Protein AF-0000000087332303 (afdb_homodimer)

InterPro domains:
  IPR007658 Protein of unknown function DUF594 [PF04578] (461-513)
  IPR025315 Domain of unknown function DUF4220 [PF13968] (2-246)

Solvent-accessible surface area (backbone atoms only — not comparable to full-atom values): 58957 Å² total; per-residue (Å²): 106,68,61,55,51,50,49,48,55,48,57,63,53,47,82,82,54,61,67,53,54,49,54,20,50,50,42,45,48,50,49,48,51,51,57,61,48,46,54,59,49,39,50,48,60,40,27,65,68,46,46,32,46,58,28,51,40,46,74,64,52,39,45,44,47,39,58,67,49,51,76,30,56,40,46,86,63,46,62,78,54,48,56,44,33,65,58,32,60,61,35,52,72,67,36,63,52,64,56,55,44,37,53,56,54,50,58,37,70,80,62,29,75,49,46,68,60,28,51,52,45,60,68,66,48,79,73,76,46,64,67,57,34,41,48,47,29,31,59,70,51,50,64,60,35,50,56,40,23,52,38,48,60,14,40,51,56,67,56,45,49,52,51,51,49,51,51,52,45,50,48,45,36,55,50,72,34,52,49,39,56,34,64,12,70,50,30,62,51,59,65,40,41,54,52,44,43,48,49,20,47,52,43,46,65,67,53,74,79,52,80,87,42,60,66,65,59,53,52,52,50,52,51,54,46,52,50,51,44,48,52,47,52,46,48,64,53,43,61,61,48,60,67,69,62,70,64,54,50,36,61,26,26,54,70,57,52,45,52,29,48,68,60,47,87,41,71,65,48,54,49,23,50,70,67,68,36,35,70,58,44,61,62,60,70,57,59,41,70,45,59,55,65,52,50,56,49,49,48,40,52,48,49,49,50,54,51,47,34,44,72,71,59,35,72,41,51,68,40,45,54,49,60,63,66,32,59,26,55,75,45,34,61,88,46,59,86,58,50,68,57,65,64,44,24,62,58,57,27,52,50,28,52,36,52,17,50,51,35,50,59,65,67,51,90,58,54,71,69,30,40,52,40,41,52,54,31,48,53,52,39,20,28,52,43,25,32,49,66,73,41,39,82,52,33,44,78,34,46,47,64,48,56,59,57,54,52,47,50,48,49,42,65,69,60,39,87,82,52,51,82,34,54,53,60,51,45,39,51,48,51,53,57,47,56,71,40,68,94,73,45,52,66,81,38,66,64,37,41,13,49,52,50,28,53,58,53,65,65,45,82,52,58,56,59,42,29,52,33,52,31,37,24,49,50,28,36,50,49,33,32,31,31,48,22,60,43,51,55,46,58,59,40,47,76,78,50,61,48,60,56,49,55,52,31,51,51,39,52,38,58,52,47,72,46,48,22,42,55,45,44,34,49,86,60,57,65,69,72,70,67,74,70,72,74,72,74,77,72,76,79,78,76,73,80,74,78,72,81,77,69,81,132,108,69,63,55,50,51,48,48,55,48,57,62,51,48,81,82,53,61,68,54,55,48,55,20,49,50,42,47,48,53,49,49,52,52,56,61,49,47,53,59,49,38,49,49,62,40,28,67,67,44,48,33,47,58,26,50,39,46,74,64,54,40,44,45,46,40,59,67,50,54,81,26,52,45,48,85,64,45,61,78,67,50,57,44,32,67,57,32,58,60,36,54,73,67,36,60,51,65,58,56,43,38,54,55,53,50,58,35,70,80,60,27,74,49,43,67,60,29,52,50,44,55,70,66,42,73,61,67,63,68,58,62,35,42,47,48,28,32,60,73,52,51,65,61,33,50,57,40,24,53,39,48,59,14,38,51,58,67,56,44,50,52,51,51,49,51,52,50,45,50,48,45,37,54,49,74,32,51,51,39,57,34,64,18,69,48,37,64,51,61,64,40,40,52,52,43,43,49,49,20,46,50,42,45,65,68,53,74,79,54,80,87,43,58,66,66,58,52,52,50,51,50,51,53,46,51,50,52,44,48,52,47,54,46,46,66,52,43,63,61,49,61,65,69,61,70,64,54,50,36,59,25,25,52,72,57,54,47,52,30,48,69,58,46,86,41,72,64,49,55,49,21,51,69,67,69,38,34,70,57,45,60,62,59,70,58,58,40,69,45,59,54,64,52,51,56,51,50,48,40,53,49,48,50,50,54,51,48,34,45,74,72,59,35,73,42,53,68,40,45,54,49,61,64,67,32,61,26,54,73,44,34,62,87,46,59,87,59,49,68,58,66,65,42,24,62,58,57,28,52,51,27,50,37,52,18,50,52,36,50,60,66,65,52,89,59,54,72,68,32,40,52,38,41,51,54,32,47,53,52,39,19,28,51,43,27,32,50,65,74,42,40,84,51,33,45,80,34,48,47,63,47,57,59,57,53,52,46,51,49,49,43,65,70,61,41,88,82,50,53,81,33,54,54,60,51,45,38,51,48,50,53,58,45,58,70,40,70,93,74,43,53,68,80,39,66,64,37,41,14,48,52,50,30,53,58,53,65,64,46,83,51,57,56,57,43,29,52,34,52,31,37,24,49,50,29,35,50,49,34,32,30,30,48,23,60,43,50,55,45,58,59,40,47,75,79,49,60,48,61,57,50,56,52,30,51,51,39,51,37,59,54,47,72,47,47,23,41,53,45,45,36,48,85,60,57,64,70,71,70,67,72,72,72,75,72,75,77,72,77,77,78,78,73,78,74,80,73,82,78,70,80,131

Structure (mmCIF, N/CA/C/O backbone):
data_AF-0000000087332303-model_v1
#
loop_
_entity.id
_entity.type
_entity.pdbx_description
1 polymer 'DUF4220 domain-containing protein'
#
loop_
_atom_site.group_PDB
_atom_site.id
_atom_site.type_symbol
_atom_site.label_atom_id
_atom_site.label_alt_id
_atom_site.label_comp_id
_atom_site.label_asym_id
_atom_site.label_entity_id
_atom_site.label_seq_id
_atom_site.pdbx_PDB_ins_code
_atom_site.Cartn_x
_atom_site.Cartn_y
_atom_site.Cartn_z
_atom_site.occupancy
_atom_site.B_iso_or_equiv
_atom_site.auth_seq_id
_atom_site.auth_comp_id
_atom_site.auth_asym_id
_atom_site.auth_atom_id
_atom_site.pdbx_PDB_model_num
ATOM 1 N N . MET A 1 1 ? 31.578 -3.096 -5.332 1 54.47 1 MET A N 1
ATOM 2 C CA . MET A 1 1 ? 32.531 -2.713 -6.379 1 54.47 1 MET A CA 1
ATOM 3 C C . MET A 1 1 ? 33.469 -1.639 -5.879 1 54.47 1 MET A C 1
ATOM 5 O O . MET A 1 1 ? 34.688 -1.732 -6.094 1 54.47 1 MET A O 1
ATOM 9 N N . LYS A 1 2 ? 32.875 -0.829 -5.047 1 57.25 2 LYS A N 1
ATOM 10 C CA . LYS A 1 2 ? 33.719 0.265 -4.598 1 57.25 2 LYS A CA 1
ATOM 11 C C . LYS A 1 2 ? 34.844 -0.244 -3.668 1 57.25 2 LYS A C 1
ATOM 13 O O . LYS A 1 2 ? 35.969 0.215 -3.74 1 57.25 2 LYS A O 1
ATOM 18 N N . VAL A 1 3 ? 34.5 -1.197 -3.004 1 62.34 3 VAL A N 1
ATOM 19 C CA . VAL A 1 3 ? 35.469 -1.723 -2.025 1 62.34 3 VAL A CA 1
ATOM 20 C C . VAL A 1 3 ? 36.562 -2.496 -2.738 1 62.34 3 VAL A C 1
ATOM 22 O O . VAL A 1 3 ? 37.75 -2.404 -2.361 1 62.34 3 VAL A O 1
ATOM 25 N N . VAL A 1 4 ? 36.094 -3.121 -3.699 1 57.69 4 VAL A N 1
ATOM 26 C CA . VAL A 1 4 ? 37.094 -3.932 -4.422 1 57.69 4 VAL A CA 1
ATOM 27 C C . VAL A 1 4 ? 38.094 -3.025 -5.117 1 57.69 4 VAL A C 1
ATOM 29 O O . VAL A 1 4 ? 39.312 -3.303 -5.105 1 57.69 4 VAL A O 1
ATOM 32 N N . VAL A 1 5 ? 37.531 -2.105 -5.637 1 58.53 5 VAL A N 1
ATOM 33 C CA . VAL A 1 5 ? 38.438 -1.188 -6.328 1 58.53 5 VAL A CA 1
ATOM 34 C C . VAL A 1 5 ? 39.375 -0.523 -5.32 1 58.53 5 VAL A C 1
ATOM 36 O O . VAL A 1 5 ? 40.562 -0.366 -5.582 1 58.53 5 VAL A O 1
ATOM 39 N N . ALA A 1 6 ? 38.812 -0.228 -4.211 1 62.91 6 ALA A N 1
ATOM 40 C CA . ALA A 1 6 ? 39.656 0.4 -3.188 1 62.91 6 ALA A CA 1
ATOM 41 C C . ALA A 1 6 ? 40.719 -0.556 -2.699 1 62.91 6 ALA A C 1
ATOM 43 O O . ALA A 1 6 ? 41.875 -0.149 -2.482 1 62.91 6 ALA A O 1
ATOM 44 N N . LEU A 1 7 ? 40.375 -1.784 -2.641 1 65.75 7 LEU A N 1
ATOM 45 C CA . LEU A 1 7 ? 41.344 -2.783 -2.213 1 65.75 7 LEU A CA 1
ATOM 46 C C . LEU A 1 7 ? 42.438 -2.959 -3.26 1 65.75 7 LEU A C 1
ATOM 48 O O . LEU A 1 7 ? 43.594 -3.117 -2.918 1 65.75 7 LEU A O 1
ATOM 52 N N . TYR A 1 8 ? 41.969 -2.92 -4.449 1 60.81 8 TYR A N 1
ATOM 53 C CA . TYR A 1 8 ? 42.938 -3.07 -5.531 1 60.81 8 TYR A CA 1
ATOM 54 C C . TYR A 1 8 ? 43.938 -1.92 -5.535 1 60.81 8 TYR A C 1
ATOM 56 O O . TYR A 1 8 ? 45.125 -2.139 -5.648 1 60.81 8 TYR A O 1
ATOM 64 N N . VAL A 1 9 ? 43.375 -0.781 -5.477 1 61.09 9 VAL A N 1
ATOM 65 C CA . VAL A 1 9 ? 44.25 0.375 -5.488 1 61.09 9 VAL A CA 1
ATOM 66 C C . VAL A 1 9 ? 45.188 0.323 -4.273 1 61.09 9 VAL A C 1
ATOM 68 O O . VAL A 1 9 ? 46.375 0.649 -4.375 1 61.09 9 VAL A O 1
ATOM 71 N N . PHE A 1 10 ? 44.688 -0.197 -3.271 1 61.97 10 PHE A N 1
ATOM 72 C CA . PHE A 1 10 ? 45.469 -0.306 -2.047 1 61.97 10 PHE A CA 1
ATOM 73 C C . PHE A 1 10 ? 46.594 -1.349 -2.199 1 61.97 10 PHE A C 1
ATOM 75 O O . PHE A 1 10 ? 47.719 -1.121 -1.786 1 61.97 10 PHE A O 1
ATOM 82 N N . CYS A 1 11 ? 46.188 -2.389 -2.756 1 62.25 11 CYS A N 1
ATOM 83 C CA . CYS A 1 11 ? 47.188 -3.449 -2.91 1 62.25 11 CYS A CA 1
ATOM 84 C C . CYS A 1 11 ? 48.281 -3.029 -3.871 1 62.25 11 CYS A C 1
ATOM 86 O O . CYS A 1 11 ? 49.438 -3.416 -3.697 1 62.25 11 CYS A O 1
ATOM 88 N N . LYS A 1 12 ? 47.906 -2.312 -4.793 1 59.75 12 LYS A N 1
ATOM 89 C CA . LYS A 1 12 ? 48.906 -1.873 -5.766 1 59.75 12 LYS A CA 1
ATOM 90 C C . LYS A 1 12 ? 49.812 -0.822 -5.168 1 59.75 12 LYS A C 1
ATOM 92 O O . LYS A 1 12 ? 51 -0.717 -5.562 1 59.75 12 LYS A O 1
ATOM 97 N N . SER A 1 13 ? 49.188 -0.106 -4.34 1 56.09 13 SER A N 1
ATOM 98 C CA . SER A 1 13 ? 50.062 0.915 -3.734 1 56.09 13 SER A CA 1
ATOM 99 C C . SER A 1 13 ? 50.938 0.323 -2.639 1 56.09 13 SER A C 1
ATOM 101 O O . SER A 1 13 ? 51.781 1.016 -2.076 1 56.09 13 SER A O 1
ATOM 103 N N . TRP A 1 14 ? 50.656 -0.921 -2.523 1 56.88 14 TRP A N 1
ATOM 104 C CA . TRP A 1 14 ? 51.344 -1.6 -1.427 1 56.88 14 TRP A CA 1
ATOM 105 C C . TRP A 1 14 ? 52.844 -1.662 -1.678 1 56.88 14 TRP A C 1
ATOM 107 O O . TRP A 1 14 ? 53.656 -1.423 -0.768 1 56.88 14 TRP A O 1
ATOM 117 N N . PRO A 1 15 ? 53.344 -2.078 -2.965 1 51.62 15 PRO A N 1
ATOM 118 C CA . PRO A 1 15 ? 54.781 -2.273 -3.107 1 51.62 15 PRO A CA 1
ATOM 119 C C . PRO A 1 15 ? 55.531 -0.957 -3.18 1 51.62 15 PRO A C 1
ATOM 121 O O . PRO A 1 15 ? 55.219 -0.087 -3.988 1 51.62 15 PRO A O 1
ATOM 124 N N . GLY A 1 16 ? 56.094 -0.469 -1.979 1 56.12 16 GLY A N 1
ATOM 125 C CA . GLY A 1 16 ? 57.094 0.596 -1.894 1 56.12 16 GLY A CA 1
ATOM 126 C C . GLY A 1 16 ? 56.719 1.672 -0.89 1 56.12 16 GLY A C 1
ATOM 127 O O . GLY A 1 16 ? 57.469 2.607 -0.661 1 56.12 16 GLY A O 1
ATOM 128 N N . GLY A 1 17 ? 55.438 1.64 -0.403 1 56.59 17 GLY A N 1
ATOM 129 C CA . GLY A 1 17 ? 55.125 2.787 0.439 1 56.59 17 GLY A CA 1
ATOM 130 C C . GLY A 1 17 ? 55.469 2.561 1.899 1 56.59 17 GLY A C 1
ATOM 131 O O . GLY A 1 17 ? 55.812 1.442 2.299 1 56.59 17 GLY A O 1
ATOM 132 N N . PRO A 1 18 ? 55.844 3.621 2.625 1 65.5 18 PRO A N 1
ATOM 133 C CA . PRO A 1 18 ? 56.156 3.555 4.047 1 65.5 18 PRO A CA 1
ATOM 134 C C . PRO A 1 18 ? 55.125 2.777 4.859 1 65.5 18 PRO A C 1
ATOM 136 O O . PRO A 1 18 ? 53.938 2.85 4.574 1 65.5 18 PRO A O 1
ATOM 139 N N . LYS A 1 19 ? 55.656 1.765 5.691 1 69.38 19 LYS A N 1
ATOM 140 C CA . LYS A 1 19 ? 54.875 0.854 6.539 1 69.38 19 LYS A CA 1
ATOM 141 C C . LYS A 1 19 ? 53.812 1.602 7.316 1 69.38 19 LYS A C 1
ATOM 143 O O . LYS A 1 19 ? 52.688 1.098 7.48 1 69.38 19 LYS A O 1
ATOM 148 N N . ARG A 1 20 ? 54.125 2.746 7.75 1 72.5 20 ARG A N 1
ATOM 149 C CA . ARG A 1 20 ? 53.188 3.498 8.562 1 72.5 20 ARG A CA 1
ATOM 150 C C . ARG A 1 20 ? 51.969 3.926 7.746 1 72.5 20 ARG A C 1
ATOM 152 O O . ARG A 1 20 ? 50.844 3.918 8.242 1 72.5 20 ARG A O 1
ATOM 159 N N . LEU A 1 21 ? 52.219 4.23 6.562 1 73.56 21 LEU A N 1
ATOM 160 C CA . LEU A 1 21 ? 51.125 4.613 5.684 1 73.56 21 LEU A CA 1
ATOM 161 C C . LEU A 1 21 ? 50.219 3.422 5.391 1 73.56 21 LEU A C 1
ATOM 163 O O . LEU A 1 21 ? 49 3.57 5.312 1 73.56 21 LEU A O 1
ATOM 167 N N . LEU A 1 22 ? 50.875 2.369 5.434 1 74 22 LEU A N 1
ATOM 168 C CA . LEU A 1 22 ? 50.125 1.146 5.191 1 74 22 LEU A CA 1
ATOM 169 C C . LEU A 1 22 ? 49.25 0.794 6.398 1 74 22 LEU A C 1
ATOM 171 O O . LEU A 1 22 ? 48.125 0.351 6.242 1 74 22 LEU A O 1
ATOM 175 N N . GLN A 1 23 ? 49.875 0.97 7.527 1 77.06 23 GLN A N 1
ATOM 176 C CA . GLN A 1 23 ? 49.125 0.676 8.742 1 77.06 23 GLN A CA 1
ATOM 177 C C . GLN A 1 23 ? 47.906 1.594 8.875 1 77.06 23 GLN A C 1
ATOM 179 O O . GLN A 1 23 ? 46.844 1.147 9.242 1 77.06 23 GLN A O 1
ATOM 184 N N . ALA A 1 24 ? 48.125 2.807 8.484 1 77.19 24 ALA A N 1
ATOM 185 C CA . ALA A 1 24 ? 47.031 3.768 8.555 1 77.19 24 ALA A CA 1
ATOM 186 C C . ALA A 1 24 ? 45.938 3.436 7.535 1 77.19 24 ALA A C 1
ATOM 188 O O . ALA A 1 24 ? 44.75 3.523 7.836 1 77.19 24 ALA A O 1
ATOM 189 N N . ALA A 1 25 ? 46.344 3.016 6.445 1 75.44 25 ALA A N 1
ATOM 190 C CA . ALA A 1 25 ? 45.406 2.695 5.383 1 75.44 25 ALA A CA 1
ATOM 191 C C . ALA A 1 25 ? 44.625 1.437 5.715 1 75.44 25 ALA A C 1
ATOM 193 O O . ALA A 1 25 ? 43.406 1.354 5.422 1 75.44 25 ALA A O 1
ATOM 194 N N . ILE A 1 26 ? 45.25 0.509 6.336 1 76.75 26 ILE A N 1
ATOM 195 C CA . ILE A 1 26 ? 44.594 -0.729 6.719 1 76.75 26 ILE A CA 1
ATOM 196 C C . ILE A 1 26 ? 43.531 -0.433 7.77 1 76.75 26 ILE A C 1
ATOM 198 O O . ILE A 1 26 ? 42.406 -0.967 7.703 1 76.75 26 ILE A O 1
ATOM 202 N N . LEU A 1 27 ? 43.875 0.397 8.664 1 80.06 27 LEU A N 1
ATOM 203 C CA . LEU A 1 27 ? 42.906 0.735 9.703 1 80.06 27 LEU A CA 1
ATOM 204 C C . LEU A 1 27 ? 41.688 1.429 9.109 1 80.06 27 LEU A C 1
ATOM 206 O O . LEU A 1 27 ? 40.562 1.117 9.477 1 80.06 27 LEU A O 1
ATOM 210 N N . LEU A 1 28 ? 42 2.285 8.203 1 78.94 28 LEU A N 1
ATOM 211 C CA . LEU A 1 28 ? 40.875 2.99 7.566 1 78.94 28 LEU A CA 1
ATOM 212 C C . LEU A 1 28 ? 40.031 2.031 6.742 1 78.94 28 LEU A C 1
ATOM 214 O O . LEU A 1 28 ? 38.812 2.195 6.66 1 78.94 28 LEU A O 1
ATOM 218 N N . PHE A 1 29 ? 40.656 1.121 6.207 1 77.81 29 PHE A N 1
ATOM 219 C CA . PHE A 1 29 ? 39.938 0.135 5.41 1 77.81 29 PHE A CA 1
ATOM 220 C C . PHE A 1 29 ? 39.062 -0.745 6.293 1 77.81 29 PHE A C 1
ATOM 222 O O . PHE A 1 29 ? 37.938 -1.08 5.926 1 77.81 29 PHE A O 1
ATOM 229 N N . VAL A 1 30 ? 39.594 -1.051 7.367 1 75.5 30 VAL A N 1
ATOM 230 C CA . VAL A 1 30 ? 38.812 -1.857 8.305 1 75.5 30 VAL A CA 1
ATOM 231 C C . VAL A 1 30 ? 37.594 -1.074 8.773 1 75.5 30 VAL A C 1
ATOM 233 O O . VAL A 1 30 ? 36.469 -1.615 8.828 1 75.5 30 VAL A O 1
ATOM 236 N N . VAL A 1 31 ? 37.812 0.161 9.055 1 76.75 31 VAL A N 1
ATOM 237 C CA . VAL A 1 31 ? 36.688 1.007 9.477 1 76.75 31 VAL A CA 1
ATOM 238 C C . VAL A 1 31 ? 35.688 1.131 8.336 1 76.75 31 VAL A C 1
ATOM 240 O O . VAL A 1 31 ? 34.469 1.086 8.57 1 76.75 31 VAL A O 1
ATOM 243 N N . GLY A 1 32 ? 36.188 1.245 7.184 1 75 32 GLY A N 1
ATOM 244 C CA . GLY A 1 32 ? 35.312 1.342 6.031 1 75 32 GLY A CA 1
ATOM 245 C C . GLY A 1 32 ? 34.469 0.092 5.809 1 75 32 GLY A C 1
ATOM 246 O O . GLY A 1 32 ? 33.281 0.178 5.469 1 75 32 GLY A O 1
ATOM 247 N N . ILE A 1 33 ? 35.031 -0.986 6.039 1 72.94 33 ILE A N 1
ATOM 248 C CA . ILE A 1 33 ? 34.344 -2.25 5.883 1 72.94 33 ILE A CA 1
ATOM 249 C C . ILE A 1 33 ? 33.219 -2.352 6.93 1 72.94 33 ILE A C 1
ATOM 251 O O . ILE A 1 33 ? 32.094 -2.732 6.613 1 72.94 33 ILE A O 1
ATOM 255 N N . PHE A 1 34 ? 33.531 -1.95 8.055 1 72.94 34 PHE A N 1
ATOM 256 C CA . PHE A 1 34 ? 32.531 -2.025 9.117 1 72.94 34 PHE A CA 1
ATOM 257 C C . PHE A 1 34 ? 31.375 -1.062 8.859 1 72.94 34 PHE A C 1
ATOM 259 O O . PHE A 1 34 ? 30.203 -1.408 9.055 1 72.94 34 PHE A O 1
ATOM 266 N N . ARG A 1 35 ? 31.703 0.046 8.344 1 73.12 35 ARG A N 1
ATOM 267 C CA . ARG A 1 35 ? 30.672 1.037 8.086 1 73.12 35 ARG A CA 1
ATOM 268 C C . ARG A 1 35 ? 29.797 0.622 6.898 1 73.12 35 ARG A C 1
ATOM 270 O O . ARG A 1 35 ? 28.594 0.905 6.867 1 73.12 35 ARG A O 1
ATOM 277 N N . SER A 1 36 ? 30.406 -0.044 6.031 1 72.19 36 SER A N 1
ATOM 278 C CA . SER A 1 36 ? 29.656 -0.476 4.855 1 72.19 36 SER A CA 1
ATOM 279 C C . SER A 1 36 ? 28.703 -1.609 5.199 1 72.19 36 SER A C 1
ATOM 281 O O . SER A 1 36 ? 27.656 -1.76 4.559 1 72.19 36 SER A O 1
ATOM 283 N N . ILE A 1 37 ? 29.047 -2.312 6.223 1 70.88 37 ILE A N 1
ATOM 284 C CA . ILE A 1 37 ? 28.203 -3.449 6.586 1 70.88 37 ILE A CA 1
ATOM 285 C C . ILE A 1 37 ? 27.109 -2.996 7.559 1 70.88 37 ILE A C 1
ATOM 287 O O . ILE A 1 37 ? 26.031 -3.596 7.621 1 70.88 37 ILE A O 1
ATOM 291 N N . GLN A 1 38 ? 27.312 -1.916 8.227 1 70.81 38 GLN A N 1
ATOM 292 C CA . GLN A 1 38 ? 26.375 -1.467 9.25 1 70.81 38 GLN A CA 1
ATOM 293 C C . GLN A 1 38 ? 25.062 -1.025 8.617 1 70.81 38 GLN A C 1
ATOM 295 O O . GLN A 1 38 ? 23.984 -1.295 9.164 1 70.81 38 GLN A O 1
ATOM 300 N N . LYS A 1 39 ? 25.141 -0.424 7.543 1 71.25 39 LYS A N 1
ATOM 301 C CA . LYS A 1 39 ? 23.922 0.089 6.922 1 71.25 39 LYS A CA 1
ATOM 302 C C . LYS A 1 39 ? 23.031 -1.051 6.426 1 71.25 39 LYS A C 1
ATOM 304 O O . LYS A 1 39 ? 21.844 -1.093 6.727 1 71.25 39 LYS A O 1
ATOM 309 N N . PRO A 1 40 ? 23.656 -1.912 5.68 1 70.69 40 PRO A N 1
ATOM 310 C CA . PRO A 1 40 ? 22.797 -3.012 5.242 1 70.69 40 PRO A CA 1
ATOM 311 C C . PRO A 1 40 ? 22.281 -3.861 6.402 1 70.69 40 PRO A C 1
ATOM 313 O O . PRO A 1 40 ? 21.172 -4.406 6.336 1 70.69 40 PRO A O 1
ATOM 316 N N . LEU A 1 41 ? 23.016 -3.93 7.43 1 68.44 41 LEU A N 1
ATOM 317 C CA . LEU A 1 41 ? 22.562 -4.691 8.594 1 68.44 41 LEU A CA 1
ATOM 318 C C . LEU A 1 41 ? 21.422 -3.977 9.297 1 68.44 41 LEU A C 1
ATOM 320 O O . LEU A 1 41 ? 20.469 -4.621 9.758 1 68.44 41 LEU A O 1
ATOM 324 N N . ALA A 1 42 ? 21.547 -2.748 9.367 1 67.69 42 ALA A N 1
ATOM 325 C CA . ALA A 1 42 ? 20.453 -1.97 9.961 1 67.69 42 ALA A CA 1
ATOM 326 C C . ALA A 1 42 ? 19.188 -2.057 9.125 1 67.69 42 ALA A C 1
ATOM 328 O O . ALA A 1 42 ? 18.078 -2.154 9.664 1 67.69 42 ALA A O 1
ATOM 329 N N . MET A 1 43 ? 19.375 -2.051 7.902 1 69.75 43 MET A N 1
ATOM 330 C CA . MET A 1 43 ? 18.219 -2.146 7.008 1 69.75 43 MET A CA 1
ATOM 331 C C . MET A 1 43 ? 17.578 -3.529 7.086 1 69.75 43 MET A C 1
ATOM 333 O O . MET A 1 43 ? 16.359 -3.66 7.012 1 69.75 43 MET A O 1
ATOM 337 N N . LYS A 1 44 ? 18.391 -4.453 7.227 1 68.38 44 LYS A N 1
ATOM 338 C CA . LYS A 1 44 ? 17.859 -5.809 7.355 1 68.38 44 LYS A CA 1
ATOM 339 C C . LYS A 1 44 ? 17.078 -5.973 8.648 1 68.38 44 LYS A C 1
ATOM 341 O O . LYS A 1 44 ? 15.992 -6.574 8.656 1 68.38 44 LYS A O 1
ATOM 346 N N . ASN A 1 45 ? 17.562 -5.398 9.586 1 63.5 45 ASN A N 1
ATOM 347 C CA . ASN A 1 45 ? 16.891 -5.516 10.875 1 63.5 45 ASN A CA 1
ATOM 348 C C . ASN A 1 45 ? 15.57 -4.742 10.883 1 63.5 45 ASN A C 1
ATOM 350 O O . ASN A 1 45 ? 14.633 -5.113 11.586 1 63.5 45 ASN A O 1
ATOM 354 N N . ALA A 1 46 ? 15.641 -3.801 10.102 1 65.25 46 ALA A N 1
ATOM 355 C CA . ALA A 1 46 ? 14.445 -2.963 10.062 1 65.25 46 ALA A CA 1
ATOM 356 C C . ALA A 1 46 ? 13.453 -3.471 9.023 1 65.25 46 ALA A C 1
ATOM 358 O O . ALA A 1 46 ? 12.336 -2.965 8.922 1 65.25 46 ALA A O 1
ATOM 359 N N . SER A 1 47 ? 13.906 -4.43 8.383 1 66.06 47 SER A N 1
ATOM 360 C CA . SER A 1 47 ? 13.008 -4.938 7.352 1 66.06 47 SER A CA 1
ATOM 361 C C . SER A 1 47 ? 11.797 -5.625 7.965 1 66.06 47 SER A C 1
ATOM 363 O O . SER A 1 47 ? 11.891 -6.23 9.039 1 66.06 47 SER A O 1
ATOM 365 N N . ILE A 1 48 ? 10.703 -5.441 7.371 1 63.34 48 ILE A N 1
ATOM 366 C CA . ILE A 1 48 ? 9.422 -5.98 7.828 1 63.34 48 ILE A CA 1
ATOM 367 C C . ILE A 1 48 ? 9.508 -7.5 7.926 1 63.34 48 ILE A C 1
ATOM 369 O O . ILE A 1 48 ? 8.984 -8.102 8.867 1 63.34 48 ILE A O 1
ATOM 373 N N . SER A 1 49 ? 10.18 -8.062 7.02 1 59.25 49 SER A N 1
ATOM 374 C CA . SER A 1 49 ? 10.281 -9.523 7.02 1 59.25 49 SER A CA 1
ATOM 375 C C . SER A 1 49 ? 11.016 -10.023 8.258 1 59.25 49 SER A C 1
ATOM 377 O O . SER A 1 49 ? 10.633 -11.039 8.844 1 59.25 49 SER A O 1
ATOM 379 N N . ASN A 1 50 ? 11.969 -9.219 8.586 1 61.38 50 ASN A N 1
ATOM 380 C CA . ASN A 1 50 ? 12.711 -9.633 9.766 1 61.38 50 ASN A CA 1
ATOM 381 C C . ASN A 1 50 ? 11.914 -9.391 11.047 1 61.38 50 ASN A C 1
ATOM 383 O O . ASN A 1 50 ? 12.016 -10.156 12.008 1 61.38 50 ASN A O 1
ATOM 387 N N . ILE A 1 51 ? 11.211 -8.375 11.062 1 62.31 51 ILE A N 1
ATOM 388 C CA . ILE A 1 51 ? 10.367 -8.078 12.219 1 62.31 51 ILE A CA 1
ATOM 389 C C . ILE A 1 51 ? 9.297 -9.156 12.367 1 62.31 51 ILE A C 1
ATOM 391 O O . ILE A 1 51 ? 9.023 -9.625 13.477 1 62.31 51 ILE A O 1
ATOM 395 N N . VAL A 1 52 ? 8.82 -9.547 11.266 1 60.84 52 VAL A N 1
ATOM 396 C CA . VAL A 1 52 ? 7.805 -10.594 11.266 1 60.84 52 VAL A CA 1
ATOM 397 C C . VAL A 1 52 ? 8.422 -11.906 11.75 1 60.84 52 VAL A C 1
ATOM 399 O O . VAL A 1 52 ? 7.816 -12.625 12.555 1 60.84 52 VAL A O 1
ATOM 402 N N . ALA A 1 53 ? 9.555 -12.18 11.133 1 57.19 53 ALA A N 1
ATOM 403 C CA . ALA A 1 53 ? 10.234 -13.414 11.531 1 57.19 53 ALA A CA 1
ATOM 404 C C . ALA A 1 53 ? 10.531 -13.422 13.023 1 57.19 53 ALA A C 1
ATOM 406 O O . ALA A 1 53 ? 10.414 -14.461 13.68 1 57.19 53 ALA A O 1
ATOM 407 N N . SER A 1 54 ? 10.797 -12.25 13.391 1 57.53 54 SER A N 1
ATOM 408 C CA . SER A 1 54 ? 11.125 -12.156 14.812 1 57.53 54 SER A CA 1
ATOM 409 C C . SER A 1 54 ? 9.875 -12.305 15.68 1 57.53 54 SER A C 1
ATOM 411 O O . SER A 1 54 ? 9.953 -12.766 16.812 1 57.53 54 SER A O 1
ATOM 413 N N . LEU A 1 55 ? 8.852 -11.867 15.07 1 56.94 55 LEU A N 1
ATOM 414 C CA . LEU A 1 55 ? 7.598 -11.961 15.805 1 56.94 55 LEU A CA 1
ATOM 415 C C . LEU A 1 55 ? 7.039 -13.375 15.75 1 56.94 55 LEU A C 1
ATOM 417 O O . LEU A 1 55 ? 6.32 -13.797 16.656 1 56.94 55 LEU A O 1
ATOM 421 N N . SER A 1 56 ? 7.371 -14.094 14.531 1 51.97 56 SER A N 1
ATOM 422 C CA . SER A 1 56 ? 6.844 -15.445 14.32 1 51.97 56 SER A CA 1
ATOM 423 C C . SER A 1 56 ? 7.707 -16.484 15.016 1 51.97 56 SER A C 1
ATOM 425 O O . SER A 1 56 ? 7.312 -17.656 15.133 1 51.97 56 SER A O 1
ATOM 427 N N . LEU A 1 57 ? 8.984 -16.203 15.203 1 46.75 57 LEU A N 1
ATOM 428 C CA . LEU A 1 57 ? 9.914 -17.203 15.703 1 46.75 57 LEU A CA 1
ATOM 429 C C . LEU A 1 57 ? 9.461 -17.734 17.062 1 46.75 57 LEU A C 1
ATOM 431 O O . LEU A 1 57 ? 8.961 -16.984 17.891 1 46.75 57 LEU A O 1
ATOM 435 N N . SER A 1 58 ? 9.312 -19.141 17 1 46.62 58 SER A N 1
ATOM 436 C CA . SER A 1 58 ? 9.055 -19.922 18.203 1 46.62 58 SER A CA 1
ATOM 437 C C . SER A 1 58 ? 10.031 -19.547 19.312 1 46.62 58 SER A C 1
ATOM 439 O O . SER A 1 58 ? 11.102 -19 19.062 1 46.62 58 SER A O 1
ATOM 441 N N . ARG A 1 59 ? 9.609 -19.781 20.578 1 46 59 ARG A N 1
ATOM 442 C CA . ARG A 1 59 ? 10.391 -19.516 21.797 1 46 59 ARG A CA 1
ATOM 443 C C . ARG A 1 59 ? 11.812 -20.062 21.656 1 46 59 ARG A C 1
ATOM 445 O O . ARG A 1 59 ? 12.766 -19.422 22.078 1 46 59 ARG A O 1
ATOM 452 N N . SER A 1 60 ? 11.789 -21.141 21.141 1 42.97 60 SER A N 1
ATOM 453 C CA . SER A 1 60 ? 13.094 -21.781 21.125 1 42.97 60 SER A CA 1
ATOM 454 C C . SER A 1 60 ? 14.039 -21.109 20.141 1 42.97 60 SER A C 1
ATOM 456 O O . SER A 1 60 ? 15.219 -20.906 20.453 1 42.97 60 SER A O 1
ATOM 458 N N . GLU A 1 61 ? 13.547 -20.875 18.969 1 48 61 GLU A N 1
ATOM 459 C CA . GLU A 1 61 ? 14.438 -20.281 17.984 1 48 61 GLU A CA 1
ATOM 460 C C . GLU A 1 61 ? 14.773 -18.828 18.328 1 48 61 GLU A C 1
ATOM 462 O O . GLU A 1 61 ? 15.875 -18.359 18.047 1 48 61 GLU A O 1
ATOM 467 N N . GLN A 1 62 ? 13.773 -18.219 18.922 1 46.78 62 GLN A N 1
ATOM 468 C CA . GLN A 1 62 ? 14.07 -16.891 19.438 1 46.78 62 GLN A CA 1
ATOM 469 C C . GLN A 1 62 ? 15.219 -16.922 20.438 1 46.78 62 GLN A C 1
ATOM 471 O O . GLN A 1 62 ? 16.031 -16.016 20.484 1 46.78 62 GLN A O 1
ATOM 476 N N . ASN A 1 63 ? 15.047 -17.953 21.234 1 44.91 63 ASN A N 1
ATOM 477 C CA . ASN A 1 63 ? 16.172 -18.141 22.156 1 44.91 63 ASN A CA 1
ATOM 478 C C . ASN A 1 63 ? 17.484 -18.344 21.406 1 44.91 63 ASN A C 1
ATOM 480 O O . ASN A 1 63 ? 18.516 -17.828 21.812 1 44.91 63 ASN A O 1
ATOM 484 N N . GLU A 1 64 ? 17.391 -19.172 20.453 1 43.84 64 GLU A N 1
ATOM 485 C CA . GLU A 1 64 ? 18.625 -19.375 19.703 1 43.84 64 GLU A CA 1
ATOM 486 C C . GLU A 1 64 ? 19.062 -18.109 18.984 1 43.84 64 GLU A C 1
ATOM 488 O O . GLU A 1 64 ? 20.25 -17.797 18.938 1 43.84 64 GLU A O 1
ATOM 493 N N . LEU A 1 65 ? 18.109 -17.594 18.281 1 41.88 65 LEU A N 1
ATOM 494 C CA . LEU A 1 65 ? 18.453 -16.328 17.641 1 41.88 65 LEU A CA 1
ATOM 495 C C . LEU A 1 65 ? 18.844 -15.281 18.688 1 41.88 65 LEU A C 1
ATOM 497 O O . LEU A 1 65 ? 19.766 -14.492 18.453 1 41.88 65 LEU A O 1
ATOM 501 N N . ALA A 1 66 ? 18.078 -15.289 19.781 1 44.72 66 ALA A N 1
ATOM 502 C CA . ALA A 1 66 ? 18.531 -14.477 20.906 1 44.72 66 ALA A CA 1
ATOM 503 C C . ALA A 1 66 ? 19.938 -14.859 21.328 1 44.72 66 ALA A C 1
ATOM 505 O O . ALA A 1 66 ? 20.734 -14 21.734 1 44.72 66 ALA A O 1
ATOM 506 N N . LEU A 1 67 ? 20.094 -16.109 21.453 1 40 67 LEU A N 1
ATOM 507 C CA . LEU A 1 67 ? 21.438 -16.562 21.797 1 40 67 LEU A CA 1
ATOM 508 C C . LEU A 1 67 ? 22.453 -16.125 20.75 1 40 67 LEU A C 1
ATOM 510 O O . LEU A 1 67 ? 23.594 -15.789 21.078 1 40 67 LEU A O 1
ATOM 514 N N . PHE A 1 68 ? 22.188 -16.562 19.547 1 36.72 68 PHE A N 1
ATOM 515 C CA . PHE A 1 68 ? 23.125 -16.188 18.484 1 36.72 68 PHE A CA 1
ATOM 516 C C . PHE A 1 68 ? 23.156 -14.68 18.312 1 36.72 68 PHE A C 1
ATOM 518 O O . PHE A 1 68 ? 24.219 -14.109 18.047 1 36.72 68 PHE A O 1
ATOM 525 N N . CYS A 1 69 ? 22 -14.117 17.906 1 36.12 69 CYS A N 1
ATOM 526 C CA . CYS A 1 69 ? 22.031 -12.664 18 1 36.12 69 CYS A CA 1
ATOM 527 C C . CYS A 1 69 ? 22.344 -12.227 19.438 1 36.12 69 CYS A C 1
ATOM 529 O O . CYS A 1 69 ? 21.766 -12.75 20.391 1 36.12 69 CYS A O 1
ATOM 531 N N . GLY A 1 70 ? 23.375 -12.062 20.078 1 33.88 70 GLY A N 1
ATOM 532 C CA . GLY A 1 70 ? 23.719 -11.555 21.391 1 33.88 70 GLY A CA 1
ATOM 533 C C . GLY A 1 70 ? 22.531 -11.039 22.172 1 33.88 70 GLY A C 1
ATOM 534 O O . GLY A 1 70 ? 21.453 -10.836 21.609 1 33.88 70 GLY A O 1
ATOM 535 N N . THR A 1 71 ? 22.75 -10.82 23.688 1 32.94 71 THR A N 1
ATOM 536 C CA . THR A 1 71 ? 22.031 -10.156 24.766 1 32.94 71 THR A CA 1
ATOM 537 C C . THR A 1 71 ? 21.312 -8.906 24.266 1 32.94 71 THR A C 1
ATOM 539 O O . THR A 1 71 ? 20.625 -8.234 25.031 1 32.94 71 THR A O 1
ATOM 542 N N . ILE A 1 72 ? 21.875 -8.203 23.359 1 31.19 72 ILE A N 1
ATOM 543 C CA . ILE A 1 72 ? 21.703 -6.758 23.25 1 31.19 72 ILE A CA 1
ATOM 544 C C . ILE A 1 72 ? 20.234 -6.43 23 1 31.19 72 ILE A C 1
ATOM 546 O O . ILE A 1 72 ? 19.656 -5.562 23.656 1 31.19 72 ILE A O 1
ATOM 550 N N . CYS A 1 73 ? 19.906 -6.508 21.688 1 35.78 73 CYS A N 1
ATOM 551 C CA . CYS A 1 73 ? 18.719 -5.73 21.328 1 35.78 73 CYS A CA 1
ATOM 552 C C . CYS A 1 73 ? 17.469 -6.277 22.016 1 35.78 73 CYS A C 1
ATOM 554 O O . CYS A 1 73 ? 16.375 -5.73 21.859 1 35.78 73 CYS A O 1
ATOM 556 N N . TYR A 1 74 ? 17.375 -7.418 22.328 1 36.16 74 TYR A N 1
ATOM 557 C CA . TYR A 1 74 ? 16.328 -8.117 23.062 1 36.16 74 TYR A CA 1
ATOM 558 C C . TYR A 1 74 ? 16.109 -7.477 24.422 1 36.16 74 TYR A C 1
ATOM 560 O O . TYR A 1 74 ? 15.297 -7.965 25.219 1 36.16 74 TYR A O 1
ATOM 568 N N . CYS A 1 75 ? 17.125 -7.043 25.062 1 32.38 75 CYS A N 1
ATOM 569 C CA . CYS A 1 75 ? 17.094 -6.508 26.422 1 32.38 75 CYS A CA 1
ATOM 570 C C . CYS A 1 75 ? 15.93 -5.543 26.594 1 32.38 75 CYS A C 1
ATOM 572 O O . CYS A 1 75 ? 15.164 -5.652 27.547 1 32.38 75 CYS A O 1
ATOM 574 N N . SER A 1 76 ? 16.312 -4.25 26.328 1 33.19 76 SER A N 1
ATOM 575 C CA . SER A 1 76 ? 15.32 -3.396 26.969 1 33.19 76 SER A CA 1
ATOM 576 C C . SER A 1 76 ? 13.922 -3.691 26.453 1 33.19 76 SER A C 1
ATOM 578 O O . SER A 1 76 ? 12.938 -3.188 27 1 33.19 76 SER A O 1
ATOM 580 N N . MET A 1 77 ? 13.711 -3.832 25.109 1 36.47 77 MET A N 1
ATOM 581 C CA . MET A 1 77 ? 12.367 -4.328 24.828 1 36.47 77 MET A CA 1
ATOM 582 C C . MET A 1 77 ? 12.289 -5.836 25.047 1 36.47 77 MET A C 1
ATOM 584 O O . MET A 1 77 ? 13.086 -6.59 24.484 1 36.47 77 MET A O 1
ATOM 588 N N . GLY A 1 78 ? 12.359 -6.477 26.219 1 34.09 78 GLY A N 1
ATOM 589 C CA . GLY A 1 78 ? 12.312 -7.828 26.75 1 34.09 78 GLY A CA 1
ATOM 590 C C . GLY A 1 78 ? 11.953 -8.875 25.719 1 34.09 78 GLY A C 1
ATOM 591 O O . GLY A 1 78 ? 11.023 -8.672 24.922 1 34.09 78 GLY A O 1
ATOM 592 N N . PRO A 1 79 ? 12.922 -9.766 25.281 1 37.16 79 PRO A N 1
ATOM 593 C CA . PRO A 1 79 ? 12.703 -10.93 24.422 1 37.16 79 PRO A CA 1
ATOM 594 C C . PRO A 1 79 ? 11.305 -11.516 24.562 1 37.16 79 PRO A C 1
ATOM 596 O O . PRO A 1 79 ? 10.797 -12.141 23.625 1 37.16 79 PRO A O 1
ATOM 599 N N . ARG A 1 80 ? 11.078 -11.828 25.797 1 35.81 80 ARG A N 1
ATOM 600 C CA . ARG A 1 80 ? 9.859 -12.484 26.281 1 35.81 80 ARG A CA 1
ATOM 601 C C . ARG A 1 80 ? 8.617 -11.859 25.656 1 35.81 80 ARG A C 1
ATOM 603 O O . ARG A 1 80 ? 7.586 -12.523 25.531 1 35.81 80 ARG A O 1
ATOM 610 N N . LYS A 1 81 ? 8.695 -10.57 25.422 1 37.84 81 LYS A N 1
ATOM 611 C CA . LYS A 1 81 ? 7.422 -9.875 25.266 1 37.84 81 LYS A CA 1
ATOM 612 C C . LYS A 1 81 ? 7.016 -9.789 23.797 1 37.84 81 LYS A C 1
ATOM 614 O O . LYS A 1 81 ? 5.914 -9.336 23.469 1 37.84 81 LYS A O 1
ATOM 619 N N . LEU A 1 82 ? 8.008 -9.859 22.969 1 39.25 82 LEU A N 1
ATOM 620 C CA . LEU A 1 82 ? 7.539 -9.836 21.594 1 39.25 82 LEU A CA 1
ATOM 621 C C . LEU A 1 82 ? 6.961 -11.188 21.188 1 39.25 82 LEU A C 1
ATOM 623 O O . LEU A 1 82 ? 6.84 -11.484 20 1 39.25 82 LEU A O 1
ATOM 627 N N . TYR A 1 83 ? 6.992 -12.102 22.031 1 38.66 83 TYR A N 1
ATOM 628 C CA . TYR A 1 83 ? 6.469 -13.461 21.875 1 38.66 83 TYR A CA 1
ATOM 629 C C . TYR A 1 83 ? 5.078 -13.438 21.25 1 38.66 83 TYR A C 1
ATOM 631 O O . TYR A 1 83 ? 4.074 -13.555 21.969 1 38.66 83 TYR A O 1
ATOM 639 N N . ILE A 1 84 ? 4.793 -12.594 20.5 1 39.59 84 ILE A N 1
ATOM 640 C CA . ILE A 1 84 ? 3.371 -12.422 20.219 1 39.59 84 ILE A CA 1
ATOM 641 C C . ILE A 1 84 ? 2.869 -13.602 19.391 1 39.59 84 ILE A C 1
ATOM 643 O O . ILE A 1 84 ? 1.727 -14.039 19.547 1 39.59 84 ILE A O 1
ATOM 647 N N . THR A 1 85 ? 3.684 -14.242 18.516 1 42.97 85 THR A N 1
ATOM 648 C CA . THR A 1 85 ? 3.014 -14.891 17.391 1 42.97 85 THR A CA 1
ATOM 649 C C . THR A 1 85 ? 2.48 -16.266 17.797 1 42.97 85 THR A C 1
ATOM 651 O O . THR A 1 85 ? 1.393 -16.656 17.391 1 42.97 85 THR A O 1
ATOM 654 N N . LYS A 1 86 ? 3.486 -17.172 18.172 1 43.09 86 LYS A N 1
ATOM 655 C CA . LYS A 1 86 ? 3.051 -18.562 18.359 1 43.09 86 LYS A CA 1
ATOM 656 C C . LYS A 1 86 ? 1.759 -18.609 19.172 1 43.09 86 LYS A C 1
ATOM 658 O O . LYS A 1 86 ? 0.862 -19.406 18.859 1 43.09 86 LYS A O 1
ATOM 663 N N . GLU A 1 87 ? 1.934 -17.938 20.188 1 44.25 87 GLU A N 1
ATOM 664 C CA . GLU A 1 87 ? 0.825 -17.828 21.125 1 44.25 87 GLU A CA 1
ATOM 665 C C . GLU A 1 87 ? -0.287 -16.938 20.562 1 44.25 87 GLU A C 1
ATOM 667 O O . GLU A 1 87 ? -1.434 -17.016 21.016 1 44.25 87 GLU A O 1
ATOM 672 N N . GLY A 1 88 ? 0.039 -16.266 19.609 1 46.44 88 GLY A N 1
ATOM 673 C CA . GLY A 1 88 ? -0.833 -15.266 19.031 1 46.44 88 GLY A CA 1
ATOM 674 C C . GLY A 1 88 ? -2.008 -15.867 18.266 1 46.44 88 GLY A C 1
ATOM 675 O O . GLY A 1 88 ? -3.152 -15.453 18.469 1 46.44 88 GLY A O 1
ATOM 676 N N . GLU A 1 89 ? -1.594 -16.844 17.188 1 49.56 89 GLU A N 1
ATOM 677 C CA . GLU A 1 89 ? -2.717 -17.438 16.469 1 49.56 89 GLU A CA 1
ATOM 678 C C . GLU A 1 89 ? -3.562 -18.312 17.391 1 49.56 89 GLU A C 1
ATOM 680 O O . GLU A 1 89 ? -4.793 -18.297 17.312 1 49.56 89 GLU A O 1
ATOM 685 N N . ARG A 1 90 ? -2.791 -19.219 18.203 1 50.06 90 ARG A N 1
ATOM 686 C CA . ARG A 1 90 ? -3.553 -19.922 19.219 1 50.06 90 ARG A CA 1
ATOM 687 C C . ARG A 1 90 ? -4.285 -18.953 20.141 1 50.06 90 ARG A C 1
ATOM 689 O O . ARG A 1 90 ? -5.406 -19.219 20.578 1 50.06 90 ARG A O 1
ATOM 696 N N . ALA A 1 91 ? -3.557 -17.906 20.219 1 50.47 91 ALA A N 1
ATOM 697 C CA . ALA A 1 91 ? -4.133 -16.875 21.078 1 50.47 91 ALA A CA 1
ATOM 698 C C . ALA A 1 91 ? -5.301 -16.172 20.391 1 50.47 91 ALA A C 1
ATOM 700 O O . ALA A 1 91 ? -6.254 -15.758 21.047 1 50.47 91 ALA A O 1
ATOM 701 N N . GLU A 1 92 ? -5.211 -16.125 19.078 1 57.34 92 GLU A N 1
ATOM 702 C CA . GLU A 1 92 ? -6.32 -15.531 18.328 1 57.34 92 GLU A CA 1
ATOM 703 C C . GLU A 1 92 ? -7.582 -16.375 18.453 1 57.34 92 GLU A C 1
ATOM 705 O O . GLU A 1 92 ? -8.688 -15.852 18.531 1 57.34 92 GLU A O 1
ATOM 710 N N . GLN A 1 93 ? -7.285 -17.703 18.406 1 55.06 93 GLN A N 1
ATOM 711 C CA . GLN A 1 93 ? -8.438 -18.594 18.5 1 55.06 93 GLN A CA 1
ATOM 712 C C . GLN A 1 93 ? -9.031 -18.609 19.906 1 55.06 93 GLN A C 1
ATOM 714 O O . GLN A 1 93 ? -10.234 -18.828 20.078 1 55.06 93 GLN A O 1
ATOM 719 N N . LYS A 1 94 ? -8.148 -18.312 20.875 1 60.44 94 LYS A N 1
ATOM 720 C CA . LYS A 1 94 ? -8.648 -18.266 22.234 1 60.44 94 LYS A CA 1
ATOM 721 C C . LYS A 1 94 ? -8.969 -16.844 22.672 1 60.44 94 LYS A C 1
ATOM 723 O O . LYS A 1 94 ? -9.227 -16.594 23.844 1 60.44 94 LYS A O 1
ATOM 728 N N . ASP A 1 95 ? -8.992 -16.031 21.703 1 74.19 95 ASP A N 1
ATOM 729 C CA . ASP A 1 95 ? -9.25 -14.633 22.031 1 74.19 95 ASP A CA 1
ATOM 730 C C . ASP A 1 95 ? -10.727 -14.406 22.344 1 74.19 95 ASP A C 1
ATOM 732 O O . ASP A 1 95 ? -11.57 -15.242 22.016 1 74.19 95 ASP A O 1
ATOM 736 N N . ILE A 1 96 ? -10.906 -13.461 23.172 1 80.31 96 ILE A N 1
ATOM 737 C CA . ILE A 1 96 ? -12.281 -13.094 23.516 1 80.31 96 ILE A CA 1
ATOM 738 C C . ILE A 1 96 ? -13.016 -12.609 22.281 1 80.31 96 ILE A C 1
ATOM 740 O O . ILE A 1 96 ? -12.391 -12.094 21.344 1 80.31 96 ILE A O 1
ATOM 744 N N . SER A 1 97 ? -14.281 -12.883 22.281 1 84.94 97 SER A N 1
ATOM 745 C CA . SER A 1 97 ? -15.102 -12.422 21.172 1 84.94 97 SER A CA 1
ATOM 746 C C . SER A 1 97 ? -15.273 -10.906 21.203 1 84.94 97 SER A C 1
ATOM 748 O O . SER A 1 97 ? -14.992 -10.266 22.219 1 84.94 97 SER A O 1
ATOM 750 N N . LEU A 1 98 ? -15.594 -10.328 20.125 1 88.5 98 LEU A N 1
ATOM 751 C CA . LEU A 1 98 ? -15.812 -8.883 20.031 1 88.5 98 LEU A CA 1
ATOM 752 C C . LEU A 1 98 ? -16.891 -8.438 21 1 88.5 98 LEU A C 1
ATOM 754 O O . LEU A 1 98 ? -16.781 -7.371 21.609 1 88.5 98 LEU A O 1
ATOM 758 N N . GLU A 1 99 ? -17.891 -9.281 21.172 1 90.19 99 GLU A N 1
ATOM 759 C CA . GLU A 1 99 ? -18.984 -8.945 22.078 1 90.19 99 GLU A CA 1
ATOM 760 C C . GLU A 1 99 ? -18.5 -8.867 23.531 1 90.19 99 GLU A C 1
ATOM 762 O O . GLU A 1 99 ? -18.859 -7.945 24.25 1 90.19 99 GLU A O 1
ATOM 767 N N . GLU A 1 100 ? -17.672 -9.758 23.859 1 89.94 100 GLU A N 1
ATOM 768 C CA . GLU A 1 100 ? -17.125 -9.75 25.203 1 89.94 100 GLU A CA 1
ATOM 769 C C . GLU A 1 100 ? -16.172 -8.578 25.406 1 89.94 100 GLU A C 1
ATOM 771 O O . GLU A 1 100 ? -16.125 -7.984 26.484 1 89.94 100 GLU A O 1
ATOM 776 N N . PHE A 1 101 ? -15.438 -8.281 24.438 1 90.69 101 PHE A N 1
ATOM 777 C CA . PHE A 1 101 ? -14.516 -7.152 24.5 1 90.69 101 PHE A CA 1
ATOM 778 C C . PHE A 1 101 ? -15.273 -5.852 24.734 1 90.69 101 PHE A C 1
ATOM 780 O O . PHE A 1 101 ? -14.914 -5.07 25.625 1 90.69 101 PHE A O 1
ATOM 787 N N . VAL A 1 102 ? -16.344 -5.648 24 1 92.5 102 VAL A N 1
ATOM 788 C CA . VAL A 1 102 ? -17.109 -4.406 24.078 1 92.5 102 VAL A CA 1
ATOM 789 C C . VAL A 1 102 ? -17.797 -4.312 25.438 1 92.5 102 VAL A C 1
ATOM 791 O O . VAL A 1 102 ? -17.844 -3.236 26.047 1 92.5 102 VAL A O 1
ATOM 794 N N . GLN A 1 103 ? -18.25 -5.418 25.891 1 90.44 103 GLN A N 1
ATOM 795 C CA . GLN A 1 103 ? -18.891 -5.43 27.203 1 90.44 103 GLN A CA 1
ATOM 796 C C . GLN A 1 103 ? -17.906 -5.07 28.312 1 90.44 103 GLN A C 1
ATOM 798 O O . GLN A 1 103 ? -18.234 -4.277 29.203 1 90.44 103 GLN A O 1
ATOM 803 N N . LYS A 1 104 ? -16.766 -5.57 28.188 1 87.38 104 LYS A N 1
ATOM 804 C CA . LYS A 1 104 ? -15.75 -5.281 29.188 1 87.38 104 LYS A CA 1
ATOM 805 C C . LYS A 1 104 ? -15.242 -3.848 29.047 1 87.38 104 LYS A C 1
ATOM 807 O O . LYS A 1 104 ? -14.969 -3.182 30.047 1 87.38 104 LYS A O 1
ATOM 812 N N . ALA A 1 105 ? -15.148 -3.402 27.875 1 89.44 105 ALA A N 1
ATOM 813 C CA . ALA A 1 105 ? -14.617 -2.068 27.594 1 89.44 105 ALA A CA 1
ATOM 814 C C . ALA A 1 105 ? -15.586 -0.988 28.062 1 89.44 105 ALA A C 1
ATOM 816 O O . ALA A 1 105 ? -15.172 0.069 28.547 1 89.44 105 ALA A O 1
ATOM 817 N N . THR A 1 106 ? -16.844 -1.184 27.906 1 87.81 106 THR A N 1
ATOM 818 C CA . THR A 1 106 ? -17.859 -0.189 28.266 1 87.81 106 THR A CA 1
ATOM 819 C C . THR A 1 106 ? -17.938 -0.024 29.781 1 87.81 106 THR A C 1
ATOM 821 O O . THR A 1 106 ? -18.344 1.03 30.266 1 87.81 106 THR A O 1
ATOM 824 N N . SER A 1 107 ? -17.438 -0.942 30.484 1 82.56 107 SER A N 1
ATOM 825 C CA . SER A 1 107 ? -17.5 -0.868 31.938 1 82.56 107 SER A CA 1
ATOM 826 C C . SER A 1 107 ? -16.266 -0.167 32.5 1 82.56 107 SER A C 1
ATOM 828 O O . SER A 1 107 ? -16.266 0.239 33.688 1 82.56 107 SER A O 1
ATOM 830 N N . LEU A 1 108 ? -15.352 0.106 31.688 1 78.88 108 LEU A N 1
ATOM 831 C CA . LEU A 1 108 ? -14.062 0.601 32.156 1 78.88 108 LEU A CA 1
ATOM 832 C C . LEU A 1 108 ? -14.133 2.094 32.469 1 78.88 108 LEU A C 1
ATOM 834 O O . LEU A 1 108 ? -13.57 2.553 33.469 1 78.88 108 LEU A O 1
ATOM 838 N N . PRO A 1 109 ? -14.711 2.92 31.578 1 64.75 109 PRO A N 1
ATOM 839 C CA . PRO A 1 109 ? -14.688 4.359 31.844 1 64.75 109 PRO A CA 1
ATOM 840 C C . PRO A 1 109 ? -15.242 4.719 33.219 1 64.75 109 PRO A C 1
ATOM 842 O O . PRO A 1 109 ? -14.812 5.703 33.812 1 64.75 109 PRO A O 1
ATOM 845 N N . GLU A 1 110 ? -16.094 4.051 33.625 1 61.25 110 GLU A N 1
ATOM 846 C CA . GLU A 1 110 ? -16.625 4.301 34.969 1 61.25 110 GLU A CA 1
ATOM 847 C C . GLU A 1 110 ? -15.602 3.996 36.031 1 61.25 110 GLU A C 1
ATOM 849 O O . GLU A 1 110 ? -15.617 4.609 37.125 1 61.25 110 GLU A O 1
ATOM 854 N N . LEU A 1 111 ? -14.617 3.197 35.719 1 52.06 111 LEU A N 1
ATOM 855 C CA . LEU A 1 111 ? -13.625 2.758 36.688 1 52.06 111 LEU A CA 1
ATOM 856 C C . LEU A 1 111 ? -12.383 3.643 36.625 1 52.06 111 LEU A C 1
ATOM 858 O O . LEU A 1 111 ? -11.641 3.75 37.625 1 52.06 111 LEU A O 1
ATOM 862 N N . ALA A 1 112 ? -12.023 4.191 35.562 1 57.97 112 ALA A N 1
ATOM 863 C CA . ALA A 1 112 ? -10.75 4.816 35.188 1 57.97 112 ALA A CA 1
ATOM 864 C C . ALA A 1 112 ? -10.547 6.125 35.938 1 57.97 112 ALA A C 1
ATOM 866 O O . ALA A 1 112 ? -9.695 6.938 35.594 1 57.97 112 ALA A O 1
ATOM 867 N N . SER A 1 113 ? -11.211 6.336 37.125 1 57.59 113 SER A N 1
ATOM 868 C CA . SER A 1 113 ? -11.07 7.594 37.875 1 57.59 113 SER A CA 1
ATOM 869 C C . SER A 1 113 ? -9.672 7.746 38.438 1 57.59 113 SER A C 1
ATOM 871 O O . SER A 1 113 ? -9.289 8.828 38.875 1 57.59 113 SER A O 1
ATOM 873 N N . ASP A 1 114 ? -8.844 6.738 38.5 1 58.41 114 ASP A N 1
ATOM 874 C CA . ASP A 1 114 ? -7.664 7 39.312 1 58.41 114 ASP A CA 1
ATOM 875 C C . ASP A 1 114 ? -6.422 7.188 38.469 1 58.41 114 ASP A C 1
ATOM 877 O O . ASP A 1 114 ? -5.844 6.211 37.969 1 58.41 114 ASP A O 1
ATOM 881 N N . GLN A 1 115 ? -6.133 8.422 38.062 1 59.5 115 GLN A N 1
ATOM 882 C CA . GLN A 1 115 ? -4.977 8.844 37.312 1 59.5 115 GLN A CA 1
ATOM 883 C C . GLN A 1 115 ? -3.682 8.297 37.906 1 59.5 115 GLN A C 1
ATOM 885 O O . GLN A 1 115 ? -2.775 7.898 37.156 1 59.5 115 GLN A O 1
ATOM 890 N N . GLY A 1 116 ? -3.561 8.297 39.188 1 58.22 116 GLY A N 1
ATOM 891 C CA . GLY A 1 116 ? -2.346 7.875 39.875 1 58.22 116 GLY A CA 1
ATOM 892 C C . GLY A 1 116 ? -2.006 6.414 39.625 1 58.22 116 GLY A C 1
ATOM 893 O O . GLY A 1 116 ? -0.847 6.07 39.375 1 58.22 116 GLY A O 1
ATOM 894 N N . LYS A 1 117 ? -2.918 5.57 39.75 1 58.56 117 LYS A N 1
ATOM 895 C CA . LYS A 1 117 ? -2.691 4.141 39.562 1 58.56 117 LYS A CA 1
ATOM 896 C C . LYS A 1 117 ? -2.352 3.824 38.094 1 58.56 117 LYS A C 1
ATOM 898 O O . LYS A 1 117 ? -1.539 2.939 37.844 1 58.56 117 LYS A O 1
ATOM 903 N N . ALA A 1 118 ? -2.91 4.609 37.25 1 60.06 118 ALA A N 1
ATOM 904 C CA . ALA A 1 118 ? -2.688 4.391 35.812 1 60.06 118 ALA A CA 1
ATOM 905 C C . ALA A 1 118 ? -1.255 4.738 35.406 1 60.06 118 ALA A C 1
ATOM 907 O O . ALA A 1 118 ? -0.635 4.031 34.625 1 60.06 118 ALA A O 1
ATOM 908 N N . GLU A 1 119 ? -0.795 5.82 36.062 1 59.91 119 GLU A N 1
ATOM 909 C CA . GLU A 1 119 ? 0.59 6.203 35.812 1 59.91 119 GLU A CA 1
ATOM 910 C C . GLU A 1 119 ? 1.561 5.141 36.312 1 59.91 119 GLU A C 1
ATOM 912 O O . GLU A 1 119 ? 2.578 4.863 35.656 1 59.91 119 GLU A O 1
ATOM 917 N N . GLY A 1 120 ? 1.289 4.645 37.531 1 57.22 120 GLY A N 1
ATOM 918 C CA . GLY A 1 120 ? 2.121 3.578 38.062 1 57.22 120 GLY A CA 1
ATOM 919 C C . GLY A 1 120 ? 2.117 2.328 37.219 1 57.22 120 GLY A C 1
ATOM 920 O O . GLY A 1 120 ? 3.15 1.678 37.031 1 57.22 120 GLY A O 1
ATOM 921 N N . MET A 1 121 ? 0.997 2.023 36.719 1 56 121 MET A N 1
ATOM 922 C CA . MET A 1 121 ? 0.887 0.851 35.875 1 56 121 MET A CA 1
ATOM 923 C C . MET A 1 121 ? 1.626 1.073 34.531 1 56 121 MET A C 1
ATOM 925 O O . MET A 1 121 ? 2.188 0.134 33.969 1 56 121 MET A O 1
ATOM 929 N N . ALA A 1 122 ? 1.452 2.328 34.062 1 55.31 122 ALA A N 1
ATOM 930 C CA . ALA A 1 122 ? 2.146 2.666 32.844 1 55.31 122 ALA A CA 1
ATOM 931 C C . ALA A 1 122 ? 3.652 2.467 32.969 1 55.31 122 ALA A C 1
ATOM 933 O O . ALA A 1 122 ? 4.32 2.047 32.031 1 55.31 122 ALA A O 1
ATOM 934 N N . LEU A 1 123 ? 4.145 3.02 34.156 1 50.28 123 LEU A N 1
ATOM 935 C CA . LEU A 1 123 ? 5.574 2.922 34.406 1 50.28 123 LEU A CA 1
ATOM 936 C C . LEU A 1 123 ? 6.004 1.466 34.562 1 50.28 123 LEU A C 1
ATOM 938 O O . LEU A 1 123 ? 7.129 1.104 34.219 1 50.28 123 LEU A O 1
ATOM 942 N N . ARG A 1 124 ? 5.324 0.888 35.438 1 44.69 124 ARG A N 1
ATOM 943 C CA . ARG A 1 124 ? 5.762 -0.477 35.719 1 44.69 124 ARG A CA 1
ATOM 944 C C . ARG A 1 124 ? 5.652 -1.347 34.469 1 44.69 124 ARG A C 1
ATOM 946 O O . ARG A 1 124 ? 6.48 -2.232 34.25 1 44.69 124 ARG A O 1
ATOM 953 N N . ASP A 1 125 ? 4.336 -1.719 34.156 1 45.69 125 ASP A N 1
ATOM 954 C CA . ASP A 1 125 ? 4.008 -2.836 33.281 1 45.69 125 ASP A CA 1
ATOM 955 C C . ASP A 1 125 ? 4.422 -2.539 31.844 1 45.69 125 ASP A C 1
ATOM 957 O O . ASP A 1 125 ? 4.449 -1.379 31.422 1 45.69 125 ASP A O 1
ATOM 961 N N . SER A 1 126 ? 5.094 -3.479 31.203 1 46.19 126 SER A N 1
ATOM 962 C CA . SER A 1 126 ? 5.48 -3.91 29.859 1 46.19 126 SER A CA 1
ATOM 963 C C . SER A 1 126 ? 4.434 -3.516 28.828 1 46.19 126 SER A C 1
ATOM 965 O O . SER A 1 126 ? 3.73 -4.375 28.281 1 46.19 126 SER A O 1
ATOM 967 N N . TRP A 1 127 ? 3.699 -2.562 29.078 1 47.72 127 TRP A N 1
ATOM 968 C CA . TRP A 1 127 ? 2.701 -2.129 28.109 1 47.72 127 TRP A CA 1
ATOM 969 C C . TRP A 1 127 ? 3.285 -2.111 26.703 1 47.72 127 TRP A C 1
ATOM 971 O O . TRP A 1 127 ? 2.604 -1.735 25.75 1 47.72 127 TRP A O 1
ATOM 981 N N . GLU A 1 128 ? 4.645 -2.092 26.562 1 48.03 128 GLU A N 1
ATOM 982 C CA . GLU A 1 128 ? 5.414 -1.912 25.328 1 48.03 128 GLU A CA 1
ATOM 983 C C . GLU A 1 128 ? 4.848 -2.76 24.188 1 48.03 128 GLU A C 1
ATOM 985 O O . GLU A 1 128 ? 5.344 -2.705 23.062 1 48.03 128 GLU A O 1
ATOM 990 N N . VAL A 1 129 ? 4.34 -3.904 24.516 1 47.81 129 VAL A N 1
ATOM 991 C CA . VAL A 1 129 ? 4.348 -5.086 23.656 1 47.81 129 VAL A CA 1
ATOM 992 C C . VAL A 1 129 ? 3.693 -4.758 22.328 1 47.81 129 VAL A C 1
ATOM 994 O O . VAL A 1 129 ? 4.18 -5.176 21.266 1 47.81 129 VAL A O 1
ATOM 997 N N . ASN A 1 130 ? 2.277 -4.352 22.203 1 55.44 130 ASN A N 1
ATOM 998 C CA . ASN A 1 130 ? 1.408 -4.863 21.156 1 55.44 130 ASN A CA 1
ATOM 999 C C . ASN A 1 130 ? 1.378 -3.928 19.953 1 55.44 130 ASN A C 1
ATOM 1001 O O . ASN A 1 130 ? 0.57 -4.109 19.031 1 55.44 130 ASN A O 1
ATOM 1005 N N . VAL A 1 131 ? 2.27 -2.916 20.078 1 60.16 131 VAL A N 1
ATOM 1006 C CA . VAL A 1 131 ? 2.129 -1.986 18.969 1 60.16 131 VAL A CA 1
ATOM 1007 C C . VAL A 1 131 ? 2.871 -2.525 17.75 1 60.16 131 VAL A C 1
ATOM 1009 O O . VAL A 1 131 ? 2.592 -2.123 16.609 1 60.16 131 VAL A O 1
ATOM 1012 N N . TYR A 1 132 ? 3.613 -3.516 17.922 1 66.12 132 TYR A N 1
ATOM 1013 C CA . TYR A 1 132 ? 4.391 -4.004 16.781 1 66.12 132 TYR A CA 1
ATOM 1014 C C . TYR A 1 132 ? 3.561 -4.949 15.922 1 66.12 132 TYR A C 1
ATOM 1016 O O . TYR A 1 132 ? 3.863 -5.152 14.742 1 66.12 132 TYR A O 1
ATOM 1024 N N . ARG A 1 133 ? 2.494 -5.355 16.578 1 71.94 133 ARG A N 1
ATOM 1025 C CA . ARG A 1 133 ? 1.691 -6.32 15.828 1 71.94 133 ARG A CA 1
ATOM 1026 C C . ARG A 1 133 ? 1.008 -5.668 14.633 1 71.94 133 ARG A C 1
ATOM 1028 O O . ARG A 1 133 ? 1.056 -6.191 13.523 1 71.94 133 ARG A O 1
ATOM 1035 N N . PRO A 1 134 ? 0.541 -4.508 14.969 1 74.75 134 PRO A N 1
ATOM 1036 C CA . PRO A 1 134 ? -0.12 -3.883 13.82 1 74.75 134 PRO A CA 1
ATOM 1037 C C . PRO A 1 134 ? 0.866 -3.432 12.75 1 74.75 134 PRO A C 1
ATOM 1039 O O . PRO A 1 134 ? 0.487 -3.271 11.586 1 74.75 134 PRO A O 1
ATOM 1042 N N . LEU A 1 135 ? 2.152 -3.309 13.133 1 74.38 135 LEU A N 1
ATOM 1043 C CA . LEU A 1 135 ? 3.15 -2.887 12.156 1 74.38 135 LEU A CA 1
ATOM 1044 C C . LEU A 1 135 ? 3.381 -3.971 11.109 1 74.38 135 LEU A C 1
ATOM 1046 O O . LEU A 1 135 ? 3.773 -3.676 9.977 1 74.38 135 LEU A O 1
ATOM 1050 N N . VAL A 1 136 ? 3.104 -5.176 11.539 1 71.56 136 VAL A N 1
ATOM 1051 C CA . VAL A 1 136 ? 3.291 -6.297 10.625 1 71.56 136 VAL A CA 1
ATOM 1052 C C . VAL A 1 136 ? 1.935 -6.793 10.125 1 71.56 136 VAL A C 1
ATOM 1054 O O . VAL A 1 136 ? 1.792 -7.957 9.75 1 71.56 136 VAL A O 1
ATOM 1057 N N . ASP A 1 137 ? 0.933 -5.992 10.188 1 74.88 137 ASP A N 1
ATOM 1058 C CA . ASP A 1 137 ? -0.413 -6.277 9.703 1 74.88 137 ASP A CA 1
ATOM 1059 C C . ASP A 1 137 ? -1.018 -7.477 10.422 1 74.88 137 ASP A C 1
ATOM 1061 O O . ASP A 1 137 ? -1.667 -8.32 9.805 1 74.88 137 ASP A O 1
ATOM 1065 N N . ILE A 1 138 ? -0.673 -7.637 11.672 1 76.25 138 ILE A N 1
ATOM 1066 C CA . ILE A 1 138 ? -1.304 -8.641 12.523 1 76.25 138 ILE A CA 1
ATOM 1067 C C . ILE A 1 138 ? -2.219 -7.953 13.539 1 76.25 138 ILE A C 1
ATOM 1069 O O . ILE A 1 138 ? -1.807 -7.012 14.219 1 76.25 138 ILE A O 1
ATOM 1073 N N . SER A 1 139 ? -3.426 -8.438 13.508 1 78.56 139 SER A N 1
ATOM 1074 C CA . SER A 1 139 ? -4.391 -7.828 14.422 1 78.56 139 SER A CA 1
ATOM 1075 C C . SER A 1 139 ? -4.039 -8.125 15.875 1 78.56 139 SER A C 1
ATOM 1077 O O . SER A 1 139 ? -3.566 -9.219 16.203 1 78.56 139 SER A O 1
ATOM 1079 N N . ALA A 1 140 ? -4.176 -7.152 16.703 1 78.12 140 ALA A N 1
ATOM 1080 C CA . ALA A 1 140 ? -3.941 -7.34 18.125 1 78.12 140 ALA A CA 1
ATOM 1081 C C . ALA A 1 140 ? -5.07 -8.141 18.766 1 78.12 140 ALA A C 1
ATOM 1083 O O . ALA A 1 140 ? -6.215 -8.094 18.312 1 78.12 140 ALA A O 1
ATOM 1084 N N . LEU A 1 141 ? -4.723 -8.875 19.719 1 80.56 141 LEU A N 1
ATOM 1085 C CA . LEU A 1 141 ? -5.719 -9.641 20.453 1 80.56 141 LEU A CA 1
ATOM 1086 C C . LEU A 1 141 ? -6.602 -8.719 21.297 1 80.56 141 LEU A C 1
ATOM 1088 O O . LEU A 1 141 ? -6.133 -7.707 21.812 1 80.56 141 LEU A O 1
ATOM 1092 N N . TYR A 1 142 ? -7.883 -9.062 21.438 1 84.94 142 TYR A N 1
ATOM 1093 C CA . TYR A 1 142 ? -8.82 -8.234 22.203 1 84.94 142 TYR A CA 1
ATOM 1094 C C . TYR A 1 142 ? -8.461 -8.227 23.672 1 84.94 142 TYR A C 1
ATOM 1096 O O . TYR A 1 142 ? -8.672 -7.23 24.375 1 84.94 142 TYR A O 1
ATOM 1104 N N . SER A 1 143 ? -7.875 -9.297 24.125 1 80.81 143 SER A N 1
ATOM 1105 C CA . SER A 1 143 ? -7.48 -9.367 25.516 1 80.81 143 SER A CA 1
ATOM 1106 C C . SER A 1 143 ? -6.379 -8.367 25.844 1 80.81 143 SER A C 1
ATOM 1108 O O . SER A 1 143 ? -6.395 -7.73 26.891 1 80.81 143 SER A O 1
ATOM 1110 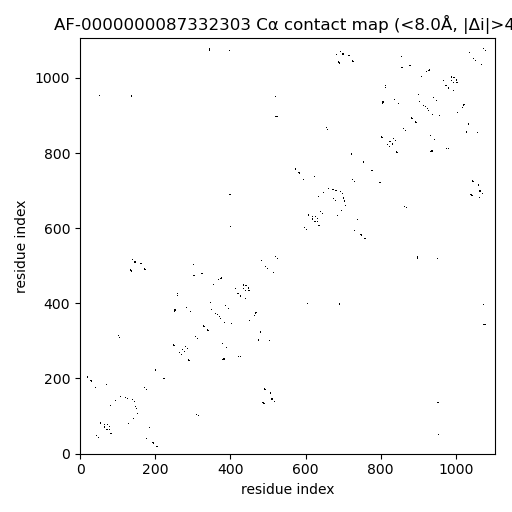N N . ASP A 1 144 ? -5.469 -8.219 25 1 78.38 144 ASP A N 1
ATOM 1111 C CA . ASP A 1 144 ? -4.391 -7.25 25.188 1 78.38 144 ASP A CA 1
ATOM 1112 C C . ASP A 1 144 ? -4.898 -5.824 25 1 78.38 144 ASP A C 1
ATOM 1114 O O . ASP A 1 144 ? -4.426 -4.902 25.672 1 78.38 144 ASP A O 1
ATOM 1118 N N . ARG A 1 145 ? -5.863 -5.719 24.203 1 83.75 145 ARG A N 1
ATOM 1119 C CA . ARG A 1 145 ? -6.43 -4.402 23.922 1 83.75 145 ARG A CA 1
ATOM 1120 C C . ARG A 1 145 ? -7.156 -3.85 25.141 1 83.75 145 ARG A C 1
ATOM 1122 O O . ARG A 1 145 ? -7.176 -2.637 25.359 1 83.75 145 ARG A O 1
ATOM 1129 N N . ILE A 1 146 ? -7.703 -4.727 25.906 1 84.44 146 ILE A N 1
ATOM 1130 C CA . ILE A 1 146 ? -8.438 -4.293 27.094 1 84.44 146 ILE A CA 1
ATOM 1131 C C . ILE A 1 146 ? -7.473 -3.713 28.125 1 84.44 146 ILE A C 1
ATOM 1133 O O . ILE A 1 146 ? -7.781 -2.719 28.781 1 84.44 146 ILE A O 1
ATOM 1137 N N . LYS A 1 147 ? -6.375 -4.289 28.172 1 79.06 147 LYS A N 1
ATOM 1138 C CA . LYS A 1 147 ? -5.379 -3.803 29.125 1 79.06 147 LYS A CA 1
ATOM 1139 C C . LYS A 1 147 ? -4.891 -2.408 28.734 1 79.06 147 LYS A C 1
ATOM 1141 O O . LYS A 1 147 ? -4.75 -1.534 29.594 1 79.06 147 LYS A O 1
ATOM 1146 N N . ASN A 1 148 ? -4.633 -2.252 27.5 1 82.44 148 ASN A N 1
ATOM 1147 C CA . ASN A 1 148 ? -4.203 -0.941 27.031 1 82.44 148 ASN A CA 1
ATOM 1148 C C . ASN A 1 148 ? -5.301 0.104 27.188 1 82.44 148 ASN A C 1
ATOM 1150 O O . ASN A 1 148 ? -5.027 1.248 27.547 1 82.44 148 ASN A O 1
ATOM 1154 N N . LEU A 1 149 ? -6.508 -0.335 26.906 1 87.31 149 LEU A N 1
ATOM 1155 C CA . LEU A 1 149 ? -7.645 0.57 27.016 1 87.31 149 LEU A CA 1
ATOM 1156 C C . LEU A 1 149 ? -7.84 1.021 28.453 1 87.31 149 LEU A C 1
ATOM 1158 O O . LEU A 1 149 ? -8.125 2.193 28.719 1 87.31 149 LEU A O 1
ATOM 1162 N N . GLN A 1 150 ? -7.672 0.124 29.359 1 84.12 150 GLN A N 1
ATOM 1163 C CA . GLN A 1 150 ? -7.812 0.455 30.766 1 84.12 150 GLN A CA 1
ATOM 1164 C C . GLN A 1 150 ? -6.777 1.49 31.203 1 84.12 150 GLN A C 1
ATOM 1166 O O . GLN A 1 150 ? -7.09 2.418 31.953 1 84.12 150 GLN A O 1
ATOM 1171 N N . LEU A 1 151 ? -5.648 1.4 30.641 1 81.38 151 LEU A N 1
ATOM 1172 C CA . LEU A 1 151 ? -4.574 2.328 30.984 1 81.38 151 LEU A CA 1
ATOM 1173 C C . LEU A 1 151 ? -4.84 3.707 30.391 1 81.38 151 LEU A C 1
ATOM 1175 O O . LEU A 1 151 ? -4.754 4.719 31.094 1 81.38 151 LEU A O 1
ATOM 1179 N N . PHE A 1 152 ? -5.27 3.814 29.172 1 85.06 152 PHE A N 1
ATOM 1180 C CA . PHE A 1 152 ? -5.395 5.086 28.484 1 85.06 152 PHE A CA 1
ATOM 1181 C C . PHE A 1 152 ? -6.684 5.801 28.875 1 85.06 152 PHE A C 1
ATOM 1183 O O . PHE A 1 152 ? -6.785 7.023 28.75 1 85.06 152 PHE A O 1
ATOM 1190 N N . MET A 1 153 ? -7.598 5.082 29.312 1 83.75 153 MET A N 1
ATOM 1191 C CA . MET A 1 153 ? -8.836 5.703 29.766 1 83.75 153 MET A CA 1
ATOM 1192 C C . MET A 1 153 ? -8.625 6.418 31.094 1 83.75 153 MET A C 1
ATOM 1194 O O . MET A 1 153 ? -9.344 7.363 31.422 1 83.75 153 MET A O 1
ATOM 1198 N N . ALA A 1 154 ? -7.625 5.953 31.766 1 82.81 154 ALA A N 1
ATOM 1199 C CA . ALA A 1 154 ? -7.328 6.547 33.062 1 82.81 154 ALA A CA 1
ATOM 1200 C C . ALA A 1 154 ? -6.391 7.742 32.938 1 82.81 154 ALA A C 1
ATOM 1202 O O . ALA A 1 154 ? -6.277 8.562 33.844 1 82.81 154 ALA A O 1
ATOM 1203 N N . LEU A 1 155 ? -5.793 7.891 31.797 1 84.88 155 LEU A N 1
ATOM 1204 C CA . LEU A 1 155 ? -4.816 8.953 31.578 1 84.88 155 LEU A CA 1
ATOM 1205 C C . LEU A 1 155 ? -5.488 10.195 31 1 84.88 155 LEU A C 1
ATOM 1207 O O . LEU A 1 155 ? -6.422 10.086 30.188 1 84.88 155 LEU A O 1
ATOM 1211 N N . ASP A 1 156 ? -4.973 11.273 31.438 1 86.5 156 ASP A N 1
ATOM 1212 C CA . ASP A 1 156 ? -5.379 12.523 30.797 1 86.5 156 ASP A CA 1
ATOM 1213 C C . ASP A 1 156 ? -4.742 12.664 29.422 1 86.5 156 ASP A C 1
ATOM 1215 O O . ASP A 1 156 ? -3.838 11.898 29.062 1 86.5 156 ASP A O 1
ATOM 1219 N N . TYR A 1 157 ? -5.258 13.586 28.656 1 89.5 157 TYR A N 1
ATOM 1220 C CA . TYR A 1 157 ? -4.793 13.727 27.281 1 89.5 157 TYR A CA 1
ATOM 1221 C C . TYR A 1 157 ? -3.311 14.086 27.234 1 89.5 157 TYR A C 1
ATOM 1223 O O . TYR A 1 157 ? -2.594 13.68 26.312 1 89.5 157 TYR A O 1
ATOM 1231 N N . GLN A 1 158 ? -2.807 14.82 28.203 1 88.94 158 GLN A N 1
ATOM 1232 C CA . GLN A 1 158 ? -1.402 15.219 28.203 1 88.94 158 GLN A CA 1
ATOM 1233 C C . GLN A 1 158 ? -0.498 14.023 28.484 1 88.94 158 GLN A C 1
ATOM 1235 O O . GLN A 1 158 ? 0.528 13.844 27.828 1 88.94 158 GLN A O 1
ATOM 1240 N N . HIS A 1 159 ? -0.93 13.281 29.406 1 85.88 159 HIS A N 1
ATOM 1241 C CA . HIS A 1 159 ? -0.143 12.102 29.734 1 85.88 159 HIS A CA 1
ATOM 1242 C C . HIS A 1 159 ? -0.235 11.047 28.641 1 85.88 159 HIS A C 1
ATOM 1244 O O . HIS A 1 159 ? 0.739 10.344 28.375 1 85.88 159 HIS A O 1
ATOM 1250 N N . ALA A 1 160 ? -1.427 10.969 28.125 1 87.5 160 ALA A N 1
ATOM 1251 C CA . ALA A 1 160 ? -1.578 10.039 27 1 87.5 160 ALA A CA 1
ATOM 1252 C C . ALA A 1 160 ? -0.66 10.422 25.844 1 87.5 160 ALA A C 1
ATOM 1254 O O . ALA A 1 160 ? -0.057 9.555 25.203 1 87.5 160 ALA A O 1
ATOM 1255 N N . ASN A 1 161 ? -0.561 11.727 25.625 1 88.81 161 ASN A N 1
ATOM 1256 C CA . ASN A 1 161 ? 0.317 12.219 24.562 1 88.81 161 ASN A CA 1
ATOM 1257 C C . ASN A 1 161 ? 1.784 11.938 24.875 1 88.81 161 ASN A C 1
ATOM 1259 O O . ASN A 1 161 ? 2.557 11.57 23.984 1 88.81 161 ASN A O 1
ATOM 1263 N N . SER A 1 162 ? 2.105 12.148 26.094 1 84.62 162 SER A N 1
ATOM 1264 C CA . SER A 1 162 ? 3.492 11.914 26.469 1 84.62 162 SER A CA 1
ATOM 1265 C C . SER A 1 162 ? 3.854 10.43 26.359 1 84.62 162 SER A C 1
ATOM 1267 O O . SER A 1 162 ? 4.949 10.086 25.922 1 84.62 162 SER A O 1
ATOM 1269 N N . MET A 1 163 ? 2.973 9.633 26.75 1 83.19 163 MET A N 1
ATOM 1270 C CA . MET A 1 163 ? 3.209 8.195 26.656 1 83.19 163 MET A CA 1
ATOM 1271 C C . MET A 1 163 ? 3.281 7.758 25.203 1 83.19 163 MET A C 1
ATOM 1273 O O . MET A 1 163 ? 4.121 6.93 24.828 1 83.19 163 MET A O 1
ATOM 1277 N N . SER A 1 164 ? 2.389 8.266 24.422 1 84.81 164 SER A N 1
ATOM 1278 C CA . SER A 1 164 ? 2.406 7.945 23 1 84.81 164 SER A CA 1
ATOM 1279 C C . SER A 1 164 ? 3.703 8.406 22.344 1 84.81 164 SER A C 1
ATOM 1281 O O . SER A 1 164 ? 4.266 7.703 21.516 1 84.81 164 SER A O 1
ATOM 1283 N N . ARG A 1 165 ? 4.188 9.523 22.766 1 83.81 165 ARG A N 1
ATOM 1284 C CA . ARG A 1 165 ? 5.43 10.062 22.219 1 83.81 165 ARG A CA 1
ATOM 1285 C C . ARG A 1 165 ? 6.621 9.188 22.594 1 83.81 165 ARG A C 1
ATOM 1287 O O . ARG A 1 165 ? 7.512 8.953 21.781 1 83.81 165 ARG A O 1
ATOM 1294 N N . GLU A 1 166 ? 6.59 8.766 23.703 1 80.81 166 GLU A N 1
ATOM 1295 C CA . GLU A 1 166 ? 7.672 7.895 24.172 1 80.81 166 GLU A CA 1
ATOM 1296 C C . GLU A 1 166 ? 7.68 6.574 23.391 1 80.81 166 GLU A C 1
ATOM 1298 O O . GLU A 1 166 ? 8.742 6.098 22.984 1 80.81 166 GLU A O 1
ATOM 1303 N N . GLN A 1 167 ? 6.547 6.062 23.219 1 81.94 167 GLN A N 1
ATOM 1304 C CA . GLN A 1 167 ? 6.461 4.797 22.5 1 81.94 167 GLN A CA 1
ATOM 1305 C C . GLN A 1 167 ? 6.844 4.973 21.031 1 81.94 167 GLN A C 1
ATOM 1307 O O . GLN A 1 167 ? 7.484 4.098 20.438 1 81.94 167 GLN A O 1
ATOM 1312 N N . LEU A 1 168 ? 6.441 6.031 20.453 1 83 168 LEU A N 1
ATOM 1313 C CA . LEU A 1 168 ? 6.785 6.289 19.062 1 83 168 LEU A CA 1
ATOM 1314 C C . LEU A 1 168 ? 8.281 6.539 18.906 1 83 168 LEU A C 1
ATOM 1316 O O . LEU A 1 168 ? 8.883 6.156 17.891 1 83 168 LEU A O 1
ATOM 1320 N N . THR A 1 169 ? 8.836 7.125 19.922 1 79.06 169 THR A N 1
ATOM 1321 C CA . THR A 1 169 ? 10.281 7.332 19.891 1 79.06 169 THR A CA 1
ATOM 1322 C C . THR A 1 169 ? 11.016 6 20 1 79.06 169 THR A C 1
ATOM 1324 O O . THR A 1 169 ? 12.047 5.797 19.359 1 79.06 169 THR A O 1
ATOM 1327 N N . LYS A 1 170 ? 10.516 5.195 20.75 1 76.25 170 LYS A N 1
ATOM 1328 C CA . LYS A 1 170 ? 11.094 3.861 20.859 1 76.25 170 LYS A CA 1
ATOM 1329 C C . LYS A 1 170 ? 10.953 3.09 19.547 1 76.25 170 LYS A C 1
ATOM 1331 O O . LYS A 1 170 ? 11.867 2.371 19.141 1 76.25 170 LYS A O 1
ATOM 1336 N N . LEU A 1 171 ? 9.852 3.266 18.984 1 77.19 171 LEU A N 1
ATOM 1337 C CA . LEU A 1 171 ? 9.625 2.611 17.703 1 77.19 171 LEU A CA 1
ATOM 1338 C C . LEU A 1 171 ? 10.578 3.16 16.641 1 77.19 171 LEU A C 1
ATOM 1340 O O . LEU A 1 171 ? 11.133 2.4 15.852 1 77.19 171 LEU A O 1
ATOM 1344 N N . PHE A 1 172 ? 10.75 4.422 16.672 1 77.25 172 PHE A N 1
ATOM 1345 C CA . PHE A 1 172 ? 11.68 5.055 15.742 1 77.25 172 PHE A CA 1
ATOM 1346 C C . PHE A 1 172 ? 13.094 4.543 15.953 1 77.25 172 PHE A C 1
ATOM 1348 O O . PHE A 1 172 ? 13.805 4.254 14.992 1 77.25 172 PHE A O 1
ATOM 1355 N N . SER A 1 173 ? 13.445 4.457 17.141 1 73.44 173 SER A N 1
ATOM 1356 C CA . SER A 1 173 ? 14.789 3.982 17.469 1 73.44 173 SER A CA 1
ATOM 1357 C C . SER A 1 173 ? 14.977 2.527 17.047 1 73.44 173 SER A C 1
ATOM 1359 O O . SER A 1 173 ? 16.047 2.137 16.594 1 73.44 173 SER A O 1
ATOM 1361 N N . PHE A 1 174 ? 13.961 1.902 17.094 1 70.44 174 PHE A N 1
ATOM 1362 C CA . PHE A 1 174 ? 14.016 0.489 16.734 1 70.44 174 PHE A CA 1
ATOM 1363 C C . PHE A 1 174 ? 14.109 0.312 15.227 1 70.44 174 PHE A C 1
ATOM 1365 O O . PHE A 1 174 ? 14.859 -0.538 14.742 1 70.44 174 PHE A O 1
ATOM 1372 N N . LEU A 1 175 ? 13.438 1.113 14.484 1 72.62 175 LEU A N 1
ATOM 1373 C CA . LEU A 1 175 ? 13.312 0.904 13.047 1 72.62 175 LEU A CA 1
ATOM 1374 C C . LEU A 1 175 ? 14.461 1.579 12.297 1 72.62 175 LEU A C 1
ATOM 1376 O O . LEU A 1 175 ? 14.953 1.051 11.297 1 72.62 175 LEU A O 1
ATOM 1380 N N . TYR A 1 176 ? 14.859 2.723 12.711 1 69 176 TYR A N 1
ATOM 1381 C CA . TYR A 1 176 ? 15.719 3.516 11.836 1 69 176 TYR A CA 1
ATOM 1382 C C . TYR A 1 176 ? 17.078 3.773 12.492 1 69 176 TYR A C 1
ATOM 1384 O O . TYR A 1 176 ? 17.984 4.305 11.852 1 69 176 TYR A O 1
ATOM 1392 N N . THR A 1 177 ? 17.078 3.555 13.695 1 64.25 177 THR A N 1
ATOM 1393 C CA . THR A 1 177 ? 18.375 3.85 14.297 1 64.25 177 THR A CA 1
ATOM 1394 C C . THR A 1 177 ? 19.172 2.57 14.516 1 64.25 177 THR A C 1
ATOM 1396 O O . THR A 1 177 ? 18.594 1.487 14.648 1 64.25 177 THR A O 1
ATOM 1399 N N . LYS A 1 178 ? 20.359 2.852 14.125 1 58.75 178 LYS A N 1
ATOM 1400 C CA . LYS A 1 178 ? 21.312 1.773 14.344 1 58.75 178 LYS A CA 1
ATOM 1401 C C . LYS A 1 178 ? 21.453 1.459 15.828 1 58.75 178 LYS A C 1
ATOM 1403 O O . LYS A 1 178 ? 22.125 0.493 16.203 1 58.75 178 LYS A O 1
ATOM 1408 N N . LEU A 1 179 ? 20.781 2.424 16.469 1 56.03 179 LEU A N 1
ATOM 1409 C CA . LEU A 1 179 ? 21.016 2.363 17.906 1 56.03 179 LEU A CA 1
ATOM 1410 C C . LEU A 1 179 ? 20.625 0.999 18.453 1 56.03 179 LEU A C 1
ATOM 1412 O O . LEU A 1 179 ? 21.281 0.478 19.359 1 56.03 179 LEU A O 1
ATOM 1416 N N . ALA A 1 180 ? 19.531 0.648 17.891 1 54.22 180 ALA A N 1
ATOM 1417 C CA . ALA A 1 180 ? 19.125 -0.653 18.422 1 54.22 180 ALA A CA 1
ATOM 1418 C C . ALA A 1 180 ? 20.188 -1.709 18.141 1 54.22 180 ALA A C 1
ATOM 1420 O O . ALA A 1 180 ? 20.406 -2.615 18.938 1 54.22 180 ALA A O 1
ATOM 1421 N N . ASN A 1 181 ? 20.75 -1.486 16.953 1 50.31 181 ASN A N 1
ATOM 1422 C CA . ASN A 1 181 ? 21.828 -2.406 16.625 1 50.31 181 ASN A CA 1
ATOM 1423 C C . ASN A 1 181 ? 23.109 -2.074 17.391 1 50.31 181 ASN A C 1
ATOM 1425 O O . ASN A 1 181 ? 23.906 -2.961 17.672 1 50.31 181 ASN A O 1
ATOM 1429 N N . ILE A 1 182 ? 23.281 -0.71 17.609 1 48.78 182 ILE A N 1
ATOM 1430 C CA . ILE A 1 182 ? 24.469 -0.282 18.344 1 48.78 182 ILE A CA 1
ATOM 1431 C C . ILE A 1 182 ? 24.438 -0.826 19.766 1 48.78 182 ILE A C 1
ATOM 1433 O O . ILE A 1 182 ? 25.469 -1.21 20.328 1 48.78 182 ILE A O 1
ATOM 1437 N N . VAL A 1 183 ? 23.219 -0.594 20.328 1 44.41 183 VAL A N 1
ATOM 1438 C CA . VAL A 1 183 ? 23.156 -1.034 21.719 1 44.41 183 VAL A CA 1
ATOM 1439 C C . VAL A 1 183 ? 23.469 -2.525 21.812 1 44.41 183 VAL A C 1
ATOM 1441 O O . VAL A 1 183 ? 23.953 -3.004 22.828 1 44.41 183 VAL A O 1
ATOM 1444 N N . CYS A 1 184 ? 22.984 -3.162 20.812 1 43.91 184 CYS A N 1
ATOM 1445 C CA . CYS A 1 184 ? 23.359 -4.566 20.875 1 43.91 184 CYS A CA 1
ATOM 1446 C C . CYS A 1 184 ? 24.875 -4.707 21.016 1 43.91 184 CYS A C 1
ATOM 1448 O O . CYS A 1 184 ? 25.547 -3.779 21.469 1 43.91 184 CYS A O 1
ATOM 1450 N N . CYS A 1 185 ? 25.406 -5.816 20.594 1 43.53 185 CYS A N 1
ATOM 1451 C CA . CYS A 1 185 ? 26.781 -6.219 20.812 1 43.53 185 CYS A CA 1
ATOM 1452 C C . CYS A 1 185 ? 27.75 -5.18 20.25 1 43.53 185 CYS A C 1
ATOM 1454 O O . CYS A 1 185 ? 28.828 -4.961 20.812 1 43.53 185 CYS A O 1
ATOM 1456 N N . PHE A 1 186 ? 27.547 -4.844 19.094 1 42.94 186 PHE A N 1
ATOM 1457 C CA . PHE A 1 186 ? 28.719 -4.242 18.469 1 42.94 186 PHE A CA 1
ATOM 1458 C C . PHE A 1 186 ? 28.953 -2.83 19 1 42.94 186 PHE A C 1
ATOM 1460 O O . PHE A 1 186 ? 29.312 -1.931 18.234 1 42.94 186 PHE A O 1
ATOM 1467 N N . PHE A 1 187 ? 28.219 -2.342 19.781 1 45.12 187 PHE A N 1
ATOM 1468 C CA . PHE A 1 187 ? 28.516 -1.126 20.531 1 45.12 187 PHE A CA 1
ATOM 1469 C C . PHE A 1 187 ? 30.016 -0.962 20.719 1 45.12 187 PHE A C 1
ATOM 1471 O O . PHE A 1 187 ? 30.547 0.148 20.609 1 45.12 187 PHE A O 1
ATOM 1478 N N . CYS A 1 188 ? 30.469 -2.092 21.219 1 45.41 188 CYS A N 1
ATOM 1479 C CA . CYS A 1 188 ? 31.906 -1.991 21.438 1 45.41 188 CYS A CA 1
ATOM 1480 C C . CYS A 1 188 ? 32.625 -1.57 20.156 1 45.41 188 CYS A C 1
ATOM 1482 O O . CYS A 1 188 ? 33.531 -0.754 20.188 1 45.41 188 CYS A O 1
ATOM 1484 N N . CYS A 1 189 ? 32.125 -2.152 19.125 1 50.69 189 CYS A N 1
ATOM 1485 C CA . CYS A 1 189 ? 32.875 -1.906 17.906 1 50.69 189 CYS A CA 1
ATOM 1486 C C . CYS A 1 189 ? 32.562 -0.527 17.344 1 50.69 189 CYS A C 1
ATOM 1488 O O . CYS A 1 189 ? 33.469 0.144 16.812 1 50.69 189 CYS A O 1
ATOM 1490 N N . HIS A 1 190 ? 31.25 -0.029 17.594 1 57.09 190 HIS A N 1
ATOM 1491 C CA . HIS A 1 190 ? 30.938 1.277 17.016 1 57.09 190 HIS A CA 1
ATOM 1492 C C . HIS A 1 190 ? 31.641 2.395 17.781 1 57.09 190 HIS A C 1
ATOM 1494 O O . HIS A 1 190 ? 32 3.412 17.188 1 57.09 190 HIS A O 1
ATOM 1500 N N . PHE A 1 191 ? 31.734 2.008 19.156 1 60.31 191 PHE A N 1
ATOM 1501 C CA . PHE A 1 191 ? 32.438 3.02 19.938 1 60.31 191 PHE A CA 1
ATOM 1502 C C . PHE A 1 191 ? 33.906 3.023 19.625 1 60.31 191 PHE A C 1
ATOM 1504 O O . PHE A 1 191 ? 34.594 4.051 19.75 1 60.31 191 PHE A O 1
ATOM 1511 N N . TRP A 1 192 ? 34.25 1.803 19.062 1 68.19 192 TRP A N 1
ATOM 1512 C CA . TRP A 1 192 ? 35.688 1.711 18.828 1 68.19 192 TRP A CA 1
ATOM 1513 C C . TRP A 1 192 ? 36.031 2.254 17.438 1 68.19 192 TRP A C 1
ATOM 1515 O O . TRP A 1 192 ? 37.188 2.564 17.172 1 68.19 192 TRP A O 1
ATOM 1525 N N . LEU A 1 193 ? 35 2.527 16.672 1 74.81 193 LEU A N 1
ATOM 1526 C CA . LEU A 1 193 ? 35.312 2.869 15.289 1 74.81 193 LEU A CA 1
ATOM 1527 C C . LEU A 1 193 ? 35.875 4.281 15.188 1 74.81 193 LEU A C 1
ATOM 1529 O O . LEU A 1 193 ? 36.875 4.508 14.484 1 74.81 193 LEU A O 1
ATOM 1533 N N . PRO A 1 194 ? 35.25 5.141 16.031 1 77.25 194 PRO A N 1
ATOM 1534 C CA . PRO A 1 194 ? 35.875 6.469 15.945 1 77.25 194 PRO A CA 1
ATOM 1535 C C . PRO A 1 194 ? 37.312 6.5 16.469 1 77.25 194 PRO A C 1
ATOM 1537 O O . PRO A 1 194 ? 38.125 7.266 15.977 1 77.25 194 PRO A O 1
ATOM 1540 N N . PHE A 1 195 ? 37.594 5.547 17.406 1 77.12 195 PHE A N 1
ATOM 1541 C CA . PHE A 1 195 ? 38.938 5.492 17.938 1 77.12 195 PHE A CA 1
ATOM 1542 C C . PHE A 1 195 ? 39.906 4.906 16.906 1 77.12 195 PHE A C 1
ATOM 1544 O O . PHE A 1 195 ? 41.062 5.301 16.844 1 77.12 195 PHE A O 1
ATOM 1551 N N . LEU A 1 196 ? 39.406 4.051 16.094 1 81.38 196 LEU A N 1
ATOM 1552 C CA . LEU A 1 196 ? 40.25 3.48 15.055 1 81.38 196 LEU A CA 1
ATOM 1553 C C . LEU A 1 196 ? 40.562 4.508 13.977 1 81.38 196 LEU A C 1
ATOM 1555 O O . LEU A 1 196 ? 41.688 4.551 13.445 1 81.38 196 LEU A O 1
ATOM 1559 N N . ILE A 1 197 ? 39.625 5.32 13.688 1 83.25 197 ILE A N 1
ATOM 1560 C CA . ILE A 1 197 ? 39.844 6.375 12.703 1 83.25 197 ILE A CA 1
ATOM 1561 C C . ILE A 1 197 ? 40.812 7.398 13.25 1 83.25 197 ILE A C 1
ATOM 1563 O O . ILE A 1 197 ? 41.719 7.859 12.531 1 83.25 197 ILE A O 1
ATOM 1567 N N . LEU A 1 198 ? 40.656 7.652 14.617 1 82.06 198 LEU A N 1
ATOM 1568 C CA . LEU A 1 198 ? 41.594 8.594 15.242 1 82.06 198 LEU A CA 1
ATOM 1569 C C . LEU A 1 198 ? 43 8.023 15.266 1 82.06 198 LEU A C 1
ATOM 1571 O O . LEU A 1 198 ? 43.969 8.75 15.031 1 82.06 198 LEU A O 1
ATOM 1575 N N . ALA A 1 199 ? 43.094 6.789 15.453 1 82.56 199 ALA A N 1
ATOM 1576 C CA . ALA A 1 199 ? 44.375 6.133 15.445 1 82.56 199 ALA A CA 1
ATOM 1577 C C . ALA A 1 199 ? 45.031 6.184 14.062 1 82.56 199 ALA A C 1
ATOM 1579 O O . ALA A 1 199 ? 46.219 6.383 13.93 1 82.56 199 ALA A O 1
ATOM 1580 N N . SER A 1 200 ? 44.219 6.059 13.078 1 83.19 200 SER A N 1
ATOM 1581 C CA . SER A 1 200 ? 44.719 6.121 11.711 1 83.19 200 SER A CA 1
ATOM 1582 C C . SER A 1 200 ? 45.219 7.52 11.367 1 83.19 200 SER A C 1
ATOM 1584 O O . SER A 1 200 ? 46.25 7.672 10.703 1 83.19 200 SER A O 1
ATOM 1586 N N . VAL A 1 201 ? 44.531 8.516 11.812 1 82.81 201 VAL A N 1
ATOM 1587 C CA . VAL A 1 201 ? 44.906 9.898 11.555 1 82.81 201 VAL A CA 1
ATOM 1588 C C . VAL A 1 201 ? 46.219 10.211 12.281 1 82.81 201 VAL A C 1
ATOM 1590 O O . VAL A 1 201 ? 47.125 10.859 11.727 1 82.81 201 VAL A O 1
ATOM 1593 N N . ILE A 1 202 ? 46.344 9.711 13.508 1 80.62 202 ILE A N 1
ATOM 1594 C CA . ILE A 1 202 ? 47.562 9.953 14.289 1 80.62 202 ILE A CA 1
ATOM 1595 C C . ILE A 1 202 ? 48.75 9.242 13.633 1 80.62 202 ILE A C 1
ATOM 1597 O O . ILE A 1 202 ? 49.844 9.812 13.508 1 80.62 202 ILE A O 1
ATOM 1601 N N . LEU A 1 203 ? 48.562 8.062 13.148 1 80.69 203 LEU A N 1
ATOM 1602 C CA . LEU A 1 203 ? 49.625 7.305 12.5 1 80.69 203 LEU A CA 1
ATOM 1603 C C . LEU A 1 203 ? 50.062 7.977 11.203 1 80.69 203 LEU A C 1
ATOM 1605 O O . LEU A 1 203 ? 51.281 8.008 10.891 1 80.69 203 LEU A O 1
ATOM 1609 N N . PHE A 1 204 ? 49.156 8.539 10.562 1 78.75 204 PHE A N 1
ATOM 1610 C CA . PHE A 1 204 ? 49.469 9.234 9.312 1 78.75 204 PHE A CA 1
ATOM 1611 C C . PHE A 1 204 ? 50.188 10.555 9.586 1 78.75 204 PHE A C 1
ATOM 1613 O O . PHE A 1 204 ? 51.094 10.938 8.859 1 78.75 204 PHE A O 1
ATOM 1620 N N . SER A 1 205 ? 49.781 11.195 10.641 1 76.38 205 SER A N 1
ATOM 1621 C CA . SER A 1 205 ? 50.344 12.508 10.938 1 76.38 205 SER A CA 1
ATOM 1622 C C . SER A 1 205 ? 51.75 12.391 11.5 1 76.38 205 SER A C 1
ATOM 1624 O O . SER A 1 205 ? 52.562 13.305 11.352 1 76.38 205 SER A O 1
ATOM 1626 N N . THR A 1 206 ? 52 11.273 12.094 1 72.62 206 THR A N 1
ATOM 1627 C CA . THR A 1 206 ? 53.312 11.117 12.695 1 72.62 206 THR A CA 1
ATOM 1628 C C . THR A 1 206 ? 54.344 10.68 11.641 1 72.62 206 THR A C 1
ATOM 1630 O O . THR A 1 206 ? 55.531 10.703 11.891 1 72.62 206 THR A O 1
ATOM 1633 N N . TYR A 1 207 ? 53.719 10.297 10.508 1 63.91 207 TYR A N 1
ATOM 1634 C CA . TYR A 1 207 ? 54.688 9.906 9.484 1 63.91 207 TYR A CA 1
ATOM 1635 C C . TYR A 1 207 ? 55.25 11.125 8.773 1 63.91 207 TYR A C 1
ATOM 1637 O O . TYR A 1 207 ? 54.5 11.891 8.148 1 63.91 207 TYR A O 1
ATOM 1645 N N . HIS A 1 208 ? 56.281 11.781 9.148 1 58.75 208 HIS A N 1
ATOM 1646 C CA . HIS A 1 208 ? 56.969 13.008 8.75 1 58.75 208 HIS A CA 1
ATOM 1647 C C . HIS A 1 208 ? 57.688 12.828 7.406 1 58.75 208 HIS A C 1
ATOM 1649 O O . HIS A 1 208 ? 58.094 13.805 6.777 1 58.75 208 HIS A O 1
ATOM 1655 N N . LYS A 1 209 ? 57.969 11.695 6.93 1 57.81 209 LYS A N 1
ATOM 1656 C CA . LYS A 1 209 ? 58.844 11.625 5.773 1 57.81 209 LYS A CA 1
ATOM 1657 C C . LYS A 1 209 ? 58.062 11.539 4.473 1 57.81 209 LYS A C 1
ATOM 1659 O O . LYS A 1 209 ? 58.062 10.508 3.797 1 57.81 209 LYS A O 1
ATOM 1664 N N . TYR A 1 210 ? 57.094 12.453 4.387 1 58.69 210 TYR A N 1
ATOM 1665 C CA . TYR A 1 210 ? 56.312 12.453 3.154 1 58.69 210 TYR A CA 1
ATOM 1666 C C . TYR A 1 210 ? 57.094 13.094 2.014 1 58.69 210 TYR A C 1
ATOM 1668 O O . TYR A 1 210 ? 56.5 13.562 1.036 1 58.69 210 TYR A O 1
ATOM 1676 N N . TYR A 1 211 ? 58.375 13.164 2.107 1 57.41 211 TYR A N 1
ATOM 1677 C CA . TYR A 1 211 ? 59.188 13.844 1.105 1 57.41 211 TYR A CA 1
ATOM 1678 C C . TYR A 1 211 ? 58.969 13.25 -0.279 1 57.41 211 TYR A C 1
ATOM 1680 O O . TYR A 1 211 ? 59.062 13.953 -1.287 1 57.41 211 TYR A O 1
ATOM 1688 N N . ASP A 1 212 ? 58.531 11.969 -0.322 1 59.31 212 ASP A N 1
ATOM 1689 C CA . ASP A 1 212 ? 58.438 11.328 -1.628 1 59.31 212 ASP A CA 1
ATOM 1690 C C . ASP A 1 212 ? 57.062 11.57 -2.266 1 59.31 212 ASP A C 1
ATOM 1692 O O . ASP A 1 212 ? 56.844 11.242 -3.434 1 59.31 212 ASP A O 1
ATOM 1696 N N . TYR A 1 213 ? 56.344 12.227 -1.433 1 62.78 213 TYR A N 1
ATOM 1697 C CA . TYR A 1 213 ? 55 12.406 -1.999 1 62.78 213 TYR A CA 1
ATOM 1698 C C . TYR A 1 213 ? 54.719 13.883 -2.256 1 62.78 213 TYR A C 1
ATOM 1700 O O . TYR A 1 213 ? 55.344 14.758 -1.646 1 62.78 213 TYR A O 1
ATOM 1708 N N . ASN A 1 214 ? 54.094 14.078 -3.334 1 67.12 214 ASN A N 1
ATOM 1709 C CA . ASN A 1 214 ? 53.719 15.453 -3.648 1 67.12 214 ASN A CA 1
ATOM 1710 C C . ASN A 1 214 ? 53 16.125 -2.475 1 67.12 214 ASN A C 1
ATOM 1712 O O . ASN A 1 214 ? 52.125 15.523 -1.865 1 67.12 214 ASN A O 1
ATOM 1716 N N . ALA A 1 215 ? 53.594 17.156 -2.016 1 70.38 215 ALA A N 1
ATOM 1717 C CA . ALA A 1 215 ? 53.125 17.906 -0.855 1 70.38 215 ALA A CA 1
ATOM 1718 C C . ALA A 1 215 ? 51.625 18.172 -0.947 1 70.38 215 ALA A C 1
ATOM 1720 O O . ALA A 1 215 ? 50.938 18.141 0.065 1 70.38 215 ALA A O 1
ATOM 1721 N N . THR A 1 216 ? 51.188 18.375 -2.145 1 70.81 216 THR A N 1
ATOM 1722 C CA . THR A 1 216 ? 49.781 18.672 -2.32 1 70.81 216 THR A CA 1
ATOM 1723 C C . THR A 1 216 ? 48.938 17.453 -2.014 1 70.81 216 THR A C 1
ATOM 1725 O O . THR A 1 216 ? 47.875 17.562 -1.391 1 70.81 216 THR A O 1
ATOM 1728 N N . ASP A 1 217 ? 49.406 16.359 -2.412 1 71.69 217 ASP A N 1
ATOM 1729 C CA . ASP A 1 217 ? 48.656 15.125 -2.162 1 71.69 217 ASP A CA 1
ATOM 1730 C C . ASP A 1 217 ? 48.625 14.789 -0.673 1 71.69 217 ASP A C 1
ATOM 1732 O O . ASP A 1 217 ? 47.625 14.305 -0.158 1 71.69 217 ASP A O 1
ATOM 1736 N N . VAL A 1 218 ? 49.656 15.133 -0.072 1 74.69 218 VAL A N 1
ATOM 1737 C CA . VAL A 1 218 ? 49.75 14.859 1.358 1 74.69 218 VAL A CA 1
ATOM 1738 C C . VAL A 1 218 ? 48.781 15.766 2.111 1 74.69 218 VAL A C 1
ATOM 1740 O O . VAL A 1 218 ? 48.094 15.328 3.035 1 74.69 218 VAL A O 1
ATOM 1743 N N . LYS A 1 219 ? 48.688 16.969 1.637 1 76.31 219 LYS A N 1
ATOM 1744 C CA . LYS A 1 219 ? 47.781 17.906 2.287 1 76.31 219 LYS A CA 1
ATOM 1745 C C . LYS A 1 219 ? 46.344 17.469 2.08 1 76.31 219 LYS A C 1
ATOM 1747 O O . LYS A 1 219 ? 45.531 17.531 3.008 1 76.31 219 LYS A O 1
ATOM 1752 N N . VAL A 1 220 ? 46.062 17.047 0.945 1 74.5 220 VAL A N 1
ATOM 1753 C CA . VAL A 1 220 ? 44.719 16.609 0.635 1 74.5 220 VAL A CA 1
ATOM 1754 C C . VAL A 1 220 ? 44.344 15.383 1.462 1 74.5 220 VAL A C 1
ATOM 1756 O O . VAL A 1 220 ? 43.219 15.266 1.965 1 74.5 220 VAL A O 1
ATOM 1759 N N . THR A 1 221 ? 45.281 14.508 1.662 1 73.81 221 THR A N 1
ATOM 1760 C CA . THR A 1 221 ? 45.031 13.297 2.436 1 73.81 221 THR A CA 1
ATOM 1761 C C . THR A 1 221 ? 44.812 13.633 3.904 1 73.81 221 THR A C 1
ATOM 1763 O O . THR A 1 221 ? 43.938 13.039 4.551 1 73.81 221 THR A O 1
ATOM 1766 N N . HIS A 1 222 ? 45.531 14.641 4.293 1 77.44 222 HIS A N 1
ATOM 1767 C CA . HIS A 1 222 ? 45.312 15.062 5.672 1 77.44 222 HIS A CA 1
ATOM 1768 C C . HIS A 1 222 ? 43.938 15.68 5.855 1 77.44 222 HIS A C 1
ATOM 1770 O O . HIS A 1 222 ? 43.25 15.406 6.848 1 77.44 222 HIS A O 1
ATOM 1776 N N . ILE A 1 223 ? 43.469 16.328 4.938 1 79.75 223 ILE A N 1
ATOM 1777 C CA . ILE A 1 223 ? 42.156 16.969 5.02 1 79.75 223 ILE A CA 1
ATOM 1778 C C . ILE A 1 223 ? 41.062 15.898 4.973 1 79.75 223 ILE A C 1
ATOM 1780 O O . ILE A 1 223 ? 40.094 15.969 5.727 1 79.75 223 ILE A O 1
ATOM 1784 N N . LEU A 1 224 ? 41.25 14.938 4.164 1 77.38 224 LEU A N 1
ATOM 1785 C CA . LEU A 1 224 ? 40.25 13.883 4.043 1 77.38 224 LEU A CA 1
ATOM 1786 C C . LEU A 1 224 ? 40.188 13.047 5.32 1 77.38 224 LEU A C 1
ATOM 1788 O O . LEU A 1 224 ? 39.094 12.672 5.766 1 77.38 224 LEU A O 1
ATOM 1792 N N . PHE A 1 225 ? 41.312 12.859 5.883 1 78.69 225 PHE A N 1
ATOM 1793 C CA . PHE A 1 225 ? 41.375 12.07 7.105 1 78.69 225 PHE A CA 1
ATOM 1794 C C . PHE A 1 225 ? 40.719 12.805 8.258 1 78.69 225 PHE A C 1
ATOM 1796 O O . PHE A 1 225 ? 39.906 12.227 9 1 78.69 225 PHE A O 1
ATOM 1803 N N . TRP A 1 226 ? 40.969 14.047 8.289 1 80 226 TRP A N 1
ATOM 1804 C CA . TRP A 1 226 ? 40.406 14.828 9.383 1 80 226 TRP A CA 1
ATOM 1805 C C . TRP A 1 226 ? 38.906 15.047 9.18 1 80 226 TRP A C 1
ATOM 1807 O O . TRP A 1 226 ? 38.156 15.047 10.148 1 80 226 TRP A O 1
ATOM 1817 N N . SER A 1 227 ? 38.5 15.18 8.062 1 81.44 227 SER A N 1
ATOM 1818 C CA . SER A 1 227 ? 37.094 15.312 7.777 1 81.44 227 SER A CA 1
ATOM 1819 C C . SER A 1 227 ? 36.312 14.031 8.117 1 81.44 227 SER A C 1
ATOM 1821 O O . SER A 1 227 ? 35.219 14.078 8.641 1 81.44 227 SER A O 1
ATOM 1823 N N . THR A 1 228 ? 36.875 12.914 7.789 1 78.5 228 THR A N 1
ATOM 1824 C CA . THR A 1 228 ? 36.25 11.641 8.109 1 78.5 228 THR A CA 1
ATOM 1825 C C . THR A 1 228 ? 36.156 11.453 9.625 1 78.5 228 THR A C 1
ATOM 1827 O O . THR A 1 228 ? 35.125 11 10.133 1 78.5 228 THR A O 1
ATOM 1830 N N . ALA A 1 229 ? 37.219 11.781 10.273 1 78.38 229 ALA A N 1
ATOM 1831 C CA . ALA A 1 229 ? 37.219 11.672 11.727 1 78.38 229 ALA A CA 1
ATOM 1832 C C . ALA A 1 229 ? 36.156 12.594 12.352 1 78.38 229 ALA A C 1
ATOM 1834 O O . ALA A 1 229 ? 35.469 12.203 13.289 1 78.38 229 ALA A O 1
ATOM 1835 N N . LEU A 1 230 ? 36.031 13.727 11.797 1 81.06 230 LEU A N 1
ATOM 1836 C CA . LEU A 1 230 ? 35.062 14.68 12.305 1 81.06 230 LEU A CA 1
ATOM 1837 C C . LEU A 1 230 ? 33.625 14.195 12.047 1 81.06 230 LEU A C 1
ATOM 1839 O O . LEU A 1 230 ? 32.781 14.312 12.914 1 81.06 230 LEU A O 1
ATOM 1843 N N . LEU A 1 231 ? 33.406 13.672 10.938 1 77.94 231 LEU A N 1
ATOM 1844 C CA . LEU A 1 231 ? 32.062 13.18 10.609 1 77.94 231 LEU A CA 1
ATOM 1845 C C . LEU A 1 231 ? 31.688 12.016 11.516 1 77.94 231 LEU A C 1
ATOM 1847 O O . LEU A 1 231 ? 30.531 11.906 11.938 1 77.94 231 LEU A O 1
ATOM 1851 N N . ASP A 1 232 ? 32.625 11.266 11.797 1 73.81 232 ASP A N 1
ATOM 1852 C CA . ASP A 1 232 ? 32.344 10.109 12.648 1 73.81 232 ASP A CA 1
ATOM 1853 C C . ASP A 1 232 ? 32.062 10.547 14.086 1 73.81 232 ASP A C 1
ATOM 1855 O O . ASP A 1 232 ? 31.234 9.969 14.773 1 73.81 232 ASP A O 1
ATOM 1859 N N . PHE A 1 233 ? 32.781 11.508 14.461 1 73.12 233 PHE A N 1
ATOM 1860 C CA . PHE A 1 233 ? 32.562 12.039 15.805 1 73.12 233 PHE A CA 1
ATOM 1861 C C . PHE A 1 233 ? 31.234 12.742 15.906 1 73.12 233 PHE A C 1
ATOM 1863 O O . PHE A 1 233 ? 30.531 12.602 16.906 1 73.12 233 PHE A O 1
ATOM 1870 N N . LEU A 1 234 ? 30.875 13.398 14.875 1 72.69 234 LEU A N 1
ATOM 1871 C CA . LEU A 1 234 ? 29.578 14.086 14.859 1 72.69 234 LEU A CA 1
ATOM 1872 C C . LEU A 1 234 ? 28.438 13.086 14.812 1 72.69 234 LEU A C 1
ATOM 1874 O O . LEU A 1 234 ? 27.391 13.305 15.43 1 72.69 234 LEU A O 1
ATOM 1878 N N . PHE A 1 235 ? 28.609 12.078 14.141 1 69.88 235 PHE A N 1
ATOM 1879 C CA . PHE A 1 235 ? 27.578 11.047 14.047 1 69.88 235 PHE A CA 1
ATOM 1880 C C . PHE A 1 235 ? 27.281 10.445 15.422 1 69.88 235 PHE A C 1
ATOM 1882 O O . PHE A 1 235 ? 26.141 10.125 15.734 1 69.88 235 PHE A O 1
ATOM 1889 N N . LEU A 1 236 ? 28.312 10.258 16.172 1 64.31 236 LEU A N 1
ATOM 1890 C CA . LEU A 1 236 ? 28.125 9.719 17.516 1 64.31 236 LEU A CA 1
ATOM 1891 C C . LEU A 1 236 ? 27.266 10.641 18.375 1 64.31 236 LEU A C 1
ATOM 1893 O O . LEU A 1 236 ? 26.438 10.172 19.156 1 64.31 236 LEU A O 1
ATOM 1897 N N . PHE A 1 237 ? 27.375 11.875 18.094 1 63.75 237 PHE A N 1
ATOM 1898 C CA . PHE A 1 237 ? 26.641 12.844 18.906 1 63.75 237 PHE A CA 1
ATOM 1899 C C . PHE A 1 237 ? 25.234 13.062 18.328 1 63.75 237 PHE A C 1
ATOM 1901 O O . PHE A 1 237 ? 24.281 13.234 19.094 1 63.75 237 PHE A O 1
ATOM 1908 N N . VAL A 1 238 ? 25.141 13.062 17.062 1 61.59 238 VAL A N 1
ATOM 1909 C CA . VAL A 1 238 ? 23.859 13.352 16.422 1 61.59 238 VAL A CA 1
ATOM 1910 C C . VAL A 1 238 ? 22.891 12.188 16.641 1 61.59 238 VAL A C 1
ATOM 1912 O O . VAL A 1 238 ? 21.688 12.383 16.812 1 61.59 238 VAL A O 1
ATOM 1915 N N . SER A 1 239 ? 23.438 11.094 16.547 1 59.53 239 SER A N 1
ATOM 1916 C CA . SER A 1 239 ? 22.578 9.93 16.75 1 59.53 239 SER A CA 1
ATOM 1917 C C . SER A 1 239 ? 21.844 10.016 18.078 1 59.53 239 SER A C 1
ATOM 1919 O O . SER A 1 239 ? 20.672 9.648 18.156 1 59.53 239 SER A O 1
ATOM 1921 N N . VAL A 1 240 ? 22.375 10.578 19.047 1 57.03 240 VAL A N 1
ATOM 1922 C CA . VAL A 1 240 ? 21.766 10.711 20.359 1 57.03 240 VAL A CA 1
ATOM 1923 C C . VAL A 1 240 ? 20.781 11.867 20.359 1 57.03 240 VAL A C 1
ATOM 1925 O O . VAL A 1 240 ? 19.688 11.766 20.953 1 57.03 240 VAL A O 1
ATOM 1928 N N . SER A 1 241 ? 21.062 12.891 19.609 1 56.5 241 SER A N 1
ATOM 1929 C CA . SER A 1 241 ? 20.219 14.078 19.625 1 56.5 241 SER A CA 1
ATOM 1930 C C . SER A 1 241 ? 19 13.914 18.734 1 56.5 241 SER A C 1
ATOM 1932 O O . SER A 1 241 ? 17.953 14.516 18.984 1 56.5 241 SER A O 1
ATOM 1934 N N . ILE A 1 242 ? 19.172 13.281 17.609 1 56.44 242 ILE A N 1
ATOM 1935 C CA . ILE A 1 242 ? 18.047 13.086 16.703 1 56.44 242 ILE A CA 1
ATOM 1936 C C . ILE A 1 242 ? 16.922 12.344 17.422 1 56.44 242 ILE A C 1
ATOM 1938 O O . ILE A 1 242 ? 15.75 12.594 17.172 1 56.44 242 ILE A O 1
ATOM 1942 N N . MET A 1 243 ? 17.297 11.539 18.344 1 55.25 243 MET A N 1
ATOM 1943 C CA . MET A 1 243 ? 16.297 10.789 19.109 1 55.25 243 MET A CA 1
ATOM 1944 C C . MET A 1 243 ? 15.344 11.727 19.828 1 55.25 243 MET A C 1
ATOM 1946 O O . MET A 1 243 ? 14.156 11.422 19.969 1 55.25 243 MET A O 1
ATOM 1950 N N . GLU A 1 244 ? 15.875 12.82 20.25 1 54.44 244 GLU A N 1
ATOM 1951 C CA . GLU A 1 244 ? 15.094 13.648 21.172 1 54.44 244 GLU A CA 1
ATOM 1952 C C . GLU A 1 244 ? 14.297 14.703 20.406 1 54.44 244 GLU A C 1
ATOM 1954 O O . GLU A 1 244 ? 13.281 15.203 20.906 1 54.44 244 GLU A O 1
ATOM 1959 N N . THR A 1 245 ? 14.672 14.984 19.141 1 53.19 245 THR A N 1
ATOM 1960 C CA . THR A 1 245 ? 14.031 16.188 18.641 1 53.19 245 THR A CA 1
ATOM 1961 C C . THR A 1 245 ? 12.844 15.836 17.75 1 53.19 245 THR A C 1
ATOM 1963 O O . THR A 1 245 ? 13 15.586 16.547 1 53.19 245 THR A O 1
ATOM 1966 N N . GLU A 1 246 ? 11.93 15.148 18.266 1 57.84 246 GLU A N 1
ATOM 1967 C CA . GLU A 1 246 ? 10.68 14.992 17.531 1 57.84 246 GLU A CA 1
ATOM 1968 C C . GLU A 1 246 ? 10.023 16.344 17.266 1 57.84 246 GLU A C 1
ATOM 1970 O O . GLU A 1 246 ? 9.758 17.109 18.188 1 57.84 246 GLU A O 1
ATOM 1975 N N . THR A 1 247 ? 10.266 16.891 16.078 1 59.91 247 THR A N 1
ATOM 1976 C CA . THR A 1 247 ? 9.578 18.141 15.75 1 59.91 247 THR A CA 1
ATOM 1977 C C . THR A 1 247 ? 8.062 17.922 15.711 1 59.91 247 THR A C 1
ATOM 1979 O O . THR A 1 247 ? 7.582 17 15.062 1 59.91 247 THR A O 1
ATOM 1982 N N . ASP A 1 248 ? 7.391 18.359 16.766 1 70.38 248 ASP A N 1
ATOM 1983 C CA . ASP A 1 248 ? 5.934 18.344 16.844 1 70.38 248 ASP A CA 1
ATOM 1984 C C . ASP A 1 248 ? 5.316 19.297 15.82 1 70.38 248 ASP A C 1
ATOM 1986 O O . ASP A 1 248 ? 4.266 19.891 16.078 1 70.38 248 ASP A O 1
ATOM 1990 N N . MET A 1 249 ? 5.977 19.406 14.656 1 77.94 249 MET A N 1
ATOM 1991 C CA . MET A 1 249 ? 5.375 20.312 13.688 1 77.94 249 MET A CA 1
ATOM 1992 C C . MET A 1 249 ? 4.363 19.578 12.812 1 77.94 249 MET A C 1
ATOM 1994 O O . MET A 1 249 ? 4.555 18.406 12.484 1 77.94 249 MET A O 1
ATOM 1998 N N . VAL A 1 250 ? 3.213 20.234 12.703 1 86.75 250 VAL A N 1
ATOM 1999 C CA . VAL A 1 250 ? 2.15 19.688 11.875 1 86.75 250 VAL A CA 1
ATOM 2000 C C . VAL A 1 250 ? 2.191 20.328 10.484 1 86.75 250 VAL A C 1
ATOM 2002 O O . VAL A 1 250 ? 2.096 21.547 10.367 1 86.75 250 VAL A O 1
ATOM 2005 N N . SER A 1 251 ? 2.418 19.547 9.5 1 88.56 251 SER A N 1
ATOM 2006 C CA . SER A 1 251 ? 2.439 20.047 8.125 1 88.56 251 SER A CA 1
ATOM 2007 C C . SER A 1 251 ? 1.055 20.516 7.691 1 88.56 251 SER A C 1
ATOM 2009 O O . SER A 1 251 ? 0.048 19.891 8.031 1 88.56 251 SER A O 1
ATOM 2011 N N . GLN A 1 252 ? 1.075 21.656 7.059 1 90.88 252 GLN A N 1
ATOM 2012 C CA . GLN A 1 252 ? -0.182 22.25 6.613 1 90.88 252 GLN A CA 1
ATOM 2013 C C . GLN A 1 252 ? -0.146 22.562 5.117 1 90.88 252 GLN A C 1
ATOM 2015 O O . GLN A 1 252 ? 0.906 22.906 4.578 1 90.88 252 GLN A O 1
ATOM 2020 N N . HIS A 1 253 ? -1.236 22.25 4.492 1 89.5 253 HIS A N 1
ATOM 2021 C CA . HIS A 1 253 ? -1.435 22.625 3.098 1 89.5 253 HIS A CA 1
ATOM 2022 C C . HIS A 1 253 ? -2.844 23.172 2.867 1 89.5 253 HIS A C 1
ATOM 2024 O O . HIS A 1 253 ? -3.814 22.609 3.391 1 89.5 253 HIS A O 1
ATOM 2030 N N . ASN A 1 254 ? -2.895 24.281 2.24 1 90.81 254 ASN A N 1
ATOM 2031 C CA . ASN A 1 254 ? -4.18 24.891 1.919 1 90.81 254 ASN A CA 1
ATOM 2032 C C . ASN A 1 254 ? -4.355 25.062 0.413 1 90.81 254 ASN A C 1
ATOM 2034 O O . ASN A 1 254 ? -3.439 25.531 -0.27 1 90.81 254 ASN A O 1
ATOM 2038 N N . LEU A 1 255 ? -5.492 24.734 -0.089 1 89.06 255 LEU A N 1
ATOM 2039 C CA . LEU A 1 255 ? -5.762 24.766 -1.521 1 89.06 255 LEU A CA 1
ATOM 2040 C C . LEU A 1 255 ? -5.773 26.188 -2.041 1 89.06 255 LEU A C 1
ATOM 2042 O O . LEU A 1 255 ? -5.211 26.484 -3.102 1 89.06 255 LEU A O 1
ATOM 2046 N N . LEU A 1 256 ? -6.371 27.078 -1.295 1 86.56 256 LEU A N 1
ATOM 2047 C CA . LEU A 1 256 ? -6.496 28.469 -1.738 1 86.56 256 LEU A CA 1
ATOM 2048 C C . LEU A 1 256 ? -5.148 29.172 -1.707 1 86.56 256 LEU A C 1
ATOM 2050 O O . LEU A 1 256 ? -4.824 29.938 -2.615 1 86.56 256 LEU A O 1
ATOM 2054 N N . SER A 1 257 ? -4.445 28.875 -0.691 1 82.81 257 SER A N 1
ATOM 2055 C CA . SER A 1 257 ? -3.111 29.469 -0.613 1 82.81 257 SER A CA 1
ATOM 2056 C C . SER A 1 257 ? -2.199 28.922 -1.705 1 82.81 257 SER A C 1
ATOM 2058 O O . SER A 1 257 ? -1.374 29.656 -2.256 1 82.81 257 SER A O 1
ATOM 2060 N N . PHE A 1 258 ? -2.352 27.719 -2.012 1 82 258 PHE A N 1
ATOM 2061 C CA . PHE A 1 258 ? -1.581 27.078 -3.074 1 82 258 PHE A CA 1
ATOM 2062 C C . PHE A 1 258 ? -1.917 27.703 -4.426 1 82 258 PHE A C 1
ATOM 2064 O O . PHE A 1 258 ? -1.022 27.969 -5.23 1 82 258 PHE A O 1
ATOM 2071 N N . TYR A 1 259 ? -3.15 27.844 -4.605 1 81.62 259 TYR A N 1
ATOM 2072 C CA . TYR A 1 259 ? -3.584 28.438 -5.863 1 81.62 259 TYR A CA 1
ATOM 2073 C C . TYR A 1 259 ? -3.072 29.875 -6 1 81.62 259 TYR A C 1
ATOM 2075 O O . TYR A 1 259 ? -2.635 30.281 -7.078 1 81.62 259 TYR A O 1
ATOM 2083 N N . ALA A 1 260 ? -3.129 30.578 -4.969 1 79.31 260 ALA A N 1
ATOM 2084 C CA . ALA A 1 260 ? -2.672 31.969 -4.98 1 79.31 260 ALA A CA 1
ATOM 2085 C C . ALA A 1 260 ? -1.172 32.031 -5.258 1 79.31 260 ALA A C 1
ATOM 2087 O O . ALA A 1 260 ? -0.719 32.906 -6.012 1 79.31 260 ALA A O 1
ATOM 2088 N N . ARG A 1 261 ? -0.5 31.172 -4.785 1 74.38 261 ARG A N 1
ATOM 2089 C CA . ARG A 1 261 ? 0.953 31.203 -4.91 1 74.38 261 ARG A CA 1
ATOM 2090 C C . ARG A 1 261 ? 1.401 30.625 -6.25 1 74.38 261 ARG A C 1
ATOM 2092 O O . ARG A 1 261 ? 2.422 31.047 -6.801 1 74.38 261 ARG A O 1
ATOM 2099 N N . LYS A 1 262 ? 0.768 29.594 -6.637 1 70.31 262 LYS A N 1
ATOM 2100 C CA . LYS A 1 262 ? 1.094 28.969 -7.914 1 70.31 262 LYS A CA 1
ATOM 2101 C C . LYS A 1 262 ? 1.082 30 -9.047 1 70.31 262 LYS A C 1
ATOM 2103 O O . LYS A 1 262 ? 1.862 29.891 -9.992 1 70.31 262 LYS A O 1
ATOM 2108 N N . LYS A 1 263 ? 0.261 30.906 -8.953 1 65.88 263 LYS A N 1
ATOM 2109 C CA . LYS A 1 263 ? 0.105 31.891 -10.023 1 65.88 263 LYS A CA 1
ATOM 2110 C C . LYS A 1 263 ? 1.143 33 -9.898 1 65.88 263 LYS A C 1
ATOM 2112 O O . LYS A 1 263 ? 1.397 33.719 -10.867 1 65.88 263 LYS A O 1
ATOM 2117 N N . ARG A 1 264 ? 1.806 32.938 -8.727 1 64.06 264 ARG A N 1
ATOM 2118 C CA . ARG A 1 264 ? 2.852 33.938 -8.594 1 64.06 264 ARG A CA 1
ATOM 2119 C C . ARG A 1 264 ? 4.16 33.438 -9.203 1 64.06 264 ARG A C 1
ATOM 2121 O O . ARG A 1 264 ? 4.668 32.375 -8.836 1 64.06 264 ARG A O 1
ATOM 2128 N N . PRO A 1 265 ? 4.555 33.969 -10.297 1 62.03 265 PRO A N 1
ATOM 2129 C CA . PRO A 1 265 ? 5.785 33.5 -10.953 1 62.03 265 PRO A CA 1
ATOM 2130 C C . PRO A 1 265 ? 7.027 33.719 -10.094 1 62.03 265 PRO A C 1
ATOM 2132 O O . PRO A 1 265 ? 7.32 34.844 -9.688 1 62.03 265 PRO A O 1
ATOM 2135 N N . THR A 1 266 ? 7.387 32.75 -9.289 1 65.81 266 THR A N 1
ATOM 2136 C CA . THR A 1 266 ? 8.641 32.906 -8.555 1 65.81 266 THR A CA 1
ATOM 2137 C C . THR A 1 266 ? 9.797 32.312 -9.352 1 65.81 266 THR A C 1
ATOM 2139 O O . THR A 1 266 ? 9.594 31.469 -10.234 1 65.81 266 THR A O 1
ATOM 2142 N N . LEU A 1 267 ? 10.906 32.906 -9.234 1 65.69 267 LEU A N 1
ATOM 2143 C CA . LEU A 1 267 ? 12.133 32.438 -9.883 1 65.69 267 LEU A CA 1
ATOM 2144 C C . LEU A 1 267 ? 12.312 30.953 -9.711 1 65.69 267 LEU A C 1
ATOM 2146 O O . LEU A 1 267 ? 12.758 30.266 -10.625 1 65.69 267 LEU A O 1
ATOM 2150 N N . LEU A 1 268 ? 11.984 30.578 -8.602 1 67.38 268 LEU A N 1
ATOM 2151 C CA . LEU A 1 268 ? 12.125 29.156 -8.328 1 67.38 268 LEU A CA 1
ATOM 2152 C C . LEU A 1 268 ? 11.219 28.328 -9.227 1 67.38 268 LEU A C 1
ATOM 2154 O O . LEU A 1 268 ? 11.602 27.25 -9.68 1 67.38 268 LEU A O 1
ATOM 2158 N N . MET A 1 269 ? 10.141 28.969 -9.469 1 69.56 269 MET A N 1
ATOM 2159 C CA . MET A 1 269 ? 9.188 28.234 -10.305 1 69.56 269 MET A CA 1
ATOM 2160 C C . MET A 1 269 ? 9.656 28.188 -11.758 1 69.56 269 MET A C 1
ATOM 2162 O O . MET A 1 269 ? 9.422 27.203 -12.461 1 69.56 269 MET A O 1
ATOM 2166 N N . LYS A 1 270 ? 10.312 29.188 -12.078 1 65.5 270 LYS A N 1
ATOM 2167 C CA . LYS A 1 270 ? 10.867 29.203 -13.43 1 65.5 270 LYS A CA 1
ATOM 2168 C C . LYS A 1 270 ? 11.969 28.156 -13.578 1 65.5 270 LYS A C 1
ATOM 2170 O O . LYS A 1 270 ? 12.047 27.469 -14.594 1 65.5 270 LYS A O 1
ATOM 2175 N N . LEU A 1 271 ? 12.719 28.094 -12.523 1 66.81 271 LEU A N 1
ATOM 2176 C CA . LEU A 1 271 ? 13.781 27.094 -12.547 1 66.81 271 LEU A CA 1
ATOM 2177 C C . LEU A 1 271 ? 13.211 25.688 -12.508 1 66.81 271 LEU A C 1
ATOM 2179 O O . LEU A 1 271 ? 13.727 24.781 -13.164 1 66.81 271 LEU A O 1
ATOM 2183 N N . ALA A 1 272 ? 12.219 25.688 -11.664 1 68.19 272 ALA A N 1
ATOM 2184 C CA . ALA A 1 272 ? 11.586 24.375 -11.539 1 68.19 272 ALA A CA 1
ATOM 2185 C C . ALA A 1 272 ? 10.914 23.969 -12.852 1 68.19 272 ALA A C 1
ATOM 2187 O O . ALA A 1 272 ? 10.898 22.781 -13.195 1 68.19 272 ALA A O 1
ATOM 2188 N N . THR A 1 273 ? 10.43 24.953 -13.477 1 62.12 273 THR A N 1
ATOM 2189 C CA . THR A 1 273 ? 9.828 24.672 -14.773 1 62.12 273 THR A CA 1
ATOM 2190 C C . THR A 1 273 ? 10.883 24.219 -15.773 1 62.12 273 THR A C 1
ATOM 2192 O O . THR A 1 273 ? 10.617 23.344 -16.609 1 62.12 273 THR A O 1
ATOM 2195 N N . LEU A 1 274 ? 11.953 24.797 -15.492 1 57.84 274 LEU A N 1
ATOM 2196 C CA . LEU A 1 274 ? 13.062 24.422 -16.375 1 57.84 274 LEU A CA 1
ATOM 2197 C C . LEU A 1 274 ? 13.531 23 -16.094 1 57.84 274 LEU A C 1
ATOM 2199 O O . LEU A 1 274 ? 13.875 22.266 -17.016 1 57.84 274 LEU A O 1
ATOM 2203 N N . ALA A 1 275 ? 13.523 22.828 -14.758 1 58 275 ALA A N 1
ATOM 2204 C CA . ALA A 1 275 ? 13.977 21.5 -14.359 1 58 275 ALA A CA 1
ATOM 2205 C C . ALA A 1 275 ? 12.836 20.484 -14.43 1 58 275 ALA A C 1
ATOM 2207 O O . ALA A 1 275 ? 13.031 19.312 -14.133 1 58 275 ALA A O 1
ATOM 2208 N N . CYS A 1 276 ? 11.711 20.875 -14.875 1 55.31 276 CYS A N 1
ATOM 2209 C CA . CYS A 1 276 ? 10.531 20.047 -15.086 1 55.31 276 CYS A CA 1
ATOM 2210 C C . CYS A 1 276 ? 10.031 19.469 -13.773 1 55.31 276 CYS A C 1
ATOM 2212 O O . CYS A 1 276 ? 9.539 18.328 -13.742 1 55.31 276 CYS A O 1
ATOM 2214 N N . CYS A 1 277 ? 10.477 20.047 -12.727 1 61.12 277 CYS A N 1
ATOM 2215 C CA . CYS A 1 277 ? 10.023 19.594 -11.414 1 61.12 277 CYS A CA 1
ATOM 2216 C C . CYS A 1 277 ? 9.023 20.578 -10.812 1 61.12 277 CYS A C 1
ATOM 2218 O O . CYS A 1 277 ? 8.938 20.703 -9.594 1 61.12 277 CYS A O 1
ATOM 2220 N N . LYS A 1 278 ? 8.383 21.25 -11.688 1 62.44 278 LYS A N 1
ATOM 2221 C CA . LYS A 1 278 ? 7.473 22.297 -11.203 1 62.44 278 LYS A CA 1
ATOM 2222 C C . LYS A 1 278 ? 6.398 21.703 -10.297 1 62.44 278 LYS A C 1
ATOM 2224 O O . LYS A 1 278 ? 6.074 22.266 -9.25 1 62.44 278 LYS A O 1
ATOM 2229 N N . GLY A 1 279 ? 5.898 20.625 -10.711 1 63 279 GLY 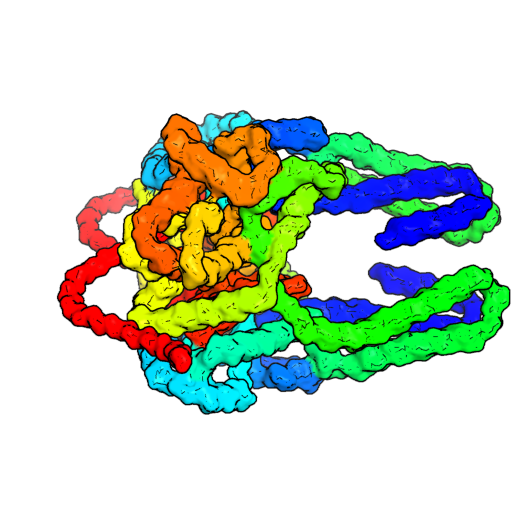A N 1
ATOM 2230 C CA . GLY A 1 279 ? 4.828 20.016 -9.93 1 63 279 GLY A CA 1
ATOM 2231 C C . GLY A 1 279 ? 5.273 19.578 -8.547 1 63 279 GLY A C 1
ATOM 2232 O O . GLY A 1 279 ? 4.566 19.797 -7.562 1 63 279 GLY A O 1
ATOM 2233 N N . TYR A 1 280 ? 6.445 19.109 -8.555 1 63.97 280 TYR A N 1
ATOM 2234 C CA . TYR A 1 280 ? 6.98 18.656 -7.277 1 63.97 280 TYR A CA 1
ATOM 2235 C C . TYR A 1 280 ? 7.293 19.844 -6.363 1 63.97 280 TYR A C 1
ATOM 2237 O O . TYR A 1 280 ? 6.988 19.812 -5.168 1 63.97 280 TYR A O 1
ATOM 2245 N N . VAL A 1 281 ? 7.844 20.828 -6.996 1 65.19 281 VAL A N 1
ATOM 2246 C CA . VAL A 1 281 ? 8.234 21.984 -6.199 1 65.19 281 VAL A CA 1
ATOM 2247 C C . VAL A 1 281 ? 6.984 22.719 -5.699 1 65.19 281 VAL A C 1
ATOM 2249 O O . VAL A 1 281 ? 6.941 23.172 -4.555 1 65.19 281 VAL A O 1
ATOM 2252 N N . ASN A 1 282 ? 6.051 22.781 -6.559 1 61.12 282 ASN A N 1
ATOM 2253 C CA . ASN A 1 282 ? 4.812 23.438 -6.168 1 61.12 282 ASN A CA 1
ATOM 2254 C C . ASN A 1 282 ? 4.145 22.719 -4.992 1 61.12 282 ASN A C 1
ATOM 2256 O O . ASN A 1 282 ? 3.611 23.375 -4.09 1 61.12 282 ASN A O 1
ATOM 2260 N N . MET A 1 283 ? 4.324 21.469 -5.012 1 64.44 283 MET A N 1
ATOM 2261 C CA . MET A 1 283 ? 3.613 20.703 -3.99 1 64.44 283 MET A CA 1
ATOM 2262 C C . MET A 1 283 ? 4.387 20.688 -2.678 1 64.44 283 MET A C 1
ATOM 2264 O O . MET A 1 283 ? 3.793 20.734 -1.6 1 64.44 283 MET A O 1
ATOM 2268 N N . HIS A 1 284 ? 5.695 20.797 -2.77 1 67.12 284 HIS A N 1
ATOM 2269 C CA . HIS A 1 284 ? 6.469 20.594 -1.549 1 67.12 284 HIS A CA 1
ATOM 2270 C C . HIS A 1 284 ? 6.973 21.922 -0.984 1 67.12 284 HIS A C 1
ATOM 2272 O O . HIS A 1 284 ? 7.281 22.016 0.206 1 67.12 284 HIS A O 1
ATOM 2278 N N . CYS A 1 285 ? 7.078 22.859 -1.85 1 68.5 285 CYS A N 1
ATOM 2279 C CA . CYS A 1 285 ? 7.637 24.109 -1.377 1 68.5 285 CYS A CA 1
ATOM 2280 C C . CYS A 1 285 ? 6.594 24.922 -0.611 1 68.5 285 CYS A C 1
ATOM 2282 O O . CYS A 1 285 ? 6.941 25.797 0.179 1 68.5 285 CYS A O 1
ATOM 2284 N N . TYR A 1 286 ? 5.379 24.5 -0.728 1 71.75 286 TYR A N 1
ATOM 2285 C CA . TYR A 1 286 ? 4.332 25.312 -0.105 1 71.75 286 TYR A CA 1
ATOM 2286 C C . TYR A 1 286 ? 3.799 24.625 1.15 1 71.75 286 TYR A C 1
ATOM 2288 O O . TYR A 1 286 ? 2.676 24.906 1.581 1 71.75 286 TYR A O 1
ATOM 2296 N N . ILE A 1 287 ? 4.621 23.859 1.73 1 80.62 287 ILE A N 1
ATOM 2297 C CA . ILE A 1 287 ? 4.207 23.219 2.977 1 80.62 287 ILE A CA 1
ATOM 2298 C C . ILE A 1 287 ? 4.441 24.172 4.145 1 80.62 287 ILE A C 1
ATOM 2300 O O . ILE A 1 287 ? 5.539 24.703 4.309 1 80.62 287 ILE A O 1
ATOM 2304 N N . GLU A 1 288 ? 3.318 24.531 4.73 1 83.81 288 GLU A N 1
ATOM 2305 C CA . GLU A 1 288 ? 3.393 25.344 5.941 1 83.81 288 GLU A CA 1
ATOM 2306 C C . GLU A 1 288 ? 3.316 24.469 7.191 1 83.81 288 GLU A C 1
ATOM 2308 O O . GLU A 1 288 ? 2.906 23.312 7.125 1 83.81 288 GLU A O 1
ATOM 2313 N N . HIS A 1 289 ? 3.891 25.047 8.281 1 85.81 289 HIS A N 1
ATOM 2314 C CA . HIS A 1 289 ? 3.857 24.297 9.531 1 85.81 289 HIS A CA 1
ATOM 2315 C C . HIS A 1 289 ? 3.09 25.062 10.609 1 85.81 289 HIS A C 1
ATOM 2317 O O . HIS A 1 289 ? 3.215 26.281 10.719 1 85.81 289 HIS A O 1
ATOM 2323 N N . ALA A 1 290 ? 2.174 24.281 11.125 1 87.06 290 ALA A N 1
ATOM 2324 C CA . ALA A 1 290 ? 1.461 24.859 12.266 1 87.06 290 ALA A CA 1
ATOM 2325 C C . ALA A 1 290 ? 2.322 24.828 13.523 1 87.06 290 ALA A C 1
ATOM 2327 O O . ALA A 1 290 ? 3.289 24.062 13.602 1 87.06 290 ALA A O 1
ATOM 2328 N N . PRO A 1 291 ? 1.949 25.688 14.445 1 82.06 291 PRO A N 1
ATOM 2329 C CA . PRO A 1 291 ? 2.723 25.703 15.688 1 82.06 291 PRO A CA 1
ATOM 2330 C C . PRO A 1 291 ? 2.668 24.359 16.438 1 82.06 291 PRO A C 1
ATOM 2332 O O . PRO A 1 291 ? 1.742 23.578 16.234 1 82.06 291 PRO A O 1
ATOM 2335 N N . ALA A 1 292 ? 3.641 24.125 17.266 1 79.06 292 ALA A N 1
ATOM 2336 C CA . ALA A 1 292 ? 3.814 22.891 18.016 1 79.06 292 ALA A CA 1
ATOM 2337 C C . ALA A 1 292 ? 2.643 22.641 18.953 1 79.06 292 ALA A C 1
ATOM 2339 O O . ALA A 1 292 ? 2.297 21.484 19.234 1 79.06 292 ALA A O 1
ATOM 2340 N N . THR A 1 293 ? 2 23.672 19.312 1 83.88 293 THR A N 1
ATOM 2341 C CA . THR A 1 293 ? 0.9 23.547 20.266 1 83.88 293 THR A CA 1
ATOM 2342 C C . THR A 1 293 ? -0.334 22.953 19.594 1 83.88 293 THR A C 1
ATOM 2344 O O . THR A 1 293 ? -1.215 22.422 20.266 1 83.88 293 THR A O 1
ATOM 2347 N N . SER A 1 294 ? -0.278 23.031 18.281 1 89.62 294 SER A N 1
ATOM 2348 C CA . SER A 1 294 ? -1.454 22.578 17.547 1 89.62 294 SER A CA 1
ATOM 2349 C C . SER A 1 294 ? -1.557 21.047 17.578 1 89.62 294 SER A C 1
ATOM 2351 O O . SER A 1 294 ? -2.658 20.5 17.578 1 89.62 294 SER A O 1
ATOM 2353 N N . SER A 1 295 ? -0.458 20.422 17.719 1 89.94 295 SER A N 1
ATOM 2354 C CA . SER A 1 295 ? -0.476 18.953 17.766 1 89.94 295 SER A CA 1
ATOM 2355 C C . SER A 1 295 ? -1.129 18.453 19.047 1 89.94 295 SER A C 1
ATOM 2357 O O . SER A 1 295 ? -1.925 17.516 19.031 1 89.94 295 SER A O 1
ATOM 2359 N N . LEU A 1 296 ? -0.813 19.141 20.109 1 91.38 296 LEU A N 1
ATOM 2360 C CA . LEU A 1 296 ? -1.381 18.766 21.406 1 91.38 296 LEU A CA 1
ATOM 2361 C C . LEU A 1 296 ? -2.883 19.031 21.438 1 91.38 296 LEU A C 1
ATOM 2363 O O . LEU A 1 296 ? -3.643 18.25 22.016 1 91.38 296 LEU A O 1
ATOM 2367 N N . GLN A 1 297 ? -3.26 20.062 20.781 1 93 297 GLN A N 1
ATOM 2368 C CA . GLN A 1 297 ? -4.676 20.406 20.734 1 93 297 GLN A CA 1
ATOM 2369 C C . GLN A 1 297 ? -5.469 19.359 19.953 1 93 297 GLN A C 1
ATOM 2371 O O . GLN A 1 297 ? -6.582 19 20.344 1 93 297 GLN A O 1
ATOM 2376 N N . VAL A 1 298 ? -4.895 18.922 18.922 1 94.19 298 VAL A N 1
ATOM 2377 C CA . VAL A 1 298 ? -5.578 17.922 18.109 1 94.19 298 VAL A CA 1
ATOM 2378 C C . VAL A 1 298 ? -5.672 16.609 18.891 1 94.19 298 VAL A C 1
ATOM 2380 O O . VAL A 1 298 ? -6.703 15.93 18.859 1 94.19 298 VAL A O 1
ATOM 2383 N N . VAL A 1 299 ? -4.633 16.281 19.625 1 93.69 299 VAL A N 1
ATOM 2384 C CA . VAL A 1 299 ? -4.625 15.055 20.422 1 93.69 299 VAL A CA 1
ATOM 2385 C C . VAL A 1 299 ? -5.695 15.141 21.5 1 93.69 299 VAL A C 1
ATOM 2387 O O . VAL A 1 299 ? -6.352 14.141 21.812 1 93.69 299 VAL A O 1
ATOM 2390 N N . GLU A 1 300 ? -5.816 16.297 22.031 1 95.06 300 GLU A N 1
ATOM 2391 C CA . GLU A 1 300 ? -6.855 16.516 23.031 1 95.06 300 GLU A CA 1
ATOM 2392 C C . GLU A 1 300 ? -8.242 16.266 22.438 1 95.06 300 GLU A C 1
ATOM 2394 O O . GLU A 1 300 ? -9.086 15.617 23.062 1 95.06 300 GLU A O 1
ATOM 2399 N N . LEU A 1 301 ? -8.438 16.797 21.297 1 95.94 301 LEU A N 1
ATOM 2400 C CA . LEU A 1 301 ? -9.727 16.641 20.641 1 95.94 301 LEU A CA 1
ATOM 2401 C C . LEU A 1 301 ? -10.008 15.172 20.328 1 95.94 301 LEU A C 1
ATOM 2403 O O . LEU A 1 301 ? -11.125 14.695 20.516 1 95.94 301 LEU A O 1
ATOM 2407 N N . VAL A 1 302 ? -9 14.469 19.828 1 96.31 302 VAL A N 1
ATOM 2408 C CA . VAL A 1 302 ? -9.164 13.062 19.453 1 96.31 302 VAL A CA 1
ATOM 2409 C C . VAL A 1 302 ? -9.406 12.227 20.719 1 96.31 302 VAL A C 1
ATOM 2411 O O . VAL A 1 302 ? -10.266 11.344 20.719 1 96.31 302 VAL A O 1
ATOM 2414 N N . HIS A 1 303 ? -8.625 12.531 21.75 1 95.12 303 HIS A N 1
ATOM 2415 C CA . HIS A 1 303 ? -8.797 11.828 23.016 1 95.12 303 HIS A CA 1
ATOM 2416 C C . HIS A 1 303 ? -10.211 12.016 23.562 1 95.12 303 HIS A C 1
ATOM 2418 O O . HIS A 1 303 ? -10.836 11.055 24.016 1 95.12 303 HIS A O 1
ATOM 2424 N N . GLY A 1 304 ? -10.688 13.234 23.453 1 92.94 304 GLY A N 1
ATOM 2425 C CA . GLY A 1 304 ? -12.039 13.516 23.891 1 92.94 304 GLY A CA 1
ATOM 2426 C C . GLY A 1 304 ? -13.102 12.844 23.047 1 92.94 304 GLY A C 1
ATOM 2427 O O . GLY A 1 304 ? -14.094 12.336 23.578 1 92.94 304 GLY A O 1
ATOM 2428 N N . TYR A 1 305 ? -12.883 12.766 21.828 1 94.19 305 TYR A N 1
ATOM 2429 C CA . TYR A 1 305 ? -13.812 12.133 20.906 1 94.19 305 TYR A CA 1
ATOM 2430 C C . TYR A 1 305 ? -13.945 10.641 21.203 1 94.19 305 TYR A C 1
ATOM 2432 O O . TYR A 1 305 ? -15.055 10.117 21.266 1 94.19 305 TYR A O 1
ATOM 2440 N N . VAL A 1 306 ? -12.859 9.977 21.406 1 94.44 306 VAL A N 1
ATOM 2441 C CA . VAL A 1 306 ? -12.867 8.539 21.625 1 94.44 306 VAL A CA 1
ATOM 2442 C C . VAL A 1 306 ? -13.461 8.234 23 1 94.44 306 VAL A C 1
ATOM 2444 O O . VAL A 1 306 ? -14.227 7.285 23.156 1 94.44 306 VAL A O 1
ATOM 2447 N N . MET A 1 307 ? -13.141 9.094 23.953 1 91.38 307 MET A N 1
ATOM 2448 C CA . MET A 1 307 ? -13.688 8.914 25.297 1 91.38 307 MET A CA 1
ATOM 2449 C C . MET A 1 307 ? -15.211 9.055 25.297 1 91.38 307 MET A C 1
ATOM 2451 O O . MET A 1 307 ? -15.914 8.25 25.891 1 91.38 307 MET A O 1
ATOM 2455 N N . ASP A 1 308 ? -15.617 10.008 24.531 1 89.62 308 ASP A N 1
ATOM 2456 C CA . ASP A 1 308 ? -17.062 10.211 24.406 1 89.62 308 ASP A CA 1
ATOM 2457 C C . ASP A 1 308 ? -17.719 9.055 23.656 1 89.62 308 ASP A C 1
ATOM 2459 O O . ASP A 1 308 ? -18.859 8.695 23.922 1 89.62 308 ASP A O 1
ATOM 2463 N N . GLY A 1 309 ? -17.062 8.523 22.797 1 91.06 309 GLY A N 1
ATOM 2464 C CA . GLY A 1 309 ? -17.562 7.363 22.078 1 91.06 309 GLY A CA 1
ATOM 2465 C C . GLY A 1 309 ? -17.812 6.164 22.984 1 91.06 309 GLY A C 1
ATOM 2466 O O . GLY A 1 309 ? -18.875 5.543 22.922 1 91.06 309 GLY A O 1
ATOM 2467 N N . TRP A 1 310 ? -16.875 5.898 23.797 1 91.12 310 TRP A N 1
ATOM 2468 C CA . TRP A 1 310 ? -17 4.762 24.703 1 91.12 310 TRP A CA 1
ATOM 2469 C C . TRP A 1 310 ? -18.062 5.02 25.766 1 91.12 310 TRP A C 1
ATOM 2471 O O . TRP A 1 310 ? -18.766 4.102 26.172 1 91.12 310 TRP A O 1
ATOM 2481 N N . ARG A 1 311 ? -18.203 6.238 26.141 1 87.12 311 ARG A N 1
ATOM 2482 C CA . ARG A 1 311 ? -19.109 6.57 27.234 1 87.12 311 ARG A CA 1
ATOM 2483 C C . ARG A 1 311 ? -20.547 6.652 26.75 1 87.12 311 ARG A C 1
ATOM 2485 O O . ARG A 1 311 ? -21.469 6.188 27.438 1 87.12 311 ARG A O 1
ATOM 2492 N N . ARG A 1 312 ? -20.688 7.133 25.562 1 85.81 312 ARG A N 1
ATOM 2493 C CA . ARG A 1 312 ? -22.031 7.523 25.188 1 85.81 312 ARG A CA 1
ATOM 2494 C C . ARG A 1 312 ? -22.531 6.723 24 1 85.81 312 ARG A C 1
ATOM 2496 O O . ARG A 1 312 ? -23.734 6.512 23.828 1 85.81 312 ARG A O 1
ATOM 2503 N N . TYR A 1 313 ? -21.703 6.27 23.203 1 87.5 313 TYR A N 1
ATOM 2504 C CA . TYR A 1 313 ? -22.156 5.746 21.922 1 87.5 313 TYR A CA 1
ATOM 2505 C C . TYR A 1 313 ? -21.984 4.23 21.859 1 87.5 313 TYR A C 1
ATOM 2507 O O . TYR A 1 313 ? -22.906 3.52 21.438 1 87.5 313 TYR A O 1
ATOM 2515 N N . ILE A 1 314 ? -20.938 3.75 22.297 1 92.25 314 ILE A N 1
ATOM 2516 C CA . ILE A 1 314 ? -20.625 2.336 22.125 1 92.25 314 ILE A CA 1
ATOM 2517 C C . ILE A 1 314 ? -21.266 1.524 23.234 1 92.25 314 ILE A C 1
ATOM 2519 O O . ILE A 1 314 ? -20.891 1.653 24.406 1 92.25 314 ILE A O 1
ATOM 2523 N N . LYS A 1 315 ? -22.25 0.707 22.875 1 90 315 LYS A N 1
ATOM 2524 C CA . LYS A 1 315 ? -22.938 -0.142 23.844 1 90 315 LYS A CA 1
ATOM 2525 C C . LYS A 1 315 ? -22.781 -1.618 23.484 1 90 315 LYS A C 1
ATOM 2527 O O . LYS A 1 315 ? -22.688 -2.469 24.375 1 90 315 LYS A O 1
ATOM 2532 N N . ASP A 1 316 ? -22.781 -1.843 22.219 1 91.44 316 ASP A N 1
ATOM 2533 C CA . ASP A 1 316 ? -22.672 -3.215 21.719 1 91.44 316 ASP A CA 1
ATOM 2534 C C . ASP A 1 316 ? -21.656 -3.312 20.578 1 91.44 316 ASP A C 1
ATOM 2536 O O . ASP A 1 316 ? -21.047 -2.314 20.203 1 91.44 316 ASP A O 1
ATOM 2540 N N . ALA A 1 317 ? -21.531 -4.562 20.156 1 90.31 317 ALA A N 1
ATOM 2541 C CA . ALA A 1 317 ? -20.562 -4.82 19.094 1 90.31 317 ALA A CA 1
ATOM 2542 C C . ALA A 1 317 ? -20.969 -4.098 17.812 1 90.31 317 ALA A C 1
ATOM 2544 O O . ALA A 1 317 ? -20.109 -3.609 17.062 1 90.31 317 ALA A O 1
ATOM 2545 N N . ALA A 1 318 ? -22.234 -4.008 17.547 1 88.75 318 ALA A N 1
ATOM 2546 C CA . ALA A 1 318 ? -22.719 -3.344 16.344 1 88.75 318 ALA A CA 1
ATOM 2547 C C . ALA A 1 318 ? -22.438 -1.843 16.406 1 88.75 318 ALA A C 1
ATOM 2549 O O . ALA A 1 318 ? -22.031 -1.242 15.406 1 88.75 318 ALA A O 1
ATOM 2550 N N . SER A 1 319 ? -22.656 -1.3 17.547 1 91.25 319 SER A N 1
ATOM 2551 C CA . SER A 1 319 ? -22.391 0.128 17.719 1 91.25 319 SER A CA 1
ATOM 2552 C C . SER A 1 319 ? -20.906 0.426 17.656 1 91.25 319 SER A C 1
ATOM 2554 O O . SER A 1 319 ? -20.484 1.491 17.188 1 91.25 319 SER A O 1
ATOM 2556 N N . TYR A 1 320 ? -20.109 -0.491 18.141 1 92.5 320 TYR A N 1
ATOM 2557 C CA . TYR A 1 320 ? -18.672 -0.348 18.047 1 92.5 320 TYR A CA 1
ATOM 2558 C C . TYR A 1 320 ? -18.219 -0.279 16.594 1 92.5 320 TYR A C 1
ATOM 2560 O O . TYR A 1 320 ? -17.422 0.591 16.219 1 92.5 320 TYR A O 1
ATOM 2568 N N . LYS A 1 321 ? -18.766 -1.157 15.812 1 89.94 321 LYS A N 1
ATOM 2569 C CA . LYS A 1 321 ? -18.422 -1.193 14.398 1 89.94 321 LYS A CA 1
ATOM 2570 C C . LYS A 1 321 ? -18.891 0.067 13.68 1 89.94 321 LYS A C 1
ATOM 2572 O O . LYS A 1 321 ? -18.188 0.625 12.844 1 89.94 321 LYS A O 1
ATOM 2577 N N . ARG A 1 322 ? -20 0.554 14.055 1 88.38 322 ARG A N 1
ATOM 2578 C CA . ARG A 1 322 ? -20.562 1.753 13.438 1 88.38 322 ARG A CA 1
ATOM 2579 C C . ARG A 1 322 ? -19.734 2.988 13.805 1 88.38 322 ARG A C 1
ATOM 2581 O O . ARG A 1 322 ? -19.516 3.861 12.961 1 88.38 322 ARG A O 1
ATOM 2588 N N . PHE A 1 323 ? -19.328 3.029 15.016 1 91.5 323 PHE A N 1
ATOM 2589 C CA . PHE A 1 323 ? -18.547 4.164 15.477 1 91.5 323 PHE A CA 1
ATOM 2590 C C . PHE A 1 323 ? -17.234 4.266 14.695 1 91.5 323 PHE A C 1
ATOM 2592 O O . PHE A 1 323 ? -16.797 5.367 14.359 1 91.5 323 PHE A O 1
ATOM 2599 N N . ASN A 1 324 ? -16.688 3.117 14.391 1 91.19 324 ASN A N 1
ATOM 2600 C CA . ASN A 1 324 ? -15.414 3.098 13.688 1 91.19 324 ASN A CA 1
ATOM 2601 C C . ASN A 1 324 ? -15.586 3.402 12.203 1 91.19 324 ASN A C 1
ATOM 2603 O O . ASN A 1 324 ? -14.617 3.729 11.508 1 91.19 324 ASN A O 1
ATOM 2607 N N . LEU A 1 325 ? -16.844 3.35 11.711 1 87.88 325 LEU A N 1
ATOM 2608 C CA . LEU A 1 325 ? -17.109 3.594 10.297 1 87.88 325 LEU A CA 1
ATOM 2609 C C . LEU A 1 325 ? -17.531 5.043 10.07 1 87.88 325 LEU A C 1
ATOM 2611 O O . LEU A 1 325 ? -17.656 5.48 8.922 1 87.88 325 LEU A O 1
ATOM 2615 N N . HIS A 1 326 ? -17.578 5.797 11.094 1 88.31 326 HIS A N 1
ATOM 2616 C CA . HIS A 1 326 ? -18.047 7.176 10.969 1 88.31 326 HIS A CA 1
ATOM 2617 C C . HIS A 1 326 ? -16.969 8.062 10.367 1 88.31 326 HIS A C 1
ATOM 2619 O O . HIS A 1 326 ? -15.812 8.031 10.805 1 88.31 326 HIS A O 1
ATOM 2625 N N . ARG A 1 327 ? -17.422 8.844 9.383 1 89.81 327 ARG A N 1
ATOM 2626 C CA . ARG A 1 327 ? -16.547 9.805 8.734 1 89.81 327 ARG A CA 1
ATOM 2627 C C . ARG A 1 327 ? -17 11.234 9.023 1 89.81 327 ARG A C 1
ATOM 2629 O O . ARG A 1 327 ? -16.516 12.18 8.391 1 89.81 327 ARG A O 1
ATOM 2636 N N . GLY A 1 328 ? -17.844 11.414 9.852 1 91.12 328 GLY A N 1
ATOM 2637 C CA . GLY A 1 328 ? -18.422 12.703 10.188 1 91.12 328 GLY A CA 1
ATOM 2638 C C . GLY A 1 328 ? -19.891 12.617 10.555 1 91.12 328 GLY A C 1
ATOM 2639 O O . GLY A 1 328 ? -20.5 13.625 10.945 1 91.12 328 GLY A O 1
ATOM 2640 N N . GLN A 1 329 ? -20.453 11.508 10.633 1 88.75 329 GLN A N 1
ATOM 2641 C CA . GLN A 1 329 ? -21.875 11.305 10.828 1 88.75 329 GLN A CA 1
ATOM 2642 C C . GLN A 1 329 ? -22.281 11.562 12.281 1 88.75 329 GLN A C 1
ATOM 2644 O O . GLN A 1 329 ? -23.391 12.031 12.555 1 88.75 329 GLN A O 1
ATOM 2649 N N . TRP A 1 330 ? -21.359 11.211 13.055 1 87.81 330 TRP A N 1
ATOM 2650 C CA . TRP A 1 330 ? -21.656 11.445 14.469 1 87.81 330 TRP A CA 1
ATOM 2651 C C . TRP A 1 330 ? -21.719 12.938 14.773 1 87.81 330 TRP A C 1
ATOM 2653 O O . TRP A 1 330 ? -22.594 13.391 15.516 1 87.81 330 TRP A O 1
ATOM 2663 N N . ALA A 1 331 ? -20.812 13.68 14.203 1 91.69 331 ALA A N 1
ATOM 2664 C CA . ALA A 1 331 ? -20.781 15.125 14.422 1 91.69 331 ALA A CA 1
ATOM 2665 C C . ALA A 1 331 ? -21.984 15.805 13.781 1 91.69 331 ALA A C 1
ATOM 2667 O O . ALA A 1 331 ? -22.469 16.828 14.281 1 91.69 331 ALA A O 1
ATOM 2668 N N . LEU A 1 332 ? -22.484 15.195 12.68 1 92.12 332 LEU A N 1
ATOM 2669 C CA . LEU A 1 332 ? -23.594 15.789 11.953 1 92.12 332 LEU A CA 1
ATOM 2670 C C . LEU A 1 332 ? -24.922 15.172 12.375 1 92.12 332 LEU A C 1
ATOM 2672 O O . LEU A 1 332 ? -25.922 15.289 11.664 1 92.12 332 LEU A O 1
ATOM 2676 N N . ARG A 1 333 ? -24.969 14.578 13.461 1 85.81 333 ARG A N 1
ATOM 2677 C CA . ARG A 1 333 ? -26.172 13.867 13.898 1 85.81 333 ARG A CA 1
ATOM 2678 C C . ARG A 1 333 ? -27.344 14.82 14.055 1 85.81 333 ARG A C 1
ATOM 2680 O O . ARG A 1 333 ? -28.484 14.453 13.75 1 85.81 333 ARG A O 1
ATOM 2687 N N . ARG A 1 334 ? -27.094 16.047 14.438 1 83.25 334 ARG A N 1
ATOM 2688 C CA . ARG A 1 334 ? -28.141 17.031 14.641 1 83.25 334 ARG A CA 1
ATOM 2689 C C . ARG A 1 334 ? -28.484 17.75 13.336 1 83.25 334 ARG A C 1
ATOM 2691 O O . ARG A 1 334 ? -29.578 18.312 13.203 1 83.25 334 ARG A O 1
ATOM 2698 N N . GLN A 1 335 ? -27.578 17.766 12.43 1 90.12 335 GLN A N 1
ATOM 2699 C CA . GLN A 1 335 ? -27.781 18.406 11.133 1 90.12 335 GLN A CA 1
ATOM 2700 C C . GLN A 1 335 ? -27.75 17.391 10 1 90.12 335 GLN A C 1
ATOM 2702 O O . GLN A 1 335 ? -26.875 17.438 9.133 1 90.12 335 GLN A O 1
ATOM 2707 N N . ARG A 1 336 ? -28.797 16.719 9.836 1 85.25 336 ARG A N 1
ATOM 2708 C CA . ARG A 1 336 ? -28.891 15.617 8.891 1 85.25 336 ARG A CA 1
ATOM 2709 C C . ARG A 1 336 ? -28.969 16.141 7.457 1 85.25 336 ARG A C 1
ATOM 2711 O O . ARG A 1 336 ? -28.625 15.414 6.516 1 85.25 336 ARG A O 1
ATOM 2718 N N . HIS A 1 337 ? -29.328 17.344 7.332 1 87.88 337 HIS A N 1
ATOM 2719 C CA . HIS A 1 337 ? -29.469 17.906 5.992 1 87.88 337 HIS A CA 1
ATOM 2720 C C . HIS A 1 337 ? -28.109 18.078 5.324 1 87.88 337 HIS A C 1
ATOM 2722 O O . HIS A 1 337 ? -28.031 18.203 4.098 1 87.88 337 HIS A O 1
ATOM 2728 N N . LEU A 1 338 ? -27.047 17.984 6.141 1 91.94 338 LEU A N 1
ATOM 2729 C CA . LEU A 1 338 ? -25.703 18.109 5.59 1 91.94 338 LEU A CA 1
ATOM 2730 C C . LEU A 1 338 ? -25.109 16.719 5.32 1 91.94 338 LEU A C 1
ATOM 2732 O O . LEU A 1 338 ? -23.953 16.609 4.906 1 91.94 338 LEU A O 1
ATOM 2736 N N . GLY A 1 339 ? -25.844 15.656 5.477 1 89 339 GLY A N 1
ATOM 2737 C CA . GLY A 1 339 ? -25.375 14.289 5.348 1 89 339 GLY A CA 1
ATOM 2738 C C . GLY A 1 339 ? -24.953 13.938 3.934 1 89 339 GLY A C 1
ATOM 2739 O O . GLY A 1 339 ? -24.109 13.055 3.732 1 89 339 GLY A O 1
ATOM 2740 N N . TRP A 1 340 ? -25.422 14.719 2.947 1 87.5 340 TRP A N 1
ATOM 2741 C CA . TRP A 1 340 ? -25.078 14.453 1.553 1 87.5 340 TRP A CA 1
ATOM 2742 C C . TRP A 1 340 ? -23.594 14.688 1.309 1 87.5 340 TRP A C 1
ATOM 2744 O O . TRP A 1 340 ? -23 14.078 0.414 1 87.5 340 TRP A O 1
ATOM 2754 N N . SER A 1 341 ? -22.984 15.539 2.08 1 90.81 341 SER A N 1
ATOM 2755 C CA . SER A 1 341 ? -21.578 15.922 1.903 1 90.81 341 SER A CA 1
ATOM 2756 C C . SER A 1 341 ? -20.641 14.781 2.283 1 90.81 341 SER A C 1
ATOM 2758 O O . SER A 1 341 ? -19.469 14.781 1.896 1 90.81 341 SER A O 1
ATOM 2760 N N . LEU A 1 342 ? -21.203 13.812 3.006 1 89.81 342 LEU A N 1
ATOM 2761 C CA . LEU A 1 342 ? -20.375 12.695 3.457 1 89.81 342 LEU A CA 1
ATOM 2762 C C . LEU A 1 342 ? -20.641 11.461 2.609 1 89.81 342 LEU A C 1
ATOM 2764 O O . LEU A 1 342 ? -19.875 10.492 2.666 1 89.81 342 LEU A O 1
ATOM 2768 N N . ASN A 1 343 ? -21.688 11.508 1.795 1 82.44 343 ASN A N 1
ATOM 2769 C CA . ASN A 1 343 ? -22.078 10.352 0.994 1 82.44 343 ASN A CA 1
ATOM 2770 C C . ASN A 1 343 ? -21.375 10.359 -0.366 1 82.44 343 ASN A C 1
ATOM 2772 O O . ASN A 1 343 ? -22.016 10.148 -1.396 1 82.44 343 ASN A O 1
ATOM 2776 N N . MET A 1 344 ? -20.156 10.773 -0.398 1 85.06 344 MET A N 1
ATOM 2777 C CA . MET A 1 344 ? -19.312 10.75 -1.586 1 85.06 344 MET A CA 1
ATOM 2778 C C . MET A 1 344 ? -17.969 10.102 -1.281 1 85.06 344 MET A C 1
ATOM 2780 O O . MET A 1 344 ? -17.75 9.594 -0.179 1 85.06 344 MET A O 1
ATOM 2784 N N . SER A 1 345 ? -17.188 9.984 -2.348 1 84 345 SER A N 1
ATOM 2785 C CA . SER A 1 345 ? -15.867 9.43 -2.092 1 84 345 SER A CA 1
ATOM 2786 C C . SER A 1 345 ? -15.148 10.203 -0.992 1 84 345 SER A C 1
ATOM 2788 O O . SER A 1 345 ? -15.336 11.414 -0.854 1 84 345 SER A O 1
ATOM 2790 N N . PHE A 1 346 ? -14.445 9.539 -0.183 1 89.31 346 PHE A N 1
ATOM 2791 C CA . PHE A 1 346 ? -13.82 10.141 0.986 1 89.31 346 PHE A CA 1
ATOM 2792 C C . PHE A 1 346 ? -12.922 11.297 0.58 1 89.31 346 PHE A C 1
ATOM 2794 O O . PHE A 1 346 ? -12.891 12.336 1.245 1 89.31 346 PHE A O 1
ATOM 2801 N N . ASP A 1 347 ? -12.188 11.188 -0.458 1 88.69 347 ASP A N 1
ATOM 2802 C CA . ASP A 1 347 ? -11.289 12.242 -0.917 1 88.69 347 ASP A CA 1
ATOM 2803 C C . ASP A 1 347 ? -12.07 13.484 -1.334 1 88.69 347 ASP A C 1
ATOM 2805 O O . ASP A 1 347 ? -11.68 14.609 -1.017 1 88.69 347 ASP A O 1
ATOM 2809 N N . ARG A 1 348 ? -13.172 13.289 -1.951 1 88.62 348 ARG A N 1
ATOM 2810 C CA . ARG A 1 348 ? -14.008 14.414 -2.363 1 88.62 348 ARG A CA 1
ATOM 2811 C C . ARG A 1 348 ? -14.633 15.102 -1.156 1 88.62 348 ARG A C 1
ATOM 2813 O O . ARG A 1 348 ? -14.734 16.328 -1.12 1 88.62 348 ARG A O 1
ATOM 2820 N N . SER A 1 349 ? -15.047 14.281 -0.245 1 92.06 349 SER A N 1
ATOM 2821 C CA . SER A 1 349 ? -15.633 14.844 0.965 1 92.06 349 SER A CA 1
ATOM 2822 C C . SER A 1 349 ? -14.617 15.695 1.727 1 92.06 349 SER A C 1
ATOM 2824 O O . SER A 1 349 ? -14.945 16.781 2.219 1 92.06 349 SER A O 1
ATOM 2826 N N . VAL A 1 350 ? -13.422 15.227 1.815 1 94.38 350 VAL A N 1
ATOM 2827 C CA . VAL A 1 350 ? -12.375 15.961 2.521 1 94.38 350 VAL A CA 1
ATOM 2828 C C . VAL A 1 350 ? -12.109 17.281 1.818 1 94.38 350 VAL A C 1
ATOM 2830 O O . VAL A 1 350 ? -11.992 18.328 2.469 1 94.38 350 VAL A O 1
ATOM 2833 N N . LEU A 1 351 ? -12.094 17.219 0.549 1 93.38 351 LEU A N 1
ATOM 2834 C CA . LEU A 1 351 ? -11.812 18.438 -0.214 1 93.38 351 LEU A CA 1
ATOM 2835 C C . LEU A 1 351 ? -12.969 19.422 -0.11 1 93.38 351 LEU A C 1
ATOM 2837 O O . LEU A 1 351 ? -12.75 20.625 0.031 1 93.38 351 LEU A O 1
ATOM 2841 N N . LEU A 1 352 ? -14.164 18.938 -0.188 1 94.44 352 LEU A N 1
ATOM 2842 C CA . LEU A 1 352 ? -15.344 19.781 -0.056 1 94.44 352 LEU A CA 1
ATOM 2843 C C . LEU A 1 352 ? -15.352 20.5 1.286 1 94.44 352 LEU A C 1
ATOM 2845 O O . LEU A 1 352 ? -15.555 21.719 1.34 1 94.44 352 LEU A O 1
ATOM 2849 N N . TRP A 1 353 ? -15.133 19.75 2.281 1 96.56 353 TRP A N 1
ATOM 2850 C CA . TRP A 1 353 ? -15.148 20.312 3.627 1 96.56 353 TRP A CA 1
ATOM 2851 C C . TRP A 1 353 ? -13.977 21.25 3.836 1 96.56 353 TRP A C 1
ATOM 2853 O O . TRP A 1 353 ? -14.086 22.234 4.57 1 96.56 353 TRP A O 1
ATOM 2863 N N . HIS A 1 354 ? -12.844 21.016 3.223 1 96.56 354 HIS A N 1
ATOM 2864 C CA . HIS A 1 354 ? -11.688 21.891 3.328 1 96.56 354 HIS A CA 1
ATOM 2865 C C . HIS A 1 354 ? -11.969 23.25 2.715 1 96.56 354 HIS A C 1
ATOM 2867 O O . HIS A 1 354 ? -11.719 24.281 3.34 1 96.56 354 HIS A O 1
ATOM 2873 N N . ILE A 1 355 ? -12.523 23.219 1.537 1 93.69 355 ILE A N 1
ATOM 2874 C CA . ILE A 1 355 ? -12.844 24.469 0.856 1 93.69 355 ILE A CA 1
ATOM 2875 C C . ILE A 1 355 ? -13.93 25.219 1.626 1 93.69 355 ILE A C 1
ATOM 2877 O O . ILE A 1 355 ? -13.836 26.422 1.828 1 93.69 355 ILE A O 1
ATOM 2881 N N . ALA A 1 356 ? -14.945 24.531 2.074 1 94.56 356 ALA A N 1
ATOM 2882 C CA . ALA A 1 356 ? -16.047 25.141 2.824 1 94.56 356 ALA A CA 1
ATOM 2883 C C . ALA A 1 356 ? -15.539 25.75 4.129 1 94.56 356 ALA A C 1
ATOM 2885 O O . ALA A 1 356 ? -15.977 26.828 4.52 1 94.56 356 ALA A O 1
ATOM 2886 N N . THR A 1 357 ? -14.633 25.016 4.812 1 95.25 357 THR A N 1
ATOM 2887 C CA . THR A 1 357 ? -14.078 25.516 6.062 1 95.25 357 THR A CA 1
ATOM 2888 C C . THR A 1 357 ? -13.297 26.812 5.828 1 95.25 357 THR A C 1
ATOM 2890 O O . THR A 1 357 ? -13.398 27.75 6.609 1 95.25 357 THR A O 1
ATOM 2893 N N . ASP A 1 358 ? -12.602 26.859 4.746 1 93.06 358 ASP A N 1
ATOM 2894 C CA . ASP A 1 358 ? -11.82 28.047 4.441 1 93.06 358 ASP A CA 1
ATOM 2895 C C . ASP A 1 358 ? -12.727 29.234 4.082 1 93.06 358 ASP A C 1
ATOM 2897 O O . ASP A 1 358 ? -12.469 30.359 4.492 1 93.06 358 ASP A O 1
ATOM 2901 N N . ILE A 1 359 ? -13.711 28.953 3.377 1 90.69 359 ILE A N 1
ATOM 2902 C CA . ILE A 1 359 ? -14.664 30 2.996 1 90.69 359 ILE A CA 1
ATOM 2903 C C . ILE A 1 359 ? -15.344 30.547 4.246 1 90.69 359 ILE A C 1
ATOM 2905 O O . ILE A 1 359 ? -15.445 31.766 4.414 1 90.69 359 ILE A O 1
ATOM 2909 N N . CYS A 1 360 ? -15.797 29.672 5.094 1 91.5 360 CYS A N 1
ATOM 2910 C CA . CYS A 1 360 ? -16.469 30.094 6.32 1 91.5 360 CYS A CA 1
ATOM 2911 C C . CYS A 1 360 ? -15.508 30.828 7.242 1 91.5 360 CYS A C 1
ATOM 2913 O O . CYS A 1 360 ? -15.898 31.781 7.914 1 91.5 360 CYS A O 1
ATOM 2915 N N . PHE A 1 361 ? -14.289 30.406 7.266 1 90.56 361 PHE A N 1
ATOM 2916 C CA . PHE A 1 361 ? -13.289 31 8.141 1 90.56 361 PHE A CA 1
ATOM 2917 C C . PHE A 1 361 ? -13.016 32.438 7.738 1 90.56 361 PHE A C 1
ATOM 2919 O O . PHE A 1 361 ? -12.867 33.312 8.594 1 90.56 361 PHE A O 1
ATOM 2926 N N . HIS A 1 362 ? -13 32.75 6.512 1 87.56 362 HIS A N 1
ATOM 2927 C CA . HIS A 1 362 ? -12.648 34.062 6.043 1 87.56 362 HIS A CA 1
ATOM 2928 C C . HIS A 1 362 ? -13.883 34.969 5.922 1 87.56 362 HIS A C 1
ATOM 2930 O O . HIS A 1 362 ? -13.758 36.188 5.773 1 87.56 362 HIS A O 1
ATOM 2936 N N . HIS A 1 363 ? -15.016 34.438 5.938 1 79 363 HIS A N 1
ATOM 2937 C CA . HIS A 1 363 ? -16.219 35.25 5.793 1 79 363 HIS A CA 1
ATOM 2938 C C . HIS A 1 363 ? -16.625 35.875 7.117 1 79 363 HIS A C 1
ATOM 2940 O O . HIS A 1 363 ? -17.109 37 7.141 1 79 363 HIS A O 1
ATOM 2946 N N . GLN A 1 364 ? -16.688 35.125 8.227 1 67.12 364 GLN A N 1
ATOM 2947 C CA . GLN A 1 364 ? -17.391 35.656 9.383 1 67.12 364 GLN A CA 1
ATOM 2948 C C . GLN A 1 364 ? -16.422 36.062 10.484 1 67.12 364 GLN A C 1
ATOM 2950 O O . GLN A 1 364 ? -15.375 35.438 10.656 1 67.12 364 GLN A O 1
ATOM 2955 N N . SER A 1 365 ? -16.609 37.281 10.852 1 62.19 365 SER A N 1
ATOM 2956 C CA . SER A 1 365 ? -16.016 37.781 12.094 1 62.19 365 SER A CA 1
ATOM 2957 C C . SER A 1 365 ? -16.5 37 13.297 1 62.19 365 SER A C 1
ATOM 2959 O O . SER A 1 365 ? -17.703 36.812 13.492 1 62.19 365 SER A O 1
ATOM 2961 N N . THR A 1 366 ? -15.734 36.031 13.75 1 63.66 366 THR A N 1
ATOM 2962 C CA . THR A 1 366 ? -16.141 35 14.711 1 63.66 366 THR A CA 1
ATOM 2963 C C . THR A 1 366 ? -15.891 35.5 16.141 1 63.66 366 THR A C 1
ATOM 2965 O O . THR A 1 366 ? -15.031 36.344 16.375 1 63.66 366 THR A O 1
ATOM 2968 N N . THR A 1 367 ? -16.844 35.344 17.078 1 70.25 367 THR A N 1
ATOM 2969 C CA . THR A 1 367 ? -16.656 35.438 18.531 1 70.25 367 THR A CA 1
ATOM 2970 C C . THR A 1 367 ? -15.359 34.75 18.938 1 70.25 367 THR A C 1
ATOM 2972 O O . THR A 1 367 ? -14.828 33.906 18.203 1 70.25 367 THR A O 1
ATOM 2975 N N . PRO A 1 368 ? -14.836 35.281 19.984 1 72.19 368 PRO A N 1
ATOM 2976 C CA . PRO A 1 368 ? -13.562 34.688 20.422 1 72.19 368 PRO A CA 1
ATOM 2977 C C . PRO A 1 368 ? -13.602 33.188 20.5 1 72.19 368 PRO A C 1
ATOM 2979 O O . PRO A 1 368 ? -12.648 32.5 20.109 1 72.19 368 PRO A O 1
ATOM 2982 N N . ARG A 1 369 ? -14.562 32.688 21.141 1 74.56 369 ARG A N 1
ATOM 2983 C CA . ARG A 1 369 ? -14.68 31.219 21.234 1 74.56 369 ARG A CA 1
ATOM 2984 C C . ARG A 1 369 ? -14.844 30.594 19.859 1 74.56 369 ARG A C 1
ATOM 2986 O O . ARG A 1 369 ? -14.266 29.531 19.594 1 74.56 369 ARG A O 1
ATOM 2993 N N . GLY A 1 370 ? -15.578 31.203 19.188 1 77.25 370 GLY A N 1
ATOM 2994 C CA . GLY A 1 370 ? -15.75 30.734 17.812 1 77.25 370 GLY A CA 1
ATOM 2995 C C . GLY A 1 370 ? -14.469 30.781 17.016 1 77.25 370 GLY A C 1
ATOM 2996 O O . GLY A 1 370 ? -14.203 29.875 16.203 1 77.25 370 GLY A O 1
ATOM 2997 N N . GLN A 1 371 ? -13.703 31.641 17.469 1 83.88 371 GLN A N 1
ATOM 2998 C CA . GLN A 1 371 ? -12.438 31.797 16.75 1 83.88 371 GLN A CA 1
ATOM 2999 C C . GLN A 1 371 ? -11.453 30.688 17.109 1 83.88 371 GLN A C 1
ATOM 3001 O O . GLN A 1 371 ? -10.695 30.219 16.266 1 83.88 371 GLN A O 1
ATOM 3006 N N . GLU A 1 372 ? -11.484 30.312 18.344 1 86.94 372 GLU A N 1
ATOM 3007 C CA . GLU A 1 372 ? -10.602 29.234 18.75 1 86.94 372 GLU A CA 1
ATOM 3008 C C . GLU A 1 372 ? -10.977 27.922 18.078 1 86.94 372 GLU A C 1
ATOM 3010 O O . GLU A 1 372 ? -10.109 27.203 17.578 1 86.94 372 GLU A O 1
ATOM 3015 N N . CYS A 1 373 ? -12.25 27.656 18.047 1 88.94 373 CYS A N 1
ATOM 3016 C CA . CYS A 1 373 ? -12.727 26.438 17.391 1 88.94 373 CYS A CA 1
ATOM 3017 C C . CYS A 1 373 ? -12.453 26.469 15.898 1 88.94 373 CYS A C 1
ATOM 3019 O O . CYS A 1 373 ? -12.109 25.438 15.305 1 88.94 373 CYS A O 1
ATOM 3021 N N . ALA A 1 374 ? -12.602 27.594 15.422 1 91.94 374 ALA A N 1
ATOM 3022 C CA . ALA A 1 374 ? -12.352 27.75 13.984 1 91.94 374 ALA A CA 1
ATOM 3023 C C . ALA A 1 374 ? -10.883 27.531 13.656 1 91.94 374 ALA A C 1
ATOM 3025 O O . ALA A 1 374 ? -10.547 26.891 12.664 1 91.94 374 ALA A O 1
ATOM 3026 N N . ALA A 1 375 ? -10.07 28.047 14.508 1 90.69 375 ALA A N 1
ATOM 3027 C CA . ALA A 1 375 ? -8.633 27.906 14.289 1 90.69 375 ALA A CA 1
ATOM 3028 C C . ALA A 1 375 ? -8.203 26.438 14.406 1 90.69 375 ALA A C 1
ATOM 3030 O O . ALA A 1 375 ? -7.391 25.953 13.617 1 90.69 375 ALA A O 1
ATOM 3031 N N . ARG A 1 376 ? -8.758 25.812 15.352 1 92.19 376 ARG A N 1
ATOM 3032 C CA . ARG A 1 376 ? -8.445 24.406 15.547 1 92.19 376 ARG A CA 1
ATOM 3033 C C . ARG A 1 376 ? -8.945 23.578 14.367 1 92.19 376 ARG A C 1
ATOM 3035 O O . ARG A 1 376 ? -8.25 22.656 13.914 1 92.19 376 ARG A O 1
ATOM 3042 N N . SER A 1 377 ? -10.094 23.906 13.922 1 94.88 377 SER A N 1
ATOM 3043 C CA . SER A 1 377 ? -10.656 23.203 12.781 1 94.88 377 SER A CA 1
ATOM 3044 C C . SER A 1 377 ? -9.828 23.438 11.523 1 94.88 377 SER A C 1
ATOM 3046 O O . SER A 1 377 ? -9.641 22.516 10.719 1 94.88 377 SER A O 1
ATOM 3048 N N . ARG A 1 378 ? -9.383 24.594 11.414 1 93.56 378 ARG A N 1
ATOM 3049 C CA . ARG A 1 378 ? -8.586 24.938 10.242 1 93.56 378 ARG A CA 1
ATOM 3050 C C . ARG A 1 378 ? -7.262 24.172 10.234 1 93.56 378 ARG A C 1
ATOM 3052 O O . ARG A 1 378 ? -6.77 23.781 9.172 1 93.56 378 ARG A O 1
ATOM 3059 N N . VAL A 1 379 ? -6.695 23.969 11.367 1 94.88 379 VAL A N 1
ATOM 3060 C CA . VAL A 1 379 ? -5.441 23.219 11.477 1 94.88 379 VAL A CA 1
ATOM 3061 C C . VAL A 1 379 ? -5.645 21.797 10.992 1 94.88 379 VAL A C 1
ATOM 3063 O O . VAL A 1 379 ? -4.84 21.266 10.211 1 94.88 379 VAL A O 1
ATOM 3066 N N . ILE A 1 380 ? -6.727 21.188 11.422 1 96.81 380 ILE A N 1
ATOM 3067 C CA . ILE A 1 380 ? -6.992 19.812 11.023 1 96.81 380 ILE A CA 1
ATOM 3068 C C . ILE A 1 380 ? -7.348 19.766 9.539 1 96.81 380 ILE A C 1
ATOM 3070 O O . ILE A 1 380 ? -6.934 18.859 8.82 1 96.81 380 ILE A O 1
ATOM 3074 N N . SER A 1 381 ? -8.109 20.734 9.148 1 96.81 381 SER A N 1
ATOM 3075 C CA . SER A 1 381 ? -8.492 20.812 7.746 1 96.81 381 SER A CA 1
ATOM 3076 C C . SER A 1 381 ? -7.266 20.922 6.848 1 96.81 381 SER A C 1
ATOM 3078 O O . SER A 1 381 ? -7.129 20.188 5.871 1 96.81 381 SER A O 1
ATOM 3080 N N . ASN A 1 382 ? -6.355 21.781 7.207 1 95.56 382 ASN A N 1
ATOM 3081 C CA . ASN A 1 382 ? -5.145 21.984 6.418 1 95.56 382 ASN A CA 1
ATOM 3082 C C . ASN A 1 382 ? -4.242 20.75 6.461 1 95.56 382 ASN A C 1
ATOM 3084 O O . ASN A 1 382 ? -3.555 20.438 5.488 1 95.56 382 ASN A O 1
ATOM 3088 N N . TYR A 1 383 ? -4.266 20.141 7.539 1 94.69 383 TYR A N 1
ATOM 3089 C CA . TYR A 1 383 ? -3.475 18.922 7.637 1 94.69 383 TYR A CA 1
ATOM 3090 C C . TYR A 1 383 ? -4.035 17.844 6.727 1 94.69 383 TYR A C 1
ATOM 3092 O O . TYR A 1 383 ? -3.281 17.125 6.059 1 94.69 383 TYR A O 1
ATOM 3100 N N . MET A 1 384 ? -5.32 17.719 6.754 1 94.81 384 MET A N 1
ATOM 3101 C CA . MET A 1 384 ? -5.953 16.734 5.883 1 94.81 384 MET A CA 1
ATOM 3102 C C . MET A 1 384 ? -5.707 17.062 4.414 1 94.81 384 MET A C 1
ATOM 3104 O O . MET A 1 384 ? -5.547 16.172 3.588 1 94.81 384 MET A O 1
ATOM 3108 N N . ALA A 1 385 ? -5.707 18.297 4.105 1 92.88 385 ALA A N 1
ATOM 3109 C CA . ALA A 1 385 ? -5.391 18.719 2.742 1 92.88 385 ALA A CA 1
ATOM 3110 C C . ALA A 1 385 ? -3.949 18.375 2.385 1 92.88 385 ALA A C 1
ATOM 3112 O O . ALA A 1 385 ? -3.66 17.984 1.249 1 92.88 385 ALA A O 1
ATOM 3113 N N . TYR A 1 386 ? -3.107 18.516 3.414 1 91.44 386 TYR A N 1
ATOM 3114 C CA . TYR A 1 386 ? -1.715 18.125 3.23 1 91.44 386 TYR A CA 1
ATOM 3115 C C . TYR A 1 386 ? -1.608 16.641 2.908 1 91.44 386 TYR A C 1
ATOM 3117 O O . TYR A 1 386 ? -0.871 16.25 2.002 1 91.44 386 TYR A O 1
ATOM 3125 N N . LEU A 1 387 ? -2.34 15.852 3.615 1 90.38 387 LEU A N 1
ATOM 3126 C CA . LEU A 1 387 ? -2.314 14.406 3.377 1 90.38 387 LEU A CA 1
ATOM 3127 C C . LEU A 1 387 ? -2.84 14.078 1.984 1 90.38 387 LEU A C 1
ATOM 3129 O O . LEU A 1 387 ? -2.291 13.219 1.297 1 90.38 387 LEU A O 1
ATOM 3133 N N . LEU A 1 388 ? -3.82 14.773 1.567 1 88.94 388 LEU A N 1
ATOM 3134 C CA . LEU A 1 388 ? -4.449 14.516 0.276 1 88.94 388 LEU A CA 1
ATOM 3135 C C . LEU A 1 388 ? -3.52 14.906 -0.868 1 88.94 388 LEU A C 1
ATOM 3137 O O . LEU A 1 388 ? -3.502 14.25 -1.911 1 88.94 388 LEU A O 1
ATOM 3141 N N . SER A 1 389 ? -2.73 15.875 -0.694 1 84.06 389 SER A N 1
ATOM 3142 C CA . SER A 1 389 ? -1.922 16.422 -1.781 1 84.06 389 SER A CA 1
ATOM 3143 C C . SER A 1 389 ? -0.548 15.758 -1.832 1 84.06 389 SER A C 1
ATOM 3145 O O . SER A 1 389 ? -0.055 15.422 -2.91 1 84.06 389 SER A O 1
ATOM 3147 N N . ILE A 1 390 ? 0.047 15.547 -0.646 1 81 390 ILE A N 1
ATOM 3148 C CA . ILE A 1 390 ? 1.448 15.141 -0.626 1 81 390 ILE A CA 1
ATOM 3149 C C . ILE A 1 390 ? 1.557 13.688 -0.183 1 81 390 ILE A C 1
ATOM 3151 O O . ILE A 1 390 ? 2.305 12.906 -0.777 1 81 390 ILE A O 1
ATOM 3155 N N . CYS A 1 391 ? 0.831 13.336 0.878 1 83.12 391 CYS A N 1
ATOM 3156 C CA . CYS A 1 391 ? 0.924 11.984 1.421 1 83.12 391 CYS A CA 1
ATOM 3157 C C . CYS A 1 391 ? -0.375 11.219 1.201 1 83.12 391 CYS A C 1
ATOM 3159 O O . CYS A 1 391 ? -0.946 10.672 2.146 1 83.12 391 CYS A O 1
ATOM 3161 N N . SER A 1 392 ? -0.729 11.094 0.027 1 81.56 392 SER A N 1
ATOM 3162 C CA . SER A 1 392 ? -2.01 10.461 -0.278 1 81.56 392 SER A CA 1
ATOM 3163 C C . SER A 1 392 ? -1.976 8.969 0.017 1 81.56 392 SER A C 1
ATOM 3165 O O . SER A 1 392 ? -3.02 8.344 0.234 1 81.56 392 SER A O 1
ATOM 3167 N N . GLU A 1 393 ? -0.81 8.344 0.114 1 78.62 393 GLU A N 1
ATOM 3168 C CA . GLU A 1 393 ? -0.681 6.922 0.396 1 78.62 393 GLU A CA 1
ATOM 3169 C C . GLU A 1 393 ? -1.115 6.598 1.822 1 78.62 393 GLU A C 1
ATOM 3171 O O . GLU A 1 393 ? -1.487 5.461 2.121 1 78.62 393 GLU A O 1
ATOM 3176 N N . MET A 1 394 ? -1.027 7.637 2.641 1 85.75 394 MET A N 1
ATOM 3177 C CA . MET A 1 394 ? -1.367 7.41 4.043 1 85.75 394 MET A CA 1
ATOM 3178 C C . MET A 1 394 ? -2.865 7.566 4.273 1 85.75 394 MET A C 1
ATOM 3180 O O . MET A 1 394 ? -3.369 7.254 5.352 1 85.75 394 MET A O 1
ATOM 3184 N N . LEU A 1 395 ? -3.496 8.07 3.289 1 86.81 395 LEU A N 1
ATOM 3185 C CA . LEU A 1 395 ? -4.949 8.172 3.398 1 86.81 395 LEU A CA 1
ATOM 3186 C C . LEU A 1 395 ? -5.613 6.855 3 1 86.81 395 LEU A C 1
ATOM 3188 O O . LEU A 1 395 ? -4.941 5.828 2.875 1 86.81 395 LEU A O 1
ATOM 3192 N N . ILE A 1 396 ? -6.879 6.766 2.922 1 79.88 396 ILE A N 1
ATOM 3193 C CA . ILE A 1 396 ? -7.609 5.551 2.576 1 79.88 396 ILE A CA 1
ATOM 3194 C C . ILE A 1 396 ? -7.18 5.062 1.194 1 79.88 396 ILE A C 1
ATOM 3196 O O . ILE A 1 396 ? -6.922 5.871 0.299 1 79.88 396 ILE A O 1
ATOM 3200 N N . PRO A 1 397 ? -6.977 3.758 1.184 1 71.38 397 PRO A N 1
ATOM 3201 C CA . PRO A 1 397 ? -6.617 3.23 -0.135 1 71.38 397 PRO A CA 1
ATOM 3202 C C . PRO A 1 397 ? -7.652 3.572 -1.207 1 71.38 397 PRO A C 1
ATOM 3204 O O . PRO A 1 397 ? -8.859 3.533 -0.944 1 71.38 397 PRO A O 1
ATOM 3207 N N . GLY A 1 398 ? -7.254 4.172 -2.303 1 70.88 398 GLY A N 1
ATOM 3208 C CA . GLY A 1 398 ? -8.172 4.508 -3.379 1 70.88 398 GLY A CA 1
ATOM 3209 C C . GLY A 1 398 ? -8.352 6.004 -3.566 1 70.88 398 GLY A C 1
ATOM 3210 O O . GLY A 1 398 ? -9.125 6.441 -4.418 1 70.88 398 GLY A O 1
ATOM 3211 N N . SER A 1 399 ? -7.762 6.664 -2.514 1 74.62 399 SER A N 1
ATOM 3212 C CA . SER A 1 399 ? -7.832 8.109 -2.711 1 74.62 399 SER A CA 1
ATOM 3213 C C . SER A 1 399 ? -7.109 8.531 -3.986 1 74.62 399 SER A C 1
ATOM 3215 O O . SER A 1 399 ? -6.047 7.996 -4.309 1 74.62 399 SER A O 1
ATOM 3217 N N . ARG A 1 400 ? -7.797 9.383 -4.719 1 70.25 400 ARG A N 1
ATOM 3218 C CA . ARG A 1 400 ? -7.266 9.82 -6.008 1 70.25 400 ARG A CA 1
ATOM 3219 C C . ARG A 1 400 ? -6.043 10.711 -5.82 1 70.25 400 ARG A C 1
ATOM 3221 O O . ARG A 1 400 ? -6.094 11.688 -5.066 1 70.25 400 ARG A O 1
ATOM 3228 N N . ILE A 1 401 ? -5.059 10.18 -6.676 1 65 401 ILE A N 1
ATOM 3229 C CA . ILE A 1 401 ? -3.844 10.984 -6.66 1 65 401 ILE A CA 1
ATOM 3230 C C . ILE A 1 401 ? -4.02 12.203 -7.566 1 65 401 ILE A C 1
ATOM 3232 O O . ILE A 1 401 ? -4.516 12.078 -8.688 1 65 401 ILE A O 1
ATOM 3236 N N . GLY A 1 402 ? -4.375 13.492 -7.133 1 67.62 402 GLY A N 1
ATOM 3237 C CA . GLY A 1 402 ? -4.457 14.688 -7.965 1 67.62 402 GLY A CA 1
ATOM 3238 C C . GLY A 1 402 ? -5.75 15.453 -7.777 1 67.62 402 GLY A C 1
ATOM 3239 O O . GLY A 1 402 ? -6.023 16.406 -8.516 1 67.62 402 GLY A O 1
ATOM 3240 N N . ILE A 1 403 ? -6.484 14.852 -7.004 1 76.94 403 ILE A N 1
ATOM 3241 C CA . ILE A 1 403 ? -7.754 15.531 -6.773 1 76.94 403 ILE A CA 1
ATOM 3242 C C . ILE A 1 403 ? -7.496 17 -6.41 1 76.94 403 ILE A C 1
ATOM 3244 O O . ILE A 1 403 ? -8.305 17.875 -6.738 1 76.94 403 ILE A O 1
ATOM 3248 N N . PHE A 1 404 ? -6.379 17.234 -5.859 1 76.81 404 PHE A N 1
ATOM 3249 C CA . PHE A 1 404 ? -6.016 18.578 -5.453 1 76.81 404 PHE A CA 1
ATOM 3250 C C . PHE A 1 404 ? -5.746 19.453 -6.668 1 76.81 404 PHE A C 1
ATOM 3252 O O . PHE A 1 404 ? -6.133 20.625 -6.695 1 76.81 404 PHE A O 1
ATOM 3259 N N . THR A 1 405 ? -5.199 18.891 -7.668 1 71.31 405 THR A N 1
ATOM 3260 C CA . THR A 1 405 ? -4.926 19.625 -8.898 1 71.31 405 THR A CA 1
ATOM 3261 C C . THR A 1 405 ? -6.219 19.891 -9.664 1 71.31 405 THR A C 1
ATOM 3263 O O . THR A 1 405 ? -6.383 20.953 -10.266 1 71.31 405 THR A O 1
ATOM 3266 N N . ILE A 1 406 ? -7.102 18.984 -9.578 1 72.75 406 ILE A N 1
ATOM 3267 C CA . ILE A 1 406 ? -8.391 19.156 -10.234 1 72.75 406 ILE A CA 1
ATOM 3268 C C . ILE A 1 406 ? -9.172 20.281 -9.555 1 72.75 406 ILE A C 1
ATOM 3270 O O . ILE A 1 406 ? -9.812 21.094 -10.227 1 72.75 406 ILE A O 1
ATOM 3274 N N . ALA A 1 407 ? -9.086 20.281 -8.32 1 81.81 407 ALA A N 1
ATOM 3275 C CA . ALA A 1 407 ? -9.773 21.328 -7.574 1 81.81 407 ALA A CA 1
ATOM 3276 C C . ALA A 1 407 ? -9.18 22.703 -7.887 1 81.81 407 ALA A C 1
ATOM 3278 O O . ALA A 1 407 ? -9.906 23.703 -7.953 1 81.81 407 ALA A O 1
ATOM 3279 N N . CYS A 1 408 ? -7.922 22.75 -8.133 1 78.56 408 CYS A N 1
ATOM 3280 C CA . CYS A 1 408 ? -7.277 24 -8.484 1 78.56 408 CYS A CA 1
ATOM 3281 C C . CYS A 1 408 ? -7.738 24.484 -9.852 1 78.56 408 CYS A C 1
ATOM 3283 O O . CYS A 1 408 ? -7.941 25.688 -10.047 1 78.56 408 CYS A O 1
ATOM 3285 N N . GLU A 1 409 ? -7.875 23.672 -10.703 1 75.5 409 GLU A N 1
ATOM 3286 C CA . GLU A 1 409 ? -8.352 24.031 -12.031 1 75.5 409 GLU A CA 1
ATOM 3287 C C . GLU A 1 409 ? -9.805 24.516 -11.984 1 75.5 409 GLU A C 1
ATOM 3289 O O . GLU A 1 409 ? -10.188 25.422 -12.727 1 75.5 409 GLU A O 1
ATOM 3294 N N . ASP A 1 410 ? -10.555 23.906 -11.164 1 80.19 410 ASP A N 1
ATOM 3295 C CA . ASP A 1 410 ? -11.945 24.328 -11 1 80.19 410 ASP A CA 1
ATOM 3296 C C . ASP A 1 410 ? -12.023 25.75 -10.445 1 80.19 410 ASP A C 1
ATOM 3298 O O . ASP A 1 410 ? -12.883 26.531 -10.859 1 80.19 410 ASP A O 1
ATOM 3302 N N . ILE A 1 411 ? -11.164 26.016 -9.586 1 82.69 411 ILE A N 1
ATOM 3303 C CA . ILE A 1 411 ? -11.133 27.359 -9.008 1 82.69 411 ILE A CA 1
ATOM 3304 C C . ILE A 1 411 ? -10.703 28.375 -10.078 1 82.69 411 ILE A C 1
ATOM 3306 O O . ILE A 1 411 ? -11.242 29.469 -10.148 1 82.69 411 ILE A O 1
ATOM 3310 N N . GLU A 1 412 ? -9.797 27.922 -10.844 1 78.5 412 GLU A N 1
ATOM 3311 C CA . GLU A 1 412 ? -9.328 28.797 -11.914 1 78.5 412 GLU A CA 1
ATOM 3312 C C . GLU A 1 412 ? -10.438 29.094 -12.914 1 78.5 412 GLU A C 1
ATOM 3314 O O . GLU A 1 412 ? -10.555 30.203 -13.422 1 78.5 412 GLU A O 1
ATOM 3319 N N . ARG A 1 413 ? -11.188 28.188 -13.195 1 75.75 413 ARG A N 1
ATOM 3320 C CA . ARG A 1 413 ? -12.297 28.344 -14.133 1 75.75 413 ARG A CA 1
ATOM 3321 C C . ARG A 1 413 ? -13.391 29.234 -13.539 1 75.75 413 ARG A C 1
ATOM 3323 O O . ARG A 1 413 ? -14.016 30.016 -14.25 1 75.75 413 ARG A O 1
ATOM 3330 N N . MET A 1 414 ? -13.594 29.062 -12.32 1 78.62 414 MET A N 1
ATOM 3331 C CA . MET A 1 414 ? -14.641 29.828 -11.648 1 78.62 414 MET A CA 1
ATOM 3332 C C . MET A 1 414 ? -14.234 31.297 -11.508 1 78.62 414 MET A C 1
ATOM 3334 O O . MET A 1 414 ? -15.055 32.188 -11.688 1 78.62 414 MET A O 1
ATOM 3338 N N . LEU A 1 415 ? -13 31.469 -11.109 1 79.44 415 LEU A N 1
ATOM 3339 C CA . LEU A 1 415 ? -12.555 32.812 -10.812 1 79.44 415 LEU A CA 1
ATOM 3340 C C . LEU A 1 415 ? -12.039 33.5 -12.07 1 79.44 415 LEU A C 1
ATOM 3342 O O . LEU A 1 415 ? -12.023 34.75 -12.141 1 79.44 415 LEU A O 1
ATOM 3346 N N . GLY A 1 416 ? -11.797 32.781 -13.094 1 66.88 416 GLY A N 1
ATOM 3347 C CA . GLY A 1 416 ? -11.266 33.375 -14.312 1 66.88 416 GLY A CA 1
ATOM 3348 C C . GLY A 1 416 ? -9.82 33.812 -14.18 1 66.88 416 GLY A C 1
ATOM 3349 O O . GLY A 1 416 ? -9.188 33.594 -13.141 1 66.88 416 GLY A O 1
ATOM 3350 N N . ASP A 1 417 ? -9.117 34.312 -15.234 1 58.94 417 ASP A N 1
ATOM 3351 C CA . ASP A 1 417 ? -7.703 34.656 -15.367 1 58.94 417 ASP A CA 1
ATOM 3352 C C . ASP A 1 417 ? -7.316 35.781 -14.406 1 58.94 417 ASP A C 1
ATOM 3354 O O . ASP A 1 417 ? -6.156 35.875 -14.008 1 58.94 417 ASP A O 1
ATOM 3358 N N . ASN A 1 418 ? -8.164 36.625 -13.945 1 54.69 418 ASN A N 1
ATOM 3359 C CA . ASN A 1 418 ? -7.773 37.875 -13.273 1 54.69 418 ASN A CA 1
ATOM 3360 C C . ASN A 1 418 ? -7.59 37.656 -11.773 1 54.69 418 ASN A C 1
ATOM 3362 O O . ASN A 1 418 ? -7.348 38.594 -11.031 1 54.69 418 ASN A O 1
ATOM 3366 N N . SER A 1 419 ? -7.602 36.469 -11.289 1 58.78 419 SER A N 1
ATOM 3367 C CA . SER A 1 419 ? -7.746 36.219 -9.859 1 58.78 419 SER A CA 1
ATOM 3368 C C . SER A 1 419 ? -6.387 36.031 -9.195 1 58.78 419 SER A C 1
ATOM 3370 O O . SER A 1 419 ? -6.305 35.844 -7.977 1 58.78 419 SER A O 1
ATOM 3372 N N . ALA A 1 420 ? -5.281 35.969 -10.023 1 56.44 420 ALA A N 1
ATOM 3373 C CA . ALA A 1 420 ? -3.912 35.625 -9.617 1 56.44 420 ALA A CA 1
ATOM 3374 C C . ALA A 1 420 ? -3.498 36.469 -8.406 1 56.44 420 ALA A C 1
ATOM 3376 O O . ALA A 1 420 ? -2.66 36.031 -7.609 1 56.44 420 ALA A O 1
ATOM 3377 N N . LEU A 1 421 ? -4.145 37.719 -8.25 1 51.66 421 LEU A N 1
ATOM 3378 C CA . LEU A 1 421 ? -3.551 38.688 -7.34 1 51.66 421 LEU A CA 1
ATOM 3379 C C . LEU A 1 421 ? -4.152 38.562 -5.945 1 51.66 421 LEU A C 1
ATOM 3381 O O . LEU A 1 421 ? -3.709 39.25 -5.012 1 51.66 421 LEU A O 1
ATOM 3385 N N . HIS A 1 422 ? -4.984 37.562 -5.73 1 64.31 422 HIS A N 1
ATOM 3386 C CA . HIS A 1 422 ? -5.695 37.719 -4.465 1 64.31 422 HIS A CA 1
ATOM 3387 C C . HIS A 1 422 ? -5.121 36.781 -3.391 1 64.31 422 HIS A C 1
ATOM 3389 O O . HIS A 1 422 ? -4.531 35.75 -3.705 1 64.31 422 HIS A O 1
ATOM 3395 N N . ASP A 1 423 ? -4.906 37.375 -2.156 1 75.94 423 ASP A N 1
ATOM 3396 C CA . ASP A 1 423 ? -4.621 36.625 -0.941 1 75.94 423 ASP A CA 1
ATOM 3397 C C . ASP A 1 423 ? -5.699 35.562 -0.684 1 75.94 423 ASP A C 1
ATOM 3399 O O . ASP A 1 423 ? -6.691 35.5 -1.417 1 75.94 423 ASP A O 1
ATOM 3403 N N . GLU A 1 424 ? -5.453 34.75 0.181 1 83.62 424 GLU A N 1
ATOM 3404 C CA . GLU A 1 424 ? -6.371 33.656 0.542 1 83.62 424 GLU A CA 1
ATOM 3405 C C . GLU A 1 424 ? -7.766 34.219 0.839 1 83.62 424 GLU A C 1
ATOM 3407 O O . GLU A 1 424 ? -8.766 33.656 0.395 1 83.62 424 GLU A O 1
ATOM 3412 N N . LYS A 1 425 ? -7.781 35.312 1.497 1 82.88 425 LYS A N 1
ATOM 3413 C CA . LYS A 1 425 ? -9.047 35.938 1.87 1 82.88 425 LYS A CA 1
ATOM 3414 C C . LYS A 1 425 ? -9.781 36.469 0.642 1 82.88 425 LYS A C 1
ATOM 3416 O O . LYS A 1 425 ? -10.992 36.281 0.513 1 82.88 425 LYS A O 1
ATOM 3421 N N . GLY A 1 426 ? -8.992 37.062 -0.216 1 82.75 426 GLY A N 1
ATOM 3422 C CA . GLY A 1 426 ? -9.586 37.594 -1.438 1 82.75 426 GLY A CA 1
ATOM 3423 C C . GLY A 1 426 ? -10.141 36.5 -2.34 1 82.75 426 GLY A C 1
ATOM 3424 O O . GLY A 1 426 ? -11.188 36.688 -2.965 1 82.75 426 GLY A O 1
ATOM 3425 N N . LEU A 1 427 ? -9.523 35.438 -2.346 1 85.94 427 LEU A N 1
ATOM 3426 C CA . LEU A 1 427 ? -9.969 34.344 -3.182 1 85.94 427 LEU A CA 1
ATOM 3427 C C . LEU A 1 427 ? -11.242 33.719 -2.623 1 85.94 427 LEU A C 1
ATOM 3429 O O . LEU A 1 427 ? -12.156 33.375 -3.379 1 85.94 427 LEU A O 1
ATOM 3433 N N . ALA A 1 428 ? -11.234 33.531 -1.312 1 86.25 428 ALA A N 1
ATOM 3434 C CA . ALA A 1 428 ? -12.414 32.969 -0.666 1 86.25 428 ALA A CA 1
ATOM 3435 C C . ALA A 1 428 ? -13.648 33.812 -0.918 1 86.25 428 ALA A C 1
ATOM 3437 O O . ALA A 1 428 ? -14.727 33.312 -1.23 1 86.25 428 ALA A O 1
ATOM 3438 N N . GLN A 1 429 ? -13.469 35.094 -0.881 1 83.56 429 GLN A N 1
ATOM 3439 C CA . GLN A 1 429 ? -14.562 36.031 -1.126 1 83.56 429 GLN A CA 1
ATOM 3440 C C . GLN A 1 429 ? -14.984 36 -2.592 1 83.56 429 GLN A C 1
ATOM 3442 O O . GLN A 1 429 ? -16.172 36.125 -2.902 1 83.56 429 GLN A O 1
ATOM 3447 N N . GLY A 1 430 ? -13.969 35.875 -3.424 1 82.12 430 GLY A N 1
ATOM 3448 C CA . GLY A 1 430 ? -14.266 35.781 -4.844 1 82.12 430 GLY A CA 1
ATOM 3449 C C . GLY A 1 430 ? -15.086 34.562 -5.207 1 82.12 430 GLY A C 1
ATOM 3450 O O . GLY A 1 430 ? -15.992 34.625 -6.043 1 82.12 430 GLY A O 1
ATOM 3451 N N . ILE A 1 431 ? -14.812 33.5 -4.582 1 83.56 431 ILE A N 1
ATOM 3452 C CA . ILE A 1 431 ? -15.516 32.25 -4.852 1 83.56 431 ILE A CA 1
ATOM 3453 C C . ILE A 1 431 ? -16.969 32.375 -4.414 1 83.56 431 ILE A C 1
ATOM 3455 O O . ILE A 1 431 ? -17.875 31.938 -5.129 1 83.56 431 ILE A O 1
ATOM 3459 N N . ILE A 1 432 ? -17.219 33 -3.287 1 79.19 432 ILE A N 1
ATOM 3460 C CA . ILE A 1 432 ? -18.578 33.156 -2.768 1 79.19 432 ILE A CA 1
ATOM 3461 C C . ILE A 1 432 ? -19.375 34.094 -3.68 1 79.19 432 ILE A C 1
ATOM 3463 O O . ILE A 1 432 ? -20.547 33.844 -3.959 1 79.19 432 ILE A O 1
ATOM 3467 N N . CYS A 1 433 ? -18.688 35.062 -4.016 1 78.19 433 CYS A N 1
ATOM 3468 C CA . CYS A 1 433 ? -19.359 36.031 -4.871 1 78.19 433 CYS A CA 1
ATOM 3469 C C . CYS A 1 433 ? -19.75 35.406 -6.207 1 78.19 433 CYS A C 1
ATOM 3471 O O . CYS A 1 433 ? -20.828 35.656 -6.719 1 78.19 433 CYS A O 1
ATOM 3473 N N . ARG A 1 434 ? -18.922 34.656 -6.699 1 78.12 434 ARG A N 1
ATOM 3474 C CA . ARG A 1 434 ? -19.172 34 -7.992 1 78.12 434 ARG A CA 1
ATOM 3475 C C . ARG A 1 434 ? -20.203 32.875 -7.859 1 78.12 434 ARG A C 1
ATOM 3477 O O . ARG A 1 434 ? -20.984 32.656 -8.781 1 78.12 434 ARG A O 1
ATOM 3484 N N . ALA A 1 435 ? -20.109 32.219 -6.785 1 74.56 435 ALA A N 1
ATOM 3485 C CA . ALA A 1 435 ? -21.047 31.125 -6.543 1 74.56 435 ALA A CA 1
ATOM 3486 C C . ALA A 1 435 ? -22.484 31.641 -6.438 1 74.56 435 ALA A C 1
ATOM 3488 O O . ALA A 1 435 ? -23.438 30.891 -6.688 1 74.56 435 ALA A O 1
ATOM 3489 N N . GLN A 1 436 ? -22.688 32.844 -5.996 1 71.31 436 GLN A N 1
ATOM 3490 C CA . GLN A 1 436 ? -24.016 33.438 -5.875 1 71.31 436 GLN A CA 1
ATOM 3491 C C . GLN A 1 436 ? -24.547 33.875 -7.238 1 71.31 436 GLN A C 1
ATOM 3493 O O . GLN A 1 436 ? -25.734 34.156 -7.383 1 71.31 436 GLN A O 1
ATOM 3498 N N . GLN A 1 437 ? -23.672 33.812 -8.219 1 64.31 437 GLN A N 1
ATOM 3499 C CA . GLN A 1 437 ? -24.141 34.156 -9.555 1 64.31 437 GLN A CA 1
ATOM 3500 C C . GLN A 1 437 ? -24.531 32.906 -10.344 1 64.31 437 GLN A C 1
ATOM 3502 O O . GLN A 1 437 ? -23.672 32.094 -10.641 1 64.31 437 GLN A O 1
ATOM 3507 N N . PRO A 1 438 ? -25.859 32.531 -10.461 1 56.31 438 PRO A N 1
ATOM 3508 C CA . PRO A 1 438 ? -26.484 31.281 -10.891 1 56.31 438 PRO A CA 1
ATOM 3509 C C . PRO A 1 438 ? -25.828 30.719 -12.148 1 56.31 438 PRO A C 1
ATOM 3511 O O . PRO A 1 438 ? -25.688 29.5 -12.281 1 56.31 438 PRO A O 1
ATOM 3514 N N . PRO A 1 439 ? -25.75 31.453 -13.359 1 52.34 439 PRO A N 1
ATOM 3515 C CA . PRO A 1 439 ? -25.5 30.719 -14.594 1 52.34 439 PRO A CA 1
ATOM 3516 C C . PRO A 1 439 ? -24.156 29.969 -14.562 1 52.34 439 PRO A C 1
ATOM 3518 O O . PRO A 1 439 ? -23.922 29.094 -15.383 1 52.34 439 PRO A O 1
ATOM 3521 N N . LEU A 1 440 ? -23.344 30.344 -13.812 1 48.41 440 LEU A N 1
ATOM 3522 C CA . LEU A 1 440 ? -21.953 29.969 -14.055 1 48.41 440 LEU A CA 1
ATOM 3523 C C . LEU A 1 440 ? -21.531 28.844 -13.125 1 48.41 440 LEU A C 1
ATOM 3525 O O . LEU A 1 440 ? -20.453 28.25 -13.297 1 48.41 440 LEU A O 1
ATOM 3529 N N . VAL A 1 441 ? -22.344 28.562 -12.094 1 54.53 441 VAL A N 1
ATOM 3530 C CA . VAL A 1 441 ? -21.828 27.594 -11.125 1 54.53 441 VAL A CA 1
ATOM 3531 C C . VAL A 1 441 ? -22.25 26.188 -11.523 1 54.53 441 VAL A C 1
ATOM 3533 O O . VAL A 1 441 ? -23.438 25.891 -11.57 1 54.53 441 VAL A O 1
ATOM 3536 N N . ASP A 1 442 ? -21.406 25.562 -12.188 1 61.03 442 ASP A N 1
ATOM 3537 C CA . ASP A 1 442 ? -21.609 24.125 -12.375 1 61.03 442 ASP A CA 1
ATOM 3538 C C . ASP A 1 442 ? -21.703 23.406 -11.031 1 61.03 442 ASP A C 1
ATOM 3540 O O . ASP A 1 442 ? -20.688 23.25 -10.336 1 61.03 442 ASP A O 1
ATOM 3544 N N . ASN A 1 443 ? -22.953 23.266 -10.508 1 60.28 443 ASN A N 1
ATOM 3545 C CA . ASN A 1 443 ? -23.25 22.625 -9.234 1 60.28 443 ASN A CA 1
ATOM 3546 C C . ASN A 1 443 ? -22.641 21.219 -9.164 1 60.28 443 ASN A C 1
ATOM 3548 O O . ASN A 1 443 ? -22.594 20.609 -8.102 1 60.28 443 ASN A O 1
ATOM 3552 N N . THR A 1 444 ? -22.078 20.922 -10.234 1 69.06 444 THR A N 1
ATOM 3553 C CA . THR A 1 444 ? -21.562 19.562 -10.242 1 69.06 444 THR A CA 1
ATOM 3554 C C . THR A 1 444 ? -20.047 19.547 -10.023 1 69.06 444 THR A C 1
ATOM 3556 O O . THR A 1 444 ? -19.453 18.516 -9.727 1 69.06 444 THR A O 1
ATOM 3559 N N . SER A 1 445 ? -19.531 20.75 -10.047 1 77.25 445 SER A N 1
ATOM 3560 C CA . SER A 1 445 ? -18.094 20.844 -9.805 1 77.25 445 SER A CA 1
ATOM 3561 C C . SER A 1 445 ? -17.781 20.766 -8.312 1 77.25 445 SER A C 1
ATOM 3563 O O . SER A 1 445 ? -18.672 20.938 -7.477 1 77.25 445 SER A O 1
ATOM 3565 N N . ILE A 1 446 ? -16.609 20.5 -7.984 1 83.44 446 ILE A N 1
ATOM 3566 C CA . ILE A 1 446 ? -16.188 20.344 -6.598 1 83.44 446 ILE A CA 1
ATOM 3567 C C . ILE A 1 446 ? -16.297 21.688 -5.879 1 83.44 446 ILE A C 1
ATOM 3569 O O . ILE A 1 446 ? -16.781 21.766 -4.75 1 83.44 446 ILE A O 1
ATOM 3573 N N . THR A 1 447 ? -15.922 22.734 -6.559 1 85.69 447 THR A N 1
ATOM 3574 C CA . THR A 1 447 ? -15.945 24.062 -5.945 1 85.69 447 THR A CA 1
ATOM 3575 C C . THR A 1 447 ? -17.375 24.562 -5.793 1 85.69 447 THR A C 1
ATOM 3577 O O . THR A 1 447 ? -17.719 25.203 -4.793 1 85.69 447 THR A O 1
ATOM 3580 N N . GLY A 1 448 ? -18.188 24.25 -6.824 1 85.44 448 GLY A N 1
ATOM 3581 C CA . GLY A 1 448 ? -19.594 24.625 -6.715 1 85.44 448 GLY A CA 1
ATOM 3582 C C . GLY A 1 448 ? -20.312 23.922 -5.578 1 85.44 448 GLY A C 1
ATOM 3583 O O . GLY A 1 448 ? -21.062 24.547 -4.836 1 85.44 448 GLY A O 1
ATOM 3584 N N . THR A 1 449 ? -19.984 22.688 -5.395 1 88.69 449 THR A N 1
ATOM 3585 C CA . THR A 1 449 ? -20.594 21.906 -4.32 1 88.69 449 THR A CA 1
ATOM 3586 C C . THR A 1 449 ? -20.062 22.359 -2.961 1 88.69 449 THR A C 1
ATOM 3588 O O . THR A 1 449 ? -20.797 22.359 -1.973 1 88.69 449 THR A O 1
ATOM 3591 N N . ALA A 1 450 ? -18.844 22.703 -2.947 1 92.38 450 ALA A N 1
ATOM 3592 C CA . ALA A 1 450 ? -18.25 23.188 -1.703 1 92.38 450 ALA A CA 1
ATOM 3593 C C . ALA A 1 450 ? -18.875 24.516 -1.28 1 92.38 450 ALA A C 1
ATOM 3595 O O . ALA A 1 450 ? -19.078 24.766 -0.089 1 92.38 450 ALA A O 1
ATOM 3596 N N . CYS A 1 451 ? -19.203 25.312 -2.248 1 90.75 451 CYS A N 1
ATOM 3597 C CA . CYS A 1 451 ? -19.844 26.594 -1.962 1 90.75 451 CYS A CA 1
ATOM 3598 C C . CYS A 1 451 ? -21.25 26.375 -1.424 1 90.75 451 CYS A C 1
ATOM 3600 O O . CYS A 1 451 ? -21.703 27.109 -0.54 1 90.75 451 CYS A O 1
ATOM 3602 N N . ARG A 1 452 ? -21.891 25.453 -1.985 1 90.06 452 ARG A N 1
ATOM 3603 C CA . ARG A 1 452 ? -23.219 25.109 -1.473 1 90.06 452 ARG A CA 1
ATOM 3604 C C . ARG A 1 452 ? -23.141 24.672 -0.013 1 90.06 452 ARG A C 1
ATOM 3606 O O . ARG A 1 452 ? -23.969 25.094 0.806 1 90.06 452 ARG A O 1
ATOM 3613 N N . LEU A 1 453 ? -22.172 23.875 0.293 1 93.31 453 LEU A N 1
ATOM 3614 C CA . LEU A 1 453 ? -21.969 23.438 1.671 1 93.31 453 LEU A CA 1
ATOM 3615 C C . LEU A 1 453 ? -21.641 24.609 2.576 1 93.31 453 LEU A C 1
ATOM 3617 O O . LEU A 1 453 ? -22.188 24.719 3.682 1 93.31 453 LEU A O 1
ATOM 3621 N N . ALA A 1 454 ? -20.781 25.484 2.141 1 92.69 454 ALA A N 1
ATOM 3622 C CA . ALA A 1 454 ? -20.406 26.656 2.924 1 92.69 454 ALA A CA 1
ATOM 3623 C C . ALA A 1 454 ? -21.609 27.547 3.207 1 92.69 454 ALA A C 1
ATOM 3625 O O . ALA A 1 454 ? -21.781 28.047 4.324 1 92.69 454 ALA A O 1
ATOM 3626 N N . LYS A 1 455 ? -22.438 27.703 2.229 1 89.44 455 LYS A N 1
ATOM 3627 C CA . LYS A 1 455 ? -23.641 28.5 2.393 1 89.44 455 LYS A CA 1
ATOM 3628 C C . LYS A 1 455 ? -24.578 27.891 3.434 1 89.44 455 LYS A C 1
ATOM 3630 O O . LYS A 1 455 ? -25.125 28.609 4.277 1 89.44 455 LYS A O 1
ATOM 3635 N N . MET A 1 456 ? -24.688 26.609 3.369 1 91.31 456 MET A N 1
ATOM 3636 C CA . MET A 1 456 ? -25.547 25.906 4.316 1 91.31 456 MET A CA 1
ATOM 3637 C C . MET A 1 456 ? -25 26 5.73 1 91.31 456 MET A C 1
ATOM 3639 O O . MET A 1 456 ? -25.75 26.062 6.699 1 91.31 456 MET A O 1
ATOM 3643 N N . LEU A 1 457 ? -23.703 26 5.828 1 91.94 457 LEU A N 1
ATOM 3644 C CA . LEU A 1 457 ? -23.062 26.109 7.137 1 91.94 457 LEU A CA 1
ATOM 3645 C C . LEU A 1 457 ? -23.234 27.531 7.695 1 91.94 457 LEU A C 1
ATOM 3647 O O . LEU A 1 457 ? -23.438 27.703 8.898 1 91.94 457 LEU A O 1
ATOM 3651 N N . MET A 1 458 ? -23.219 28.469 6.863 1 88.88 458 MET A N 1
ATOM 3652 C CA . MET A 1 458 ? -23.328 29.875 7.281 1 88.88 458 MET A CA 1
ATOM 3653 C C . MET A 1 458 ? -24.766 30.203 7.676 1 88.88 458 MET A C 1
ATOM 3655 O O . MET A 1 458 ? -25 31.172 8.406 1 88.88 458 MET A O 1
ATOM 3659 N N . GLU A 1 459 ? -25.641 29.391 7.199 1 88.25 459 GLU A N 1
ATOM 3660 C CA . GLU A 1 459 ? -27.047 29.609 7.523 1 88.25 459 GLU A CA 1
ATOM 3661 C C . GLU A 1 459 ? -27.359 29.141 8.938 1 88.25 459 GLU A C 1
ATOM 3663 O O . GLU A 1 459 ? -28.391 29.531 9.508 1 88.25 459 GLU A O 1
ATOM 3668 N N . LEU A 1 460 ? -26.438 28.438 9.477 1 86.88 460 LEU A N 1
ATOM 3669 C CA . LEU A 1 460 ? -26.641 28.031 10.859 1 86.88 460 LEU A CA 1
ATOM 3670 C C . LEU A 1 460 ? -26.5 29.219 11.805 1 86.88 460 LEU A C 1
ATOM 3672 O O . LEU A 1 460 ? -25.516 29.953 11.727 1 86.88 460 LEU A O 1
ATOM 3676 N N . GLU A 1 461 ? -27.453 29.5 12.57 1 77.38 461 GLU A N 1
ATOM 3677 C CA . GLU A 1 461 ? -27.578 30.719 13.375 1 77.38 461 GLU A CA 1
ATOM 3678 C C . GLU A 1 461 ? -26.516 30.766 14.461 1 77.38 461 GLU A C 1
ATOM 3680 O O . GLU A 1 461 ? -25.906 31.812 14.688 1 77.38 461 GLU A O 1
ATOM 3685 N N . ASP A 1 462 ? -26.297 29.672 15.148 1 84.94 462 ASP A N 1
ATOM 3686 C CA . ASP A 1 462 ? -25.344 29.672 16.25 1 84.94 462 ASP A CA 1
ATOM 3687 C C . ASP A 1 462 ? -23.922 29.406 15.75 1 84.94 462 ASP A C 1
ATOM 3689 O O . ASP A 1 462 ? -23.625 28.297 15.281 1 84.94 462 ASP A O 1
ATOM 3693 N N . GLU A 1 463 ? -23.125 30.438 15.844 1 86.5 463 GLU A N 1
ATOM 3694 C CA . GLU A 1 463 ? -21.75 30.359 15.359 1 86.5 463 GLU A CA 1
ATOM 3695 C C . GLU A 1 463 ? -20.953 29.312 16.125 1 86.5 463 GLU A C 1
ATOM 3697 O O . GLU A 1 463 ? -20.141 28.594 15.531 1 86.5 463 GLU A O 1
ATOM 3702 N N . VAL A 1 464 ? -21.125 29.312 17.391 1 86.06 464 VAL A N 1
ATOM 3703 C CA . VAL A 1 464 ? -20.375 28.375 18.219 1 86.06 464 VAL A CA 1
ATOM 3704 C C . VAL A 1 464 ? -20.766 26.938 17.875 1 86.06 464 VAL A C 1
ATOM 3706 O O . VAL A 1 464 ? -19.891 26.078 17.719 1 86.06 464 VAL A O 1
ATOM 3709 N N . GLU A 1 465 ? -21.953 26.766 17.656 1 86.75 465 GLU A N 1
ATOM 3710 C CA . GLU A 1 465 ? -22.422 25.438 17.281 1 86.75 465 GLU A CA 1
ATOM 3711 C C . GLU A 1 465 ? -21.922 25.031 15.906 1 86.75 465 GLU A C 1
ATOM 3713 O O . GLU A 1 465 ? -21.594 23.859 15.672 1 86.75 465 GLU A O 1
ATOM 3718 N N . ARG A 1 466 ? -21.844 26 15.055 1 90.81 466 ARG A N 1
ATOM 3719 C CA . ARG A 1 466 ? -21.344 25.734 13.711 1 90.81 466 ARG A CA 1
ATOM 3720 C C . ARG A 1 466 ? -19.906 25.234 13.75 1 90.81 466 ARG A C 1
ATOM 3722 O O . ARG A 1 466 ? -19.594 24.188 13.164 1 90.81 466 ARG A O 1
ATOM 3729 N N . TRP A 1 467 ? -19.109 25.906 14.438 1 92.31 467 TRP A N 1
ATOM 3730 C CA . TRP A 1 467 ? -17.688 25.562 14.445 1 92.31 467 TRP A CA 1
ATOM 3731 C C . TRP A 1 467 ? -17.438 24.312 15.281 1 92.31 467 TRP A C 1
ATOM 3733 O O . TRP A 1 467 ? -16.516 23.531 14.984 1 92.31 467 TRP A O 1
ATOM 3743 N N . GLU A 1 468 ? -18.25 24.109 16.297 1 90.62 468 GLU A N 1
ATOM 3744 C CA . GLU A 1 468 ? -18.141 22.859 17.031 1 90.62 468 GLU A CA 1
ATOM 3745 C C . GLU A 1 468 ? -18.5 21.656 16.156 1 90.62 468 GLU A C 1
ATOM 3747 O O . GLU A 1 468 ? -17.875 20.609 16.25 1 90.62 468 GLU A O 1
ATOM 3752 N N . MET A 1 469 ? -19.422 21.891 15.375 1 92.94 469 MET A N 1
ATOM 3753 C CA . MET A 1 469 ? -19.812 20.844 14.445 1 92.94 469 MET A CA 1
ATOM 3754 C C . MET A 1 469 ? -18.734 20.594 13.398 1 92.94 469 MET A C 1
ATOM 3756 O O . MET A 1 469 ? -18.391 19.453 13.109 1 92.94 469 MET A O 1
ATOM 3760 N N . VAL A 1 470 ? -18.234 21.672 12.836 1 94.81 470 VAL A N 1
ATOM 3761 C CA . VAL A 1 470 ? -17.156 21.562 11.844 1 94.81 470 VAL A CA 1
ATOM 3762 C C . VAL A 1 470 ? -15.945 20.875 12.469 1 94.81 470 VAL A C 1
ATOM 3764 O O . VAL A 1 470 ? -15.336 20 11.844 1 94.81 470 VAL A O 1
ATOM 3767 N N . GLN A 1 471 ? -15.672 21.25 13.664 1 95.25 471 GLN A N 1
ATOM 3768 C CA . GLN A 1 471 ? -14.562 20.625 14.391 1 95.25 471 GLN A CA 1
ATOM 3769 C C . GLN A 1 471 ? -14.812 19.141 14.586 1 95.25 471 GLN A C 1
ATOM 3771 O O . GLN A 1 471 ? -13.906 18.328 14.391 1 95.25 471 GLN A O 1
ATOM 3776 N N . GLY A 1 472 ? -16.016 18.844 14.953 1 95 472 GLY A N 1
ATOM 3777 C CA . GLY A 1 472 ? -16.375 17.453 15.141 1 95 472 GLY A CA 1
ATOM 3778 C C . GLY A 1 472 ? -16.234 16.625 13.875 1 95 472 GLY A C 1
ATOM 3779 O O . GLY A 1 472 ? -15.766 15.484 13.914 1 95 472 GLY A O 1
ATOM 3780 N N . VAL A 1 473 ? -16.578 17.172 12.766 1 96.62 473 VAL A N 1
ATOM 3781 C CA . VAL A 1 473 ? -16.5 16.469 11.484 1 96.62 473 VAL A CA 1
ATOM 3782 C C . VAL A 1 473 ? -15.031 16.203 11.141 1 96.62 473 VAL A C 1
ATOM 3784 O O . VAL A 1 473 ? -14.672 15.102 10.727 1 96.62 473 VAL A O 1
ATOM 3787 N N . TRP A 1 474 ? -14.227 17.172 11.344 1 97.62 474 TRP A N 1
ATOM 3788 C CA . TRP A 1 474 ? -12.812 17.031 11.008 1 97.62 474 TRP A CA 1
ATOM 3789 C C . TRP A 1 474 ? -12.133 16 11.922 1 97.62 474 TRP A C 1
ATOM 3791 O O . TRP A 1 474 ? -11.289 15.227 11.469 1 97.62 474 TRP A O 1
ATOM 3801 N N . VAL A 1 475 ? -12.445 16 13.172 1 97 475 VAL A N 1
ATOM 3802 C CA . VAL A 1 475 ? -11.867 15.039 14.094 1 97 475 VAL A CA 1
ATOM 3803 C C . VAL A 1 475 ? -12.266 13.625 13.68 1 97 475 VAL A C 1
ATOM 3805 O O . VAL A 1 475 ? -11.438 12.711 13.672 1 97 475 VAL A O 1
ATOM 3808 N N . GLU A 1 476 ? -13.484 13.484 13.305 1 96.62 476 GLU A N 1
ATOM 3809 C CA . GLU A 1 476 ? -13.961 12.172 12.867 1 96.62 476 GLU A CA 1
ATOM 3810 C C . GLU A 1 476 ? -13.266 11.734 11.578 1 96.62 476 GLU A C 1
ATOM 3812 O O . GLU A 1 476 ? -12.883 10.578 11.438 1 96.62 476 GLU A O 1
ATOM 3817 N N . MET A 1 477 ? -13.141 12.664 10.656 1 95.94 477 MET A N 1
ATOM 3818 C CA . MET A 1 477 ? -12.461 12.344 9.406 1 95.94 477 MET A CA 1
ATOM 3819 C C . MET A 1 477 ? -11.008 11.953 9.656 1 95.94 477 MET A C 1
ATOM 3821 O O . MET A 1 477 ? -10.484 11.047 9.008 1 95.94 477 MET A O 1
ATOM 3825 N N . LEU A 1 478 ? -10.414 12.68 10.562 1 96.5 478 LEU A N 1
ATOM 3826 C CA . LEU A 1 478 ? -9.031 12.383 10.914 1 96.5 478 LEU A CA 1
ATOM 3827 C C . LEU A 1 478 ? -8.914 11 11.547 1 96.5 478 LEU A C 1
ATOM 3829 O O . LEU A 1 478 ? -8.023 10.227 11.195 1 96.5 478 LEU A O 1
ATOM 3833 N N . CYS A 1 479 ? -9.797 10.672 12.43 1 96.12 479 CYS A N 1
ATOM 3834 C CA . CYS A 1 479 ? -9.797 9.367 13.086 1 96.12 479 CYS A CA 1
ATOM 3835 C C . CYS A 1 479 ? -10.07 8.25 12.086 1 96.12 479 CYS A C 1
ATOM 3837 O O . CYS A 1 479 ? -9.43 7.203 12.133 1 96.12 479 CYS A O 1
ATOM 3839 N N . TYR A 1 480 ? -10.992 8.539 11.203 1 94 480 TYR A N 1
ATOM 3840 C CA . TYR A 1 480 ? -11.297 7.562 10.164 1 94 480 TYR A CA 1
ATOM 3841 C C . TYR A 1 480 ? -10.078 7.285 9.297 1 94 480 TYR A C 1
ATOM 3843 O O . TYR A 1 480 ? -9.758 6.125 9.016 1 94 480 TYR A O 1
ATOM 3851 N N . SER A 1 481 ? -9.414 8.289 8.891 1 93.56 481 SER A N 1
ATOM 3852 C CA . SER A 1 481 ? -8.227 8.148 8.047 1 93.56 481 SER A CA 1
ATOM 3853 C C . SER A 1 481 ? -7.109 7.422 8.781 1 93.56 481 SER A C 1
ATOM 3855 O O . SER A 1 481 ? -6.426 6.578 8.203 1 93.56 481 SER A O 1
ATOM 3857 N N . ALA A 1 482 ? -6.91 7.746 10.008 1 93.5 482 ALA A N 1
ATOM 3858 C CA . ALA A 1 482 ? -5.848 7.121 10.797 1 93.5 482 ALA A CA 1
ATOM 3859 C C . ALA A 1 482 ? -6.113 5.633 10.992 1 93.5 482 ALA A C 1
ATOM 3861 O O . ALA A 1 482 ? -5.184 4.824 10.961 1 93.5 482 ALA A O 1
ATOM 3862 N N . SER A 1 483 ? -7.379 5.285 11.18 1 90.94 483 SER A N 1
ATOM 3863 C CA . SER A 1 483 ? -7.73 3.893 11.445 1 90.94 483 SER A CA 1
ATOM 3864 C C . SER A 1 483 ? -7.652 3.049 10.18 1 90.94 483 SER A C 1
ATOM 3866 O O . SER A 1 483 ? -7.469 1.832 10.242 1 90.94 483 SER A O 1
ATOM 3868 N N . ARG A 1 484 ? -7.754 3.693 9.086 1 88.62 484 ARG A N 1
ATOM 3869 C CA . ARG A 1 484 ? -7.785 2.947 7.832 1 88.62 484 ARG A CA 1
ATOM 3870 C C . ARG A 1 484 ? -6.426 2.984 7.145 1 88.62 484 ARG A C 1
ATOM 3872 O O . ARG A 1 484 ? -6.262 2.434 6.051 1 88.62 484 ARG A O 1
ATOM 3879 N N . CYS A 1 485 ? -5.5 3.588 7.746 1 87.94 485 CYS A N 1
ATOM 3880 C CA . CYS A 1 485 ? -4.152 3.641 7.191 1 87.94 485 CYS A CA 1
ATOM 3881 C C . CYS A 1 485 ? -3.357 2.398 7.57 1 87.94 485 CYS A C 1
ATOM 3883 O O . CYS A 1 485 ? -3.455 1.915 8.703 1 87.94 485 CYS A O 1
ATOM 3885 N N . ARG A 1 486 ? -2.605 1.917 6.637 1 81.75 486 ARG A N 1
ATOM 3886 C CA . ARG A 1 486 ? -1.772 0.751 6.91 1 81.75 486 ARG A CA 1
ATOM 3887 C C . ARG A 1 486 ? -0.617 1.112 7.84 1 81.75 486 ARG A C 1
ATOM 3889 O O . ARG A 1 486 ? 0.015 2.158 7.676 1 81.75 486 ARG A O 1
ATOM 3896 N N . ALA A 1 487 ? -0.347 0.301 8.75 1 80.5 487 ALA A N 1
ATOM 3897 C CA . ALA A 1 487 ? 0.651 0.587 9.781 1 80.5 487 ALA A CA 1
ATOM 3898 C C . ALA A 1 487 ? 2.049 0.679 9.18 1 80.5 487 ALA A C 1
ATOM 3900 O O . ALA A 1 487 ? 2.9 1.417 9.68 1 80.5 487 ALA A O 1
ATOM 3901 N N . TYR A 1 488 ? 2.287 -0.024 8.125 1 77.81 488 TYR A N 1
ATOM 3902 C CA . TYR A 1 488 ? 3.6 0.019 7.492 1 77.81 488 TYR A CA 1
ATOM 3903 C C . TYR A 1 488 ? 3.893 1.409 6.941 1 77.81 488 TYR A C 1
ATOM 3905 O O . TYR A 1 488 ? 5.047 1.844 6.918 1 77.81 488 TYR A O 1
ATOM 3913 N N . LEU A 1 489 ? 2.863 2.086 6.477 1 80.88 489 LEU A N 1
ATOM 3914 C CA . LEU A 1 489 ? 3.047 3.424 5.926 1 80.88 489 LEU A CA 1
ATOM 3915 C C . LEU A 1 489 ? 3.404 4.418 7.023 1 80.88 489 LEU A C 1
ATOM 3917 O O . LEU A 1 489 ? 4.156 5.367 6.785 1 80.88 489 LEU A O 1
ATOM 3921 N N . HIS A 1 490 ? 2.939 4.188 8.227 1 84.31 490 HIS A N 1
ATOM 3922 C CA . HIS A 1 490 ? 3.33 5.016 9.359 1 84.31 490 HIS A CA 1
ATOM 3923 C C . HIS A 1 490 ? 4.801 4.82 9.703 1 84.31 490 HIS A C 1
ATOM 3925 O O . HIS A 1 490 ? 5.516 5.789 9.969 1 84.31 490 HIS A O 1
ATOM 3931 N N . ALA A 1 491 ? 5.176 3.598 9.641 1 80.81 491 ALA A N 1
ATOM 3932 C CA . ALA A 1 491 ? 6.57 3.291 9.93 1 80.81 491 ALA A CA 1
ATOM 3933 C C . ALA A 1 491 ? 7.496 3.881 8.867 1 80.81 491 ALA A C 1
ATOM 3935 O O . ALA A 1 491 ? 8.578 4.387 9.188 1 80.81 491 ALA A O 1
ATOM 3936 N N . LYS A 1 492 ? 7.031 3.766 7.672 1 78.25 492 LYS A N 1
ATOM 3937 C CA . LYS A 1 492 ? 7.836 4.301 6.578 1 78.25 492 LYS A CA 1
ATOM 3938 C C . LYS A 1 492 ? 7.953 5.82 6.676 1 78.25 492 LYS A C 1
ATOM 3940 O O . LYS A 1 492 ? 9.031 6.379 6.461 1 78.25 492 LYS A O 1
ATOM 3945 N N . ASN A 1 493 ? 6.945 6.457 7.082 1 79.25 493 ASN A N 1
ATOM 3946 C CA . ASN A 1 493 ? 6.934 7.914 7.148 1 79.25 493 ASN A CA 1
ATOM 3947 C C . ASN A 1 493 ? 7.676 8.43 8.383 1 79.25 493 ASN A C 1
ATOM 3949 O O . ASN A 1 493 ? 8.102 9.586 8.422 1 79.25 493 ASN A O 1
ATOM 3953 N N . MET A 1 494 ? 7.879 7.605 9.32 1 80 494 MET A N 1
ATOM 3954 C CA . MET A 1 494 ? 8.578 8 10.547 1 80 494 MET A CA 1
ATOM 3955 C C . MET A 1 494 ? 10.055 8.273 10.266 1 80 494 MET A C 1
ATOM 3957 O O . MET A 1 494 ? 10.719 8.945 11.047 1 80 494 MET A O 1
ATOM 3961 N N . SER A 1 495 ? 10.508 7.742 9.125 1 73 495 SER A N 1
ATOM 3962 C CA . SER A 1 495 ? 11.906 7.988 8.773 1 73 495 SER A CA 1
ATOM 3963 C C . SER A 1 495 ? 12.148 9.461 8.453 1 73 495 SER A C 1
ATOM 3965 O O . SER A 1 495 ? 13.25 9.969 8.641 1 73 495 SER A O 1
ATOM 3967 N N . GLU A 1 496 ? 11.172 10.094 7.949 1 70.31 496 GLU A N 1
ATOM 3968 C CA . GLU A 1 496 ? 11.297 11.508 7.617 1 70.31 496 GLU A CA 1
ATOM 3969 C C . GLU A 1 496 ? 10.766 12.383 8.742 1 70.31 496 GLU A C 1
ATOM 3971 O O . GLU A 1 496 ? 11.5 13.211 9.289 1 70.31 496 GLU A O 1
ATOM 3976 N N . VAL A 1 497 ? 9.547 12.305 9.016 1 71.81 497 VAL A N 1
ATOM 3977 C CA . VAL A 1 497 ? 8.898 13.094 10.055 1 71.81 497 VAL A CA 1
ATOM 3978 C C . VAL A 1 497 ? 7.754 12.289 10.672 1 71.81 497 VAL A C 1
ATOM 3980 O O . VAL A 1 497 ? 7.066 11.539 9.969 1 71.81 497 VAL A O 1
ATOM 3983 N N . THR A 1 498 ? 7.781 12.32 12 1 75.62 498 THR A N 1
ATOM 3984 C CA . THR A 1 498 ? 6.602 11.734 12.633 1 75.62 498 THR A CA 1
ATOM 3985 C C . THR A 1 498 ? 5.367 12.586 12.375 1 75.62 498 THR A C 1
ATOM 3987 O O . THR A 1 498 ? 5.23 13.68 12.93 1 75.62 498 THR A O 1
ATOM 3990 N N . GLU A 1 499 ? 4.539 12.078 11.578 1 81.56 499 GLU A N 1
ATOM 3991 C CA . GLU A 1 499 ? 3.338 12.805 11.18 1 81.56 499 GLU A CA 1
ATOM 3992 C C . GLU A 1 499 ? 2.295 12.797 12.297 1 81.56 499 GLU A C 1
ATOM 3994 O O . GLU A 1 499 ? 2.297 11.914 13.148 1 81.56 499 GLU A O 1
ATOM 3999 N N . LEU A 1 500 ? 1.521 13.789 12.305 1 88.19 500 LEU A N 1
ATOM 4000 C CA . LEU A 1 500 ? 0.396 13.875 13.227 1 88.19 500 LEU A CA 1
ATOM 4001 C C . LEU A 1 500 ? -0.502 12.648 13.109 1 88.19 500 LEU A C 1
ATOM 4003 O O . LEU A 1 500 ? -0.98 12.125 14.117 1 88.19 500 LEU A O 1
ATOM 4007 N N . LEU A 1 501 ? -0.683 12.195 11.938 1 92.31 501 LEU A N 1
ATOM 4008 C CA . LEU A 1 501 ? -1.548 11.047 11.711 1 92.31 501 LEU A CA 1
ATOM 4009 C C . LEU A 1 501 ? -1.025 9.812 12.438 1 92.31 501 LEU A C 1
ATOM 4011 O O . LEU A 1 501 ? -1.81 8.984 12.914 1 92.31 501 LEU A O 1
ATOM 4015 N N . THR A 1 502 ? 0.257 9.688 12.5 1 91.06 502 THR A N 1
ATOM 4016 C CA . THR A 1 502 ? 0.869 8.555 13.195 1 91.06 502 THR A CA 1
ATOM 4017 C C . THR A 1 502 ? 0.593 8.633 14.695 1 91.06 502 THR A C 1
ATOM 4019 O O . THR A 1 502 ? 0.34 7.613 15.336 1 91.06 502 THR A O 1
ATOM 4022 N N . ARG A 1 503 ? 0.628 9.797 15.211 1 91.25 503 ARG A N 1
ATOM 4023 C CA . ARG A 1 503 ? 0.312 9.984 16.625 1 91.25 503 ARG A CA 1
ATOM 4024 C C . ARG A 1 503 ? -1.148 9.648 16.906 1 91.25 503 ARG A C 1
ATOM 4026 O O . ARG A 1 503 ? -1.456 8.984 17.906 1 91.25 503 ARG A O 1
ATOM 4033 N N . VAL A 1 504 ? -1.96 10.141 16.062 1 94 504 VAL A N 1
ATOM 4034 C CA . VAL A 1 504 ? -3.387 9.867 16.219 1 94 504 VAL A CA 1
ATOM 4035 C C . VAL A 1 504 ? -3.648 8.375 16.062 1 94 504 VAL A C 1
ATOM 4037 O O . VAL A 1 504 ? -4.445 7.793 16.797 1 94 504 VAL A O 1
ATOM 4040 N N . TRP A 1 505 ? -3.006 7.773 15.094 1 93 505 TRP A N 1
ATOM 4041 C CA . TRP A 1 505 ? -3.143 6.34 14.867 1 93 505 TRP A CA 1
ATOM 4042 C C . TRP A 1 505 ? -2.758 5.547 16.109 1 93 505 TRP A C 1
ATOM 4044 O O . TRP A 1 505 ? -3.482 4.641 16.531 1 93 505 TRP A O 1
ATOM 4054 N N . PHE A 1 506 ? -1.68 5.922 16.703 1 90.69 506 PHE A N 1
ATOM 4055 C CA . PHE A 1 506 ? -1.215 5.23 17.906 1 90.69 506 PHE A CA 1
ATOM 4056 C C . PHE A 1 506 ? -2.189 5.434 19.062 1 90.69 506 PHE A C 1
ATOM 4058 O O . PHE A 1 506 ? -2.463 4.5 19.812 1 90.69 506 PHE A O 1
ATOM 4065 N N . LEU A 1 507 ? -2.65 6.586 19.203 1 92.25 507 LEU A N 1
ATOM 4066 C CA . LEU A 1 507 ? -3.611 6.891 20.266 1 92.25 507 LEU A CA 1
ATOM 4067 C C . LEU A 1 507 ? -4.891 6.078 20.078 1 92.25 507 LEU A C 1
ATOM 4069 O O . LEU A 1 507 ? -5.422 5.527 21.047 1 92.25 507 LEU A O 1
ATOM 4073 N N . LEU A 1 508 ? -5.363 5.969 18.922 1 93.5 508 LEU A N 1
ATOM 4074 C CA . LEU A 1 508 ? -6.59 5.234 18.625 1 93.5 508 LEU A CA 1
ATOM 4075 C C . LEU A 1 508 ? -6.418 3.752 18.938 1 93.5 508 LEU A C 1
ATOM 4077 O O . LEU A 1 508 ? -7.312 3.129 19.516 1 93.5 508 LEU A O 1
ATOM 4081 N N . ILE A 1 509 ? -5.309 3.199 18.547 1 90.44 509 ILE A N 1
ATOM 4082 C CA . ILE A 1 509 ? -5.055 1.786 18.797 1 90.44 509 ILE A CA 1
ATOM 4083 C C . ILE A 1 509 ? -4.984 1.541 20.312 1 90.44 509 ILE A C 1
ATOM 4085 O O . ILE A 1 509 ? -5.504 0.54 20.812 1 90.44 509 ILE A O 1
ATOM 4089 N N . SER A 1 510 ? -4.402 2.463 21 1 88.81 510 SER A N 1
ATOM 4090 C CA . SER A 1 510 ? -4.234 2.322 22.438 1 88.81 510 SER A CA 1
ATOM 4091 C C . SER A 1 510 ? -5.559 2.494 23.172 1 88.81 510 SER A C 1
ATOM 4093 O O . SER A 1 510 ? -5.758 1.928 24.25 1 88.81 510 SER A O 1
ATOM 4095 N N . MET A 1 511 ? -6.414 3.238 22.516 1 91.38 511 MET A N 1
ATOM 4096 C CA . MET A 1 511 ? -7.715 3.461 23.125 1 91.38 511 MET A CA 1
ATOM 4097 C C . MET A 1 511 ? -8.734 2.434 22.641 1 91.38 511 MET A C 1
ATOM 4099 O O . MET A 1 511 ? -9.938 2.605 22.844 1 91.38 511 MET A O 1
ATOM 4103 N N . GLY A 1 512 ? -8.297 1.424 21.953 1 89.25 512 GLY A N 1
ATOM 4104 C CA . GLY A 1 512 ? -9.102 0.246 21.672 1 89.25 512 GLY A CA 1
ATOM 4105 C C . GLY A 1 512 ? -9.914 0.368 20.391 1 89.25 512 GLY A C 1
ATOM 4106 O O . GLY A 1 512 ? -10.867 -0.379 20.188 1 89.25 512 GLY A O 1
ATOM 4107 N N . MET A 1 513 ? -9.633 1.258 19.562 1 91.75 513 MET A N 1
ATOM 4108 C CA . MET A 1 513 ? -10.367 1.399 18.312 1 91.75 513 MET A CA 1
ATOM 4109 C C . MET A 1 513 ? -9.914 0.365 17.297 1 91.75 513 MET A C 1
ATOM 4111 O O . MET A 1 513 ? -8.891 -0.296 17.484 1 91.75 513 MET A O 1
ATOM 4115 N N . GLU A 1 514 ? -10.688 0.23 16.344 1 90.19 514 GLU A N 1
ATOM 4116 C CA . GLU A 1 514 ? -10.438 -0.77 15.305 1 90.19 514 GLU A CA 1
ATOM 4117 C C . GLU A 1 514 ? -9.273 -0.352 14.406 1 90.19 514 GLU A C 1
ATOM 4119 O O . GLU A 1 514 ? -9.086 0.836 14.133 1 90.19 514 GLU A O 1
ATOM 4124 N N . THR A 1 515 ? -8.492 -1.357 14.062 1 85.31 515 THR A N 1
ATOM 4125 C CA . THR A 1 515 ? -7.402 -1.133 13.125 1 85.31 515 THR A CA 1
ATOM 4126 C C . THR A 1 515 ? -7.699 -1.789 11.781 1 85.31 515 THR A C 1
ATOM 4128 O O . THR A 1 515 ? -8.656 -2.559 11.656 1 85.31 515 THR A O 1
ATOM 4131 N N . LEU A 1 516 ? -6.914 -1.505 10.781 1 84.75 516 LEU A N 1
ATOM 4132 C CA . LEU A 1 516 ? -7.129 -2.018 9.43 1 84.75 516 LEU A CA 1
ATOM 4133 C C . LEU A 1 516 ? -7.008 -3.537 9.398 1 84.75 516 LEU A C 1
ATOM 4135 O O . LEU A 1 516 ? -7.848 -4.219 8.812 1 84.75 516 LEU A O 1
ATOM 4139 N N . PRO A 1 517 ? -6.043 -4.094 10.047 1 81.75 517 PRO A N 1
ATOM 4140 C CA . PRO A 1 517 ? -5.938 -5.555 10.016 1 81.75 517 PRO A CA 1
ATOM 4141 C C . PRO A 1 517 ? -7.121 -6.246 10.68 1 81.75 517 PRO A C 1
ATOM 4143 O O . PRO A 1 517 ? -7.465 -7.375 10.32 1 81.75 517 PRO A O 1
ATOM 4146 N N . ASP A 1 518 ? -7.824 -5.633 11.633 1 84.06 518 ASP A N 1
ATOM 4147 C CA . ASP A 1 518 ? -8.992 -6.227 12.281 1 84.06 518 ASP A CA 1
ATOM 4148 C C . ASP A 1 518 ? -10.117 -6.461 11.273 1 84.06 518 ASP A C 1
ATOM 4150 O O . ASP A 1 518 ? -10.812 -7.473 11.344 1 84.06 518 ASP A O 1
ATOM 4154 N N . ARG A 1 519 ? -10.188 -5.656 10.375 1 80.75 519 ARG A N 1
ATOM 4155 C CA . ARG A 1 519 ? -11.289 -5.703 9.414 1 80.75 519 ARG A CA 1
ATOM 4156 C C . ARG A 1 519 ? -11.086 -6.832 8.414 1 80.75 519 ARG A C 1
ATOM 4158 O O . ARG A 1 519 ? -12.055 -7.422 7.934 1 80.75 519 ARG A O 1
ATOM 4165 N N . PHE A 1 520 ? -9.852 -7.176 8.211 1 78.44 520 PHE A N 1
ATOM 4166 C CA . PHE A 1 520 ? -9.586 -8.164 7.172 1 78.44 520 PHE A CA 1
ATOM 4167 C C . PHE A 1 520 ? -9.289 -9.531 7.785 1 78.44 520 PHE A C 1
ATOM 4169 O O . PHE A 1 520 ? -9.43 -10.555 7.121 1 78.44 520 PHE A O 1
ATOM 4176 N N . GLN A 1 521 ? -8.922 -9.523 9.008 1 77.38 521 GLN A N 1
ATOM 4177 C CA . GLN A 1 521 ? -8.461 -10.781 9.586 1 77.38 521 GLN A CA 1
ATOM 4178 C C . GLN A 1 521 ? -9.5 -11.367 10.531 1 77.38 521 GLN A C 1
ATOM 4180 O O . GLN A 1 521 ? -9.539 -12.578 10.75 1 77.38 521 GLN A O 1
ATOM 4185 N N . LYS A 1 522 ? -10.312 -10.539 11.055 1 76.94 522 LYS A N 1
ATOM 4186 C CA . LYS A 1 522 ? -11.273 -11.055 12.031 1 76.94 522 LYS A CA 1
ATOM 4187 C C . LYS A 1 522 ? -12.57 -11.477 11.359 1 76.94 522 LYS A C 1
ATOM 4189 O O . LYS A 1 522 ? -13.055 -10.797 10.453 1 76.94 522 LYS A O 1
ATOM 4194 N N . SER A 1 523 ? -13.047 -12.594 11.727 1 69.75 523 SER A N 1
ATOM 4195 C CA . SER A 1 523 ? -14.188 -13.242 11.094 1 69.75 523 SER A CA 1
ATOM 4196 C C . SER A 1 523 ? -15.461 -12.422 11.289 1 69.75 523 SER A C 1
ATOM 4198 O O . SER A 1 523 ? -16.391 -12.5 10.477 1 69.75 523 SER A O 1
ATOM 4200 N N . GLU A 1 524 ? -15.461 -11.648 12.273 1 70.5 524 GLU A N 1
ATOM 4201 C CA . GLU A 1 524 ? -16.656 -10.883 12.578 1 70.5 524 GLU A CA 1
ATOM 4202 C C . GLU A 1 524 ? -16.953 -9.859 11.492 1 70.5 524 GLU A C 1
ATOM 4204 O O . GLU A 1 524 ? -18.109 -9.43 11.336 1 70.5 524 GLU A O 1
ATOM 4209 N N . TYR A 1 525 ? -15.891 -9.5 10.82 1 65.5 525 TYR A N 1
ATOM 4210 C CA . TYR A 1 525 ? -16.062 -8.477 9.797 1 65.5 525 TYR A CA 1
ATOM 4211 C C . TYR A 1 525 ? -16.312 -9.109 8.43 1 65.5 525 TYR A C 1
ATOM 4213 O O . TYR A 1 525 ? -16.734 -8.438 7.492 1 65.5 525 TYR A O 1
ATOM 4221 N N . LEU A 1 526 ? -15.938 -10.391 8.281 1 60.72 526 LEU A N 1
ATOM 4222 C CA . LEU A 1 526 ? -16.016 -11.07 6.988 1 60.72 526 LEU A CA 1
ATOM 4223 C C . LEU A 1 526 ? -17.438 -11.523 6.699 1 60.72 526 LEU A C 1
ATOM 4225 O O . LEU A 1 526 ? -17.719 -12.031 5.613 1 60.72 526 LEU A O 1
ATOM 4229 N N . GLU A 1 527 ? -18.422 -11.336 7.531 1 53 527 GLU A N 1
ATOM 4230 C CA . GLU A 1 527 ? -19.719 -11.984 7.281 1 53 527 GLU A CA 1
ATOM 4231 C C . GLU A 1 527 ? -20.328 -11.5 5.973 1 53 527 GLU A C 1
ATOM 4233 O O . GLU A 1 527 ? -20.594 -10.305 5.812 1 53 527 GLU A O 1
ATOM 4238 N N . ILE A 1 528 ? -19.875 -12.102 4.875 1 45.94 528 ILE A N 1
ATOM 4239 C CA . ILE A 1 528 ? -20.734 -12.086 3.701 1 45.94 528 ILE A CA 1
ATOM 4240 C C . ILE A 1 528 ? -22.188 -12.359 4.117 1 45.94 528 ILE A C 1
ATOM 4242 O O . ILE A 1 528 ? -22.5 -13.453 4.598 1 45.94 528 ILE A O 1
ATOM 4246 N N . LYS A 1 529 ? -22.859 -11.492 4.617 1 41 529 LYS A N 1
ATOM 4247 C CA . LYS A 1 529 ? -24.281 -11.734 4.871 1 41 529 LYS A CA 1
ATOM 4248 C C . LYS A 1 529 ? -24.891 -12.594 3.771 1 41 529 LYS A C 1
ATOM 4250 O O . LYS A 1 529 ? -24.938 -12.195 2.607 1 41 529 LYS A O 1
ATOM 4255 N N . GLU A 1 530 ? -24.797 -13.797 3.801 1 37.78 530 GLU A N 1
ATOM 4256 C CA . GLU A 1 530 ? -25.766 -14.617 3.076 1 37.78 530 GLU A CA 1
ATOM 4257 C C . GLU A 1 530 ? -27.172 -14.055 3.207 1 37.78 530 GLU A C 1
ATOM 4259 O O . GLU A 1 530 ? -27.766 -14.078 4.293 1 37.78 530 GLU A O 1
ATOM 4264 N N . GLU A 1 531 ? -27.484 -12.891 2.76 1 37.12 531 GLU A N 1
ATOM 4265 C CA . GLU A 1 531 ? -28.938 -12.773 2.684 1 37.12 531 GLU A CA 1
ATOM 4266 C C . GLU A 1 531 ? -29.594 -14.133 2.434 1 37.12 531 GLU A C 1
ATOM 4268 O O . GLU A 1 531 ? -29.172 -14.867 1.532 1 37.12 531 GLU A O 1
ATOM 4273 N N . LYS A 1 532 ? -30.297 -14.68 3.289 1 33.75 532 LYS A N 1
ATOM 4274 C CA . LYS A 1 532 ? -31.281 -15.742 3.059 1 33.75 532 LYS A CA 1
ATOM 4275 C C . LYS A 1 532 ? -31.875 -15.648 1.656 1 33.75 532 LYS A C 1
ATOM 4277 O O . LYS A 1 532 ? -32.562 -14.68 1.333 1 33.75 532 LYS A O 1
ATOM 4282 N N . ALA A 1 533 ? -31.297 -16.031 0.614 1 31.94 533 ALA A N 1
ATOM 4283 C CA . ALA A 1 533 ? -32.188 -16.484 -0.455 1 31.94 533 ALA A CA 1
ATOM 4284 C C . ALA A 1 533 ? -33.5 -16.984 0.11 1 31.94 533 ALA A C 1
ATOM 4286 O O . ALA A 1 533 ? -33.531 -17.969 0.856 1 31.94 533 ALA A O 1
ATOM 4287 N N . GLU A 1 534 ? -34.344 -16.25 0.468 1 30.66 534 GLU A N 1
ATOM 4288 C CA . GLU A 1 534 ? -35.688 -16.797 0.248 1 30.66 534 GLU A CA 1
ATOM 4289 C C . GLU A 1 534 ? -35.688 -17.719 -0.972 1 30.66 534 GLU A C 1
ATOM 4291 O O . GLU A 1 534 ? -35.375 -17.297 -2.078 1 30.66 534 GLU A O 1
ATOM 4296 N N . GLU A 1 535 ? -35.625 -18.969 -0.786 1 31.72 535 GLU A N 1
ATOM 4297 C CA . GLU A 1 535 ? -36.156 -20.141 -1.475 1 31.72 535 GLU A CA 1
ATOM 4298 C C . GLU A 1 535 ? -37.438 -19.797 -2.234 1 31.72 535 GLU A C 1
ATOM 4300 O O . GLU A 1 535 ? -38.531 -19.953 -1.703 1 31.72 535 GLU A O 1
ATOM 4305 N N . ASN A 1 536 ? -37.781 -18.719 -2.66 1 29.2 536 ASN A N 1
ATOM 4306 C CA . ASN A 1 536 ? -38.812 -19.125 -3.605 1 29.2 536 ASN A CA 1
ATOM 4307 C C . ASN A 1 536 ? -38.312 -20.172 -4.586 1 29.2 536 ASN A C 1
ATOM 4309 O O . ASN A 1 536 ? -37.219 -20.016 -5.156 1 29.2 536 ASN A O 1
ATOM 4313 N N . ASN A 1 537 ? -38.812 -21.406 -4.473 1 29.83 537 ASN A N 1
ATOM 4314 C CA . ASN A 1 537 ? -39.062 -22.625 -5.246 1 29.83 537 ASN A CA 1
ATOM 4315 C C . ASN A 1 537 ? -39.219 -22.312 -6.734 1 29.83 537 ASN A C 1
ATOM 4317 O O . ASN A 1 537 ? -40.344 -22.391 -7.266 1 29.83 537 ASN A O 1
ATOM 4321 N N . ASP A 1 538 ? -38.969 -21.297 -7.355 1 28.83 538 ASP A N 1
ATOM 4322 C CA . ASP A 1 538 ? -39.281 -21.625 -8.75 1 28.83 538 ASP A CA 1
ATOM 4323 C C . ASP A 1 538 ? -38.531 -22.875 -9.195 1 28.83 538 ASP A C 1
ATOM 4325 O O . ASP A 1 538 ? -37.281 -22.938 -9.117 1 28.83 538 ASP A O 1
ATOM 4329 N N . ASP A 1 539 ? -39.094 -24.078 -9.258 1 29.38 539 ASP A N 1
ATOM 4330 C CA . ASP A 1 539 ? -39.094 -25.344 -9.992 1 29.38 539 ASP A CA 1
ATOM 4331 C C . ASP A 1 539 ? -38.5 -25.156 -11.391 1 29.38 539 ASP A C 1
ATOM 4333 O O . ASP A 1 539 ? -38.844 -25.891 -12.32 1 29.38 539 ASP A O 1
ATOM 4337 N N . GLY A 1 540 ? -38.062 -24.078 -11.914 1 26.78 540 GLY A N 1
ATOM 4338 C CA . GLY A 1 540 ? -37.75 -24.375 -13.297 1 26.78 540 GLY A CA 1
ATOM 4339 C C . GLY A 1 540 ? -36.812 -25.562 -13.445 1 26.78 540 GLY A C 1
ATOM 4340 O O . GLY A 1 540 ? -36.062 -25.891 -12.516 1 26.78 540 GLY A O 1
ATOM 4341 N N . GLU A 1 541 ? -37.062 -26.531 -14.43 1 26.88 541 GLU A N 1
ATOM 4342 C CA . GLU A 1 541 ? -36.469 -27.672 -15.109 1 26.88 541 GLU A CA 1
ATOM 4343 C C . GLU A 1 541 ? -34.969 -27.438 -15.359 1 26.88 541 GLU A C 1
ATOM 4345 O O . GLU A 1 541 ? -34.562 -26.328 -15.727 1 26.88 541 GLU A O 1
ATOM 4350 N N . ASP A 1 542 ? -34.125 -28.266 -14.828 1 28.91 542 ASP A N 1
ATOM 4351 C CA . ASP A 1 542 ? -32.75 -28.672 -14.984 1 28.91 542 ASP A CA 1
ATOM 4352 C C . ASP A 1 542 ? -32.312 -28.641 -16.453 1 28.91 542 ASP A C 1
ATOM 4354 O O . ASP A 1 542 ? -32.531 -29.609 -17.172 1 28.91 542 ASP A O 1
ATOM 4358 N N . ILE A 1 543 ? -32.656 -27.734 -17.281 1 27.36 543 ILE A N 1
ATOM 4359 C CA . ILE A 1 543 ? -32.031 -28.047 -18.578 1 27.36 543 ILE A CA 1
ATOM 4360 C C . ILE A 1 543 ? -30.531 -28.172 -18.406 1 27.36 543 ILE A C 1
ATOM 4362 O O . ILE A 1 543 ? -29.859 -27.203 -18.062 1 27.36 543 ILE A O 1
ATOM 4366 N N . VAL A 1 544 ? -30.094 -29.453 -18.141 1 27.31 544 VAL A N 1
ATOM 4367 C CA . VAL A 1 544 ? -28.781 -30.062 -18.375 1 27.31 544 VAL A CA 1
ATOM 4368 C C . VAL A 1 544 ? -28.219 -29.578 -19.703 1 27.31 544 VAL A C 1
ATOM 4370 O O . VAL A 1 544 ? -28.766 -29.875 -20.766 1 27.31 544 VAL A O 1
ATOM 4373 N N . ILE A 1 545 ? -27.844 -28.469 -19.906 1 25.2 545 ILE A N 1
ATOM 4374 C CA . ILE A 1 545 ? -27.141 -28.266 -21.172 1 25.2 545 ILE A CA 1
ATOM 4375 C C . ILE A 1 545 ? -25.969 -29.234 -21.266 1 25.2 545 ILE A C 1
ATOM 4377 O O . ILE A 1 545 ? -25.031 -29.172 -20.469 1 25.2 545 ILE A O 1
ATOM 4381 N N . GLU A 1 546 ? -26.172 -30.469 -21.859 1 22.45 546 GLU A N 1
ATOM 4382 C CA . GLU A 1 546 ? -25.297 -31.469 -22.453 1 22.45 546 GLU A CA 1
ATOM 4383 C C . GLU A 1 546 ? -24.297 -30.828 -23.406 1 22.45 546 GLU A C 1
ATOM 4385 O O . GLU A 1 546 ? -24.625 -30.562 -24.562 1 22.45 546 GLU A O 1
ATOM 4390 N N . HIS A 1 547 ? -23.703 -29.844 -23.328 1 23.14 547 HIS A N 1
ATOM 4391 C CA . HIS A 1 547 ? -22.75 -29.703 -24.422 1 23.14 547 HIS A CA 1
ATOM 4392 C C . HIS A 1 547 ? -21.734 -30.844 -24.422 1 23.14 547 HIS A C 1
ATOM 4394 O O . HIS A 1 547 ? -20.953 -30.969 -23.484 1 23.14 547 HIS A O 1
ATOM 4400 N N . LYS A 1 548 ? -22.016 -32 -25.125 1 25.56 548 LYS A N 1
ATOM 4401 C CA . LYS A 1 548 ? -21.188 -33 -25.797 1 25.56 548 LYS A CA 1
ATOM 4402 C C . LYS A 1 548 ? -20.031 -32.344 -26.547 1 25.56 548 LYS A C 1
ATOM 4404 O O . LYS A 1 548 ? -20.25 -31.641 -27.531 1 25.56 548 LYS A O 1
ATOM 4409 N N . ILE A 1 549 ? -19.062 -32.031 -26.031 1 22.59 549 ILE A N 1
ATOM 4410 C CA . ILE A 1 549 ? -17.828 -31.938 -26.812 1 22.59 549 ILE A CA 1
ATOM 4411 C C . ILE A 1 549 ? -17.609 -33.25 -27.578 1 22.59 549 ILE A C 1
ATOM 4413 O O . ILE A 1 549 ? -17.406 -34.312 -26.969 1 22.59 549 ILE A O 1
ATOM 4417 N N . ASN A 1 550 ? -18.266 -33.469 -28.703 1 20.55 550 ASN A N 1
ATOM 4418 C CA . ASN A 1 550 ? -18.016 -34.438 -29.766 1 20.55 550 ASN A CA 1
ATOM 4419 C C . ASN A 1 550 ? -16.531 -34.531 -30.094 1 20.55 550 ASN A C 1
ATOM 4421 O O . ASN A 1 550 ? -15.961 -33.625 -30.688 1 20.55 550 ASN A O 1
ATOM 4425 N N . MET A 1 551 ? -15.75 -35.312 -29.391 1 20 551 MET A N 1
ATOM 4426 C CA . MET A 1 551 ? -14.539 -35.906 -29.953 1 20 551 MET A CA 1
ATOM 4427 C C . MET A 1 551 ? -14.891 -36.875 -31.062 1 20 551 MET A C 1
ATOM 4429 O O . MET A 1 551 ? -15.766 -37.719 -30.891 1 20 551 MET A O 1
ATOM 4433 N N . PRO A 1 552 ? -14.805 -36.531 -32.281 1 21.11 552 PRO A N 1
ATOM 4434 C CA . PRO A 1 552 ? -14.734 -37.719 -33.156 1 21.11 552 PRO A CA 1
ATOM 4435 C C . PRO A 1 552 ? -13.805 -38.812 -32.594 1 21.11 552 PRO A C 1
ATOM 4437 O O . PRO A 1 552 ? -12.844 -38.5 -31.906 1 21.11 552 PRO A O 1
ATOM 4440 N N . ILE A 1 553 ? -14.352 -40.062 -32.844 1 20.2 553 ILE A N 1
ATOM 4441 C CA . ILE A 1 553 ? -13.516 -41.219 -33.156 1 20.2 553 ILE A CA 1
ATOM 4442 C C . ILE A 1 553 ? -12.836 -41 -34.5 1 20.2 553 ILE A C 1
ATOM 4444 O O . ILE A 1 553 ? -13.492 -40.656 -35.5 1 20.2 553 ILE A O 1
ATOM 4448 N N . MET B 1 1 ? 27.766 14.281 -6.926 1 53.84 1 MET B N 1
ATOM 4449 C CA . MET B 1 1 ? 29.094 14.32 -6.309 1 53.84 1 MET B CA 1
ATOM 4450 C C . MET B 1 1 ? 30.109 13.617 -7.188 1 53.84 1 MET B C 1
ATOM 4452 O O . MET B 1 1 ? 31.219 14.133 -7.395 1 53.84 1 MET B O 1
ATOM 4456 N N . LYS B 1 2 ? 29.609 12.586 -7.789 1 57.47 2 LYS B N 1
ATOM 4457 C CA . LYS B 1 2 ? 30.562 11.836 -8.602 1 57.47 2 LYS B CA 1
ATOM 4458 C C . LYS B 1 2 ? 31 12.648 -9.82 1 57.47 2 LYS B C 1
ATOM 4460 O O . LYS B 1 2 ? 32.188 12.625 -10.195 1 57.47 2 LYS B O 1
ATOM 4465 N N . VAL B 1 3 ? 30.141 13.375 -10.242 1 62.62 3 VAL B N 1
ATOM 4466 C CA . VAL B 1 3 ? 30.422 14.148 -11.445 1 62.62 3 VAL B CA 1
ATOM 4467 C C . VAL B 1 3 ? 31.359 15.305 -11.109 1 62.62 3 VAL B C 1
ATOM 4469 O O . VAL B 1 3 ? 32.281 15.609 -11.883 1 62.62 3 VAL B O 1
ATOM 4472 N N . VAL B 1 4 ? 31.078 15.773 -10 1 58.03 4 VAL B N 1
ATOM 4473 C CA . VAL B 1 4 ? 31.891 16.922 -9.609 1 58.03 4 VAL B CA 1
ATOM 4474 C C . VAL B 1 4 ? 33.344 16.469 -9.383 1 58.03 4 VAL B C 1
ATOM 4476 O O . VAL B 1 4 ? 34.281 17.156 -9.789 1 58.03 4 VAL B O 1
ATOM 4479 N N . VAL B 1 5 ? 33.344 15.445 -8.758 1 58.94 5 VAL B N 1
ATOM 4480 C CA . VAL B 1 5 ? 34.688 14.953 -8.492 1 58.94 5 VAL B CA 1
ATOM 4481 C C . VAL B 1 5 ? 35.375 14.602 -9.812 1 58.94 5 VAL B C 1
ATOM 4483 O O . VAL B 1 5 ? 36.562 14.883 -10 1 58.94 5 VAL B O 1
ATOM 4486 N N . ALA B 1 6 ? 34.625 14.062 -10.688 1 63.38 6 ALA B N 1
ATOM 4487 C CA . ALA B 1 6 ? 35.188 13.703 -11.977 1 63.38 6 ALA B CA 1
ATOM 4488 C C . ALA B 1 6 ? 35.625 14.945 -12.742 1 63.38 6 ALA B C 1
ATOM 4490 O O . ALA B 1 6 ? 36.688 14.953 -13.367 1 63.38 6 ALA B O 1
ATOM 4491 N N . LEU B 1 7 ? 34.875 15.969 -12.586 1 65.81 7 LEU B N 1
ATOM 4492 C CA . LEU B 1 7 ? 35.219 17.219 -13.25 1 65.81 7 LEU B CA 1
ATOM 4493 C C . LEU B 1 7 ? 36.469 17.828 -12.648 1 65.81 7 LEU B C 1
ATOM 4495 O O . LEU B 1 7 ? 37.312 18.359 -13.367 1 65.81 7 LEU B O 1
ATOM 4499 N N . TYR B 1 8 ? 36.5 17.688 -11.383 1 60.28 8 TYR B N 1
ATOM 4500 C CA . TYR B 1 8 ? 37.688 18.234 -10.703 1 60.28 8 TYR B CA 1
ATOM 4501 C C . TYR B 1 8 ? 38.938 17.5 -11.133 1 60.28 8 TYR B C 1
ATOM 4503 O O . TYR B 1 8 ? 39.969 18.141 -11.438 1 60.28 8 TYR B O 1
ATOM 4511 N N . VAL B 1 9 ? 38.844 16.219 -11.062 1 60.88 9 VAL B N 1
ATOM 4512 C CA . VAL B 1 9 ? 40 15.445 -11.453 1 60.88 9 VAL B CA 1
ATOM 4513 C C . VAL B 1 9 ? 40.375 15.75 -12.906 1 60.88 9 VAL B C 1
ATOM 4515 O O 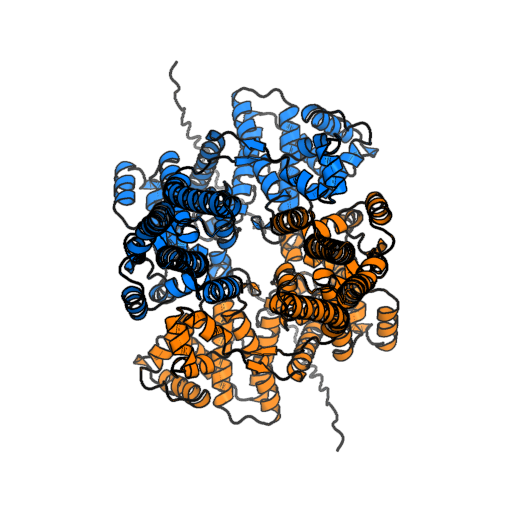. VAL B 1 9 ? 41.531 15.859 -13.258 1 60.88 9 VAL B O 1
ATOM 4518 N N . PHE B 1 10 ? 39.406 15.992 -13.625 1 62.44 10 PHE B N 1
ATOM 4519 C CA . PHE B 1 10 ? 39.625 16.297 -15.031 1 62.44 10 PHE B CA 1
ATOM 4520 C C . PHE B 1 10 ? 40.25 17.656 -15.203 1 62.44 10 PHE B C 1
ATOM 4522 O O . PHE B 1 10 ? 41.188 17.828 -16 1 62.44 10 PHE B O 1
ATOM 4529 N N . CYS B 1 11 ? 39.781 18.531 -14.469 1 62 11 CYS B N 1
ATOM 4530 C CA . CYS B 1 11 ? 40.344 19.875 -14.586 1 62 11 CYS B CA 1
ATOM 4531 C C . CYS B 1 11 ? 41.781 19.922 -14.109 1 62 11 CYS B C 1
ATOM 4533 O O . CYS B 1 11 ? 42.594 20.688 -14.648 1 62 11 CYS B O 1
ATOM 4535 N N . LYS B 1 12 ? 42 19.156 -13.164 1 59.5 12 LYS B N 1
ATOM 4536 C CA . LYS B 1 12 ? 43.375 19.156 -12.641 1 59.5 12 LYS B CA 1
ATOM 4537 C C . LYS B 1 12 ? 44.344 18.453 -13.602 1 59.5 12 LYS B C 1
ATOM 4539 O O . LYS B 1 12 ? 45.531 18.781 -13.648 1 59.5 12 LYS B O 1
ATOM 4544 N N . SER B 1 13 ? 43.719 17.516 -14.195 1 55.75 13 SER B N 1
ATOM 4545 C CA . SER B 1 13 ? 44.594 16.828 -15.133 1 55.75 13 SER B CA 1
ATOM 4546 C C . SER B 1 13 ? 44.781 17.609 -16.422 1 55.75 13 SER B C 1
ATOM 4548 O O . SER B 1 13 ? 45.562 17.234 -17.297 1 55.75 13 SER B O 1
ATOM 4550 N N . TRP B 1 14 ? 44.094 18.672 -16.359 1 56.62 14 TRP B N 1
ATOM 4551 C CA . TRP B 1 14 ? 44.062 19.469 -17.578 1 56.62 14 TRP B CA 1
ATOM 4552 C C . TRP B 1 14 ? 45.438 20.047 -17.859 1 56.62 14 TRP B C 1
ATOM 4554 O O . TRP B 1 14 ? 45.906 20.047 -19.016 1 56.62 14 TRP B O 1
ATOM 4564 N N . PRO B 1 15 ? 46.156 20.703 -16.812 1 51.16 15 PRO B N 1
ATOM 4565 C CA . PRO B 1 15 ? 47.406 21.391 -17.188 1 51.16 15 PRO B CA 1
ATOM 4566 C C . PRO B 1 15 ? 48.562 20.422 -17.484 1 51.16 15 PRO B C 1
ATOM 4568 O O . PRO B 1 15 ? 48.844 19.531 -16.672 1 51.16 15 PRO B O 1
ATOM 4571 N N . GLY B 1 16 ? 48.75 20.062 -18.828 1 55.66 16 GLY B N 1
ATOM 4572 C CA . GLY B 1 16 ? 49.938 19.406 -19.344 1 55.66 16 GLY B CA 1
ATOM 4573 C C . GLY B 1 16 ? 49.625 18.203 -20.219 1 55.66 16 GLY B C 1
ATOM 4574 O O . GLY B 1 16 ? 50.531 17.578 -20.766 1 55.66 16 GLY B O 1
ATOM 4575 N N . GLY B 1 17 ? 48.344 17.766 -20.219 1 56.41 17 GLY B N 1
ATOM 4576 C CA . GLY B 1 17 ? 48.156 16.531 -20.984 1 56.41 17 GLY B CA 1
ATOM 4577 C C . GLY B 1 17 ? 47.875 16.781 -22.453 1 56.41 17 GLY B C 1
ATOM 4578 O O . GLY B 1 17 ? 47.625 17.922 -22.859 1 56.41 17 GLY B O 1
ATOM 4579 N N . PRO B 1 18 ? 48.281 15.875 -23.328 1 65.31 18 PRO B N 1
ATOM 4580 C CA . PRO B 1 18 ? 48.031 15.961 -24.781 1 65.31 18 PRO B CA 1
ATOM 4581 C C . PRO B 1 18 ? 46.594 16.281 -25.109 1 65.31 18 PRO B C 1
ATOM 4583 O O . PRO B 1 18 ? 45.656 15.82 -24.406 1 65.31 18 PRO B O 1
ATOM 4586 N N . LYS B 1 19 ? 46.406 17.359 -26.016 1 69 19 LYS B N 1
ATOM 4587 C CA . LYS B 1 19 ? 45.125 17.891 -26.469 1 69 19 LYS B CA 1
ATOM 4588 C C . LYS B 1 19 ? 44.156 16.766 -26.844 1 69 19 LYS B C 1
ATOM 4590 O O . LYS B 1 19 ? 42.969 16.844 -26.562 1 69 19 LYS B O 1
ATOM 4595 N N . ARG B 1 20 ? 44.656 15.781 -27.469 1 72.5 20 ARG B N 1
ATOM 4596 C CA . ARG B 1 20 ? 43.812 14.695 -27.938 1 72.5 20 ARG B CA 1
ATOM 4597 C C . ARG B 1 20 ? 43.219 13.922 -26.766 1 72.5 20 ARG B C 1
ATOM 4599 O O . ARG B 1 20 ? 42.062 13.5 -26.812 1 72.5 20 ARG B O 1
ATOM 4606 N N . LEU B 1 21 ? 43.969 13.797 -25.766 1 73.38 21 LEU B N 1
ATOM 4607 C CA . LEU B 1 21 ? 43.469 13.109 -24.578 1 73.38 21 LEU B CA 1
ATOM 4608 C C . LEU B 1 21 ? 42.375 13.922 -23.891 1 73.38 21 LEU B C 1
ATOM 4610 O O . LEU B 1 21 ? 41.406 13.359 -23.391 1 73.38 21 LEU B O 1
ATOM 4614 N N . LEU B 1 22 ? 42.531 15.141 -24.109 1 73.81 22 LEU B N 1
ATOM 4615 C CA . LEU B 1 22 ? 41.562 16.031 -23.531 1 73.81 22 LEU B CA 1
ATOM 4616 C C . LEU B 1 22 ? 40.25 15.984 -24.312 1 73.81 22 LEU B C 1
ATOM 4618 O O . LEU B 1 22 ? 39.156 16 -23.719 1 73.81 22 LEU B O 1
ATOM 4622 N N . GLN B 1 23 ? 40.438 15.977 -25.594 1 77.12 23 GLN B N 1
ATOM 4623 C CA . GLN B 1 23 ? 39.25 15.906 -26.438 1 77.12 23 GLN B CA 1
ATOM 4624 C C . GLN B 1 23 ? 38.469 14.617 -26.188 1 77.12 23 GLN B C 1
ATOM 4626 O O . GLN B 1 23 ? 37.25 14.633 -26.109 1 77.12 23 GLN B O 1
ATOM 4631 N N . ALA B 1 24 ? 39.219 13.586 -25.984 1 77.44 24 ALA B N 1
ATOM 4632 C CA . ALA B 1 24 ? 38.562 12.297 -25.719 1 77.44 24 ALA B CA 1
ATOM 4633 C C . ALA B 1 24 ? 37.875 12.297 -24.344 1 77.44 24 ALA B C 1
ATOM 4635 O O . ALA B 1 24 ? 36.781 11.773 -24.203 1 77.44 24 ALA B O 1
ATOM 4636 N N . ALA B 1 25 ? 38.5 12.906 -23.453 1 75.44 25 ALA B N 1
ATOM 4637 C CA . ALA B 1 25 ? 37.938 12.945 -22.094 1 75.44 25 ALA B CA 1
ATOM 4638 C C . ALA B 1 25 ? 36.688 13.82 -22.031 1 75.44 25 ALA B C 1
ATOM 4640 O O . ALA B 1 25 ? 35.75 13.508 -21.312 1 75.44 25 ALA B O 1
ATOM 4641 N N . ILE B 1 26 ? 36.719 14.867 -22.781 1 76.44 26 ILE B N 1
ATOM 4642 C CA . ILE B 1 26 ? 35.562 15.766 -22.812 1 76.44 26 ILE B CA 1
ATOM 4643 C C . ILE B 1 26 ? 34.344 15.047 -23.406 1 76.44 26 ILE B C 1
ATOM 4645 O O . ILE B 1 26 ? 33.219 15.172 -22.906 1 76.44 26 ILE B O 1
ATOM 4649 N N . LEU B 1 27 ? 34.625 14.336 -24.422 1 79.88 27 LEU B N 1
ATOM 4650 C CA . LEU B 1 27 ? 33.531 13.609 -25.062 1 79.88 27 LEU B CA 1
ATOM 4651 C C . LEU B 1 27 ? 32.938 12.578 -24.109 1 79.88 27 LEU B C 1
ATOM 4653 O O . LEU B 1 27 ? 31.719 12.453 -24 1 79.88 27 LEU B O 1
ATOM 4657 N N . LEU B 1 28 ? 33.812 11.938 -23.438 1 79 28 LEU B N 1
ATOM 4658 C CA . LEU B 1 28 ? 33.312 10.938 -22.484 1 79 28 LEU B CA 1
ATOM 4659 C C . LEU B 1 28 ? 32.562 11.594 -21.344 1 79 28 LEU B C 1
ATOM 4661 O O . LEU B 1 28 ? 31.594 11.023 -20.828 1 79 28 LEU B O 1
ATOM 4665 N N . PHE B 1 29 ? 33 12.703 -21.016 1 77.38 29 PHE B N 1
ATOM 4666 C CA . PHE B 1 29 ? 32.344 13.43 -19.953 1 77.38 29 PHE B CA 1
ATOM 4667 C C . PHE B 1 29 ? 30.938 13.883 -20.391 1 77.38 29 PHE B C 1
ATOM 4669 O O . PHE B 1 29 ? 30 13.836 -19.609 1 77.38 29 PHE B O 1
ATOM 4676 N N . VAL B 1 30 ? 30.891 14.297 -21.562 1 75.69 30 VAL B N 1
ATOM 4677 C CA . VAL B 1 30 ? 29.594 14.719 -22.094 1 75.69 30 VAL B CA 1
ATOM 4678 C C . VAL B 1 30 ? 28.641 13.539 -22.109 1 75.69 30 VAL B C 1
ATOM 4680 O O . VAL B 1 30 ? 27.469 13.664 -21.719 1 75.69 30 VAL B O 1
ATOM 4683 N N . VAL B 1 31 ? 29.156 12.43 -22.547 1 76.69 31 VAL B N 1
ATOM 4684 C CA . VAL B 1 31 ? 28.328 11.227 -22.578 1 76.69 31 VAL B CA 1
ATOM 4685 C C . VAL B 1 31 ? 27.922 10.844 -21.156 1 76.69 31 VAL B C 1
ATOM 4687 O O . VAL B 1 31 ? 26.766 10.445 -20.922 1 76.69 31 VAL B O 1
ATOM 4690 N N . GLY B 1 32 ? 28.828 10.992 -20.297 1 75.12 32 GLY B N 1
ATOM 4691 C CA . GLY B 1 32 ? 28.516 10.68 -18.906 1 75.12 32 GLY B CA 1
ATOM 4692 C C . GLY B 1 32 ? 27.453 11.578 -18.312 1 75.12 32 GLY B C 1
ATOM 4693 O O . GLY B 1 32 ? 26.594 11.117 -17.562 1 75.12 32 GLY B O 1
ATOM 4694 N N . ILE B 1 33 ? 27.469 12.766 -18.656 1 73.06 33 ILE B N 1
ATOM 4695 C CA . ILE B 1 33 ? 26.469 13.711 -18.172 1 73.06 33 ILE B CA 1
ATOM 4696 C C . ILE B 1 33 ? 25.094 13.344 -18.719 1 73.06 33 ILE B C 1
ATOM 4698 O O . ILE B 1 33 ? 24.109 13.336 -17.984 1 73.06 33 ILE B O 1
ATOM 4702 N N . PHE B 1 34 ? 25.078 12.992 -19.891 1 73.69 34 PHE B N 1
ATOM 4703 C CA . PHE B 1 34 ? 23.812 12.641 -20.516 1 73.69 34 PHE B CA 1
ATOM 4704 C C . PHE B 1 34 ? 23.25 11.367 -19.906 1 73.69 34 PHE B C 1
ATOM 4706 O O . PHE B 1 34 ? 22.047 11.281 -19.641 1 73.69 34 PHE B O 1
ATOM 4713 N N . ARG B 1 35 ? 24.094 10.477 -19.609 1 73.44 35 ARG B N 1
ATOM 4714 C CA . ARG B 1 35 ? 23.641 9.219 -19.047 1 73.44 35 ARG B CA 1
ATOM 4715 C C . ARG B 1 35 ? 23.188 9.398 -17.609 1 73.44 35 ARG B C 1
ATOM 4717 O O . ARG B 1 35 ? 22.266 8.727 -17.141 1 73.44 35 ARG B O 1
ATOM 4724 N N . SER B 1 36 ? 23.812 10.297 -16.984 1 71.94 36 SER B N 1
ATOM 4725 C CA . SER B 1 36 ? 23.453 10.539 -15.602 1 71.94 36 SER B CA 1
ATOM 4726 C C . SER B 1 36 ? 22.094 11.242 -15.492 1 71.94 36 SER B C 1
ATOM 4728 O O . SER B 1 36 ? 21.391 11.07 -14.5 1 71.94 36 SER B O 1
ATOM 4730 N N . ILE B 1 37 ? 21.75 11.922 -16.531 1 70.75 37 ILE B N 1
ATOM 4731 C CA . ILE B 1 37 ? 20.5 12.656 -16.484 1 70.75 37 ILE B CA 1
ATOM 4732 C C . ILE B 1 37 ? 19.359 11.773 -17 1 70.75 37 ILE B C 1
ATOM 4734 O O . ILE B 1 37 ? 18.203 11.945 -16.625 1 70.75 37 ILE B O 1
ATOM 4738 N N . GLN B 1 38 ? 19.688 10.797 -17.781 1 71 38 GLN B N 1
ATOM 4739 C CA . GLN B 1 38 ? 18.656 9.961 -18.391 1 71 38 GLN B CA 1
ATOM 4740 C C . GLN B 1 38 ? 17.922 9.125 -17.344 1 71 38 GLN B C 1
ATOM 4742 O O . GLN B 1 38 ? 16.703 8.945 -17.422 1 71 38 GLN B O 1
ATOM 4747 N N . LYS B 1 39 ? 18.594 8.695 -16.406 1 71.38 39 LYS B N 1
ATOM 4748 C CA . LYS B 1 39 ? 17.984 7.824 -15.414 1 71.38 39 LYS B CA 1
ATOM 4749 C C . LYS B 1 39 ? 17 8.602 -14.547 1 71.38 39 LYS B C 1
ATOM 4751 O O . LYS B 1 39 ? 15.844 8.188 -14.375 1 71.38 39 LYS B O 1
ATOM 4756 N N . PRO B 1 40 ? 17.484 9.695 -14.047 1 70.62 40 PRO B N 1
ATOM 4757 C CA . PRO B 1 40 ? 16.516 10.438 -13.242 1 70.62 40 PRO B CA 1
ATOM 4758 C C . PRO B 1 40 ? 15.344 10.953 -14.07 1 70.62 40 PRO B C 1
ATOM 4760 O O . PRO B 1 40 ? 14.227 11.07 -13.562 1 70.62 40 PRO B O 1
ATOM 4763 N N . LEU B 1 41 ? 15.562 11.188 -15.305 1 68.62 41 LEU B N 1
ATOM 4764 C CA . LEU B 1 41 ? 14.469 11.648 -16.156 1 68.62 41 LEU B CA 1
ATOM 4765 C C . LEU B 1 41 ? 13.477 10.516 -16.422 1 68.62 41 LEU B C 1
ATOM 4767 O O . LEU B 1 41 ? 12.266 10.742 -16.453 1 68.62 41 LEU B O 1
ATOM 4771 N N . ALA B 1 42 ? 13.984 9.414 -16.609 1 68.44 42 ALA B N 1
ATOM 4772 C CA . ALA B 1 42 ? 13.109 8.258 -16.812 1 68.44 42 ALA B CA 1
ATOM 4773 C C . ALA B 1 42 ? 12.312 7.953 -15.547 1 68.44 42 ALA B C 1
ATOM 4775 O O . ALA B 1 42 ? 11.133 7.609 -15.617 1 68.44 42 ALA B O 1
ATOM 4776 N N . MET B 1 43 ? 12.93 8.125 -14.484 1 70.19 43 MET B N 1
ATOM 4777 C CA . MET B 1 43 ? 12.242 7.875 -13.219 1 70.19 43 MET B CA 1
ATOM 4778 C C . MET B 1 43 ? 11.18 8.93 -12.953 1 70.19 43 MET B C 1
ATOM 4780 O O . MET B 1 43 ? 10.109 8.625 -12.414 1 70.19 43 MET B O 1
ATOM 4784 N N . LYS B 1 44 ? 11.461 10.07 -13.344 1 68.75 44 LYS B N 1
ATOM 4785 C CA . LYS B 1 44 ? 10.477 11.141 -13.172 1 68.75 44 LYS B CA 1
ATOM 4786 C C . LYS B 1 44 ? 9.258 10.906 -14.055 1 68.75 44 LYS B C 1
ATOM 4788 O O . LYS B 1 44 ? 8.125 11.086 -13.609 1 68.75 44 LYS B O 1
ATOM 4793 N N . ASN B 1 45 ? 9.547 10.461 -15.141 1 63.88 45 ASN B N 1
ATOM 4794 C CA . ASN B 1 45 ? 8.445 10.227 -16.062 1 63.88 45 ASN B CA 1
ATOM 4795 C C . ASN B 1 45 ? 7.59 9.039 -15.617 1 63.88 45 ASN B C 1
ATOM 4797 O O . ASN B 1 45 ? 6.387 9 -15.883 1 63.88 45 ASN B O 1
ATOM 4801 N N . ALA B 1 46 ? 8.281 8.242 -14.977 1 66.88 46 ALA B N 1
ATOM 4802 C CA . ALA B 1 46 ? 7.574 7.043 -14.547 1 66.88 46 ALA B CA 1
ATOM 4803 C C . ALA B 1 46 ? 6.961 7.234 -13.156 1 66.88 46 ALA B C 1
ATOM 4805 O O . ALA B 1 46 ? 6.262 6.352 -12.656 1 66.88 46 ALA B O 1
ATOM 4806 N N . SER B 1 47 ? 7.195 8.352 -12.688 1 66.81 47 SER B N 1
ATOM 4807 C CA . SER B 1 47 ? 6.656 8.586 -11.352 1 66.81 47 SER B CA 1
ATOM 4808 C C . SER B 1 47 ? 5.137 8.742 -11.391 1 66.81 47 SER B C 1
ATOM 4810 O O . SER B 1 47 ? 4.586 9.242 -12.375 1 66.81 47 SER B O 1
ATOM 4812 N N . ILE B 1 48 ? 4.52 8.273 -10.406 1 64 48 ILE B N 1
ATOM 4813 C CA . ILE B 1 48 ? 3.064 8.281 -10.289 1 64 48 ILE B CA 1
ATOM 4814 C C . ILE B 1 48 ? 2.555 9.719 -10.344 1 64 48 ILE B C 1
ATOM 4816 O O . ILE B 1 48 ? 1.53 10 -10.969 1 64 48 ILE B O 1
ATOM 4820 N N . SER B 1 49 ? 3.268 10.586 -9.758 1 59.72 49 SER B N 1
ATOM 4821 C CA . SER B 1 49 ? 2.822 11.977 -9.719 1 59.72 49 SER B CA 1
ATOM 4822 C C . SER B 1 49 ? 2.795 12.578 -11.117 1 59.72 49 SER B C 1
ATOM 4824 O O . SER B 1 49 ? 1.882 13.344 -11.453 1 59.72 49 SER B O 1
ATOM 4826 N N . ASN B 1 50 ? 3.758 12.109 -11.836 1 62 50 ASN B N 1
ATOM 4827 C CA . ASN B 1 50 ? 3.783 12.648 -13.188 1 62 50 ASN B CA 1
ATOM 4828 C C . ASN B 1 50 ? 2.701 12.023 -14.062 1 62 50 ASN B C 1
ATOM 4830 O O . ASN B 1 50 ? 2.145 12.688 -14.938 1 62 50 ASN B O 1
ATOM 4834 N N . ILE B 1 51 ? 2.473 10.836 -13.852 1 63.09 51 ILE B N 1
ATOM 4835 C CA . ILE B 1 51 ? 1.42 10.164 -14.602 1 63.09 51 ILE B CA 1
ATOM 4836 C C . ILE B 1 51 ? 0.066 10.781 -14.266 1 63.09 51 ILE B C 1
ATOM 4838 O O . ILE B 1 51 ? -0.757 11.016 -15.156 1 63.09 51 ILE B O 1
ATOM 4842 N N . VAL B 1 52 ? -0.064 11.086 -13.055 1 61.84 52 VAL B N 1
ATOM 4843 C CA . VAL B 1 52 ? -1.31 11.703 -12.609 1 61.84 52 VAL B CA 1
ATOM 4844 C C . VAL B 1 52 ? -1.439 13.102 -13.219 1 61.84 52 VAL B C 1
ATOM 4846 O O . VAL B 1 52 ? -2.514 13.484 -13.688 1 61.84 52 VAL B O 1
ATOM 4849 N N . ALA B 1 53 ? -0.333 13.805 -13.086 1 57.56 53 ALA B N 1
ATOM 4850 C CA . ALA B 1 53 ? -0.344 15.156 -13.641 1 57.56 53 ALA B CA 1
ATOM 4851 C C . ALA B 1 53 ? -0.661 15.133 -15.133 1 57.56 53 ALA B C 1
ATOM 4853 O O . ALA B 1 53 ? -1.377 16 -15.641 1 57.56 53 ALA B O 1
ATOM 4854 N N . SER B 1 54 ? -0.147 14.102 -15.641 1 58.34 54 SER B N 1
ATOM 4855 C CA . SER B 1 54 ? -0.375 14 -17.078 1 58.34 54 SER B CA 1
ATOM 4856 C C . SER B 1 54 ? -1.819 13.617 -17.375 1 58.34 54 SER B C 1
ATOM 4858 O O . SER B 1 54 ? -2.352 13.977 -18.438 1 58.34 54 SER B O 1
ATOM 4860 N N . LEU B 1 55 ? -2.309 12.922 -16.453 1 58.12 55 LEU B N 1
ATOM 4861 C CA . LEU B 1 55 ? -3.693 12.5 -16.641 1 58.12 55 LEU B CA 1
ATOM 4862 C C . LEU B 1 55 ? -4.656 13.633 -16.297 1 58.12 55 LEU B C 1
ATOM 4864 O O . LEU B 1 55 ? -5.766 13.688 -16.828 1 58.12 55 LEU B O 1
ATOM 4868 N N . SER B 1 56 ? -4.168 14.531 -15.297 1 52.53 56 SER B N 1
ATOM 4869 C CA . SER B 1 56 ? -5.023 15.617 -14.828 1 52.53 56 SER B CA 1
ATOM 4870 C C . SER B 1 56 ? -4.93 16.828 -15.75 1 52.53 56 SER B C 1
ATOM 4872 O O . SER B 1 56 ? -5.727 17.766 -15.633 1 52.53 56 SER B O 1
ATOM 4874 N N . LEU B 1 57 ? -3.791 16.984 -16.391 1 47.41 57 LEU B N 1
ATOM 4875 C CA . LEU B 1 57 ? -3.559 18.219 -17.156 1 47.41 57 LEU B CA 1
ATOM 4876 C C . LEU B 1 57 ? -4.664 18.438 -18.188 1 47.41 57 LEU B C 1
ATOM 4878 O O . LEU B 1 57 ? -5.125 17.484 -18.812 1 47.41 57 LEU B O 1
ATOM 4882 N N . SER B 1 58 ? -5.27 19.719 -17.969 1 46.22 58 SER B N 1
ATOM 4883 C CA . SER B 1 58 ? -6.238 20.25 -18.922 1 46.22 58 SER B CA 1
ATOM 4884 C C . SER B 1 58 ? -5.711 20.172 -20.344 1 46.22 58 SER B C 1
ATOM 4886 O O . SER B 1 58 ? -4.504 20.062 -20.562 1 46.22 58 SER B O 1
ATOM 4888 N N . ARG B 1 59 ? -6.625 20.078 -21.344 1 45.62 59 ARG B N 1
ATOM 4889 C CA . ARG B 1 59 ? -6.328 20 -22.781 1 45.62 59 ARG B CA 1
ATOM 4890 C C . ARG B 1 59 ? -5.281 21.047 -23.172 1 45.62 59 ARG B C 1
ATOM 4892 O O . ARG B 1 59 ? -4.402 20.75 -24 1 45.62 59 ARG B O 1
ATOM 4899 N N . SER B 1 60 ? -5.508 22.109 -22.609 1 43.28 60 SER B N 1
ATOM 4900 C CA . SER B 1 60 ? -4.645 23.203 -23.078 1 43.28 60 SER B CA 1
ATOM 4901 C C . SER B 1 60 ? -3.211 23 -22.609 1 43.28 60 SER B C 1
ATOM 4903 O O . SER B 1 60 ? -2.264 23.219 -23.359 1 43.28 60 SER B O 1
ATOM 4905 N N . GLU B 1 61 ? -3.08 22.734 -21.297 1 47.78 61 GLU B N 1
ATOM 4906 C CA . GLU B 1 61 ? -1.727 22.609 -20.766 1 47.78 61 GLU B CA 1
ATOM 4907 C C . GLU B 1 61 ? -1.027 21.359 -21.312 1 47.78 61 GLU B C 1
ATOM 4909 O O . GLU B 1 61 ? 0.19 21.359 -21.5 1 47.78 61 GLU B O 1
ATOM 4914 N N . GLN B 1 62 ? -1.849 20.406 -21.516 1 46.59 62 GLN B N 1
ATOM 4915 C CA . GLN B 1 62 ? -1.301 19.234 -22.172 1 46.59 62 GLN B CA 1
ATOM 4916 C C . GLN B 1 62 ? -0.735 19.578 -23.547 1 46.59 62 GLN B C 1
ATOM 4918 O O . GLN B 1 62 ? 0.287 19.016 -23.953 1 46.59 62 GLN B O 1
ATOM 4923 N N . ASN B 1 63 ? -1.565 20.406 -24.125 1 45.16 63 ASN B N 1
ATOM 4924 C CA . ASN B 1 63 ? -1.042 20.891 -25.391 1 45.16 63 ASN B CA 1
ATOM 4925 C C . ASN B 1 63 ? 0.289 21.609 -25.203 1 45.16 63 ASN B C 1
ATOM 4927 O O . ASN B 1 63 ? 1.201 21.469 -26.016 1 45.16 63 ASN B O 1
ATOM 4931 N N . GLU B 1 64 ? 0.272 22.438 -24.281 1 43.81 64 GLU B N 1
ATOM 4932 C CA . GLU B 1 64 ? 1.521 23.172 -24.062 1 43.81 64 GLU B CA 1
ATOM 4933 C C . GLU B 1 64 ? 2.641 22.219 -23.641 1 43.81 64 GLU B C 1
ATOM 4935 O O . GLU B 1 64 ? 3.781 22.359 -24.078 1 43.81 64 GLU B O 1
ATOM 4940 N N . LEU B 1 65 ? 2.303 21.453 -22.641 1 41.84 65 LEU B N 1
ATOM 4941 C CA . LEU B 1 65 ? 3.309 20.469 -22.25 1 41.84 65 LEU B CA 1
ATOM 4942 C C . LEU B 1 65 ? 3.637 19.547 -23.422 1 41.84 65 LEU B C 1
ATOM 4944 O O . LEU B 1 65 ? 4.797 19.172 -23.625 1 41.84 65 LEU B O 1
ATOM 4948 N N . ALA B 1 66 ? 2.562 19.188 -24.141 1 44.78 66 ALA B N 1
ATOM 4949 C CA . ALA B 1 66 ? 2.814 18.484 -25.391 1 44.78 66 ALA B CA 1
ATOM 4950 C C . ALA B 1 66 ? 3.723 19.297 -26.312 1 44.78 66 ALA B C 1
ATOM 4952 O O . ALA B 1 66 ? 4.555 18.734 -27.031 1 44.78 66 ALA B O 1
ATOM 4953 N N . LEU B 1 67 ? 3.312 20.5 -26.438 1 40.03 67 LEU B N 1
ATOM 4954 C CA . LEU B 1 67 ? 4.145 21.375 -27.25 1 40.03 67 LEU B CA 1
ATOM 4955 C C . LEU B 1 67 ? 5.562 21.453 -26.688 1 40.03 67 LEU B C 1
ATOM 4957 O O . LEU B 1 67 ? 6.527 21.516 -27.453 1 40.03 67 LEU B O 1
ATOM 4961 N N . PHE B 1 68 ? 5.625 21.891 -25.453 1 36.88 68 PHE B N 1
ATOM 4962 C CA . PHE B 1 68 ? 6.957 22 -24.859 1 36.88 68 PHE B CA 1
ATOM 4963 C C . PHE B 1 68 ? 7.641 20.641 -24.828 1 36.88 68 PHE B C 1
ATOM 4965 O O . PHE B 1 68 ? 8.852 20.547 -25.031 1 36.88 68 PHE B O 1
ATOM 4972 N N . CYS B 1 69 ? 7.027 19.719 -24.047 1 36.25 69 CYS B N 1
ATOM 4973 C CA . CYS B 1 69 ? 7.59 18.391 -24.25 1 36.25 69 CYS B CA 1
ATOM 4974 C C . CYS B 1 69 ? 7.492 17.969 -25.703 1 36.25 69 CYS B C 1
ATOM 4976 O O . CYS B 1 69 ? 6.438 18.125 -26.328 1 36.25 69 CYS B O 1
ATOM 4978 N N . GLY B 1 70 ? 8.156 18.203 -26.719 1 33.84 70 GLY B N 1
ATOM 4979 C CA . GLY B 1 70 ? 8.164 17.75 -28.109 1 33.84 70 GLY B CA 1
ATOM 4980 C C . GLY B 1 70 ? 7.062 16.766 -28.422 1 33.84 70 GLY B C 1
ATOM 4981 O O . GLY B 1 70 ? 6.426 16.219 -27.516 1 33.84 70 GLY B O 1
ATOM 4982 N N . THR B 1 71 ? 6.844 16.438 -29.938 1 32.84 71 THR B N 1
ATOM 4983 C CA . THR B 1 71 ? 6.117 15.445 -30.703 1 32.84 71 THR B CA 1
ATOM 4984 C C . THR B 1 71 ? 6.133 14.094 -30 1 32.84 71 THR B C 1
ATOM 4986 O O . THR B 1 71 ? 5.562 13.117 -30.5 1 32.84 71 THR B O 1
ATOM 4989 N N . ILE B 1 72 ? 7.164 13.758 -29.344 1 31.34 72 ILE B N 1
ATOM 4990 C CA . ILE B 1 72 ? 7.602 12.375 -29.234 1 31.34 72 ILE B CA 1
ATOM 4991 C C . ILE B 1 72 ? 6.508 11.531 -28.578 1 31.34 72 ILE B C 1
ATOM 4993 O O . ILE B 1 72 ? 6.133 10.477 -29.109 1 31.34 72 ILE B O 1
ATOM 4997 N N . CYS B 1 73 ? 6.699 11.344 -27.219 1 35.53 73 CYS B N 1
ATOM 4998 C CA . CYS B 1 73 ? 6.133 10.148 -26.609 1 35.53 73 CYS B CA 1
ATOM 4999 C C . CYS B 1 73 ? 4.609 10.203 -26.625 1 35.53 73 CYS B C 1
ATOM 5001 O O . CYS B 1 73 ? 3.953 9.289 -26.109 1 35.53 73 CYS B O 1
ATOM 5003 N N . TYR B 1 74 ? 4.023 11.227 -26.656 1 36.19 74 TYR B N 1
ATOM 5004 C CA . TYR B 1 74 ? 2.584 11.422 -26.781 1 36.19 74 TYR B CA 1
ATOM 5005 C C . TYR B 1 74 ? 2.037 10.672 -27.984 1 36.19 74 TYR B C 1
ATOM 5007 O O . TYR B 1 74 ? 0.845 10.758 -28.297 1 36.19 74 TYR B O 1
ATOM 5015 N N . CYS B 1 75 ? 2.75 10.594 -29.047 1 32.62 75 CYS B N 1
ATOM 5016 C CA . CYS B 1 75 ? 2.346 9.977 -30.312 1 32.62 75 CYS B CA 1
ATOM 5017 C C . CYS B 1 75 ? 1.702 8.617 -30.062 1 32.62 75 CYS B C 1
ATOM 5019 O O . CYS B 1 75 ? 0.644 8.32 -30.625 1 32.62 75 CYS B O 1
ATOM 5021 N N . SER B 1 76 ? 2.656 7.621 -30.016 1 33.62 76 SER B N 1
ATOM 5022 C CA . SER B 1 76 ? 1.928 6.379 -30.266 1 33.62 76 SER B CA 1
ATOM 5023 C C . SER B 1 76 ? 0.82 6.176 -29.234 1 33.62 76 SER B C 1
ATOM 5025 O O . SER B 1 76 ? 0.003 5.262 -29.359 1 33.62 76 SER B O 1
ATOM 5027 N N . MET B 1 77 ? 1.086 6.344 -27.875 1 36.75 77 MET B N 1
ATOM 5028 C CA . MET B 1 77 ? -0.139 6.324 -27.094 1 36.75 77 MET B CA 1
ATOM 5029 C C . MET B 1 77 ? -0.858 7.668 -27.172 1 36.75 77 MET B C 1
ATOM 5031 O O . MET B 1 77 ? -0.264 8.711 -26.891 1 36.75 77 MET B O 1
ATOM 5035 N N . GLY B 1 78 ? -1.459 8.18 -28.234 1 33.97 78 GLY B N 1
ATOM 5036 C CA . GLY B 1 78 ? -2.217 9.352 -28.641 1 33.97 78 GLY B CA 1
ATOM 5037 C C . GLY B 1 78 ? -2.541 10.281 -27.5 1 33.97 78 GLY B C 1
ATOM 5038 O O . GLY B 1 78 ? -2.945 9.836 -26.422 1 33.97 78 GLY B O 1
ATOM 5039 N N . PRO B 1 79 ? -1.92 11.523 -27.406 1 37.41 79 PRO B N 1
ATOM 5040 C CA . PRO B 1 79 ? -2.229 12.609 -26.484 1 37.41 79 PRO B CA 1
ATOM 5041 C C . PRO B 1 79 ? -3.691 12.617 -26.047 1 37.41 79 PRO B C 1
ATOM 5043 O O . PRO B 1 79 ? -4.016 13.109 -24.969 1 37.41 79 PRO B O 1
ATOM 5046 N N . ARG B 1 80 ? -4.449 12.695 -27.078 1 36.16 80 ARG B N 1
ATOM 5047 C CA . ARG B 1 80 ? -5.906 12.773 -27.031 1 36.16 80 ARG B CA 1
ATOM 5048 C C . ARG B 1 80 ? -6.473 11.805 -26 1 36.16 80 ARG B C 1
ATOM 5050 O O . ARG B 1 80 ? -7.539 12.047 -25.422 1 36.16 80 ARG B O 1
ATOM 5057 N N . LYS B 1 81 ? -5.84 10.672 -25.906 1 37.69 81 LYS B N 1
ATOM 5058 C CA . LYS B 1 81 ? -6.555 9.547 -25.312 1 37.69 81 LYS B CA 1
ATOM 5059 C C . LYS B 1 81 ? -6.312 9.484 -23.812 1 37.69 81 LYS B C 1
ATOM 5061 O O . LYS B 1 81 ? -6.957 8.703 -23.109 1 37.69 81 LYS B O 1
ATOM 5066 N N . LEU B 1 82 ? -5.184 10 -23.453 1 39.41 82 LEU B N 1
ATOM 5067 C CA . LEU B 1 82 ? -5.035 9.961 -22 1 39.41 82 LEU B CA 1
ATOM 5068 C C . LEU B 1 82 ? -5.887 11.039 -21.328 1 39.41 82 LEU B C 1
ATOM 5070 O O . LEU B 1 82 ? -5.73 11.312 -20.141 1 39.41 82 LEU B O 1
ATOM 5074 N N . TYR B 1 83 ? -6.508 11.844 -22.062 1 39.44 83 TYR B N 1
ATOM 5075 C CA . TYR B 1 83 ? -7.348 12.945 -21.625 1 39.44 83 TYR B CA 1
ATOM 5076 C C . TYR B 1 83 ? -8.344 12.484 -20.578 1 39.44 83 TYR B C 1
ATOM 5078 O O . TYR B 1 83 ? -9.5 12.18 -20.891 1 39.44 83 TYR B O 1
ATOM 5086 N N . ILE B 1 84 ? -8.047 11.672 -19.828 1 39.28 84 ILE B N 1
ATOM 5087 C CA . ILE B 1 84 ? -9.141 11.094 -19.062 1 39.28 84 ILE B CA 1
ATOM 5088 C C . ILE B 1 84 ? -9.656 12.109 -18.047 1 39.28 84 ILE B C 1
ATOM 5090 O O . ILE B 1 84 ? -10.836 12.086 -17.672 1 39.28 84 ILE B O 1
ATOM 5094 N N . THR B 1 85 ? -8.867 13.078 -17.562 1 42.47 85 THR B N 1
ATOM 5095 C CA . THR B 1 85 ? -9.242 13.57 -16.234 1 42.47 85 THR B CA 1
ATOM 5096 C C . THR B 1 85 ? -10.352 14.617 -16.344 1 42.47 85 THR B C 1
ATOM 5098 O O . THR B 1 85 ? -11.25 14.648 -15.5 1 42.47 85 THR B O 1
ATOM 5101 N N . LYS B 1 86 ? -9.945 15.812 -16.984 1 42.31 86 LYS B N 1
ATOM 5102 C CA . LYS B 1 86 ? -10.883 16.922 -16.906 1 42.31 86 LYS B CA 1
ATOM 5103 C C . LYS B 1 86 ? -12.32 16.438 -17.141 1 42.31 86 LYS B C 1
ATOM 5105 O O . LYS B 1 86 ? -13.242 16.875 -16.438 1 42.31 86 LYS B O 1
ATOM 5110 N N . GLU B 1 87 ? -12.328 15.781 -18.141 1 43.72 87 GLU B N 1
ATOM 5111 C CA . GLU B 1 87 ? -13.586 15.203 -18.594 1 43.72 87 GLU B CA 1
ATOM 5112 C C . GLU B 1 87 ? -13.992 14.008 -17.734 1 43.72 87 GLU B C 1
ATOM 5114 O O . GLU B 1 87 ? -15.156 13.609 -17.719 1 43.72 87 GLU B O 1
ATOM 5119 N N . GLY B 1 88 ? -13.086 13.625 -17 1 46.41 88 GLY B N 1
ATOM 5120 C CA . GLY B 1 88 ? -13.227 12.406 -16.219 1 46.41 88 GLY B CA 1
ATOM 5121 C C . GLY B 1 88 ? -14.172 12.562 -15.039 1 46.41 88 GLY B C 1
ATOM 5122 O O . GLY B 1 88 ? -15.062 11.734 -14.836 1 46.41 88 GLY B O 1
ATOM 5123 N N . GLU B 1 89 ? -13.773 13.688 -14.117 1 49.53 89 GLU B N 1
ATOM 5124 C CA . GLU B 1 89 ? -14.703 13.875 -13.008 1 49.53 89 GLU B CA 1
ATOM 5125 C C . GLU B 1 89 ? -16.078 14.297 -13.516 1 49.53 89 GLU B C 1
ATOM 5127 O O . GLU B 1 89 ? -17.109 13.836 -12.992 1 49.53 89 GLU B O 1
ATOM 5132 N N . ARG B 1 90 ? -16.031 15.367 -14.484 1 49.47 90 ARG B N 1
ATOM 5133 C CA . ARG B 1 90 ? -17.312 15.672 -15.109 1 49.47 90 ARG B CA 1
ATOM 5134 C C . ARG B 1 90 ? -17.906 14.43 -15.766 1 49.47 90 ARG B C 1
ATOM 5136 O O . ARG B 1 90 ? -19.125 14.234 -15.742 1 49.47 90 ARG B O 1
ATOM 5143 N N . ALA B 1 91 ? -16.922 13.727 -16.172 1 50.16 91 ALA B N 1
ATOM 5144 C CA . ALA B 1 91 ? -17.344 12.5 -16.828 1 50.16 91 ALA B CA 1
ATOM 5145 C C . ALA B 1 91 ? -17.828 11.469 -15.812 1 50.16 91 ALA B C 1
ATOM 5147 O O . ALA B 1 91 ? -18.734 10.68 -16.094 1 50.16 91 ALA B O 1
ATOM 5148 N N . GLU B 1 92 ? -17.234 11.547 -14.625 1 56.94 92 GLU B N 1
ATOM 5149 C CA . GLU B 1 92 ? -17.703 10.656 -13.57 1 56.94 92 GLU B CA 1
ATOM 5150 C C . GLU B 1 92 ? -19.125 10.984 -13.148 1 56.94 92 GLU B C 1
ATOM 5152 O O . GLU B 1 92 ? -19.922 10.086 -12.844 1 56.94 92 GLU B O 1
ATOM 5157 N N . GLN B 1 93 ? -19.344 12.336 -13.125 1 54.78 93 GLN B N 1
ATOM 5158 C CA . GLN B 1 93 ? -20.688 12.742 -12.711 1 54.78 93 GLN B CA 1
ATOM 5159 C C . GLN B 1 93 ? -21.719 12.414 -13.789 1 54.78 93 GLN B C 1
ATOM 5161 O O . GLN B 1 93 ? -22.891 12.188 -13.484 1 54.78 93 GLN B O 1
ATOM 5166 N N . LYS B 1 94 ? -21.219 12.383 -15.039 1 60.22 94 LYS B N 1
ATOM 5167 C CA . LYS B 1 94 ? -22.141 12.062 -16.125 1 60.22 94 LYS B CA 1
ATOM 5168 C C . LYS B 1 94 ? -22.047 10.586 -16.5 1 60.22 94 LYS B C 1
ATOM 5170 O O . LYS B 1 94 ? -22.625 10.156 -17.5 1 60.22 94 LYS B O 1
ATOM 5175 N N . ASP B 1 95 ? -21.422 9.898 -15.641 1 74.06 95 ASP B N 1
ATOM 5176 C CA . ASP B 1 95 ? -21.25 8.477 -15.938 1 74.06 95 ASP B CA 1
ATOM 5177 C C . ASP B 1 95 ? -22.547 7.711 -15.695 1 74.06 95 ASP B C 1
ATOM 5179 O O . ASP B 1 95 ? -23.453 8.211 -15.039 1 74.06 95 ASP B O 1
ATOM 5183 N N . ILE B 1 96 ? -22.672 6.707 -16.453 1 80.62 96 ILE B N 1
ATOM 5184 C CA . ILE B 1 96 ? -23.828 5.848 -16.297 1 80.62 96 ILE B CA 1
ATOM 5185 C C . ILE B 1 96 ? -23.828 5.219 -14.906 1 80.62 96 ILE B C 1
ATOM 5187 O O . ILE B 1 96 ? -22.766 5.039 -14.297 1 80.62 96 ILE B O 1
ATOM 5191 N N . SER B 1 97 ? -25.016 5.02 -14.422 1 84.94 97 SER B N 1
ATOM 5192 C CA . SER B 1 97 ? -25.156 4.371 -13.125 1 84.94 97 SER B CA 1
ATOM 5193 C C . SER B 1 97 ? -24.766 2.898 -13.195 1 84.94 97 SER B C 1
ATOM 5195 O O . SER B 1 97 ? -24.672 2.328 -14.289 1 84.94 97 SER B O 1
ATOM 5197 N N . LEU B 1 98 ? -24.453 2.334 -12.117 1 88.56 98 LEU B N 1
ATOM 5198 C CA . LEU B 1 98 ? -24.078 0.922 -12.055 1 88.56 98 LEU B CA 1
ATOM 5199 C C . LEU B 1 98 ? -25.203 0.046 -12.594 1 88.56 98 LEU B C 1
ATOM 5201 O O . LEU B 1 98 ? -24.953 -0.952 -13.273 1 88.56 98 LEU B O 1
ATOM 5205 N N . GLU B 1 99 ? -26.422 0.446 -12.328 1 90.19 99 GLU B N 1
ATOM 5206 C CA . GLU B 1 99 ? -27.578 -0.321 -12.781 1 90.19 99 GLU B CA 1
ATOM 5207 C C . GLU B 1 99 ? -27.672 -0.326 -14.305 1 90.19 99 GLU B C 1
ATOM 5209 O O . GLU B 1 99 ? -27.922 -1.368 -14.914 1 90.19 99 GLU B O 1
ATOM 5214 N N . GLU B 1 100 ? -27.406 0.79 -14.852 1 89.81 100 GLU B N 1
ATOM 5215 C CA . GLU B 1 100 ? -27.422 0.886 -16.312 1 89.81 100 GLU B CA 1
ATOM 5216 C C . GLU B 1 100 ? -26.25 0.12 -16.938 1 89.81 100 GLU B C 1
ATOM 5218 O O . GLU B 1 100 ? -26.406 -0.499 -17.984 1 89.81 100 GLU B O 1
ATOM 5223 N N . PHE B 1 101 ? -25.172 0.163 -16.312 1 90.69 101 PHE B N 1
ATOM 5224 C CA . PHE B 1 101 ? -24 -0.566 -16.781 1 90.69 101 PHE B CA 1
ATOM 5225 C C . PHE B 1 101 ? -24.266 -2.064 -16.812 1 90.69 101 PHE B C 1
ATOM 5227 O O . PHE B 1 101 ? -24.016 -2.725 -17.828 1 90.69 101 PHE B O 1
ATOM 5234 N N . VAL B 1 102 ? -24.844 -2.57 -15.758 1 92.56 102 VAL B N 1
ATOM 5235 C CA . VAL B 1 102 ? -25.078 -4.008 -15.648 1 92.56 102 VAL B CA 1
ATOM 5236 C C . VAL B 1 102 ? -26.141 -4.438 -16.656 1 92.56 102 VAL B C 1
ATOM 5238 O O . VAL B 1 102 ? -26.031 -5.5 -17.281 1 92.56 102 VAL B O 1
ATOM 5241 N N . GLN B 1 103 ? -27.094 -3.605 -16.828 1 90.38 103 GLN B N 1
ATOM 5242 C CA . GLN B 1 103 ? -28.125 -3.922 -17.797 1 90.38 103 GLN B CA 1
ATOM 5243 C C . GLN B 1 103 ? -27.562 -3.988 -19.219 1 90.38 103 GLN B C 1
ATOM 5245 O O . GLN B 1 103 ? -27.891 -4.906 -19.984 1 90.38 103 GLN B O 1
ATOM 5250 N N . LYS B 1 104 ? -26.719 -3.098 -19.5 1 87.19 104 LYS B N 1
ATOM 5251 C CA . LYS B 1 104 ? -26.109 -3.074 -20.828 1 87.19 104 LYS B CA 1
ATOM 5252 C C . LYS B 1 104 ? -25.109 -4.215 -20.984 1 87.19 104 LYS B C 1
ATOM 5254 O O . LYS B 1 104 ? -25.016 -4.812 -22.062 1 87.19 104 LYS B O 1
ATOM 5259 N N . ALA B 1 105 ? -24.453 -4.512 -19.953 1 89.5 105 ALA B N 1
ATOM 5260 C CA . ALA B 1 105 ? -23.422 -5.543 -19.984 1 89.5 105 ALA B CA 1
ATOM 5261 C C . ALA B 1 105 ? -24.031 -6.93 -20.141 1 89.5 105 ALA B C 1
ATOM 5263 O O . ALA B 1 105 ? -23.469 -7.801 -20.812 1 89.5 105 ALA B O 1
ATOM 5264 N N . THR B 1 106 ? -25.125 -7.203 -19.516 1 87.75 106 THR B N 1
ATOM 5265 C CA . THR B 1 106 ? -25.766 -8.516 -19.547 1 87.75 106 THR B CA 1
ATOM 5266 C C . THR B 1 106 ? -26.328 -8.797 -20.938 1 87.75 106 THR B C 1
ATOM 5268 O O . THR B 1 106 ? -26.5 -9.961 -21.312 1 87.75 106 THR B O 1
ATOM 5271 N N . SER B 1 107 ? -26.5 -7.809 -21.703 1 82.62 107 SER B N 1
ATOM 5272 C CA . SER B 1 107 ? -27.062 -8 -23.031 1 82.62 107 SER B CA 1
ATOM 5273 C C . SER B 1 107 ? -25.969 -8.258 -24.062 1 82.62 107 SER B C 1
ATOM 5275 O O . SER B 1 107 ? -26.25 -8.703 -25.172 1 82.62 107 SER B O 1
ATOM 5277 N N . LEU B 1 108 ? -24.781 -8.133 -23.656 1 78.94 108 LEU B N 1
ATOM 5278 C CA . LEU B 1 108 ? -23.672 -8.164 -24.609 1 78.94 108 LEU B CA 1
ATOM 5279 C C . LEU B 1 108 ? -23.328 -9.602 -24.969 1 78.94 108 LEU B C 1
ATOM 5281 O O . LEU B 1 108 ? -23.031 -9.898 -26.125 1 78.94 108 LEU B O 1
ATOM 5285 N N . PRO B 1 109 ? -23.203 -10.516 -24 1 65.12 109 PRO B N 1
ATOM 5286 C CA . PRO B 1 109 ? -22.781 -11.867 -24.344 1 65.12 109 PRO B CA 1
ATOM 5287 C C . PRO B 1 109 ? -23.625 -12.484 -25.453 1 65.12 109 PRO B C 1
ATOM 5289 O O . PRO B 1 109 ? -23.125 -13.297 -26.25 1 65.12 109 PRO B O 1
ATOM 5292 N N . GLU B 1 110 ? -24.75 -12.172 -25.484 1 61.47 110 GLU B N 1
ATOM 5293 C CA . GLU B 1 110 ? -25.609 -12.688 -26.547 1 61.47 110 GLU B CA 1
ATOM 5294 C C . GLU B 1 110 ? -25.203 -12.125 -27.906 1 61.47 110 GLU B C 1
ATOM 5296 O O . GLU B 1 110 ? -25.406 -12.766 -28.938 1 61.47 110 GLU B O 1
ATOM 5301 N N . LEU B 1 111 ? -24.516 -11.008 -27.891 1 52.44 111 LEU B N 1
ATOM 5302 C CA . LEU B 1 111 ? -24.141 -10.328 -29.125 1 52.44 111 LEU B CA 1
ATOM 5303 C C . LEU B 1 111 ? -22.734 -10.727 -29.562 1 52.44 111 LEU B C 1
ATOM 5305 O O . LEU B 1 111 ? -22.391 -10.602 -30.75 1 52.44 111 LEU B O 1
ATOM 5309 N N . ALA B 1 112 ? -21.844 -11.055 -28.703 1 58.31 112 ALA B N 1
ATOM 5310 C CA . ALA B 1 112 ? -20.406 -11.203 -28.828 1 58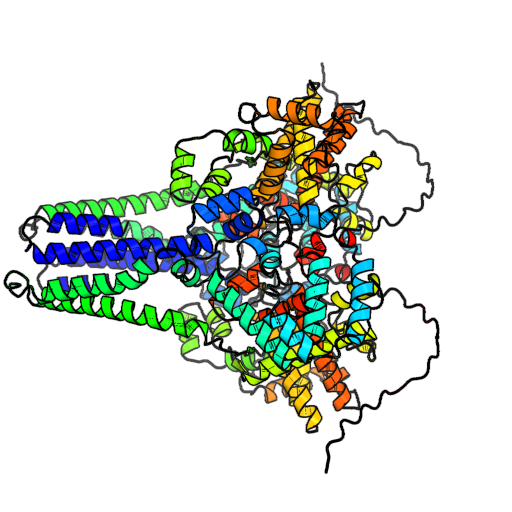.31 112 ALA B CA 1
ATOM 5311 C C . ALA B 1 112 ? -20.062 -12.391 -29.719 1 58.31 112 ALA B C 1
ATOM 5313 O O . ALA B 1 112 ? -18.906 -12.836 -29.75 1 58.31 112 ALA B O 1
ATOM 5314 N N . SER B 1 113 ? -21 -12.852 -30.578 1 58.5 113 SER B N 1
ATOM 5315 C CA . SER B 1 113 ? -20.719 -14.039 -31.375 1 58.5 113 SER B CA 1
ATOM 5316 C C . SER B 1 113 ? -19.688 -13.742 -32.469 1 58.5 113 SER B C 1
ATOM 5318 O O . SER B 1 113 ? -19.125 -14.664 -33.062 1 58.5 113 SER B O 1
ATOM 5320 N N . ASP B 1 114 ? -19.375 -12.508 -32.781 1 60 114 ASP B N 1
ATOM 5321 C CA . ASP B 1 114 ? -18.578 -12.398 -34 1 60 114 ASP B CA 1
ATOM 5322 C C . ASP B 1 114 ? -17.125 -12.047 -33.656 1 60 114 ASP B C 1
ATOM 5324 O O . ASP B 1 114 ? -16.812 -10.891 -33.375 1 60 114 ASP B O 1
ATOM 5328 N N . GLN B 1 115 ? -16.297 -13.055 -33.5 1 60.72 115 GLN B N 1
ATOM 5329 C CA . GLN B 1 115 ? -14.867 -12.961 -33.219 1 60.72 115 GLN B CA 1
ATOM 5330 C C . GLN B 1 115 ? -14.172 -12.047 -34.219 1 60.72 115 GLN B C 1
ATOM 5332 O O . GLN B 1 115 ? -13.297 -11.266 -33.875 1 60.72 115 GLN B O 1
ATOM 5337 N N . GLY B 1 116 ? -14.531 -12.117 -35.438 1 59.66 116 GLY B N 1
ATOM 5338 C CA . GLY B 1 116 ? -13.891 -11.352 -36.5 1 59.66 116 GLY B CA 1
ATOM 5339 C C . GLY B 1 116 ? -14.078 -9.852 -36.344 1 59.66 116 GLY B C 1
ATOM 5340 O O . GLY B 1 116 ? -13.125 -9.086 -36.531 1 59.66 116 GLY B O 1
ATOM 5341 N N . LYS B 1 117 ? -15.203 -9.406 -36.062 1 60.22 117 LYS B N 1
ATOM 5342 C CA . LYS B 1 117 ? -15.477 -7.984 -35.906 1 60.22 117 LYS B CA 1
ATOM 5343 C C . LYS B 1 117 ? -14.781 -7.418 -34.688 1 60.22 117 LYS B C 1
ATOM 5345 O O . LYS B 1 117 ? -14.312 -6.277 -34.688 1 60.22 117 LYS B O 1
ATOM 5350 N N . ALA B 1 118 ? -14.688 -8.273 -33.719 1 61.25 118 ALA B N 1
ATOM 5351 C CA . ALA B 1 118 ? -14.062 -7.848 -32.469 1 61.25 118 ALA B CA 1
ATOM 5352 C C . ALA B 1 118 ? -12.562 -7.621 -32.656 1 61.25 118 ALA B C 1
ATOM 5354 O O . ALA B 1 118 ? -12 -6.664 -32.125 1 61.25 118 ALA B O 1
ATOM 5355 N N . GLU B 1 119 ? -12.008 -8.523 -33.438 1 62.06 119 GLU B N 1
ATOM 5356 C CA . GLU B 1 119 ? -10.586 -8.359 -33.719 1 62.06 119 GLU B CA 1
ATOM 5357 C C . GLU B 1 119 ? -10.328 -7.082 -34.5 1 62.06 119 GLU B C 1
ATOM 5359 O O . GLU B 1 119 ? -9.336 -6.391 -34.281 1 62.06 119 GLU B O 1
ATOM 5364 N N . GLY B 1 120 ? -11.211 -6.832 -35.438 1 58.84 120 GLY B N 1
ATOM 5365 C CA . GLY B 1 120 ? -11.086 -5.605 -36.219 1 58.84 120 GLY B CA 1
ATOM 5366 C C . GLY B 1 120 ? -11.242 -4.352 -35.375 1 58.84 120 GLY B C 1
ATOM 5367 O O . GLY B 1 120 ? -10.531 -3.367 -35.562 1 58.84 120 GLY B O 1
ATOM 5368 N N . MET B 1 121 ? -12.133 -4.434 -34.5 1 58.09 121 MET B N 1
ATOM 5369 C CA . MET B 1 121 ? -12.344 -3.293 -33.594 1 58.09 121 MET B CA 1
ATOM 5370 C C . MET B 1 121 ? -11.148 -3.078 -32.688 1 58.09 121 MET B C 1
ATOM 5372 O O . MET B 1 121 ? -10.797 -1.939 -32.375 1 58.09 121 MET B O 1
ATOM 5376 N N . ALA B 1 122 ? -10.664 -4.242 -32.25 1 57.81 122 ALA B N 1
ATOM 5377 C CA . ALA B 1 122 ? -9.484 -4.168 -31.375 1 57.81 122 ALA B CA 1
ATOM 5378 C C . ALA B 1 122 ? -8.32 -3.49 -32.094 1 57.81 122 ALA B C 1
ATOM 5380 O O . ALA B 1 122 ? -7.555 -2.746 -31.484 1 57.81 122 ALA B O 1
ATOM 5381 N N . LEU B 1 123 ? -8.211 -3.916 -33.375 1 52.94 123 LEU B N 1
ATOM 5382 C CA . LEU B 1 123 ? -7.125 -3.357 -34.156 1 52.94 123 LEU B CA 1
ATOM 5383 C C . LEU B 1 123 ? -7.355 -1.876 -34.438 1 52.94 123 LEU B C 1
ATOM 5385 O O . LEU B 1 123 ? -6.402 -1.101 -34.531 1 52.94 123 LEU B O 1
ATOM 5389 N N . ARG B 1 124 ? -8.57 -1.656 -34.812 1 47.41 124 ARG B N 1
ATOM 5390 C CA . ARG B 1 124 ? -8.859 -0.285 -35.219 1 47.41 124 ARG B CA 1
ATOM 5391 C C . ARG B 1 124 ? -8.852 0.656 -34 1 47.41 124 ARG B C 1
ATOM 5393 O O . ARG B 1 124 ? -8.406 1.802 -34.125 1 47.41 124 ARG B O 1
ATOM 5400 N N . ASP B 1 125 ? -9.789 0.304 -33.125 1 48.19 125 ASP B N 1
ATOM 5401 C CA . ASP B 1 125 ? -10.047 1.244 -32.031 1 48.19 125 ASP B CA 1
ATOM 5402 C C . ASP B 1 125 ? -9.031 1.077 -30.922 1 48.19 125 ASP B C 1
ATOM 5404 O O . ASP B 1 125 ? -8.75 -0.043 -30.484 1 48.19 125 ASP B O 1
ATOM 5408 N N . SER B 1 126 ? -8.031 1.811 -31.016 1 47.91 126 SER B N 1
ATOM 5409 C CA . SER B 1 126 ? -7.086 1.971 -29.906 1 47.91 126 SER B CA 1
ATOM 5410 C C . SER B 1 126 ? -7.75 1.691 -28.562 1 47.91 126 SER B C 1
ATOM 5412 O O . SER B 1 126 ? -8.344 2.588 -27.953 1 47.91 126 SER B O 1
ATOM 5414 N N . TRP B 1 127 ? -8.414 0.57 -28.516 1 49.31 127 TRP B N 1
ATOM 5415 C CA . TRP B 1 127 ? -9.008 0.203 -27.234 1 49.31 127 TRP B CA 1
ATOM 5416 C C . TRP B 1 127 ? -8.047 0.5 -26.094 1 49.31 127 TRP B C 1
ATOM 5418 O O . TRP B 1 127 ? -8.195 -0.043 -24.984 1 49.31 127 TRP B O 1
ATOM 5428 N N . GLU B 1 128 ? -7.332 1.491 -26.25 1 50.69 128 GLU B N 1
ATOM 5429 C CA . GLU B 1 128 ? -6.422 1.818 -25.156 1 50.69 128 GLU B CA 1
ATOM 5430 C C . GLU B 1 128 ? -7.156 1.834 -23.812 1 50.69 128 GLU B C 1
ATOM 5432 O O . GLU B 1 128 ? -8.016 2.686 -23.578 1 50.69 128 GLU B O 1
ATOM 5437 N N . VAL B 1 129 ? -7.508 0.549 -23.484 1 52.03 129 VAL B N 1
ATOM 5438 C CA . VAL B 1 129 ? -7.988 0.403 -22.109 1 52.03 129 VAL B CA 1
ATOM 5439 C C . VAL B 1 129 ? -7.309 1.438 -21.219 1 52.03 129 VAL B C 1
ATOM 5441 O O . VAL B 1 129 ? -6.078 1.508 -21.156 1 52.03 129 VAL B O 1
ATOM 5444 N N . ASN B 1 130 ? -7.992 2.455 -21.047 1 58.59 130 ASN B N 1
ATOM 5445 C CA . ASN B 1 130 ? -7.48 3.449 -20.109 1 58.59 130 ASN B CA 1
ATOM 5446 C C . ASN B 1 130 ? -6.922 2.797 -18.844 1 58.59 130 ASN B C 1
ATOM 5448 O O . ASN B 1 130 ? -7.559 2.828 -17.797 1 58.59 130 ASN B O 1
ATOM 5452 N N . VAL B 1 131 ? -6.066 1.851 -19.094 1 61.62 131 VAL B N 1
ATOM 5453 C CA . VAL B 1 131 ? -5.449 1.086 -18.016 1 61.62 131 VAL B CA 1
ATOM 5454 C C . VAL B 1 131 ? -4.641 2.02 -17.125 1 61.62 131 VAL B C 1
ATOM 5456 O O . VAL B 1 131 ? -4.371 1.696 -15.961 1 61.62 131 VAL B O 1
ATOM 5459 N N . TYR B 1 132 ? -4.488 3.229 -17.547 1 67.25 132 TYR B N 1
ATOM 5460 C CA . TYR B 1 132 ? -3.641 4.102 -16.75 1 67.25 132 TYR B CA 1
ATOM 5461 C C . TYR B 1 132 ? -4.422 4.707 -15.594 1 67.25 132 TYR B C 1
ATOM 5463 O O . TYR B 1 132 ? -3.834 5.094 -14.578 1 67.25 132 TYR B O 1
ATOM 5471 N N . ARG B 1 133 ? -5.727 4.59 -15.82 1 72.06 133 ARG B N 1
ATOM 5472 C CA . ARG B 1 133 ? -6.531 5.203 -14.766 1 72.06 133 ARG B CA 1
ATOM 5473 C C . ARG B 1 133 ? -6.461 4.391 -13.477 1 72.06 133 ARG B C 1
ATOM 5475 O O . ARG B 1 133 ? -6.223 4.941 -12.406 1 72.06 133 ARG B O 1
ATOM 5482 N N . PRO B 1 134 ? -6.559 3.121 -13.734 1 74.75 134 PRO B N 1
ATOM 5483 C CA . PRO B 1 134 ? -6.492 2.346 -12.5 1 74.75 134 PRO B CA 1
ATOM 5484 C C . PRO B 1 134 ? -5.098 2.354 -11.867 1 74.75 134 PRO B C 1
ATOM 5486 O O . PRO B 1 134 ? -4.961 2.139 -10.664 1 74.75 134 PRO B O 1
ATOM 5489 N N . LEU B 1 135 ? -4.066 2.678 -12.672 1 74.44 135 LEU B N 1
ATOM 5490 C CA . LEU B 1 135 ? -2.709 2.713 -12.141 1 74.44 135 LEU B CA 1
ATOM 5491 C C . LEU B 1 135 ? -2.537 3.863 -11.156 1 74.44 135 LEU B C 1
ATOM 5493 O O . LEU B 1 135 ? -1.693 3.799 -10.258 1 74.44 135 LEU B O 1
ATOM 5497 N N . VAL B 1 136 ? -3.342 4.875 -11.391 1 71.69 136 VAL B N 1
ATOM 5498 C CA . VAL B 1 136 ? -3.258 6.039 -10.508 1 71.69 136 VAL B CA 1
ATOM 5499 C C . VAL B 1 136 ? -4.426 6.031 -9.523 1 71.69 136 VAL B C 1
ATOM 5501 O O . VAL B 1 136 ? -4.844 7.082 -9.039 1 71.69 136 VAL B O 1
ATOM 5504 N N . ASP B 1 137 ? -5.027 4.895 -9.289 1 74.38 137 ASP B N 1
ATOM 5505 C CA . ASP B 1 137 ? -6.109 4.695 -8.336 1 74.38 137 ASP B CA 1
ATOM 5506 C C . ASP B 1 137 ? -7.328 5.543 -8.695 1 74.38 137 ASP B C 1
ATOM 5508 O O . ASP B 1 137 ? -7.965 6.129 -7.816 1 74.38 137 ASP B O 1
ATOM 5512 N N . ILE B 1 138 ? -7.555 5.742 -9.969 1 76.31 138 ILE B N 1
ATOM 5513 C CA . ILE B 1 138 ? -8.766 6.391 -10.453 1 76.31 138 ILE B CA 1
ATOM 5514 C C . ILE B 1 138 ? -9.68 5.355 -11.109 1 76.31 138 ILE B C 1
ATOM 5516 O O . ILE B 1 138 ? -9.242 4.578 -11.953 1 76.31 138 ILE B O 1
ATOM 5520 N N . SER B 1 139 ? -10.875 5.367 -10.609 1 78.38 139 SER B N 1
ATOM 5521 C CA . SER B 1 139 ? -11.82 4.398 -11.148 1 78.38 139 SER B CA 1
ATOM 5522 C C . SER B 1 139 ? -12.156 4.707 -12.602 1 78.38 139 SER B C 1
ATOM 5524 O O . SER B 1 139 ? -12.258 5.871 -12.992 1 78.38 139 SER B O 1
ATOM 5526 N N . ALA B 1 140 ? -12.258 3.709 -13.383 1 78.12 140 ALA B N 1
ATOM 5527 C CA . ALA B 1 140 ? -12.648 3.877 -14.781 1 78.12 140 ALA B CA 1
ATOM 5528 C C . ALA B 1 140 ? -14.141 4.172 -14.898 1 78.12 140 ALA B C 1
ATOM 5530 O O . ALA B 1 140 ? -14.93 3.748 -14.055 1 78.12 140 ALA B O 1
ATOM 5531 N N . LEU B 1 141 ? -14.453 4.91 -15.867 1 80.56 141 LEU B N 1
ATOM 5532 C CA . LEU B 1 141 ? -15.852 5.211 -16.141 1 80.56 141 LEU B CA 1
ATOM 5533 C C . LEU B 1 141 ? -16.594 3.975 -16.641 1 80.56 141 LEU B C 1
ATOM 5535 O O . LEU B 1 141 ? -16.016 3.164 -17.375 1 80.56 141 LEU B O 1
ATOM 5539 N N . TYR B 1 142 ? -17.859 3.809 -16.281 1 85.19 142 TYR B N 1
ATOM 5540 C CA . TYR B 1 142 ? -18.641 2.65 -16.703 1 85.19 142 TYR B CA 1
ATOM 5541 C C . TYR B 1 142 ? -18.875 2.666 -18.203 1 85.19 142 TYR B C 1
ATOM 5543 O O . TYR B 1 142 ? -18.953 1.609 -18.844 1 85.19 142 TYR B O 1
ATOM 5551 N N . SER B 1 143 ? -18.938 3.846 -18.75 1 80.75 143 SER B N 1
ATOM 5552 C CA . SER B 1 143 ? -19.141 3.955 -20.188 1 80.75 143 SER B CA 1
ATOM 5553 C C . SER B 1 143 ? -17.953 3.387 -20.969 1 80.75 143 SER B C 1
ATOM 5555 O O . SER B 1 143 ? -18.141 2.711 -21.984 1 80.75 143 SER B O 1
ATOM 5557 N N . ASP B 1 144 ? -16.797 3.646 -20.531 1 78.44 144 ASP B N 1
ATOM 5558 C CA . ASP B 1 144 ? -15.602 3.121 -21.172 1 78.44 144 ASP B CA 1
ATOM 5559 C C . ASP B 1 144 ? -15.453 1.621 -20.922 1 78.44 144 ASP B C 1
ATOM 5561 O O . ASP B 1 144 ? -14.969 0.886 -21.781 1 78.44 144 ASP B O 1
ATOM 5565 N N . ARG B 1 145 ? -15.961 1.228 -19.844 1 84.06 145 ARG B N 1
ATOM 5566 C CA . ARG B 1 145 ? -15.867 -0.181 -19.469 1 84.06 145 ARG B CA 1
ATOM 5567 C C . ARG B 1 145 ? -16.75 -1.039 -20.375 1 84.06 145 ARG B C 1
ATOM 5569 O O . ARG B 1 145 ? -16.422 -2.191 -20.656 1 84.06 145 ARG B O 1
ATOM 5576 N N . ILE B 1 146 ? -17.828 -0.465 -20.812 1 84.5 146 ILE B N 1
ATOM 5577 C CA . ILE B 1 146 ? -18.75 -1.214 -21.656 1 84.5 146 ILE B CA 1
ATOM 5578 C C . ILE B 1 146 ? -18.094 -1.481 -23.016 1 84.5 146 ILE B C 1
ATOM 5580 O O . ILE B 1 146 ? -18.25 -2.566 -23.578 1 84.5 146 ILE B O 1
ATOM 5584 N N . LYS B 1 147 ? -17.375 -0.544 -23.422 1 79.06 147 LYS B N 1
ATOM 5585 C CA . LYS B 1 147 ? -16.688 -0.708 -24.719 1 79.06 147 LYS B CA 1
ATOM 5586 C C . LYS B 1 147 ? -15.633 -1.805 -24.641 1 79.06 147 LYS B C 1
ATOM 5588 O O . LYS B 1 147 ? -15.523 -2.629 -25.547 1 79.06 147 LYS B O 1
ATOM 5593 N N . ASN B 1 148 ? -14.93 -1.788 -23.594 1 82.56 148 ASN B N 1
ATOM 5594 C CA . ASN B 1 148 ? -13.906 -2.816 -23.406 1 82.56 148 ASN B CA 1
ATOM 5595 C C . ASN B 1 148 ? -14.531 -4.195 -23.203 1 82.56 148 ASN B C 1
ATOM 5597 O O . ASN B 1 148 ? -14.023 -5.191 -23.719 1 82.56 148 ASN B O 1
ATOM 5601 N N . LEU B 1 149 ? -15.609 -4.203 -22.484 1 87.44 149 LEU B N 1
ATOM 5602 C CA . LEU B 1 149 ? -16.297 -5.461 -22.219 1 87.44 149 LEU B CA 1
ATOM 5603 C C . LEU B 1 149 ? -16.844 -6.062 -23.516 1 87.44 149 LEU B C 1
ATOM 5605 O O . LEU B 1 149 ? -16.766 -7.273 -23.719 1 87.44 149 LEU B O 1
ATOM 5609 N N . GLN B 1 150 ? -17.359 -5.223 -24.344 1 84.06 150 GLN B N 1
ATOM 5610 C CA . GLN B 1 150 ? -17.891 -5.691 -25.609 1 84.06 150 GLN B CA 1
ATOM 5611 C C . GLN B 1 150 ? -16.781 -6.32 -26.469 1 84.06 150 GLN B C 1
ATOM 5613 O O . GLN B 1 150 ? -17 -7.352 -27.109 1 84.06 150 GLN B O 1
ATOM 5618 N N . LEU B 1 151 ? -15.648 -5.793 -26.375 1 81.75 151 LEU B N 1
ATOM 5619 C CA . LEU B 1 151 ? -14.523 -6.297 -27.141 1 81.75 151 LEU B CA 1
ATOM 5620 C C . LEU B 1 151 ? -14.031 -7.629 -26.578 1 81.75 151 LEU B C 1
ATOM 5622 O O . LEU B 1 151 ? -13.859 -8.594 -27.328 1 81.75 151 LEU B O 1
ATOM 5626 N N . PHE B 1 152 ? -13.906 -7.785 -25.312 1 85.44 152 PHE B N 1
ATOM 5627 C CA . PHE B 1 152 ? -13.297 -8.953 -24.703 1 85.44 152 PHE B CA 1
ATOM 5628 C C . PHE B 1 152 ? -14.281 -10.109 -24.641 1 85.44 152 PHE B C 1
ATOM 5630 O O . PHE B 1 152 ? -13.883 -11.273 -24.562 1 85.44 152 PHE B O 1
ATOM 5637 N N . MET B 1 153 ? -15.484 -9.812 -24.656 1 83.94 153 MET B N 1
ATOM 5638 C CA . MET B 1 153 ? -16.484 -10.875 -24.656 1 83.94 153 MET B CA 1
ATOM 5639 C C . MET B 1 153 ? -16.547 -11.562 -26.016 1 83.94 153 MET B C 1
ATOM 5641 O O . MET B 1 153 ? -16.953 -12.719 -26.125 1 83.94 153 MET B O 1
ATOM 5645 N N . ALA B 1 154 ? -16.125 -10.812 -26.984 1 83.19 154 ALA B N 1
ATOM 5646 C CA . ALA B 1 154 ? -16.141 -11.352 -28.328 1 83.19 154 ALA B CA 1
ATOM 5647 C C . ALA B 1 154 ? -14.859 -12.117 -28.641 1 83.19 154 ALA B C 1
ATOM 5649 O O . ALA B 1 154 ? -14.812 -12.914 -29.578 1 83.19 154 ALA B O 1
ATOM 5650 N N . LEU B 1 155 ? -13.883 -11.953 -27.828 1 84.94 155 LEU B N 1
ATOM 5651 C CA . LEU B 1 155 ? -12.586 -12.578 -28.078 1 84.94 155 LEU B CA 1
ATOM 5652 C C . LEU B 1 155 ? -12.484 -13.922 -27.375 1 84.94 155 LEU B C 1
ATOM 5654 O O . LEU B 1 155 ? -13.023 -14.102 -26.281 1 84.94 155 LEU B O 1
ATOM 5658 N N . ASP B 1 156 ? -11.836 -14.781 -28.062 1 86.38 156 ASP B N 1
ATOM 5659 C CA . ASP B 1 156 ? -11.492 -16.047 -27.406 1 86.38 156 ASP B CA 1
ATOM 5660 C C . ASP B 1 156 ? -10.383 -15.836 -26.375 1 86.38 156 ASP B C 1
ATOM 5662 O O . ASP B 1 156 ? -9.75 -14.781 -26.344 1 86.38 156 ASP B O 1
ATOM 5666 N N . TYR B 1 157 ? -10.211 -16.828 -25.547 1 89.44 157 TYR B N 1
ATOM 5667 C CA . TYR B 1 157 ? -9.25 -16.688 -24.453 1 89.44 157 TYR B CA 1
ATOM 5668 C C . TYR B 1 157 ? -7.836 -16.484 -25 1 89.44 157 TYR B C 1
ATOM 5670 O O . TYR B 1 157 ? -7.023 -15.789 -24.375 1 89.44 157 TYR B O 1
ATOM 5678 N N . GLN B 1 158 ? -7.488 -17.062 -26.125 1 89.19 158 GLN B N 1
ATOM 5679 C CA . GLN B 1 158 ? -6.148 -16.938 -26.688 1 89.19 158 GLN B CA 1
ATOM 5680 C C . GLN B 1 158 ? -5.906 -15.516 -27.188 1 89.19 158 GLN B C 1
ATOM 5682 O O . GLN B 1 158 ? -4.848 -14.93 -26.953 1 89.19 158 GLN B O 1
ATOM 5687 N N . HIS B 1 159 ? -6.879 -15.055 -27.828 1 85.81 159 HIS B N 1
ATOM 5688 C CA . HIS B 1 159 ? -6.75 -13.695 -28.344 1 85.81 159 HIS B CA 1
ATOM 5689 C C . HIS B 1 159 ? -6.801 -12.664 -27.219 1 85.81 159 HIS B C 1
ATOM 5691 O O . HIS B 1 159 ? -6.117 -11.641 -27.281 1 85.81 159 HIS B O 1
ATOM 5697 N N . ALA B 1 160 ? -7.652 -12.992 -26.281 1 87.62 160 ALA B N 1
ATOM 5698 C CA . ALA B 1 160 ? -7.699 -12.102 -25.125 1 87.62 160 ALA B CA 1
ATOM 5699 C C . ALA B 1 160 ? -6.348 -12.039 -24.422 1 87.62 160 ALA B C 1
ATOM 5701 O O . ALA B 1 160 ? -5.91 -10.969 -24 1 87.62 160 ALA B O 1
ATOM 5702 N N . ASN B 1 161 ? -5.703 -13.188 -24.344 1 89 161 ASN B N 1
ATOM 5703 C CA . ASN B 1 161 ? -4.387 -13.25 -23.734 1 89 161 ASN B CA 1
ATOM 5704 C C . ASN B 1 161 ? -3.346 -12.492 -24.547 1 89 161 ASN B C 1
ATOM 5706 O O . ASN B 1 161 ? -2.486 -11.812 -23.984 1 89 161 ASN B O 1
ATOM 5710 N N . SER B 1 162 ? -3.445 -12.656 -25.797 1 84.75 162 SER B N 1
ATOM 5711 C CA . SER B 1 162 ? -2.484 -11.969 -26.656 1 84.75 162 SER B CA 1
ATOM 5712 C C . SER B 1 162 ? -2.666 -10.453 -26.578 1 84.75 162 SER B C 1
ATOM 5714 O O . SER B 1 162 ? -1.687 -9.703 -26.547 1 84.75 162 SER B O 1
ATOM 5716 N N . MET B 1 163 ? -3.852 -10.047 -26.547 1 83.25 163 MET B N 1
ATOM 5717 C CA . MET B 1 163 ? -4.133 -8.625 -26.438 1 83.25 163 MET B CA 1
ATOM 5718 C C . MET B 1 163 ? -3.689 -8.078 -25.078 1 83.25 163 MET B C 1
ATOM 5720 O O . MET B 1 163 ? -3.133 -6.984 -25 1 83.25 163 MET B O 1
ATOM 5724 N N . SER B 1 164 ? -3.977 -8.836 -24.078 1 85.19 164 SER B N 1
ATOM 5725 C CA . SER B 1 164 ? -3.549 -8.43 -22.75 1 85.19 164 SER B CA 1
ATOM 5726 C C . SER B 1 164 ? -2.029 -8.344 -22.656 1 85.19 164 SER B C 1
ATOM 5728 O O . SER B 1 164 ? -1.49 -7.426 -22.031 1 85.19 164 SER B O 1
ATOM 5730 N N . ARG B 1 165 ? -1.369 -9.219 -23.297 1 83.94 165 ARG B N 1
ATOM 5731 C CA . ARG B 1 165 ? 0.09 -9.234 -23.281 1 83.94 165 ARG B CA 1
ATOM 5732 C C . ARG B 1 165 ? 0.654 -8.023 -24.016 1 83.94 165 ARG B C 1
ATOM 5734 O O . ARG B 1 165 ? 1.636 -7.426 -23.578 1 83.94 165 ARG B O 1
ATOM 5741 N N . GLU B 1 166 ? 0.072 -7.719 -25.016 1 80.88 166 GLU B N 1
ATOM 5742 C CA . GLU B 1 166 ? 0.52 -6.559 -25.766 1 80.88 166 GLU B CA 1
ATOM 5743 C C . GLU B 1 166 ? 0.338 -5.27 -24.969 1 80.88 166 GLU B C 1
ATOM 5745 O O . GLU B 1 166 ? 1.227 -4.418 -24.953 1 80.88 166 GLU B O 1
ATOM 5750 N N . GLN B 1 167 ? -0.756 -5.199 -24.344 1 82.06 167 GLN B N 1
ATOM 5751 C CA . GLN B 1 167 ? -1.014 -3.998 -23.562 1 82.06 167 GLN B CA 1
ATOM 5752 C C . GLN B 1 167 ? -0.076 -3.918 -22.359 1 82.06 167 GLN B C 1
ATOM 5754 O O . GLN B 1 167 ? 0.379 -2.834 -21.984 1 82.06 167 GLN B O 1
ATOM 5759 N N . LEU B 1 168 ? 0.175 -5 -21.75 1 83 168 LEU B N 1
ATOM 5760 C CA . LEU B 1 168 ? 1.081 -5.02 -20.609 1 83 168 LEU B CA 1
ATOM 5761 C C . LEU B 1 168 ? 2.508 -4.703 -21.031 1 83 168 LEU B C 1
ATOM 5763 O O . LEU B 1 168 ? 3.26 -4.062 -20.297 1 83 168 LEU B O 1
ATOM 5767 N N . THR B 1 169 ? 2.822 -5.121 -22.219 1 79.38 169 THR B N 1
ATOM 5768 C CA . THR B 1 169 ? 4.145 -4.793 -22.734 1 79.38 169 THR B CA 1
ATOM 5769 C C . THR B 1 169 ? 4.254 -3.299 -23.031 1 79.38 169 THR B C 1
ATOM 5771 O O . THR B 1 169 ? 5.301 -2.691 -22.781 1 79.38 169 THR B O 1
ATOM 5774 N N . LYS B 1 170 ? 3.258 -2.787 -23.469 1 76.31 170 LYS B N 1
ATOM 5775 C CA . LYS B 1 170 ? 3.232 -1.345 -23.688 1 76.31 170 LYS B CA 1
ATOM 5776 C C . LYS B 1 170 ? 3.322 -0.582 -22.375 1 76.31 170 LYS B C 1
ATOM 5778 O O . LYS B 1 170 ? 3.994 0.448 -22.281 1 76.31 170 LYS B O 1
ATOM 5783 N N . LEU B 1 171 ? 2.652 -1.109 -21.469 1 77.56 171 LEU B N 1
ATOM 5784 C CA . LEU B 1 171 ? 2.707 -0.488 -20.141 1 77.56 171 LEU B CA 1
ATOM 5785 C C . LEU B 1 171 ? 4.113 -0.579 -19.562 1 77.56 171 LEU B C 1
ATOM 5787 O O . LEU B 1 171 ? 4.605 0.383 -18.969 1 77.56 171 LEU B O 1
ATOM 5791 N N . PHE B 1 172 ? 4.695 -1.682 -19.75 1 77.5 172 PHE B N 1
ATOM 5792 C CA . PHE B 1 172 ? 6.062 -1.867 -19.266 1 77.5 172 PHE B CA 1
ATOM 5793 C C . PHE B 1 172 ? 7.012 -0.894 -19.953 1 77.5 172 PHE B C 1
ATOM 5795 O O . PHE B 1 172 ? 7.875 -0.3 -19.312 1 77.5 172 PHE B O 1
ATOM 5802 N N . SER B 1 173 ? 6.844 -0.777 -21.188 1 73.5 173 SER B N 1
ATOM 5803 C CA . SER B 1 173 ? 7.703 0.13 -21.938 1 73.5 173 SER B CA 1
ATOM 5804 C C . SER B 1 173 ? 7.484 1.578 -21.516 1 73.5 173 SER B C 1
ATOM 5806 O O . SER B 1 173 ? 8.43 2.367 -21.484 1 73.5 173 SER B O 1
ATOM 5808 N N . PHE B 1 174 ? 6.387 1.793 -21.141 1 71.44 174 PHE B N 1
ATOM 5809 C CA . PHE B 1 174 ? 6.055 3.15 -20.719 1 71.44 174 PHE B CA 1
ATOM 5810 C C . PHE B 1 174 ? 6.629 3.451 -19.344 1 71.44 174 PHE B C 1
ATOM 5812 O O . PHE B 1 174 ? 7.152 4.543 -19.109 1 71.44 174 PHE B O 1
ATOM 5819 N N . LEU B 1 175 ? 6.613 2.516 -18.469 1 73.31 175 LEU B N 1
ATOM 5820 C CA . LEU B 1 175 ? 6.969 2.768 -17.078 1 73.31 175 LEU B CA 1
ATOM 5821 C C . LEU B 1 175 ? 8.469 2.605 -16.859 1 73.31 175 LEU B C 1
ATOM 5823 O O . LEU B 1 175 ? 9.07 3.344 -16.078 1 73.31 175 LEU B O 1
ATOM 5827 N N . TYR B 1 176 ? 9.055 1.672 -17.453 1 69.38 176 TYR B N 1
ATOM 5828 C CA . TYR B 1 176 ? 10.398 1.305 -17.031 1 69.38 176 TYR B CA 1
ATOM 5829 C C . TYR B 1 176 ? 11.406 1.511 -18.141 1 69.38 176 TYR B C 1
ATOM 5831 O O . TYR B 1 176 ? 12.617 1.389 -17.938 1 69.38 176 TYR B O 1
ATOM 5839 N N . THR B 1 177 ? 10.883 1.647 -19.25 1 64.75 177 THR B N 1
ATOM 5840 C CA . THR B 1 177 ? 11.867 1.803 -20.312 1 64.75 177 THR B CA 1
ATOM 5841 C C . THR B 1 177 ? 12.008 3.268 -20.719 1 64.75 177 THR B C 1
ATOM 5843 O O . THR B 1 177 ? 11.078 4.059 -20.531 1 64.75 177 THR B O 1
ATOM 5846 N N . LYS B 1 178 ? 13.25 3.479 -20.859 1 59.59 178 LYS B N 1
ATOM 5847 C CA . LYS B 1 178 ? 13.594 4.812 -21.328 1 59.59 178 LYS B CA 1
ATOM 5848 C C . LYS B 1 178 ? 13.055 5.051 -22.734 1 59.59 178 LYS B C 1
ATOM 5850 O O . LYS B 1 178 ? 13.133 6.164 -23.266 1 59.59 178 LYS B O 1
ATOM 5855 N N . LEU B 1 179 ? 12.586 3.887 -23.156 1 56.88 179 LEU B N 1
ATOM 5856 C CA . LEU B 1 179 ? 12.227 3.93 -24.562 1 56.88 179 LEU B CA 1
ATOM 5857 C C . LEU B 1 179 ? 11.188 5.016 -24.828 1 56.88 179 LEU B C 1
ATOM 5859 O O . LEU B 1 179 ? 11.219 5.676 -25.859 1 56.88 179 LEU B O 1
ATOM 5863 N N . ALA B 1 180 ? 10.344 5 -23.828 1 54.94 180 ALA B N 1
ATOM 5864 C CA . ALA B 1 180 ? 9.328 6.023 -24.078 1 54.94 180 ALA B CA 1
ATOM 5865 C C . ALA B 1 180 ? 9.953 7.41 -24.156 1 54.94 180 ALA B C 1
ATOM 5867 O O . ALA B 1 180 ? 9.492 8.266 -24.922 1 54.94 180 ALA B O 1
ATOM 5868 N N . ASN B 1 181 ? 10.969 7.52 -23.297 1 51.5 181 ASN B N 1
ATOM 5869 C CA . ASN B 1 181 ? 11.672 8.797 -23.359 1 51.5 181 ASN B CA 1
ATOM 5870 C C . ASN B 1 181 ? 12.57 8.891 -24.578 1 51.5 181 ASN B C 1
ATOM 5872 O O . ASN B 1 181 ? 12.82 9.984 -25.094 1 51.5 181 ASN B O 1
ATOM 5876 N N . ILE B 1 182 ? 13.102 7.664 -24.953 1 49.84 182 ILE B N 1
ATOM 5877 C CA . ILE B 1 182 ? 13.977 7.645 -26.125 1 49.84 182 ILE B CA 1
ATOM 5878 C C . ILE B 1 182 ? 13.188 8.055 -27.359 1 49.84 182 ILE B C 1
ATOM 5880 O O . ILE B 1 182 ? 13.695 8.758 -28.234 1 49.84 182 ILE B O 1
ATOM 58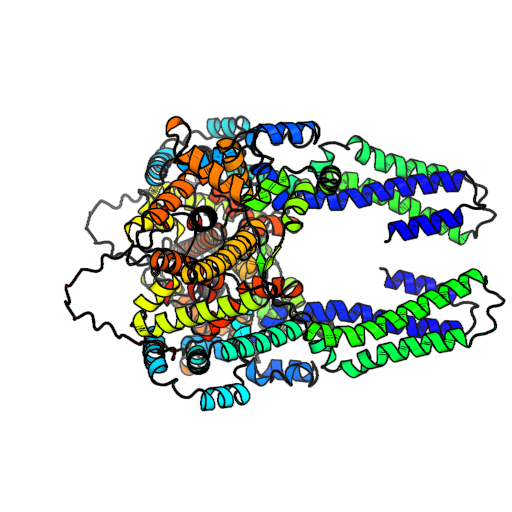84 N N . VAL B 1 183 ? 12 7.371 -27.406 1 44.47 183 VAL B N 1
ATOM 5885 C CA . VAL B 1 183 ? 11.242 7.66 -28.609 1 44.47 183 VAL B CA 1
ATOM 5886 C C . VAL B 1 183 ? 10.93 9.156 -28.688 1 44.47 183 VAL B C 1
ATOM 5888 O O . VAL B 1 183 ? 10.828 9.727 -29.766 1 44.47 183 VAL B O 1
ATOM 5891 N N . CYS B 1 184 ? 10.547 9.594 -27.531 1 43.34 184 CYS B N 1
ATOM 5892 C CA . CYS B 1 184 ? 10.258 11.016 -27.609 1 43.34 184 CYS B CA 1
ATOM 5893 C C . CYS B 1 184 ? 11.414 11.773 -28.25 1 43.34 184 CYS B C 1
ATOM 5895 O O . CYS B 1 184 ? 11.203 12.516 -29.219 1 43.34 184 CYS B O 1
ATOM 5897 N N . CYS B 1 185 ? 11.93 12.695 -27.484 1 43.44 185 CYS B N 1
ATOM 5898 C CA . CYS B 1 185 ? 12.867 13.648 -28.062 1 43.44 185 CYS B CA 1
ATOM 5899 C C . CYS B 1 185 ? 14.109 12.938 -28.594 1 43.44 185 CYS B C 1
ATOM 5901 O O . CYS B 1 185 ? 14.516 13.156 -29.734 1 43.44 185 CYS B O 1
ATOM 5903 N N . PHE B 1 186 ? 15.086 12.695 -27.688 1 42.69 186 PHE B N 1
ATOM 5904 C CA . PHE B 1 186 ? 16.516 12.695 -27.969 1 42.69 186 PHE B CA 1
ATOM 5905 C C . PHE B 1 186 ? 16.922 11.406 -28.672 1 42.69 186 PHE B C 1
ATOM 5907 O O . PHE B 1 186 ? 17.547 10.531 -28.047 1 42.69 186 PHE B O 1
ATOM 5914 N N . PHE B 1 187 ? 16.125 10.68 -29.078 1 45.03 187 PHE B N 1
ATOM 5915 C CA . PHE B 1 187 ? 16.516 9.625 -30.016 1 45.03 187 PHE B CA 1
ATOM 5916 C C . PHE B 1 187 ? 17.875 9.938 -30.641 1 45.03 187 PHE B C 1
ATOM 5918 O O . PHE B 1 187 ? 18.719 9.047 -30.797 1 45.03 187 PHE B O 1
ATOM 5925 N N . CYS B 1 188 ? 17.766 11.148 -31.156 1 45.62 188 CYS B N 1
ATOM 5926 C CA . CYS B 1 188 ? 19.016 11.539 -31.797 1 45.62 188 CYS B CA 1
ATOM 5927 C C . CYS B 1 188 ? 20.188 11.422 -30.844 1 45.62 188 CYS B C 1
ATOM 5929 O O . CYS B 1 188 ? 21.266 10.969 -31.234 1 45.62 188 CYS B O 1
ATOM 5931 N N . CYS B 1 189 ? 19.859 11.852 -29.625 1 50.75 189 CYS B N 1
ATOM 5932 C CA . CYS B 1 189 ? 21.016 11.93 -28.75 1 50.75 189 CYS B CA 1
ATOM 5933 C C . CYS B 1 189 ? 21.406 10.547 -28.25 1 50.75 189 CYS B C 1
ATOM 5935 O O . CYS B 1 189 ? 22.594 10.25 -28.109 1 50.75 189 CYS B O 1
ATOM 5937 N N . HIS B 1 190 ? 20.328 9.625 -28.031 1 57.12 190 HIS B N 1
ATOM 5938 C CA . HIS B 1 190 ? 20.703 8.312 -27.516 1 57.12 190 HIS B CA 1
ATOM 5939 C C . HIS B 1 190 ? 21.438 7.492 -28.562 1 57.12 190 HIS B C 1
ATOM 5941 O O . HIS B 1 190 ? 22.328 6.711 -28.25 1 57.12 190 HIS B O 1
ATOM 5947 N N . PHE B 1 191 ? 20.859 7.82 -29.844 1 60.5 191 PHE B N 1
ATOM 5948 C CA . PHE B 1 191 ? 21.531 7.094 -30.906 1 60.5 191 PHE B CA 1
ATOM 5949 C C . PHE B 1 191 ? 22.922 7.668 -31.141 1 60.5 191 PHE B C 1
ATOM 5951 O O . PHE B 1 191 ? 23.828 6.953 -31.594 1 60.5 191 PHE B O 1
ATOM 5958 N N . TRP B 1 192 ? 22.969 8.961 -30.656 1 68.69 192 TRP B N 1
ATOM 5959 C CA . TRP B 1 192 ? 24.266 9.586 -30.953 1 68.69 192 TRP B CA 1
ATOM 5960 C C . TRP B 1 192 ? 25.266 9.312 -29.844 1 68.69 192 TRP B C 1
ATOM 5962 O O . TRP B 1 192 ? 26.469 9.438 -30.047 1 68.69 192 TRP B O 1
ATOM 5972 N N . LEU B 1 193 ? 24.75 8.75 -28.766 1 74.81 193 LEU B N 1
ATOM 5973 C CA . LEU B 1 193 ? 25.641 8.633 -27.609 1 74.81 193 LEU B CA 1
ATOM 5974 C C . LEU B 1 193 ? 26.672 7.527 -27.828 1 74.81 193 LEU B C 1
ATOM 5976 O O . LEU B 1 193 ? 27.859 7.711 -27.547 1 74.81 193 LEU B O 1
ATOM 5980 N N . PRO B 1 194 ? 26.125 6.445 -28.438 1 77.44 194 PRO B N 1
ATOM 5981 C CA . PRO B 1 194 ? 27.156 5.426 -28.672 1 77.44 194 PRO B CA 1
ATOM 5982 C C . PRO B 1 194 ? 28.203 5.859 -29.688 1 77.44 194 PRO B C 1
ATOM 5984 O O . PRO B 1 194 ? 29.375 5.469 -29.578 1 77.44 194 PRO B O 1
ATOM 5987 N N . PHE B 1 195 ? 27.781 6.797 -30.578 1 77.31 195 PHE B N 1
ATOM 5988 C CA . PHE B 1 195 ? 28.734 7.289 -31.578 1 77.31 195 PHE B CA 1
ATOM 5989 C C . PHE B 1 195 ? 29.734 8.234 -30.938 1 77.31 195 PHE B C 1
ATOM 5991 O O . PHE B 1 195 ? 30.906 8.273 -31.328 1 77.31 195 PHE B O 1
ATOM 5998 N N . LEU B 1 196 ? 29.328 8.906 -29.938 1 81.5 196 LEU B N 1
ATOM 5999 C CA . LEU B 1 196 ? 30.234 9.805 -29.25 1 81.5 196 LEU B CA 1
ATOM 6000 C C . LEU B 1 196 ? 31.25 9.016 -28.422 1 81.5 196 LEU B C 1
ATOM 6002 O O . LEU B 1 196 ? 32.438 9.398 -28.344 1 81.5 196 LEU B O 1
ATOM 6006 N N . ILE B 1 197 ? 30.828 7.949 -27.875 1 83.25 197 ILE B N 1
ATOM 6007 C CA . ILE B 1 197 ? 31.75 7.105 -27.125 1 83.25 197 ILE B CA 1
ATOM 6008 C C . ILE B 1 197 ? 32.75 6.453 -28.062 1 83.25 197 ILE B C 1
ATOM 6010 O O . ILE B 1 197 ? 33.938 6.383 -27.766 1 83.25 197 ILE B O 1
ATOM 6014 N N . LEU B 1 198 ? 32.219 6.074 -29.281 1 82.38 198 LEU B N 1
ATOM 6015 C CA . LEU B 1 198 ? 33.125 5.48 -30.281 1 82.38 198 LEU B CA 1
ATOM 6016 C C . LEU B 1 198 ? 34.125 6.504 -30.781 1 82.38 198 LEU B C 1
ATOM 6018 O O . LEU B 1 198 ? 35.312 6.176 -30.969 1 82.38 198 LEU B O 1
ATOM 6022 N N . ALA B 1 199 ? 33.688 7.668 -30.891 1 82.62 199 ALA B N 1
ATOM 6023 C CA . ALA B 1 199 ? 34.594 8.734 -31.312 1 82.62 199 ALA B CA 1
ATOM 6024 C C . ALA B 1 199 ? 35.688 9 -30.266 1 82.62 199 ALA B C 1
ATOM 6026 O O . ALA B 1 199 ? 36.844 9.242 -30.609 1 82.62 199 ALA B O 1
ATOM 6027 N N . SER B 1 200 ? 35.281 8.891 -29.062 1 83.19 200 SER B N 1
ATOM 6028 C CA . SER B 1 200 ? 36.25 9.094 -27.984 1 83.19 200 SER B CA 1
ATOM 6029 C C . SER B 1 200 ? 37.281 7.98 -27.938 1 83.19 200 SER B C 1
ATOM 6031 O O . SER B 1 200 ? 38.469 8.234 -27.719 1 83.19 200 SER B O 1
ATOM 6033 N N . VAL B 1 201 ? 36.875 6.781 -28.188 1 83.19 201 VAL B N 1
ATOM 6034 C CA . VAL B 1 201 ? 37.781 5.641 -28.188 1 83.19 201 VAL B CA 1
ATOM 6035 C C . VAL B 1 201 ? 38.75 5.754 -29.359 1 83.19 201 VAL B C 1
ATOM 6037 O O . VAL B 1 201 ? 39.938 5.488 -29.219 1 83.19 201 VAL B O 1
ATOM 6040 N N . ILE B 1 202 ? 38.25 6.191 -30.5 1 80.38 202 ILE B N 1
ATOM 6041 C CA . ILE B 1 202 ? 39.094 6.34 -31.688 1 80.38 202 ILE B CA 1
ATOM 6042 C C . ILE B 1 202 ? 40.125 7.461 -31.469 1 80.38 202 ILE B C 1
ATOM 6044 O O . ILE B 1 202 ? 41.281 7.312 -31.781 1 80.38 202 ILE B O 1
ATOM 6048 N N . LEU B 1 203 ? 39.75 8.516 -30.859 1 80.44 203 LEU B N 1
ATOM 6049 C CA . LEU B 1 203 ? 40.625 9.641 -30.594 1 80.44 203 LEU B CA 1
ATOM 6050 C C . LEU B 1 203 ? 41.719 9.242 -29.594 1 80.44 203 LEU B C 1
ATOM 6052 O O . LEU B 1 203 ? 42.875 9.648 -29.75 1 80.44 203 LEU B O 1
ATOM 6056 N N . PHE B 1 204 ? 41.344 8.43 -28.703 1 78.81 204 PHE B N 1
ATOM 6057 C CA . PHE B 1 204 ? 42.312 7.98 -27.703 1 78.81 204 PHE B CA 1
ATOM 6058 C C . PHE B 1 204 ? 43.281 6.973 -28.312 1 78.81 204 PHE B C 1
ATOM 6060 O O . PHE B 1 204 ? 44.5 6.98 -28 1 78.81 204 PHE B O 1
ATOM 6067 N N . SER B 1 205 ? 42.812 6.176 -29.188 1 76.31 205 SER B N 1
ATOM 6068 C CA . SER B 1 205 ? 43.656 5.133 -29.75 1 76.31 205 SER B CA 1
ATOM 6069 C C . SER B 1 205 ? 44.625 5.703 -30.781 1 76.31 205 SER B C 1
ATOM 6071 O O . SER B 1 205 ? 45.688 5.137 -31.031 1 76.31 205 SER B O 1
ATOM 6073 N N . THR B 1 206 ? 44.219 6.773 -31.344 1 72.5 206 THR B N 1
ATOM 6074 C CA . THR B 1 206 ? 45.062 7.344 -32.375 1 72.5 206 THR B CA 1
ATOM 6075 C C . THR B 1 206 ? 46.188 8.172 -31.734 1 72.5 206 THR B C 1
ATOM 6077 O O . THR B 1 206 ? 47.156 8.547 -32.406 1 72.5 206 THR B O 1
ATOM 6080 N N . TYR B 1 207 ? 45.938 8.383 -30.422 1 63.28 207 TYR B N 1
ATOM 6081 C CA . TYR B 1 207 ? 47 9.156 -29.812 1 63.28 207 TYR B CA 1
ATOM 6082 C C . TYR B 1 207 ? 48.188 8.258 -29.422 1 63.28 207 TYR B C 1
ATOM 6084 O O . TYR B 1 207 ? 48 7.324 -28.641 1 63.28 207 TYR B O 1
ATOM 6092 N N . HIS B 1 208 ? 49.188 7.98 -30.188 1 58.81 208 HIS B N 1
ATOM 6093 C CA . HIS B 1 208 ? 50.344 7.098 -30.125 1 58.81 208 HIS B CA 1
ATOM 6094 C C . HIS B 1 208 ? 51.375 7.605 -29.125 1 58.81 208 HIS B C 1
ATOM 6096 O O . HIS B 1 208 ? 52.312 6.883 -28.766 1 58.81 208 HIS B O 1
ATOM 6102 N N . LYS B 1 209 ? 51.406 8.789 -28.703 1 57.53 209 LYS B N 1
ATOM 6103 C CA . LYS B 1 209 ? 52.562 9.242 -27.953 1 57.53 209 LYS B CA 1
ATOM 6104 C C . LYS B 1 209 ? 52.312 9.141 -26.438 1 57.53 209 LYS B C 1
ATOM 6106 O O . LYS B 1 209 ? 52.219 10.156 -25.75 1 57.53 209 LYS B O 1
ATOM 6111 N N . TYR B 1 210 ? 51.812 7.957 -26.062 1 58.44 210 TYR B N 1
ATOM 6112 C CA . TYR B 1 210 ? 51.594 7.777 -24.625 1 58.44 210 TYR B CA 1
ATOM 6113 C C . TYR B 1 210 ? 52.906 7.508 -23.906 1 58.44 210 TYR B C 1
ATOM 6115 O O . TYR B 1 210 ? 52.906 6.918 -22.828 1 58.44 210 TYR B O 1
ATOM 6123 N N . TYR B 1 211 ? 54.031 7.852 -24.484 1 57.31 211 TYR B N 1
ATOM 6124 C CA . TYR B 1 211 ? 55.344 7.559 -23.906 1 57.31 211 TYR B CA 1
ATOM 6125 C C . TYR B 1 211 ? 55.469 8.148 -22.5 1 57.31 211 TYR B C 1
ATOM 6127 O O . TYR B 1 211 ? 56.156 7.602 -21.641 1 57.31 211 TYR B O 1
ATOM 6135 N N . ASP B 1 212 ? 54.656 9.211 -22.203 1 59.06 212 ASP B N 1
ATOM 6136 C CA . ASP B 1 212 ? 54.844 9.883 -20.922 1 59.06 212 ASP B CA 1
ATOM 6137 C C . ASP B 1 212 ? 53.969 9.234 -19.828 1 59.06 212 ASP B C 1
ATOM 6139 O O . ASP B 1 212 ? 54.125 9.555 -18.641 1 59.06 212 ASP B O 1
ATOM 6143 N N . TYR B 1 213 ? 53.25 8.312 -20.375 1 62.53 213 TYR B N 1
ATOM 6144 C CA . TYR B 1 213 ? 52.375 7.73 -19.359 1 62.53 213 TYR B CA 1
ATOM 6145 C C . TYR B 1 213 ? 52.75 6.27 -19.109 1 62.53 213 TYR B C 1
ATOM 6147 O O . TYR B 1 213 ? 53.344 5.617 -19.969 1 62.53 213 TYR B O 1
ATOM 6155 N N . ASN B 1 214 ? 52.688 5.953 -17.891 1 66.56 214 ASN B N 1
ATOM 6156 C CA . ASN B 1 214 ? 52.938 4.562 -17.547 1 66.56 214 ASN B CA 1
ATOM 6157 C C . ASN B 1 214 ? 52.125 3.604 -18.422 1 66.56 214 ASN B C 1
ATOM 6159 O O . ASN B 1 214 ? 50.938 3.809 -18.625 1 66.56 214 ASN B O 1
ATOM 6163 N N . ALA B 1 215 ? 52.844 2.826 -19.125 1 69.56 215 ALA B N 1
ATOM 6164 C CA . ALA B 1 215 ? 52.281 1.874 -20.078 1 69.56 215 ALA B CA 1
ATOM 6165 C C . ALA B 1 215 ? 51.094 1.122 -19.469 1 69.56 215 ALA B C 1
ATOM 6167 O O . ALA B 1 215 ? 50.094 0.84 -20.141 1 69.56 215 ALA B O 1
ATOM 6168 N N . THR B 1 216 ? 51.219 0.863 -18.203 1 70.06 216 THR B N 1
ATOM 6169 C CA . THR B 1 216 ? 50.156 0.112 -17.531 1 70.06 216 THR B CA 1
ATOM 6170 C C . THR B 1 216 ? 48.875 0.948 -17.438 1 70.06 216 THR B C 1
ATOM 6172 O O . THR B 1 216 ? 47.781 0.435 -17.625 1 70.06 216 THR B O 1
ATOM 6175 N N . ASP B 1 217 ? 49.062 2.17 -17.188 1 71.06 217 ASP B N 1
ATOM 6176 C CA . ASP B 1 217 ? 47.906 3.049 -17.062 1 71.06 217 ASP B CA 1
ATOM 6177 C C . ASP B 1 217 ? 47.219 3.244 -18.422 1 71.06 217 ASP B C 1
ATOM 6179 O O . ASP B 1 217 ? 46 3.311 -18.5 1 71.06 217 ASP B O 1
ATOM 6183 N N . VAL B 1 218 ? 48.031 3.246 -19.375 1 73.88 218 VAL B N 1
ATOM 6184 C CA . VAL B 1 218 ? 47.469 3.424 -20.719 1 73.88 218 VAL B CA 1
ATOM 6185 C C . VAL B 1 218 ? 46.688 2.182 -21.109 1 73.88 218 VAL B C 1
ATOM 6187 O O . VAL B 1 218 ? 45.594 2.291 -21.703 1 73.88 218 VAL B O 1
ATOM 6190 N N . LYS B 1 219 ? 47.219 1.063 -20.719 1 75.31 219 LYS B N 1
ATOM 6191 C CA . LYS B 1 219 ? 46.5 -0.172 -21.047 1 75.31 219 LYS B CA 1
ATOM 6192 C C . LYS B 1 219 ? 45.188 -0.26 -20.297 1 75.31 219 LYS B C 1
ATOM 6194 O O . LYS B 1 219 ? 44.156 -0.666 -20.875 1 75.31 219 LYS B O 1
ATOM 6199 N N . VAL B 1 220 ? 45.188 0.153 -19.125 1 73.94 220 VAL B N 1
ATOM 6200 C CA . VAL B 1 220 ? 43.969 0.109 -18.328 1 73.94 220 VAL B CA 1
ATOM 6201 C C . VAL B 1 220 ? 42.938 1.082 -18.891 1 73.94 220 VAL B C 1
ATOM 6203 O O . VAL B 1 220 ? 41.75 0.771 -18.938 1 73.94 220 VAL B O 1
ATOM 6206 N N . THR B 1 221 ? 43.406 2.203 -19.359 1 73.5 221 THR B N 1
ATOM 6207 C CA . THR B 1 221 ? 42.469 3.193 -19.922 1 73.5 221 THR B CA 1
ATOM 6208 C C . THR B 1 221 ? 41.844 2.689 -21.219 1 73.5 221 THR B C 1
ATOM 6210 O O . THR B 1 221 ? 40.656 2.904 -21.469 1 73.5 221 THR B O 1
ATOM 6213 N N . HIS B 1 222 ? 42.688 1.979 -21.891 1 76.88 222 HIS B N 1
ATOM 6214 C CA . HIS B 1 222 ? 42.156 1.405 -23.125 1 76.88 222 HIS B CA 1
ATOM 6215 C C . HIS B 1 222 ? 41.094 0.344 -22.828 1 76.88 222 HIS B C 1
ATOM 6217 O O . HIS B 1 222 ? 40.062 0.293 -23.484 1 76.88 222 HIS B O 1
ATOM 6223 N N . ILE B 1 223 ? 41.281 -0.357 -21.844 1 79.12 223 ILE B N 1
ATOM 6224 C CA . ILE B 1 223 ? 40.312 -1.408 -21.469 1 79.12 223 ILE B CA 1
ATOM 6225 C C . ILE B 1 223 ? 39.031 -0.782 -20.969 1 79.12 223 ILE B C 1
ATOM 6227 O O . ILE B 1 223 ? 37.938 -1.233 -21.312 1 79.12 223 ILE B O 1
ATOM 6231 N N . LEU B 1 224 ? 39.125 0.244 -20.234 1 76.44 224 LEU B N 1
ATOM 6232 C CA . LEU B 1 224 ? 37.938 0.899 -19.688 1 76.44 224 LEU B CA 1
ATOM 6233 C C . LEU B 1 224 ? 37.125 1.561 -20.797 1 76.44 224 LEU B C 1
ATOM 6235 O O . LEU B 1 224 ? 35.906 1.502 -20.781 1 76.44 224 LEU B O 1
ATOM 6239 N N . PHE B 1 225 ? 37.844 2.082 -21.734 1 78.19 225 PHE B N 1
ATOM 6240 C CA . PHE B 1 225 ? 37.156 2.75 -22.828 1 78.19 225 PHE B CA 1
ATOM 6241 C C . PHE B 1 225 ? 36.438 1.742 -23.703 1 78.19 225 PHE B C 1
ATOM 6243 O O . PHE B 1 225 ? 35.281 1.956 -24.078 1 78.19 225 PHE B O 1
ATOM 6250 N N . TRP B 1 226 ? 37.094 0.663 -23.891 1 79.75 226 TRP B N 1
ATOM 6251 C CA . TRP B 1 226 ? 36.469 -0.347 -24.75 1 79.75 226 TRP B CA 1
ATOM 6252 C C . TRP B 1 226 ? 35.344 -1.049 -24.031 1 79.75 226 TRP B C 1
ATOM 6254 O O . TRP B 1 226 ? 34.312 -1.39 -24.641 1 79.75 226 TRP B O 1
ATOM 6264 N N . SER B 1 227 ? 35.438 -1.227 -22.859 1 81.06 227 SER B N 1
ATOM 6265 C CA . SER B 1 227 ? 34.344 -1.828 -22.094 1 81.06 227 SER B CA 1
ATOM 6266 C C . SER B 1 227 ? 33.125 -0.918 -22.047 1 81.06 227 SER B C 1
ATOM 6268 O O . SER B 1 227 ? 32 -1.39 -22.125 1 81.06 227 SER B O 1
ATOM 6270 N N . THR B 1 228 ? 33.312 0.341 -21.875 1 78.5 228 THR B N 1
ATOM 6271 C CA . THR B 1 228 ? 32.219 1.284 -21.859 1 78.5 228 THR B CA 1
ATOM 6272 C C . THR B 1 228 ? 31.516 1.32 -23.219 1 78.5 228 THR B C 1
ATOM 6274 O O . THR B 1 228 ? 30.281 1.354 -23.281 1 78.5 228 THR B O 1
ATOM 6277 N N . ALA B 1 229 ? 32.312 1.338 -24.219 1 78 229 ALA B N 1
ATOM 6278 C CA . ALA B 1 229 ? 31.734 1.342 -25.562 1 78 229 ALA B CA 1
ATOM 6279 C C . ALA B 1 229 ? 30.922 0.074 -25.828 1 78 229 ALA B C 1
ATOM 6281 O O . ALA B 1 229 ? 29.844 0.13 -26.406 1 78 229 ALA B O 1
ATOM 6282 N N . LEU B 1 230 ? 31.406 -0.989 -25.328 1 80.62 230 LEU B N 1
ATOM 6283 C CA . LEU B 1 230 ? 30.719 -2.258 -25.5 1 80.62 230 LEU B CA 1
ATOM 6284 C C . LEU B 1 230 ? 29.422 -2.277 -24.703 1 80.62 230 LEU B C 1
ATOM 6286 O O . LEU B 1 230 ? 28.391 -2.752 -25.203 1 80.62 230 LEU B O 1
ATOM 6290 N N . LEU B 1 231 ? 29.438 -1.785 -23.578 1 77.62 231 LEU B N 1
ATOM 6291 C CA . LEU B 1 231 ? 28.234 -1.767 -22.75 1 77.62 231 LEU B CA 1
ATOM 6292 C C . LEU B 1 231 ? 27.156 -0.869 -23.359 1 77.62 231 LEU B C 1
ATOM 6294 O O . LEU B 1 231 ? 25.969 -1.195 -23.328 1 77.62 231 LEU B O 1
ATOM 6298 N N . ASP B 1 232 ? 27.609 0.134 -23.906 1 73.69 232 ASP B N 1
ATOM 6299 C CA . ASP B 1 232 ? 26.656 1.055 -24.516 1 73.69 232 ASP B CA 1
ATOM 6300 C C . ASP B 1 232 ? 26.062 0.458 -25.797 1 73.69 232 ASP B C 1
ATOM 6302 O O . ASP B 1 232 ? 24.891 0.666 -26.094 1 73.69 232 ASP B O 1
ATOM 6306 N N . PHE B 1 233 ? 26.875 -0.231 -26.469 1 72.88 233 PHE B N 1
ATOM 6307 C CA . PHE B 1 233 ? 26.391 -0.899 -27.672 1 72.88 233 PHE B CA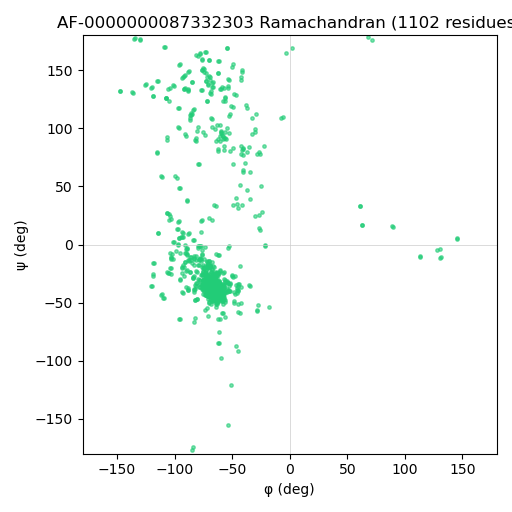 1
ATOM 6308 C C . PHE B 1 233 ? 25.422 -2.021 -27.297 1 72.88 233 PHE B C 1
ATOM 6310 O O . PHE B 1 233 ? 24.406 -2.207 -27.969 1 72.88 233 PHE B O 1
ATOM 6317 N N . LEU B 1 234 ? 25.703 -2.678 -26.266 1 72.31 234 LEU B N 1
ATOM 6318 C CA . LEU B 1 234 ? 24.828 -3.76 -25.812 1 72.31 234 LEU B CA 1
ATOM 6319 C C . LEU B 1 234 ? 23.516 -3.213 -25.281 1 72.31 234 LEU B C 1
ATOM 6321 O O . LEU B 1 234 ? 22.453 -3.822 -25.484 1 72.31 234 LEU B O 1
ATOM 6325 N N . PHE B 1 235 ? 23.562 -2.166 -24.656 1 69.62 235 PHE B N 1
ATOM 6326 C CA . PHE B 1 235 ? 22.359 -1.552 -24.125 1 69.62 235 PHE B CA 1
ATOM 6327 C C . PHE B 1 235 ? 21.391 -1.185 -25.25 1 69.62 235 PHE B C 1
ATOM 6329 O O . PHE B 1 235 ? 20.172 -1.284 -25.094 1 69.62 235 PHE B O 1
ATOM 6336 N N . LEU B 1 236 ? 21.906 -0.728 -26.344 1 64.25 236 LEU B N 1
ATOM 6337 C CA . LEU B 1 236 ? 21.078 -0.38 -27.484 1 64.25 236 LEU B CA 1
ATOM 6338 C C . LEU B 1 236 ? 20.328 -1.603 -28 1 64.25 236 LEU B C 1
ATOM 6340 O O . LEU B 1 236 ? 19.156 -1.503 -28.375 1 64.25 236 LEU B O 1
ATOM 6344 N N . PHE B 1 237 ? 20.938 -2.707 -27.844 1 63.25 237 PHE B N 1
ATOM 6345 C CA . PHE B 1 237 ? 20.328 -3.926 -28.375 1 63.25 237 PHE B CA 1
ATOM 6346 C C . PHE B 1 237 ? 19.438 -4.574 -27.328 1 63.25 237 PHE B C 1
ATOM 6348 O O . PHE B 1 237 ? 18.391 -5.145 -27.656 1 63.25 237 PHE B O 1
ATOM 6355 N N . VAL B 1 238 ? 19.828 -4.523 -26.125 1 60.94 238 VAL B N 1
ATOM 6356 C CA . VAL B 1 238 ? 19.078 -5.188 -25.062 1 60.94 238 VAL B CA 1
ATOM 6357 C C . VAL B 1 238 ? 17.766 -4.445 -24.812 1 60.94 238 VAL B C 1
ATOM 6359 O O . VAL B 1 238 ? 16.734 -5.07 -24.547 1 60.94 238 VAL B O 1
ATOM 6362 N N . SER B 1 239 ? 17.859 -3.227 -24.859 1 59.03 239 SER B N 1
ATOM 6363 C CA . SER B 1 239 ? 16.641 -2.461 -24.641 1 59.03 239 SER B CA 1
ATOM 6364 C C . SER B 1 239 ? 15.539 -2.906 -25.594 1 59.03 239 SER B C 1
ATOM 6366 O O . SER B 1 239 ? 14.367 -2.99 -25.219 1 59.03 239 SER B O 1
ATOM 6368 N N . VAL B 1 240 ? 15.844 -3.346 -26.766 1 56.19 240 VAL B N 1
ATOM 6369 C CA . VAL B 1 240 ? 14.875 -3.787 -27.75 1 56.19 240 VAL B CA 1
ATOM 6370 C C . VAL B 1 240 ? 14.438 -5.215 -27.453 1 56.19 240 VAL B C 1
ATOM 6372 O O . VAL B 1 240 ? 13.258 -5.551 -27.578 1 56.19 240 VAL B O 1
ATOM 6375 N N . SER B 1 241 ? 15.336 -6.016 -26.922 1 55.78 241 SER B N 1
ATOM 6376 C CA . SER B 1 241 ? 15.023 -7.426 -26.703 1 55.78 241 SER B CA 1
ATOM 6377 C C . SER B 1 241 ? 14.273 -7.641 -25.406 1 55.78 241 SER B C 1
ATOM 6379 O O . SER B 1 241 ? 13.516 -8.602 -25.266 1 55.78 241 SER B O 1
ATOM 6381 N N . ILE B 1 242 ? 14.641 -6.91 -24.391 1 55.53 242 ILE B N 1
ATOM 6382 C CA . ILE B 1 242 ? 13.961 -7.074 -23.109 1 55.53 242 ILE B CA 1
ATOM 6383 C C . ILE B 1 242 ? 12.461 -6.852 -23.297 1 55.53 242 ILE B C 1
ATOM 6385 O O . ILE B 1 242 ? 11.648 -7.492 -22.625 1 55.53 242 ILE B O 1
ATOM 6389 N N . MET B 1 243 ? 12.109 -6.043 -24.219 1 54.62 243 MET B N 1
ATOM 6390 C CA . MET B 1 243 ? 10.703 -5.77 -24.5 1 54.62 243 MET B CA 1
ATOM 6391 C C . MET B 1 243 ? 9.953 -7.055 -24.828 1 54.62 243 MET B C 1
ATOM 6393 O O . MET B 1 243 ? 8.781 -7.203 -24.469 1 54.62 243 MET B O 1
ATOM 6397 N N . GLU B 1 244 ? 10.633 -7.926 -25.5 1 53.66 244 GLU B N 1
ATOM 6398 C CA . GLU B 1 244 ? 9.914 -9.055 -26.078 1 53.66 244 GLU B CA 1
ATOM 6399 C C . GLU B 1 244 ? 9.906 -10.25 -25.125 1 53.66 244 GLU B C 1
ATOM 6401 O O . GLU B 1 244 ? 9.039 -11.117 -25.219 1 53.66 244 GLU B O 1
ATOM 6406 N N . THR B 1 245 ? 10.828 -10.273 -24.156 1 53.03 245 THR B N 1
ATOM 6407 C CA . THR B 1 245 ? 10.914 -11.586 -23.531 1 53.03 245 THR B CA 1
ATOM 6408 C C . THR B 1 245 ? 10.094 -11.617 -22.234 1 53.03 245 THR B C 1
ATOM 6410 O O . THR B 1 245 ? 10.602 -11.273 -21.172 1 53.03 245 THR B O 1
ATOM 6413 N N . GLU B 1 246 ? 8.867 -11.32 -22.328 1 57.34 246 GLU B N 1
ATOM 6414 C CA . GLU B 1 246 ? 8.016 -11.586 -21.172 1 57.34 246 GLU B CA 1
ATOM 6415 C C . GLU B 1 246 ? 8.047 -13.055 -20.797 1 57.34 246 GLU B C 1
ATOM 6417 O O . GLU B 1 246 ? 7.734 -13.922 -21.609 1 57.34 246 GLU B O 1
ATOM 6422 N N . THR B 1 247 ? 8.93 -13.414 -19.844 1 59.75 247 THR B N 1
ATOM 6423 C CA . THR B 1 247 ? 8.906 -14.797 -19.391 1 59.75 247 THR B CA 1
ATOM 6424 C C . THR B 1 247 ? 7.559 -15.148 -18.781 1 59.75 247 THR B C 1
ATOM 6426 O O . THR B 1 247 ? 7.047 -14.414 -17.922 1 59.75 247 THR B O 1
ATOM 6429 N N . ASP B 1 248 ? 6.738 -15.859 -19.531 1 69.94 248 ASP B N 1
ATOM 6430 C CA . ASP B 1 248 ? 5.457 -16.391 -19.078 1 69.94 248 ASP B CA 1
ATOM 6431 C C . ASP B 1 248 ? 5.652 -17.422 -17.969 1 69.94 248 ASP B C 1
ATOM 6433 O O . ASP B 1 248 ? 4.863 -18.375 -17.859 1 69.94 248 ASP B O 1
ATOM 6437 N N . MET B 1 249 ? 6.703 -17.203 -17.141 1 77.81 249 MET B N 1
ATOM 6438 C CA . MET B 1 249 ? 6.875 -18.188 -16.094 1 77.81 249 MET B CA 1
ATOM 6439 C C . MET B 1 249 ? 6.07 -17.812 -14.852 1 77.81 249 MET B C 1
ATOM 6441 O O . MET B 1 249 ? 5.938 -16.625 -14.531 1 77.81 249 MET B O 1
ATOM 6445 N N . VAL B 1 250 ? 5.367 -18.859 -14.383 1 86.5 250 VAL B N 1
ATOM 6446 C CA . VAL B 1 250 ? 4.566 -18.672 -13.18 1 86.5 250 VAL B CA 1
ATOM 6447 C C . VAL B 1 250 ? 5.344 -19.156 -11.961 1 86.5 250 VAL B C 1
ATOM 6449 O O . VAL B 1 250 ? 5.746 -20.312 -11.891 1 86.5 250 VAL B O 1
ATOM 6452 N N . SER B 1 251 ? 5.625 -18.25 -11.062 1 88.56 251 SER B N 1
ATOM 6453 C CA . SER B 1 251 ? 6.332 -18.625 -9.836 1 88.56 251 SER B CA 1
ATOM 6454 C C . SER B 1 251 ? 5.473 -19.516 -8.945 1 88.56 251 SER B C 1
ATOM 6456 O O . SER B 1 251 ? 4.262 -19.312 -8.844 1 88.56 251 SER B O 1
ATOM 6458 N N . GLN B 1 252 ? 6.137 -20.547 -8.461 1 90.81 252 GLN B N 1
ATOM 6459 C CA . GLN B 1 252 ? 5.434 -21.5 -7.621 1 90.81 252 GLN B CA 1
ATOM 6460 C C . GLN B 1 252 ? 6.125 -21.672 -6.27 1 90.81 252 GLN B C 1
ATOM 6462 O O . GLN B 1 252 ? 7.352 -21.578 -6.18 1 90.81 252 GLN B O 1
ATOM 6467 N N . HIS B 1 253 ? 5.309 -21.734 -5.27 1 89.38 253 HIS B N 1
ATOM 6468 C CA . HIS B 1 253 ? 5.785 -22.062 -3.932 1 89.38 253 HIS B CA 1
ATOM 6469 C C . HIS B 1 253 ? 4.855 -23.047 -3.24 1 89.38 253 HIS B C 1
ATOM 6471 O O . HIS B 1 253 ? 3.633 -22.938 -3.346 1 89.38 253 HIS B O 1
ATOM 6477 N N . ASN B 1 254 ? 5.445 -24.047 -2.715 1 90.69 254 ASN B N 1
ATOM 6478 C CA . ASN B 1 254 ? 4.68 -25.062 -1.985 1 90.69 254 ASN B CA 1
ATOM 6479 C C . ASN B 1 254 ? 5.152 -25.188 -0.54 1 90.69 254 ASN B C 1
ATOM 6481 O O . ASN B 1 254 ? 6.355 -25.234 -0.278 1 90.69 254 ASN B O 1
ATOM 6485 N N . LEU B 1 255 ? 4.234 -25.234 0.365 1 89 255 LEU B N 1
ATOM 6486 C CA . LEU B 1 255 ? 4.547 -25.266 1.79 1 89 255 LEU B CA 1
ATOM 6487 C C . LEU B 1 255 ? 5.246 -26.562 2.172 1 89 255 LEU B C 1
ATOM 6489 O O . LEU B 1 255 ? 6.223 -26.547 2.924 1 89 255 LEU B O 1
ATOM 6493 N N . LEU B 1 256 ? 4.773 -27.656 1.638 1 86.44 256 LEU B N 1
ATOM 6494 C CA . LEU B 1 256 ? 5.324 -28.953 1.995 1 86.44 256 LEU B CA 1
ATOM 6495 C C . LEU B 1 256 ? 6.723 -29.141 1.41 1 86.44 256 LEU B C 1
ATOM 6497 O O . LEU B 1 256 ? 7.613 -29.656 2.076 1 86.44 256 LEU B O 1
ATOM 6501 N N . SER B 1 257 ? 6.828 -28.672 0.225 1 82.81 257 SER B N 1
ATOM 6502 C CA . SER B 1 257 ? 8.148 -28.75 -0.387 1 82.81 257 SER B CA 1
ATOM 6503 C C . SER B 1 257 ? 9.141 -27.844 0.321 1 82.81 257 SER B C 1
ATOM 6505 O O . SER B 1 257 ? 10.32 -28.188 0.472 1 82.81 257 SER B O 1
ATOM 6507 N N . PHE B 1 258 ? 8.703 -26.75 0.751 1 82.06 258 PHE B N 1
ATOM 6508 C CA . PHE B 1 258 ? 9.531 -25.797 1.487 1 82.06 258 PHE B CA 1
ATOM 6509 C C . PHE B 1 258 ? 9.977 -26.391 2.822 1 82.06 258 PHE B C 1
ATOM 6511 O O . PHE B 1 258 ? 11.141 -26.281 3.203 1 82.06 258 PHE B O 1
ATOM 6518 N N . TYR B 1 259 ? 9.047 -26.953 3.455 1 81.38 259 TYR B N 1
ATOM 6519 C CA . TYR B 1 259 ? 9.352 -27.562 4.742 1 81.38 259 TYR B CA 1
ATOM 6520 C C . TYR B 1 259 ? 10.352 -28.703 4.574 1 81.38 259 TYR B C 1
ATOM 6522 O O . TYR B 1 259 ? 11.273 -28.859 5.375 1 81.38 259 TYR B O 1
ATOM 6530 N N . ALA B 1 260 ? 10.156 -29.469 3.576 1 79.25 260 ALA B N 1
ATOM 6531 C CA . ALA B 1 260 ? 11.055 -30.594 3.318 1 79.25 260 ALA B CA 1
ATOM 6532 C C . ALA B 1 260 ? 12.469 -30.109 3.004 1 79.25 260 ALA B C 1
ATOM 6534 O O . ALA B 1 260 ? 13.445 -30.703 3.473 1 79.25 260 ALA B O 1
ATOM 6535 N N . ARG B 1 261 ? 12.547 -29.078 2.363 1 74.69 261 ARG B N 1
ATOM 6536 C CA . ARG B 1 261 ? 13.852 -28.578 1.932 1 74.69 261 ARG B CA 1
ATOM 6537 C C . ARG B 1 261 ? 14.523 -27.781 3.041 1 74.69 261 ARG B C 1
ATOM 6539 O O . ARG B 1 261 ? 15.758 -27.766 3.137 1 74.69 261 ARG B O 1
ATOM 6546 N N . LYS B 1 262 ? 13.75 -27.031 3.719 1 70.38 262 LYS B N 1
ATOM 6547 C CA . LYS B 1 262 ? 14.289 -26.234 4.824 1 70.38 262 LYS B CA 1
ATOM 6548 C C . LYS B 1 262 ? 15.062 -27.109 5.801 1 70.38 262 LYS B C 1
ATOM 6550 O O . LYS B 1 262 ? 16.047 -26.672 6.391 1 70.38 262 LYS B O 1
ATOM 6555 N N . LYS B 1 263 ? 14.672 -28.266 5.961 1 66.38 263 LYS B N 1
ATOM 6556 C CA . LYS B 1 263 ? 15.289 -29.172 6.938 1 66.38 263 LYS B CA 1
ATOM 6557 C C . LYS B 1 263 ? 16.547 -29.828 6.363 1 66.38 263 LYS B C 1
ATOM 6559 O O . LYS B 1 263 ? 17.391 -30.328 7.109 1 66.38 263 LYS B O 1
ATOM 6564 N N . ARG B 1 264 ? 16.625 -29.609 5.031 1 64.19 264 ARG B N 1
ATOM 6565 C CA . ARG B 1 264 ? 17.844 -30.172 4.449 1 64.19 264 ARG B CA 1
ATOM 6566 C C . ARG B 1 264 ? 19 -29.172 4.543 1 64.19 264 ARG B C 1
ATOM 6568 O O . ARG B 1 264 ? 18.906 -28.047 4.055 1 64.19 264 ARG B O 1
ATOM 6575 N N . PRO B 1 265 ? 19.922 -29.406 5.402 1 62.38 265 PRO B N 1
ATOM 6576 C CA . PRO B 1 265 ? 21.047 -28.469 5.57 1 62.38 265 PRO B CA 1
ATOM 6577 C C . PRO B 1 265 ? 21.875 -28.297 4.293 1 62.38 265 PRO B C 1
ATOM 6579 O O . PRO B 1 265 ? 22.359 -29.281 3.736 1 62.38 265 PRO B O 1
ATOM 6582 N N . THR B 1 266 ? 21.562 -27.312 3.508 1 66.19 266 THR B N 1
ATOM 6583 C CA . THR B 1 266 ? 22.422 -27.047 2.355 1 66.19 266 THR B CA 1
ATOM 6584 C C . THR B 1 266 ? 23.5 -26.031 2.703 1 66.19 266 THR B C 1
ATOM 6586 O O . THR B 1 266 ? 23.344 -25.266 3.664 1 66.19 266 THR B O 1
ATOM 6589 N N . LEU B 1 267 ? 24.625 -26.203 2.156 1 65.94 267 LEU B N 1
ATOM 6590 C CA . LEU B 1 267 ? 25.75 -25.297 2.336 1 65.94 267 LEU B CA 1
ATOM 6591 C C . LEU B 1 267 ? 25.297 -23.844 2.203 1 65.94 267 LEU B C 1
ATOM 6593 O O . LEU B 1 267 ? 25.781 -22.984 2.934 1 65.94 267 LEU B O 1
ATOM 6597 N N . LEU B 1 268 ? 24.469 -23.703 1.321 1 67.38 268 LEU B N 1
ATOM 6598 C CA . LEU B 1 268 ? 23.984 -22.344 1.099 1 67.38 268 LEU B CA 1
ATOM 6599 C C . LEU B 1 268 ? 23.25 -21.828 2.324 1 67.38 268 LEU B C 1
ATOM 6601 O O . LEU B 1 268 ? 23.359 -20.641 2.672 1 67.38 268 LEU B O 1
ATOM 6605 N N . MET B 1 269 ? 22.641 -22.781 2.916 1 69.56 269 MET B N 1
ATOM 6606 C CA . MET B 1 269 ? 21.859 -22.375 4.086 1 69.56 269 MET B CA 1
ATOM 6607 C C . MET B 1 269 ? 22.781 -22.062 5.262 1 69.56 269 MET B C 1
ATOM 6609 O O . MET B 1 269 ? 22.484 -21.172 6.066 1 69.56 269 MET B O 1
ATOM 6613 N N . LYS B 1 270 ? 23.828 -22.734 5.258 1 65.38 270 LYS B N 1
ATOM 6614 C CA . LYS B 1 270 ? 24.797 -22.438 6.312 1 65.38 270 LYS B CA 1
ATOM 6615 C C . LYS B 1 270 ? 25.422 -21.062 6.113 1 65.38 270 LYS B C 1
ATOM 6617 O O . LYS B 1 270 ? 25.625 -20.312 7.074 1 65.38 270 LYS B O 1
ATOM 6622 N N . LEU B 1 271 ? 25.641 -20.828 4.871 1 66.25 271 LEU B N 1
ATOM 6623 C CA . LEU B 1 271 ? 26.203 -19.516 4.562 1 66.25 271 LEU B CA 1
ATOM 6624 C C . LEU B 1 271 ? 25.188 -18.406 4.832 1 66.25 271 LEU B C 1
ATOM 6626 O O . LEU B 1 271 ? 25.547 -17.328 5.312 1 66.25 271 LEU B O 1
ATOM 6630 N N . ALA B 1 272 ? 24.047 -18.828 4.422 1 68 272 ALA B N 1
ATOM 6631 C CA . ALA B 1 272 ? 22.984 -17.844 4.629 1 68 272 ALA B CA 1
ATOM 6632 C C . ALA B 1 272 ? 22.734 -17.594 6.113 1 68 272 ALA B C 1
ATOM 6634 O O . ALA B 1 272 ? 22.438 -16.469 6.523 1 68 272 ALA B O 1
ATOM 6635 N N . THR B 1 273 ? 22.922 -18.641 6.809 1 62.06 273 THR B N 1
ATOM 6636 C CA . THR B 1 273 ? 22.781 -18.5 8.258 1 62.06 273 THR B CA 1
ATOM 6637 C C . THR B 1 273 ? 23.891 -17.609 8.82 1 62.06 273 THR B C 1
ATOM 6639 O O . THR B 1 273 ? 23.656 -16.844 9.75 1 62.06 273 THR B O 1
ATOM 6642 N N . LEU B 1 274 ? 24.922 -17.781 8.125 1 57.91 274 LEU B N 1
ATOM 6643 C CA . LEU B 1 274 ? 26.047 -16.969 8.555 1 57.91 274 LEU B CA 1
ATOM 6644 C C . LEU B 1 274 ? 25.828 -15.508 8.219 1 57.91 274 LEU B C 1
ATOM 6646 O O . LEU B 1 274 ? 26.188 -14.625 8.992 1 57.91 274 LEU B O 1
ATOM 6650 N N . ALA B 1 275 ? 25.266 -15.445 7.012 1 58.22 275 ALA B N 1
ATOM 6651 C CA . ALA B 1 275 ? 25.016 -14.07 6.57 1 58.22 275 ALA B CA 1
ATOM 6652 C C . ALA B 1 275 ? 23.703 -13.539 7.137 1 58.22 275 ALA B C 1
ATOM 6654 O O . ALA B 1 275 ? 23.312 -12.398 6.875 1 58.22 275 ALA B O 1
ATOM 6655 N N . CYS B 1 276 ? 23.047 -14.289 7.945 1 55.03 276 CYS B N 1
ATOM 6656 C CA . CYS B 1 276 ? 21.812 -13.938 8.641 1 55.03 276 CYS B CA 1
ATOM 6657 C C . CYS B 1 276 ? 20.688 -13.672 7.648 1 55.03 276 CYS B C 1
ATOM 6659 O O . CYS B 1 276 ? 19.844 -12.805 7.887 1 55.03 276 CYS B O 1
ATOM 6661 N N . CYS B 1 277 ? 20.906 -14.125 6.457 1 61 277 CYS B N 1
ATOM 6662 C CA . CYS B 1 277 ? 19.875 -13.969 5.445 1 61 277 CYS B CA 1
ATOM 6663 C C . CYS B 1 277 ? 19.141 -15.281 5.191 1 61 277 CYS B C 1
ATOM 6665 O O . CYS B 1 277 ? 18.656 -15.531 4.086 1 61 277 CYS B O 1
ATOM 6667 N N . LYS B 1 278 ? 19.188 -16.094 6.203 1 62.38 278 LYS B N 1
ATOM 6668 C CA . LYS B 1 278 ? 18.609 -17.422 6.02 1 62.38 278 LYS B CA 1
ATOM 6669 C C . LYS B 1 278 ? 17.125 -17.328 5.625 1 62.38 278 LYS B C 1
ATOM 6671 O O . LYS B 1 278 ? 16.672 -18.047 4.738 1 62.38 278 LYS B O 1
ATOM 6676 N N . GLY B 1 279 ? 16.469 -16.484 6.27 1 62.56 279 GLY B N 1
ATOM 6677 C CA . GLY B 1 279 ? 15.039 -16.375 5.992 1 62.56 279 GLY B CA 1
ATOM 6678 C C . GLY B 1 279 ? 14.742 -15.914 4.578 1 62.56 279 GLY B C 1
ATOM 6679 O O . GLY B 1 279 ? 13.852 -16.453 3.918 1 62.56 279 GLY B O 1
ATOM 6680 N N . TYR B 1 280 ? 15.578 -15.055 4.168 1 63.75 280 TYR B N 1
ATOM 6681 C CA . TYR B 1 280 ? 15.383 -14.531 2.822 1 63.75 280 TYR B CA 1
ATOM 6682 C C . TYR B 1 280 ? 15.742 -15.578 1.773 1 63.75 280 TYR B C 1
ATOM 6684 O O . TYR B 1 280 ? 15.023 -15.75 0.789 1 63.75 280 TYR B O 1
ATOM 6692 N N . VAL B 1 281 ? 16.812 -16.25 2.084 1 64.88 281 VAL B N 1
ATOM 6693 C CA . VAL B 1 281 ? 17.266 -17.234 1.117 1 64.88 281 VAL B CA 1
ATOM 6694 C C . VAL B 1 281 ? 16.297 -18.406 1.072 1 64.88 281 VAL B C 1
ATOM 6696 O O . VAL B 1 281 ? 15.992 -18.938 -0.002 1 64.88 281 VAL B O 1
ATOM 6699 N N . ASN B 1 282 ? 15.844 -18.75 2.221 1 61.38 282 ASN B N 1
ATOM 6700 C CA . ASN B 1 282 ? 14.883 -19.844 2.277 1 61.38 282 ASN B CA 1
ATOM 6701 C C . ASN B 1 282 ? 13.617 -19.531 1.492 1 61.38 282 ASN B C 1
ATOM 6703 O O . ASN B 1 282 ? 13.062 -20.391 0.811 1 61.38 282 ASN B O 1
ATOM 6707 N N . MET B 1 283 ? 13.312 -18.281 1.531 1 64.19 283 MET B N 1
ATOM 6708 C CA . MET B 1 283 ? 12.047 -17.922 0.905 1 64.19 283 MET B CA 1
ATOM 6709 C C . MET B 1 283 ? 12.211 -17.734 -0.599 1 64.19 283 MET B C 1
ATOM 6711 O O . MET B 1 283 ? 11.312 -18.062 -1.374 1 64.19 283 MET B O 1
ATOM 6715 N N . HIS B 1 284 ? 13.406 -17.328 -1.011 1 67 284 HIS B N 1
ATOM 6716 C CA . HIS B 1 284 ? 13.539 -16.953 -2.414 1 67 284 HIS B CA 1
ATOM 6717 C C . HIS B 1 284 ? 14.234 -18.062 -3.213 1 67 284 HIS B C 1
ATOM 6719 O O . HIS B 1 284 ? 14.086 -18.125 -4.434 1 67 284 HIS B O 1
ATOM 6725 N N . CYS B 1 285 ? 14.992 -18.812 -2.51 1 67.94 285 CYS B N 1
ATOM 6726 C CA . CYS B 1 285 ? 15.758 -19.812 -3.238 1 67.94 285 CYS B CA 1
ATOM 6727 C C . CYS B 1 285 ? 14.875 -21 -3.621 1 67.94 285 CYS B C 1
ATOM 6729 O O . CYS B 1 285 ? 15.195 -21.75 -4.551 1 67.94 285 CYS B O 1
ATOM 6731 N N . TYR B 1 286 ? 13.727 -21.047 -3.049 1 71.56 286 TYR B N 1
ATOM 6732 C CA . TYR B 1 286 ? 12.898 -22.219 -3.299 1 71.56 286 TYR B CA 1
ATOM 6733 C C . TYR B 1 286 ? 11.734 -21.875 -4.219 1 71.56 286 TYR B C 1
ATOM 6735 O O . TYR B 1 286 ? 10.719 -22.578 -4.234 1 71.56 286 TYR B O 1
ATOM 6743 N N . ILE B 1 287 ? 11.953 -20.891 -5.004 1 80.31 287 ILE B N 1
ATOM 6744 C CA . ILE B 1 287 ? 10.906 -20.547 -5.957 1 80.31 287 ILE B CA 1
ATOM 6745 C C . ILE B 1 287 ? 11.016 -21.438 -7.191 1 80.31 287 ILE B C 1
ATOM 6747 O O . ILE B 1 287 ? 12.086 -21.547 -7.793 1 80.31 287 ILE B O 1
ATOM 6751 N N . GLU B 1 288 ? 9.953 -22.219 -7.352 1 83.31 288 GLU B N 1
ATOM 6752 C CA . GLU B 1 288 ? 9.852 -23.031 -8.555 1 83.31 288 GLU B CA 1
ATOM 6753 C C . GLU B 1 288 ? 9.008 -22.344 -9.625 1 83.31 288 GLU B C 1
ATOM 6755 O O . GLU B 1 288 ? 8.266 -21.406 -9.32 1 83.31 288 GLU B O 1
ATOM 6760 N N . HIS B 1 289 ? 9.312 -22.75 -10.875 1 85.56 289 HIS B N 1
ATOM 6761 C CA . HIS B 1 289 ? 8.555 -22.156 -11.969 1 85.56 289 HIS B CA 1
ATOM 6762 C C . HIS B 1 289 ? 7.773 -23.219 -12.742 1 85.56 289 HIS B C 1
ATOM 6764 O O . HIS B 1 289 ? 8.273 -24.312 -12.977 1 85.56 289 HIS B O 1
ATOM 6770 N N . ALA B 1 290 ? 6.512 -22.859 -12.828 1 86.81 290 ALA B N 1
ATOM 6771 C CA . ALA B 1 290 ? 5.68 -23.734 -13.656 1 86.81 290 ALA B CA 1
ATOM 6772 C C . ALA B 1 290 ? 5.938 -23.484 -15.141 1 86.81 290 ALA B C 1
ATOM 6774 O O . ALA B 1 290 ? 6.461 -22.438 -15.516 1 86.81 290 ALA B O 1
ATOM 6775 N N . PRO B 1 291 ? 5.574 -24.469 -15.914 1 81.88 291 PRO B N 1
ATOM 6776 C CA . PRO B 1 291 ? 5.781 -24.297 -17.359 1 81.88 291 PRO B CA 1
ATOM 6777 C C . PRO B 1 291 ? 4.984 -23.125 -17.938 1 81.88 291 PRO B C 1
ATOM 6779 O O . PRO B 1 291 ? 3.984 -22.703 -17.344 1 81.88 291 PRO B O 1
ATOM 6782 N N . ALA B 1 292 ? 5.418 -22.625 -19.047 1 79.12 292 ALA B N 1
ATOM 6783 C CA . ALA B 1 292 ? 4.848 -21.453 -19.703 1 79.12 292 ALA B CA 1
ATOM 6784 C C . ALA B 1 292 ? 3.406 -21.719 -20.125 1 79.12 292 ALA B C 1
ATOM 6786 O O . ALA B 1 292 ? 2.592 -20.797 -20.188 1 79.12 292 ALA B O 1
ATOM 6787 N N . THR B 1 293 ? 3.105 -22.938 -20.312 1 84.19 293 THR B N 1
ATOM 6788 C CA . THR B 1 293 ? 1.768 -23.281 -20.766 1 84.19 293 THR B CA 1
ATOM 6789 C C . THR B 1 293 ? 0.749 -23.125 -19.641 1 84.19 293 THR B C 1
ATOM 6791 O O . THR B 1 293 ? -0.449 -22.984 -19.906 1 84.19 293 THR B O 1
ATOM 6794 N N . SER B 1 294 ? 1.306 -23.094 -18.453 1 89.81 294 SER B N 1
ATOM 6795 C CA . SER B 1 294 ? 0.404 -23.031 -17.312 1 89.81 294 SER B CA 1
ATOM 6796 C C . SER B 1 294 ? -0.24 -21.656 -17.203 1 89.81 294 SER B C 1
ATOM 6798 O O . SER B 1 294 ? -1.378 -21.531 -16.734 1 89.81 294 SER B O 1
ATOM 6800 N N . SER B 1 295 ? 0.423 -20.672 -17.688 1 89.81 295 SER B N 1
ATOM 6801 C CA . SER B 1 295 ? -0.134 -19.328 -17.625 1 89.81 295 SER B CA 1
ATOM 6802 C C . SER B 1 295 ? -1.348 -19.188 -18.531 1 89.81 295 SER B C 1
ATOM 6804 O O . SER B 1 295 ? -2.355 -18.594 -18.156 1 89.81 295 SER B O 1
ATOM 6806 N N . LEU B 1 296 ? -1.219 -19.797 -19.672 1 91.38 296 LEU B N 1
ATOM 6807 C CA . LEU B 1 296 ? -2.32 -19.734 -20.641 1 91.38 296 LEU B CA 1
ATOM 6808 C C . LEU B 1 296 ? -3.523 -20.531 -20.125 1 91.38 296 LEU B C 1
ATOM 6810 O O . LEU B 1 296 ? -4.668 -20.125 -20.328 1 91.38 296 LEU B O 1
ATOM 6814 N N . GLN B 1 297 ? -3.227 -21.578 -19.453 1 93.06 297 GLN B N 1
ATOM 6815 C CA . GLN B 1 297 ? -4.305 -22.391 -18.906 1 93.06 297 GLN B CA 1
ATOM 6816 C C . GLN B 1 297 ? -5.07 -21.641 -17.828 1 93.06 297 GLN B C 1
ATOM 6818 O O . GLN B 1 297 ? -6.297 -21.734 -17.75 1 93.06 297 GLN B O 1
ATOM 6823 N N . VAL B 1 298 ? -4.367 -20.953 -17.047 1 94.12 298 VAL B N 1
ATOM 6824 C CA . VAL B 1 298 ? -5.008 -20.203 -15.984 1 94.12 298 VAL B CA 1
ATOM 6825 C C . VAL B 1 298 ? -5.852 -19.078 -16.578 1 94.12 298 VAL B C 1
ATOM 6827 O O . VAL B 1 298 ? -6.965 -18.812 -16.125 1 94.12 298 VAL B O 1
ATOM 6830 N N . VAL B 1 299 ? -5.344 -18.453 -17.609 1 93.75 299 VAL B N 1
ATOM 6831 C CA . VAL B 1 299 ? -6.07 -17.375 -18.266 1 93.75 299 VAL B CA 1
ATOM 6832 C C . VAL B 1 299 ? -7.359 -17.906 -18.891 1 93.75 299 VAL B C 1
ATOM 6834 O O . VAL B 1 299 ? -8.398 -17.25 -18.859 1 93.75 299 VAL B O 1
ATOM 6837 N N . GLU B 1 300 ? -7.238 -19.062 -19.391 1 95.06 300 GLU B N 1
ATOM 6838 C CA . GLU B 1 300 ? -8.422 -19.719 -19.953 1 95.06 300 GLU B CA 1
ATOM 6839 C C . GLU B 1 300 ? -9.477 -19.953 -18.875 1 95.06 300 GLU B C 1
ATOM 6841 O O . GLU B 1 300 ? -10.664 -19.688 -19.094 1 95.06 300 GLU B O 1
ATOM 6846 N N . LEU B 1 301 ? -9.031 -20.422 -17.781 1 95.94 301 LEU B N 1
ATOM 6847 C CA . LEU B 1 301 ? -9.953 -20.703 -16.688 1 95.94 301 LEU B CA 1
ATOM 6848 C C . LEU B 1 301 ? -10.594 -19.406 -16.188 1 95.94 301 LEU B C 1
ATOM 6850 O O . LEU B 1 301 ? -11.797 -19.375 -15.914 1 95.94 301 LEU B O 1
ATOM 6854 N N . VAL B 1 302 ? -9.82 -18.344 -16.062 1 96.31 302 VAL B N 1
ATOM 6855 C CA . VAL B 1 302 ? -10.32 -17.078 -15.562 1 96.31 302 VAL B CA 1
ATOM 6856 C C . VAL B 1 302 ? -11.297 -16.469 -16.578 1 96.31 302 VAL B C 1
ATOM 6858 O O . VAL B 1 302 ? -12.352 -15.961 -16.203 1 96.31 302 VAL B O 1
ATOM 6861 N N . HIS B 1 303 ? -10.898 -16.547 -17.844 1 95.31 303 HIS B N 1
ATOM 6862 C CA . HIS B 1 303 ? -11.773 -16.047 -18.891 1 95.31 303 HIS B CA 1
ATOM 6863 C C . HIS B 1 303 ? -13.117 -16.766 -18.891 1 95.31 303 HIS B C 1
ATOM 6865 O O . HIS B 1 303 ? -14.164 -16.141 -19.016 1 95.31 303 HIS B O 1
ATOM 6871 N N . GLY B 1 304 ? -13.031 -18.062 -18.688 1 93 304 GLY B N 1
ATOM 6872 C CA . GLY B 1 304 ? -14.258 -18.844 -18.625 1 93 304 GLY B CA 1
ATOM 6873 C C . GLY B 1 304 ? -15.094 -18.547 -17.406 1 93 304 GLY B C 1
ATOM 6874 O O . GLY B 1 304 ? -16.328 -18.469 -17.484 1 93 304 GLY B O 1
ATOM 6875 N N . TYR B 1 305 ? -14.484 -18.312 -16.344 1 94.12 305 TYR B N 1
ATOM 6876 C CA . TYR B 1 305 ? -15.172 -18 -15.094 1 94.12 305 TYR B CA 1
ATOM 6877 C C . TYR B 1 305 ? -15.93 -16.672 -15.211 1 94.12 305 TYR B C 1
ATOM 6879 O O . TYR B 1 305 ? -17.094 -16.594 -14.82 1 94.12 305 TYR B O 1
ATOM 6887 N N . VAL B 1 306 ? -15.312 -15.672 -15.766 1 94.56 306 VAL B N 1
ATOM 6888 C CA . VAL B 1 306 ? -15.922 -14.344 -15.867 1 94.56 306 VAL B CA 1
ATOM 6889 C C . VAL B 1 306 ? -17.047 -14.375 -16.906 1 94.56 306 VAL B C 1
ATOM 6891 O O . VAL B 1 306 ? -18.109 -13.773 -16.688 1 94.56 306 VAL B O 1
ATOM 6894 N N . MET B 1 307 ? -16.812 -15.141 -17.953 1 91.44 307 MET B N 1
ATOM 6895 C CA . MET B 1 307 ? -17.844 -15.266 -18.969 1 91.44 307 MET B CA 1
ATOM 6896 C C . MET B 1 307 ? -19.094 -15.938 -18.406 1 91.44 307 MET B C 1
ATOM 6898 O O . MET B 1 307 ? -20.219 -15.484 -18.641 1 91.44 307 MET B O 1
ATOM 6902 N N . ASP B 1 308 ? -18.812 -16.922 -17.625 1 89.81 308 ASP B N 1
ATOM 6903 C CA . ASP B 1 308 ? -19.922 -17.625 -17 1 89.81 308 ASP B CA 1
ATOM 6904 C C . ASP B 1 308 ? -20.625 -16.734 -15.961 1 89.81 308 ASP B C 1
ATOM 6906 O O . ASP B 1 308 ? -21.828 -16.828 -15.773 1 89.81 308 ASP B O 1
ATOM 6910 N N . GLY B 1 309 ? -19.953 -15.938 -15.375 1 91.06 309 GLY B N 1
ATOM 6911 C CA . GLY B 1 309 ? -20.531 -14.992 -14.438 1 91.06 309 GLY B CA 1
ATOM 6912 C C . GLY B 1 309 ? -21.5 -14.023 -15.086 1 91.06 309 GLY B C 1
ATOM 6913 O O . GLY B 1 309 ? -22.609 -13.82 -14.594 1 91.06 309 GLY B O 1
ATOM 6914 N N . TRP B 1 310 ? -21.094 -13.508 -16.172 1 91.19 310 TRP B N 1
ATOM 6915 C CA . TRP B 1 310 ? -21.938 -12.555 -16.891 1 91.19 310 TRP B CA 1
ATOM 6916 C C . TRP B 1 310 ? -23.156 -13.258 -17.5 1 91.19 310 TRP B C 1
ATOM 6918 O O . TRP B 1 310 ? -24.25 -12.688 -17.547 1 91.19 310 TRP B O 1
ATOM 6928 N N . ARG B 1 311 ? -22.984 -14.461 -17.875 1 87.25 311 ARG B N 1
ATOM 6929 C CA . ARG B 1 311 ? -24.047 -15.172 -18.578 1 87.25 311 ARG B CA 1
ATOM 6930 C C . ARG B 1 311 ? -25.078 -15.742 -17.609 1 87.25 311 ARG B C 1
ATOM 6932 O O . ARG B 1 311 ? -26.281 -15.695 -17.859 1 87.25 311 ARG B O 1
ATOM 6939 N N . ARG B 1 312 ? -24.547 -16.141 -16.484 1 86.06 312 ARG B N 1
ATOM 6940 C CA . ARG B 1 312 ? -25.438 -16.969 -15.664 1 86.06 312 ARG B CA 1
ATOM 6941 C C . ARG B 1 312 ? -25.703 -16.312 -14.312 1 86.06 312 ARG B C 1
ATOM 6943 O O . ARG B 1 312 ? -26.75 -16.547 -13.703 1 86.06 312 ARG B O 1
ATOM 6950 N N . TYR B 1 313 ? -24.875 -15.523 -13.867 1 87.62 313 TYR B N 1
ATOM 6951 C CA . TYR B 1 313 ? -24.969 -15.109 -12.469 1 87.62 313 TYR B CA 1
ATOM 6952 C C . TYR B 1 313 ? -25.359 -13.641 -12.367 1 87.62 313 TYR B C 1
ATOM 6954 O O . TYR B 1 313 ? -26.234 -13.273 -11.586 1 87.62 313 TYR B O 1
ATOM 6962 N N . ILE B 1 314 ? -24.797 -12.836 -13.148 1 92.25 314 ILE B N 1
ATOM 6963 C CA . ILE B 1 314 ? -24.969 -11.391 -13 1 92.25 314 ILE B CA 1
ATOM 6964 C C . ILE B 1 314 ? -26.234 -10.953 -13.734 1 92.25 314 ILE B C 1
ATOM 6966 O O . ILE B 1 314 ? -26.297 -11.023 -14.969 1 92.25 314 ILE B O 1
ATOM 6970 N N . LYS B 1 315 ? -27.203 -10.516 -12.961 1 90.12 315 LYS B N 1
ATOM 6971 C CA . LYS B 1 315 ? -28.469 -10.047 -13.531 1 90.12 315 LYS B CA 1
ATOM 6972 C C . LYS B 1 315 ? -28.734 -8.594 -13.156 1 90.12 315 LYS B C 1
ATOM 6974 O O . LYS B 1 315 ? -29.281 -7.828 -13.945 1 90.12 315 LYS B O 1
ATOM 6979 N N . ASP B 1 316 ? -28.328 -8.281 -11.969 1 91.44 316 ASP B N 1
ATOM 6980 C CA . ASP B 1 316 ? -28.547 -6.93 -11.453 1 91.44 316 ASP B CA 1
ATOM 6981 C C . ASP B 1 316 ? -27.297 -6.395 -10.766 1 91.44 316 ASP B C 1
ATOM 6983 O O . ASP B 1 316 ? -26.281 -7.078 -10.711 1 91.44 316 ASP B O 1
ATOM 6987 N N . ALA B 1 317 ? -27.469 -5.148 -10.352 1 90.38 317 ALA B N 1
ATOM 6988 C CA . ALA B 1 317 ? -26.344 -4.492 -9.688 1 90.38 317 ALA B CA 1
ATOM 6989 C C . ALA B 1 317 ? -25.953 -5.223 -8.406 1 90.38 317 ALA B C 1
ATOM 6991 O O . ALA B 1 317 ? -24.766 -5.316 -8.07 1 90.38 317 ALA B O 1
ATOM 6992 N N . ALA B 1 318 ? -26.922 -5.754 -7.707 1 88.75 318 ALA B N 1
ATOM 6993 C CA . ALA B 1 318 ? -26.656 -6.461 -6.457 1 88.75 318 ALA B CA 1
ATOM 6994 C C . ALA B 1 318 ? -25.906 -7.766 -6.719 1 88.75 318 ALA B C 1
ATOM 6996 O O . ALA B 1 318 ? -24.969 -8.102 -5.992 1 88.75 318 ALA B O 1
ATOM 6997 N N . SER B 1 319 ? -26.312 -8.422 -7.746 1 91.31 319 SER B N 1
ATOM 6998 C CA . SER B 1 319 ? -25.641 -9.664 -8.094 1 91.31 319 SER B CA 1
ATOM 6999 C C . SER B 1 319 ? -24.219 -9.406 -8.609 1 91.31 319 SER B C 1
ATOM 7001 O O . SER B 1 319 ? -23.312 -10.219 -8.406 1 91.31 319 SER B O 1
ATOM 7003 N N . TYR B 1 320 ? -24.062 -8.297 -9.289 1 92.56 320 TYR B N 1
ATOM 7004 C CA . TYR B 1 320 ? -22.734 -7.906 -9.75 1 92.56 320 TYR B CA 1
ATOM 7005 C C . TYR B 1 320 ? -21.781 -7.707 -8.578 1 92.56 320 TYR B C 1
ATOM 7007 O O . TYR B 1 320 ? -20.656 -8.211 -8.594 1 92.56 320 TYR B O 1
ATOM 7015 N N . LYS B 1 321 ? -22.266 -7.043 -7.594 1 89.94 321 LYS B N 1
ATOM 7016 C CA . LYS B 1 321 ? -21.453 -6.785 -6.406 1 89.94 321 LYS B CA 1
ATOM 7017 C C . LYS B 1 321 ? -21.156 -8.086 -5.656 1 89.94 321 LYS B C 1
ATOM 7019 O O . LYS B 1 321 ? -20.031 -8.289 -5.188 1 89.94 321 LYS B O 1
ATOM 7024 N N . ARG B 1 322 ? -22.078 -8.953 -5.633 1 88.31 322 ARG B N 1
ATOM 7025 C CA . ARG B 1 322 ? -21.891 -10.227 -4.941 1 88.31 322 ARG B CA 1
ATOM 7026 C C . ARG B 1 322 ? -20.891 -11.109 -5.668 1 88.31 322 ARG B C 1
ATOM 7028 O O . ARG B 1 322 ? -20.078 -11.781 -5.035 1 88.31 322 ARG B O 1
ATOM 7035 N N . PHE B 1 323 ? -20.984 -11.078 -6.949 1 91.62 323 PHE B N 1
ATOM 7036 C CA . PHE B 1 323 ? -20.062 -11.883 -7.75 1 91.62 323 PHE B CA 1
ATOM 7037 C C . PHE B 1 323 ? -18.625 -11.461 -7.52 1 91.62 323 PHE B C 1
ATOM 7039 O O . PHE B 1 323 ? -17.719 -12.297 -7.461 1 91.62 323 PHE B O 1
ATOM 7046 N N . ASN B 1 324 ? -18.453 -10.172 -7.336 1 91.25 324 ASN B N 1
ATOM 7047 C CA . ASN B 1 324 ? -17.094 -9.648 -7.152 1 91.25 324 ASN B CA 1
ATOM 7048 C C . ASN B 1 324 ? -16.594 -9.891 -5.734 1 91.25 324 ASN B C 1
ATOM 7050 O O . ASN B 1 324 ? -15.391 -9.789 -5.477 1 91.25 324 ASN B O 1
ATOM 7054 N N . LEU B 1 325 ? -17.5 -10.266 -4.82 1 87.88 325 LEU B N 1
ATOM 7055 C CA . LEU B 1 325 ? -17.125 -10.492 -3.43 1 87.88 325 LEU B CA 1
ATOM 7056 C C . LEU B 1 325 ? -16.875 -11.977 -3.172 1 87.88 325 LEU B C 1
ATOM 7058 O O . LEU B 1 325 ? -16.406 -12.352 -2.098 1 87.88 325 LEU B O 1
ATOM 7062 N N . HIS B 1 326 ? -17.031 -12.75 -4.164 1 88.5 326 HIS B N 1
ATOM 7063 C CA . HIS B 1 326 ? -16.875 -14.195 -3.979 1 88.5 326 HIS B CA 1
ATOM 7064 C C . HIS B 1 326 ? -15.414 -14.578 -3.875 1 88.5 326 HIS B C 1
ATOM 7066 O O . HIS B 1 326 ? -14.594 -14.156 -4.695 1 88.5 326 HIS B O 1
ATOM 7072 N N . ARG B 1 327 ? -15.164 -15.406 -2.854 1 89.81 327 ARG B N 1
ATOM 7073 C CA . ARG B 1 327 ? -13.82 -15.945 -2.639 1 89.81 327 ARG B CA 1
ATOM 7074 C C . ARG B 1 327 ? -13.805 -17.453 -2.852 1 89.81 327 ARG B C 1
ATOM 7076 O O . ARG B 1 327 ? -12.812 -18.125 -2.523 1 89.81 327 ARG B O 1
ATOM 7083 N N . GLY B 1 328 ? -14.773 -17.969 -3.316 1 91.12 328 GLY B N 1
ATOM 7084 C CA . GLY B 1 328 ? -14.93 -19.406 -3.518 1 91.12 328 GLY B CA 1
ATOM 7085 C C . GLY B 1 328 ? -16.359 -19.891 -3.307 1 91.12 328 GLY B C 1
ATOM 7086 O O . GLY B 1 328 ? -16.656 -21.062 -3.51 1 91.12 328 GLY B O 1
ATOM 7087 N N . GLN B 1 329 ? -17.266 -19.062 -3.09 1 88.75 329 GLN B N 1
ATOM 7088 C CA . GLN B 1 329 ? -18.641 -19.406 -2.729 1 88.75 329 GLN B CA 1
ATOM 7089 C C . GLN B 1 329 ? -19.422 -19.906 -3.943 1 88.75 329 GLN B C 1
ATOM 7091 O O . GLN B 1 329 ? -20.312 -20.75 -3.816 1 88.75 329 GLN B O 1
ATOM 7096 N N . TRP B 1 330 ? -19.062 -19.297 -4.977 1 87.5 330 TRP B N 1
ATOM 7097 C CA . TRP B 1 330 ? -19.766 -19.719 -6.188 1 87.5 330 TRP B CA 1
ATOM 7098 C C . TRP B 1 330 ? -19.391 -21.141 -6.555 1 87.5 330 TRP B C 1
ATOM 7100 O O . TRP B 1 330 ? -20.25 -21.938 -6.953 1 87.5 330 TRP B O 1
ATOM 7110 N N . ALA B 1 331 ? -18.125 -21.469 -6.414 1 91.56 331 ALA B N 1
ATOM 7111 C CA . ALA B 1 331 ? -17.656 -22.812 -6.734 1 91.56 331 ALA B CA 1
ATOM 7112 C C . ALA B 1 331 ? -18.203 -23.844 -5.746 1 91.56 331 ALA B C 1
ATOM 7114 O O . ALA B 1 331 ? -18.422 -25 -6.102 1 91.56 331 ALA B O 1
ATOM 7115 N N . LEU B 1 332 ? -18.438 -23.375 -4.492 1 92.25 332 LEU B N 1
ATOM 7116 C CA . LEU B 1 332 ? -18.906 -24.281 -3.449 1 92.25 332 LEU B CA 1
ATOM 7117 C C . LEU B 1 332 ? -20.422 -24.219 -3.311 1 92.25 332 LEU B C 1
ATOM 7119 O O . LEU B 1 332 ? -20.969 -24.641 -2.295 1 92.25 332 LEU B O 1
ATOM 7123 N N . ARG B 1 333 ? -21.078 -23.766 -4.262 1 85.81 333 ARG B N 1
ATOM 7124 C CA . ARG B 1 333 ? -22.531 -23.562 -4.18 1 85.81 333 ARG B CA 1
ATOM 7125 C C . ARG B 1 333 ? -23.25 -24.891 -3.959 1 85.81 333 ARG B C 1
ATOM 7127 O O . ARG B 1 333 ? -24.25 -24.938 -3.234 1 85.81 333 ARG B O 1
ATOM 7134 N N . ARG B 1 334 ? -22.703 -25.953 -4.492 1 83.19 334 ARG B N 1
ATOM 7135 C CA . ARG B 1 334 ? -23.328 -27.266 -4.367 1 83.19 334 ARG B CA 1
ATOM 7136 C C . ARG B 1 334 ? -22.891 -27.953 -3.078 1 83.19 334 ARG B C 1
ATOM 7138 O O . ARG B 1 334 ? -23.594 -28.844 -2.586 1 83.19 334 ARG B O 1
ATOM 7145 N N . GLN B 1 335 ? -21.797 -27.594 -2.564 1 90 335 GLN B N 1
ATOM 7146 C CA . GLN B 1 335 ? -21.25 -28.172 -1.337 1 90 335 GLN B CA 1
ATOM 7147 C C . GLN B 1 335 ? -21.188 -27.125 -0.224 1 90 335 GLN B C 1
ATOM 7149 O O . GLN B 1 335 ? -20.094 -26.781 0.25 1 90 335 GLN B O 1
ATOM 7154 N N . ARG B 1 336 ? -22.25 -26.891 0.368 1 84.88 336 ARG B N 1
ATOM 7155 C CA . ARG B 1 336 ? -22.375 -25.828 1.356 1 84.88 336 ARG B CA 1
ATOM 7156 C C . ARG B 1 336 ? -21.734 -26.219 2.676 1 84.88 336 ARG B C 1
ATOM 7158 O O . ARG B 1 336 ? -21.359 -25.359 3.475 1 84.88 336 ARG B O 1
ATOM 7165 N N . HIS B 1 337 ? -21.562 -27.469 2.844 1 87.88 337 HIS B N 1
ATOM 7166 C CA . HIS B 1 337 ? -20.984 -27.938 4.098 1 87.88 337 HIS B CA 1
ATOM 7167 C C . HIS B 1 337 ? -19.5 -27.562 4.199 1 87.88 337 HIS B C 1
ATOM 7169 O O . HIS B 1 337 ? -18.938 -27.562 5.293 1 87.88 337 HIS B O 1
ATOM 7175 N N . LEU B 1 338 ? -18.938 -27.156 3.051 1 91.81 338 LEU B N 1
ATOM 7176 C CA . LEU B 1 338 ? -17.531 -26.75 3.051 1 91.81 338 LEU B CA 1
ATOM 7177 C C . LEU B 1 338 ? -17.422 -25.234 3.184 1 91.81 338 LEU B C 1
ATOM 7179 O O . LEU B 1 338 ? -16.312 -24.688 3.145 1 91.81 338 LEU B O 1
ATOM 7183 N N . GLY B 1 339 ? -18.5 -24.516 3.389 1 88.88 339 GLY B N 1
ATOM 7184 C CA . GLY B 1 339 ? -18.531 -23.062 3.43 1 88.88 339 GLY B CA 1
ATOM 7185 C C . GLY B 1 339 ? -17.781 -22.484 4.609 1 88.88 339 GLY B C 1
ATOM 7186 O O . GLY B 1 339 ? -17.297 -21.344 4.547 1 88.88 339 GLY B O 1
ATOM 7187 N N . TRP B 1 340 ? -17.531 -23.297 5.629 1 87.44 340 TRP B N 1
ATOM 7188 C CA . TRP B 1 340 ? -16.812 -22.828 6.809 1 87.44 340 TRP B CA 1
ATOM 7189 C C . TRP B 1 340 ? -15.367 -22.5 6.469 1 87.44 340 TRP B C 1
ATOM 7191 O O . TRP B 1 340 ? -14.742 -21.656 7.125 1 87.44 340 TRP B O 1
ATOM 7201 N N . SER B 1 341 ? -14.82 -23.125 5.469 1 90.81 341 SER B N 1
ATOM 7202 C CA . SER B 1 341 ? -13.422 -22.969 5.09 1 90.81 341 SER B CA 1
ATOM 7203 C C . SER B 1 341 ? -13.164 -21.594 4.477 1 90.81 341 SER B C 1
ATOM 7205 O O . SER B 1 341 ? -12.023 -21.141 4.406 1 90.81 341 SER B O 1
ATOM 7207 N N . LEU B 1 342 ? -14.258 -20.953 4.082 1 89.81 342 LEU B N 1
ATOM 7208 C CA . LEU B 1 342 ? -14.117 -19.641 3.439 1 89.81 342 LEU B CA 1
ATOM 7209 C C . LEU B 1 342 ? -14.469 -18.516 4.41 1 89.81 342 LEU B C 1
ATOM 7211 O O . LEU B 1 342 ? -14.172 -17.359 4.148 1 89.81 342 LEU B O 1
ATOM 7215 N N . ASN B 1 343 ? -15.062 -18.891 5.559 1 82.5 343 ASN B N 1
ATOM 7216 C CA . ASN B 1 343 ? -15.508 -17.891 6.527 1 82.5 343 ASN B CA 1
ATOM 7217 C C . ASN B 1 343 ? -14.406 -17.547 7.531 1 82.5 343 ASN B C 1
ATOM 7219 O O . ASN B 1 343 ? -14.648 -17.531 8.742 1 82.5 343 ASN B O 1
ATOM 7223 N N . MET B 1 344 ? -13.195 -17.484 7.062 1 85.25 344 MET B N 1
ATOM 7224 C CA . MET B 1 344 ? -12.039 -17.062 7.852 1 85.25 344 MET B CA 1
ATOM 7225 C C . MET B 1 344 ? -11.234 -16 7.121 1 85.25 344 MET B C 1
ATOM 7227 O O . MET B 1 344 ? -11.641 -15.531 6.055 1 85.25 344 MET B O 1
ATOM 7231 N N . SER B 1 345 ? -10.219 -15.539 7.84 1 84.31 345 SER B N 1
ATOM 7232 C CA . SER B 1 345 ? -9.375 -14.562 7.152 1 84.31 345 SER B CA 1
ATOM 7233 C C . SER B 1 345 ? -8.891 -15.102 5.812 1 84.31 345 SER B C 1
ATOM 7235 O O . SER B 1 345 ? -8.656 -16.297 5.664 1 84.31 345 SER B O 1
ATOM 7237 N N . PHE B 1 346 ? -8.828 -14.289 4.844 1 89.44 346 PHE B N 1
ATOM 7238 C CA . PHE B 1 346 ? -8.508 -14.711 3.484 1 89.44 346 PHE B CA 1
ATOM 7239 C C . PHE B 1 346 ? -7.168 -15.438 3.445 1 89.44 346 PHE B C 1
ATOM 7241 O O . PHE B 1 346 ? -7.02 -16.453 2.752 1 89.44 346 PHE B O 1
ATOM 7248 N N . ASP B 1 347 ? -6.191 -14.977 4.137 1 88.81 347 ASP B N 1
ATOM 7249 C CA . ASP B 1 347 ? -4.871 -15.609 4.152 1 88.81 347 ASP B CA 1
ATOM 7250 C C . ASP B 1 347 ? -4.941 -17.016 4.738 1 88.81 347 ASP B C 1
ATOM 7252 O O . ASP B 1 347 ? -4.316 -17.938 4.219 1 88.81 347 ASP B O 1
ATOM 7256 N N . ARG B 1 348 ? -5.727 -17.188 5.73 1 88.62 348 ARG B N 1
ATOM 7257 C CA . ARG B 1 348 ? -5.887 -18.5 6.34 1 88.62 348 ARG B CA 1
ATOM 7258 C C . ARG B 1 348 ? -6.621 -19.453 5.406 1 88.62 348 ARG B C 1
ATOM 7260 O O . ARG B 1 348 ? -6.277 -20.641 5.32 1 88.62 348 ARG B O 1
ATOM 7267 N N . SER B 1 349 ? -7.617 -18.922 4.777 1 92 349 SER B N 1
ATOM 7268 C CA . SER B 1 349 ? -8.359 -19.75 3.836 1 92 349 SER B CA 1
ATOM 7269 C C . SER B 1 349 ? -7.473 -20.234 2.695 1 92 349 SER B C 1
ATOM 7271 O O . SER B 1 349 ? -7.551 -21.391 2.285 1 92 349 SER B O 1
ATOM 7273 N N . VAL B 1 350 ? -6.648 -19.359 2.201 1 94.5 350 VAL B N 1
ATOM 7274 C CA . VAL B 1 350 ? -5.75 -19.719 1.108 1 94.5 350 VAL B CA 1
ATOM 7275 C C . VAL B 1 350 ? -4.785 -20.797 1.569 1 94.5 350 VAL B C 1
ATOM 7277 O O . VAL B 1 350 ? -4.551 -21.781 0.852 1 94.5 350 VAL B O 1
ATOM 7280 N N . LEU B 1 351 ? -4.316 -20.656 2.744 1 93.56 351 LEU B N 1
ATOM 7281 C CA . LEU B 1 351 ? -3.357 -21.625 3.262 1 93.56 351 LEU B CA 1
ATOM 7282 C C . LEU B 1 351 ? -4.031 -22.969 3.527 1 93.56 351 LEU B C 1
ATOM 7284 O O . LEU B 1 351 ? -3.465 -24.016 3.232 1 93.56 351 LEU B O 1
ATOM 7288 N N . LEU B 1 352 ? -5.211 -22.922 4.066 1 94.38 352 LEU B N 1
ATOM 7289 C CA . LEU B 1 352 ? -5.973 -24.141 4.324 1 94.38 352 LEU B CA 1
ATOM 7290 C C . LEU B 1 352 ? -6.215 -24.922 3.031 1 94.38 352 LEU B C 1
ATOM 7292 O O . LEU B 1 352 ? -5.965 -26.125 2.969 1 94.38 352 LEU B O 1
ATOM 7296 N N . TRP B 1 353 ? -6.66 -24.219 2.086 1 96.5 353 TRP B N 1
ATOM 7297 C CA . TRP B 1 353 ? -6.973 -24.844 0.808 1 96.5 353 TRP B CA 1
ATOM 7298 C C . TRP B 1 353 ? -5.699 -25.312 0.112 1 96.5 353 TRP B C 1
ATOM 7300 O O . TRP B 1 353 ? -5.715 -26.328 -0.597 1 96.5 353 TRP B O 1
ATOM 7310 N N . HIS B 1 354 ? -4.605 -24.641 0.279 1 96.5 354 HIS B N 1
ATOM 7311 C CA . HIS B 1 354 ? -3.336 -25.047 -0.31 1 96.5 354 HIS B CA 1
ATOM 7312 C C . HIS B 1 354 ? -2.865 -26.375 0.267 1 96.5 354 HIS B C 1
ATOM 7314 O O . HIS B 1 354 ? -2.514 -27.297 -0.48 1 96.5 354 HIS B O 1
ATOM 7320 N N . ILE B 1 355 ? -2.914 -26.453 1.562 1 93.56 355 ILE B N 1
ATOM 7321 C CA . ILE B 1 355 ? -2.486 -27.688 2.223 1 93.56 355 ILE B CA 1
ATOM 7322 C C . ILE B 1 355 ? -3.434 -28.828 1.856 1 93.56 355 ILE B C 1
ATOM 7324 O O . ILE B 1 355 ? -2.99 -29.922 1.543 1 93.56 355 ILE B O 1
ATOM 7328 N N . ALA B 1 356 ? -4.723 -28.594 1.87 1 94.5 356 ALA B N 1
ATOM 7329 C CA . ALA B 1 356 ? -5.719 -29.609 1.538 1 94.5 356 ALA B CA 1
ATOM 7330 C C . ALA B 1 356 ? -5.551 -30.094 0.101 1 94.5 356 ALA B C 1
ATOM 7332 O O . ALA B 1 356 ? -5.68 -31.281 -0.177 1 94.5 356 ALA B O 1
ATOM 7333 N N . THR B 1 357 ? -5.297 -29.125 -0.812 1 95.19 357 THR B N 1
ATOM 7334 C CA . THR B 1 357 ? -5.105 -29.484 -2.211 1 95.19 357 THR B CA 1
ATOM 7335 C C . THR B 1 357 ? -3.881 -30.375 -2.375 1 95.19 357 THR B C 1
ATOM 7337 O O . THR B 1 357 ? -3.916 -31.359 -3.131 1 95.19 357 THR B O 1
ATOM 7340 N N . ASP B 1 358 ? -2.852 -30.109 -1.632 1 93 358 ASP B N 1
ATOM 7341 C CA . ASP B 1 358 ? -1.637 -30.906 -1.728 1 93 358 ASP B CA 1
ATOM 7342 C C . ASP B 1 358 ? -1.853 -32.312 -1.148 1 93 358 ASP B C 1
ATOM 7344 O O . ASP B 1 358 ? -1.375 -33.281 -1.707 1 93 358 ASP B O 1
ATOM 7348 N N . ILE B 1 359 ? -2.547 -32.375 -0.123 1 90.56 359 ILE B N 1
ATOM 7349 C CA . ILE B 1 359 ? -2.844 -33.656 0.505 1 90.56 359 ILE B CA 1
ATOM 7350 C C . ILE B 1 359 ? -3.695 -34.5 -0.436 1 90.56 359 ILE B C 1
ATOM 7352 O O . ILE B 1 359 ? -3.404 -35.688 -0.648 1 90.56 359 ILE B O 1
ATOM 7356 N N . CYS B 1 360 ? -4.711 -33.906 -0.981 1 91.38 360 CYS B N 1
ATOM 7357 C CA . CYS B 1 360 ? -5.59 -34.625 -1.897 1 91.38 360 CYS B CA 1
ATOM 7358 C C . CYS B 1 360 ? -4.844 -35.031 -3.162 1 91.38 360 CYS B C 1
ATOM 7360 O O . CYS B 1 360 ? -5.09 -36.094 -3.713 1 91.38 360 CYS B O 1
ATOM 7362 N N . PHE B 1 361 ? -3.977 -34.188 -3.611 1 90.44 361 PHE B N 1
ATOM 7363 C CA . PHE B 1 361 ? -3.23 -34.438 -4.836 1 90.44 361 PHE B CA 1
ATOM 7364 C C . PHE B 1 361 ? -2.332 -35.656 -4.668 1 90.44 361 PHE B C 1
ATOM 7366 O O . PHE B 1 361 ? -2.209 -36.469 -5.586 1 90.44 361 PHE B O 1
ATOM 7373 N N . HIS B 1 362 ? -1.758 -35.844 -3.562 1 87.62 362 HIS B N 1
ATOM 7374 C CA . HIS B 1 362 ? -0.804 -36.938 -3.357 1 87.62 362 HIS B CA 1
ATOM 7375 C C . HIS B 1 362 ? -1.502 -38.188 -2.861 1 87.62 362 HIS B C 1
ATOM 7377 O O . HIS B 1 362 ? -0.913 -39.281 -2.865 1 87.62 362 HIS B O 1
ATOM 7383 N N . HIS B 1 363 ? -2.672 -38.094 -2.416 1 78.94 363 HIS B N 1
ATOM 7384 C CA . HIS B 1 363 ? -3.373 -39.281 -1.908 1 78.94 363 HIS B CA 1
ATOM 7385 C C . HIS B 1 363 ? -3.988 -40.094 -3.045 1 78.94 363 HIS B C 1
ATOM 7387 O O . HIS B 1 363 ? -4.035 -41.312 -2.982 1 78.94 363 HIS B O 1
ATOM 7393 N N . GLN B 1 364 ? -4.715 -39.469 -3.998 1 66.81 364 GLN B N 1
ATOM 7394 C CA . GLN B 1 364 ? -5.594 -40.25 -4.844 1 66.81 364 GLN B CA 1
ATOM 7395 C C . GLN B 1 364 ? -5.012 -40.438 -6.242 1 66.81 364 GLN B C 1
ATOM 7397 O O . GLN B 1 364 ? -4.332 -39.531 -6.75 1 66.81 364 GLN B O 1
ATOM 7402 N N . SER B 1 365 ? -4.902 -41.688 -6.574 1 61.41 365 SER B N 1
ATOM 7403 C CA . SER B 1 365 ? -4.688 -42.094 -7.957 1 61.41 365 SER B CA 1
ATOM 7404 C C . SER B 1 365 ? -5.816 -41.625 -8.859 1 61.41 365 SER B C 1
ATOM 7406 O O . SER B 1 365 ? -6.992 -41.844 -8.57 1 61.41 365 SER B O 1
ATOM 7408 N N . THR B 1 366 ? -5.641 -40.5 -9.531 1 62.78 366 THR B N 1
ATOM 7409 C CA . THR B 1 366 ? -6.707 -39.75 -10.195 1 62.78 366 THR B CA 1
ATOM 7410 C C . THR B 1 366 ? -6.844 -40.188 -11.648 1 62.78 366 THR B C 1
ATOM 7412 O O . THR B 1 366 ? -5.891 -40.688 -12.25 1 62.78 366 THR B O 1
ATOM 7415 N N . THR B 1 367 ? -8.055 -40.438 -12.164 1 70.81 367 THR B N 1
ATOM 7416 C CA . THR B 1 367 ? -8.406 -40.531 -13.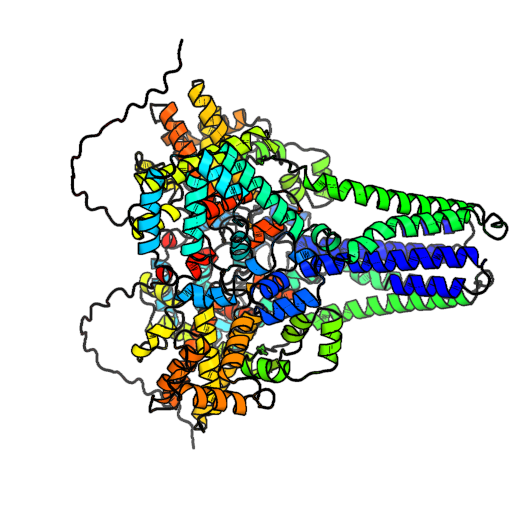578 1 70.81 367 THR B CA 1
ATOM 7417 C C . THR B 1 367 ? -7.695 -39.438 -14.375 1 70.81 367 THR B C 1
ATOM 7419 O O . THR B 1 367 ? -7.246 -38.438 -13.812 1 70.81 367 THR B O 1
ATOM 7422 N N . PRO B 1 368 ? -7.426 -39.812 -15.57 1 74.25 368 PRO B N 1
ATOM 7423 C CA . PRO B 1 368 ? -6.695 -38.844 -16.391 1 74.25 368 PRO B CA 1
ATOM 7424 C C . PRO B 1 368 ? -7.312 -37.438 -16.344 1 74.25 368 PRO B C 1
ATOM 7426 O O . PRO B 1 368 ? -6.59 -36.438 -16.266 1 74.25 368 PRO B O 1
ATOM 7429 N N . ARG B 1 369 ? -8.562 -37.375 -16.531 1 75.31 369 ARG B N 1
ATOM 7430 C CA . ARG B 1 369 ? -9.219 -36.094 -16.469 1 75.31 369 ARG B CA 1
ATOM 7431 C C . ARG B 1 369 ? -9.078 -35.469 -15.094 1 75.31 369 ARG B C 1
ATOM 7433 O O . ARG B 1 369 ? -8.867 -34.25 -14.969 1 75.31 369 ARG B O 1
ATOM 7440 N N . GLY B 1 370 ? -9.219 -36.25 -14.25 1 78.06 370 GLY B N 1
ATOM 7441 C CA . GLY B 1 370 ? -9.023 -35.781 -12.883 1 78.06 370 GLY B CA 1
ATOM 7442 C C . GLY B 1 370 ? -7.613 -35.312 -12.609 1 78.06 370 GLY B C 1
ATOM 7443 O O . GLY B 1 370 ? -7.414 -34.312 -11.898 1 78.06 370 GLY B O 1
ATOM 7444 N N . GLN B 1 371 ? -6.812 -35.844 -13.367 1 84.25 371 GLN B N 1
ATOM 7445 C CA . GLN B 1 371 ? -5.41 -35.5 -13.18 1 84.25 371 GLN B CA 1
ATOM 7446 C C . GLN B 1 371 ? -5.098 -34.125 -13.805 1 84.25 371 GLN B C 1
ATOM 7448 O O . GLN B 1 371 ? -4.297 -33.375 -13.258 1 84.25 371 GLN B O 1
ATOM 7453 N N . GLU B 1 372 ? -5.715 -33.875 -14.898 1 87.19 372 GLU B N 1
ATOM 7454 C CA . GLU B 1 372 ? -5.492 -32.594 -15.531 1 87.19 372 GLU B CA 1
ATOM 7455 C C . GLU B 1 372 ? -6.039 -31.453 -14.672 1 87.19 372 GLU B C 1
ATOM 7457 O O . GLU B 1 372 ? -5.367 -30.438 -14.477 1 87.19 372 GLU B O 1
ATOM 7462 N N . CYS B 1 373 ? -7.207 -31.656 -14.156 1 89.06 373 CYS B N 1
ATOM 7463 C CA . CYS B 1 373 ? -7.812 -30.656 -13.289 1 89.06 373 CYS B CA 1
ATOM 7464 C C . CYS B 1 373 ? -7.016 -30.484 -12.008 1 89.06 373 CYS B C 1
ATOM 7466 O O . CYS B 1 373 ? -6.863 -29.359 -11.508 1 89.06 373 CYS B O 1
ATOM 7468 N N . ALA B 1 374 ? -6.562 -31.562 -11.594 1 92.12 374 ALA B N 1
ATOM 7469 C CA . ALA B 1 374 ? -5.766 -31.531 -10.375 1 92.12 374 ALA B CA 1
ATOM 7470 C C . ALA B 1 374 ? -4.457 -30.766 -10.594 1 92.12 374 ALA B C 1
ATOM 7472 O O . ALA B 1 374 ? -4.039 -29.984 -9.75 1 92.12 374 ALA B O 1
ATOM 7473 N N . ALA B 1 375 ? -3.891 -31 -11.711 1 90.88 375 ALA B N 1
ATOM 7474 C CA . ALA B 1 375 ? -2.631 -30.344 -12.031 1 90.88 375 ALA B CA 1
ATOM 7475 C C . ALA B 1 375 ? -2.832 -28.828 -12.195 1 90.88 375 ALA B C 1
ATOM 7477 O O . ALA B 1 375 ? -2.014 -28.031 -11.727 1 90.88 375 ALA B O 1
ATOM 7478 N N . ARG B 1 376 ? -3.885 -28.516 -12.812 1 92.19 376 ARG B N 1
ATOM 7479 C CA . ARG B 1 376 ? -4.191 -27.109 -13 1 92.19 376 ARG B CA 1
ATOM 7480 C C . ARG B 1 376 ? -4.48 -26.422 -11.672 1 92.19 376 ARG B C 1
ATOM 7482 O O . ARG B 1 376 ? -4.043 -25.297 -11.438 1 92.19 376 ARG B O 1
ATOM 7489 N N . SER B 1 377 ? -5.18 -27.125 -10.859 1 94.81 377 SER B N 1
ATOM 7490 C CA . SER B 1 377 ? -5.496 -26.594 -9.539 1 94.81 377 SER B CA 1
ATOM 7491 C C . SER B 1 377 ? -4.234 -26.422 -8.695 1 94.81 377 SER B C 1
ATOM 7493 O O . SER B 1 377 ? -4.105 -25.453 -7.957 1 94.81 377 SER B O 1
ATOM 7495 N N . ARG B 1 378 ? -3.393 -27.328 -8.852 1 93.62 378 ARG B N 1
ATOM 7496 C CA . ARG B 1 378 ? -2.154 -27.281 -8.078 1 93.62 378 ARG B CA 1
ATOM 7497 C C . ARG B 1 378 ? -1.292 -26.094 -8.508 1 93.62 378 ARG B C 1
ATOM 7499 O O . ARG B 1 378 ? -0.62 -25.484 -7.676 1 93.62 378 ARG B O 1
ATOM 7506 N N . VAL B 1 379 ? -1.301 -25.781 -9.742 1 94.75 379 VAL B N 1
ATOM 7507 C CA . VAL B 1 379 ? -0.526 -24.641 -10.25 1 94.75 379 VAL B CA 1
ATOM 7508 C C . VAL B 1 379 ? -1.036 -23.344 -9.625 1 94.75 379 VAL B C 1
ATOM 7510 O O . VAL B 1 379 ? -0.246 -22.531 -9.164 1 94.75 379 VAL B O 1
ATOM 7513 N N . ILE B 1 380 ? -2.344 -23.219 -9.602 1 96.81 380 ILE B N 1
ATOM 7514 C CA . ILE B 1 380 ? -2.918 -22 -9.031 1 96.81 380 ILE B CA 1
ATOM 7515 C C . ILE B 1 380 ? -2.691 -21.984 -7.52 1 96.81 380 ILE B C 1
ATOM 7517 O O . ILE B 1 380 ? -2.395 -20.938 -6.945 1 96.81 380 ILE B O 1
ATOM 7521 N N . SER B 1 381 ? -2.838 -23.125 -6.957 1 96.81 381 SER B N 1
ATOM 7522 C CA . SER B 1 381 ? -2.613 -23.219 -5.52 1 96.81 381 SER B CA 1
ATOM 7523 C C . SER B 1 381 ? -1.186 -22.828 -5.156 1 96.81 381 SER B C 1
ATOM 7525 O O . SER B 1 381 ? -0.973 -22.031 -4.246 1 96.81 381 SER B O 1
ATOM 7527 N N . ASN B 1 382 ? -0.245 -23.328 -5.883 1 95.44 382 ASN B N 1
ATOM 7528 C CA . ASN B 1 382 ? 1.156 -23.016 -5.617 1 95.44 382 ASN B CA 1
ATOM 7529 C C . ASN B 1 382 ? 1.468 -21.547 -5.918 1 95.44 382 ASN B C 1
ATOM 7531 O O . ASN B 1 382 ? 2.307 -20.938 -5.25 1 95.44 382 ASN B O 1
ATOM 7535 N N . TYR B 1 383 ? 0.824 -21.078 -6.871 1 94.75 383 TYR B N 1
ATOM 7536 C CA . TYR B 1 383 ? 1.028 -19.656 -7.168 1 94.75 383 TYR B CA 1
ATOM 7537 C C . TYR B 1 383 ? 0.501 -18.781 -6.035 1 94.75 383 TYR B C 1
ATOM 7539 O O . TYR B 1 383 ? 1.144 -17.812 -5.648 1 94.75 383 TYR B O 1
ATOM 7547 N N . MET B 1 384 ? -0.628 -19.141 -5.559 1 94.94 384 MET B N 1
ATOM 7548 C CA . MET B 1 384 ? -1.198 -18.391 -4.449 1 94.94 384 MET B CA 1
ATOM 7549 C C . MET B 1 384 ? -0.324 -18.5 -3.205 1 94.94 384 MET B C 1
ATOM 7551 O O . MET B 1 384 ? -0.197 -17.547 -2.436 1 94.94 384 MET B O 1
ATOM 7555 N N . ALA B 1 385 ? 0.215 -19.609 -2.99 1 92.94 385 ALA B N 1
ATOM 7556 C CA . ALA B 1 385 ? 1.144 -19.797 -1.877 1 92.94 385 ALA B CA 1
ATOM 7557 C C . ALA B 1 385 ? 2.391 -18.938 -2.059 1 92.94 385 ALA B C 1
ATOM 7559 O O . ALA B 1 385 ? 2.924 -18.391 -1.088 1 92.94 385 ALA B O 1
ATOM 7560 N N . TYR B 1 386 ? 2.787 -18.859 -3.334 1 91.31 386 TYR B N 1
ATOM 7561 C CA . TYR B 1 386 ? 3.906 -17.969 -3.654 1 91.31 386 TYR B CA 1
ATOM 7562 C C . TYR B 1 386 ? 3.586 -16.531 -3.291 1 91.31 386 TYR B C 1
ATOM 7564 O O . TYR B 1 386 ? 4.414 -15.836 -2.699 1 91.31 386 TYR B O 1
ATOM 7572 N N . LEU B 1 387 ? 2.412 -16.109 -3.619 1 90.44 387 LEU B N 1
ATOM 7573 C CA . LEU B 1 387 ? 2.006 -14.742 -3.305 1 90.44 387 LEU B CA 1
ATOM 7574 C C . LEU B 1 387 ? 1.953 -14.523 -1.797 1 90.44 387 LEU B C 1
ATOM 7576 O O . LEU B 1 387 ? 2.367 -13.469 -1.304 1 90.44 387 LEU B O 1
ATOM 7580 N N . LEU B 1 388 ? 1.527 -15.492 -1.09 1 88.94 388 LEU B N 1
ATOM 7581 C CA . LEU B 1 388 ? 1.379 -15.391 0.357 1 88.94 388 LEU B CA 1
ATOM 7582 C C . LEU B 1 388 ? 2.74 -15.344 1.042 1 88.94 388 LEU B C 1
ATOM 7584 O O . LEU B 1 388 ? 2.906 -14.656 2.053 1 88.94 388 LEU B O 1
ATOM 7588 N N . SER B 1 389 ? 3.699 -15.961 0.507 1 84.12 389 SER B N 1
ATOM 7589 C CA . SER B 1 389 ? 4.992 -16.094 1.173 1 84.12 389 SER B CA 1
ATOM 7590 C C . SER B 1 389 ? 5.949 -14.984 0.755 1 84.12 389 SER B C 1
ATOM 7592 O O . SER B 1 389 ? 6.645 -14.414 1.594 1 84.12 389 SER B O 1
ATOM 7594 N N . ILE B 1 390 ? 5.941 -14.648 -0.555 1 81 390 ILE B N 1
ATOM 7595 C CA . ILE B 1 390 ? 6.984 -13.766 -1.064 1 81 390 ILE B CA 1
ATOM 7596 C C . ILE B 1 390 ? 6.387 -12.398 -1.408 1 81 390 ILE B C 1
ATOM 7598 O O . ILE B 1 390 ? 6.961 -11.359 -1.078 1 81 390 ILE B O 1
ATOM 7602 N N . CYS B 1 391 ? 5.258 -12.422 -2.1 1 83.19 391 CYS B N 1
ATOM 7603 C CA . CYS B 1 391 ? 4.648 -11.18 -2.541 1 83.19 391 CYS B CA 1
ATOM 7604 C C . CYS B 1 391 ? 3.346 -10.914 -1.793 1 83.19 391 CYS B C 1
ATOM 7606 O O . CYS B 1 391 ? 2.307 -10.672 -2.412 1 83.19 391 CYS B O 1
ATOM 7608 N N . SER B 1 392 ? 3.43 -10.844 -0.565 1 81.69 392 SER B N 1
ATOM 7609 C CA . SER B 1 392 ? 2.225 -10.695 0.245 1 81.69 392 SER B CA 1
ATOM 7610 C C . SER B 1 392 ? 1.61 -9.305 0.071 1 81.69 392 SER B C 1
ATOM 7612 O O . SER B 1 392 ? 0.415 -9.117 0.305 1 81.69 392 SER B O 1
ATOM 7614 N N . GLU B 1 393 ? 2.361 -8.312 -0.407 1 78.81 393 GLU B N 1
ATOM 7615 C CA . GLU B 1 393 ? 1.861 -6.953 -0.612 1 78.81 393 GLU B CA 1
ATOM 7616 C C . GLU B 1 393 ? 0.839 -6.91 -1.744 1 78.81 393 GLU B C 1
ATOM 7618 O O . GLU B 1 393 ? 0.009 -6 -1.802 1 78.81 393 GLU B O 1
ATOM 7623 N N . MET B 1 394 ? 0.969 -7.906 -2.607 1 85.81 394 MET B N 1
ATOM 7624 C CA . MET B 1 394 ? 0.072 -7.914 -3.76 1 85.81 394 MET B CA 1
ATOM 7625 C C . MET B 1 394 ? -1.242 -8.609 -3.424 1 85.81 394 MET B C 1
ATOM 7627 O O . MET B 1 394 ? -2.186 -8.578 -4.215 1 85.81 394 MET B O 1
ATOM 7631 N N . LEU B 1 395 ? -1.233 -9.227 -2.309 1 87.06 395 LEU B N 1
ATOM 7632 C CA . LEU B 1 395 ? -2.482 -9.836 -1.873 1 87.06 395 LEU B CA 1
ATOM 7633 C C . LEU B 1 395 ? -3.363 -8.828 -1.151 1 87.06 395 LEU B C 1
ATOM 7635 O O . LEU B 1 395 ? -3.092 -7.621 -1.188 1 87.06 395 LEU B O 1
ATOM 7639 N N . ILE B 1 396 ? -4.473 -9.195 -0.641 1 80.12 396 ILE B N 1
ATOM 7640 C CA . ILE B 1 396 ? -5.41 -8.312 0.042 1 80.12 396 ILE B CA 1
ATOM 7641 C C . ILE B 1 396 ? -4.707 -7.621 1.21 1 80.12 396 ILE B C 1
ATOM 7643 O O . ILE B 1 396 ? -3.871 -8.227 1.886 1 80.12 396 ILE B O 1
ATOM 7647 N N . PRO B 1 397 ? -4.996 -6.332 1.242 1 71.56 397 PRO B N 1
ATOM 7648 C CA . PRO B 1 397 ? -4.395 -5.629 2.379 1 71.56 397 PRO B CA 1
ATOM 7649 C C . PRO B 1 397 ? -4.777 -6.246 3.723 1 71.56 397 PRO B C 1
ATOM 7651 O O . PRO B 1 397 ? -5.93 -6.648 3.916 1 71.56 397 PRO B O 1
ATOM 7654 N N . GLY B 1 398 ? -3.832 -6.582 4.559 1 70.88 398 GLY B N 1
ATOM 7655 C CA . GLY B 1 398 ? -4.113 -7.16 5.863 1 70.88 398 GLY B CA 1
ATOM 7656 C C . GLY B 1 398 ? -3.654 -8.602 5.992 1 70.88 398 GLY B C 1
ATOM 7657 O O . GLY B 1 398 ? -3.842 -9.227 7.035 1 70.88 398 GLY B O 1
ATOM 7658 N N . SER B 1 399 ? -3.295 -9.07 4.758 1 74.94 399 SER B N 1
ATOM 7659 C CA . SER B 1 399 ? -2.754 -10.422 4.855 1 74.94 399 SER B CA 1
ATOM 7660 C C . SER B 1 399 ? -1.52 -10.453 5.754 1 74.94 399 SER B C 1
ATOM 7662 O O . SER B 1 399 ? -0.68 -9.555 5.695 1 74.94 399 SER B O 1
ATOM 7664 N N . ARG B 1 400 ? -1.538 -11.445 6.629 1 70.38 400 ARG B N 1
ATOM 7665 C CA . ARG B 1 400 ? -0.452 -11.57 7.598 1 70.38 400 ARG B CA 1
ATOM 7666 C C . ARG B 1 400 ? 0.851 -11.961 6.91 1 70.38 400 ARG B C 1
ATOM 7668 O O . ARG B 1 400 ? 0.896 -12.953 6.172 1 70.38 400 ARG B O 1
ATOM 7675 N N . ILE B 1 401 ? 1.808 -11.039 7.363 1 65.94 401 ILE B N 1
ATOM 7676 C CA . ILE B 1 401 ? 3.133 -11.352 6.84 1 65.94 401 ILE B CA 1
ATOM 7677 C C . ILE B 1 401 ? 3.756 -12.484 7.656 1 65.94 401 ILE B C 1
ATOM 7679 O O . ILE B 1 401 ? 3.736 -12.445 8.891 1 65.94 401 ILE B O 1
ATOM 7683 N N . GLY B 1 402 ? 3.803 -13.836 7.242 1 68.06 402 GLY B N 1
ATOM 7684 C CA . GLY B 1 402 ? 4.461 -14.914 7.961 1 68.06 402 GLY B CA 1
ATOM 7685 C C . GLY B 1 402 ? 3.561 -16.109 8.203 1 68.06 402 GLY B C 1
ATOM 7686 O O . GLY B 1 402 ? 3.936 -17.047 8.922 1 68.06 402 GLY B O 1
ATOM 7687 N N . ILE B 1 403 ? 2.418 -15.867 7.805 1 76.81 403 ILE B N 1
ATOM 7688 C CA . ILE B 1 403 ? 1.488 -16.969 8.008 1 76.81 403 ILE B CA 1
ATOM 7689 C C . ILE B 1 403 ? 2.102 -18.266 7.473 1 76.81 403 ILE B C 1
ATOM 7691 O O . ILE B 1 403 ? 1.851 -19.344 8.008 1 76.81 403 ILE B O 1
ATOM 7695 N N . PHE B 1 404 ? 2.918 -18.125 6.531 1 76.88 404 PHE B N 1
ATOM 7696 C CA . PHE B 1 404 ? 3.564 -19.281 5.926 1 76.88 404 PHE B CA 1
ATOM 7697 C C . PHE B 1 404 ? 4.566 -19.906 6.887 1 76.88 404 PHE B C 1
ATOM 7699 O O . PHE B 1 404 ? 4.664 -21.141 6.973 1 76.88 404 PHE B O 1
ATOM 7706 N N . THR B 1 405 ? 5.207 -19.125 7.648 1 71.81 405 THR B N 1
ATOM 7707 C CA . THR B 1 405 ? 6.16 -19.609 8.641 1 71.81 405 THR B CA 1
ATOM 7708 C C . THR B 1 405 ? 5.438 -20.266 9.812 1 71.81 405 THR B C 1
ATOM 7710 O O . THR B 1 405 ? 5.898 -21.281 10.344 1 71.81 405 THR B O 1
ATOM 7713 N N . ILE B 1 406 ? 4.316 -19.75 10.125 1 72.94 406 ILE B N 1
ATOM 7714 C CA . ILE B 1 406 ? 3.512 -20.312 11.203 1 72.94 406 ILE B CA 1
ATOM 7715 C C . ILE B 1 406 ? 2.998 -21.688 10.789 1 72.94 406 ILE B C 1
ATOM 7717 O O . ILE B 1 406 ? 2.988 -22.625 11.594 1 72.94 406 ILE B O 1
ATOM 7721 N N . ALA B 1 407 ? 2.613 -21.75 9.609 1 81.88 407 ALA B N 1
ATOM 7722 C CA . ALA B 1 407 ? 2.125 -23.031 9.094 1 81.88 407 ALA B CA 1
ATOM 7723 C C . ALA B 1 407 ? 3.242 -24.078 9.07 1 81.88 407 ALA B C 1
ATOM 7725 O O . ALA B 1 407 ? 3 -25.25 9.328 1 81.88 407 ALA B O 1
ATOM 7726 N N . CYS B 1 408 ? 4.418 -23.641 8.812 1 78.81 408 CYS B N 1
ATOM 7727 C CA . CYS B 1 408 ? 5.559 -24.547 8.812 1 78.81 408 CYS B CA 1
ATOM 7728 C C . CYS B 1 408 ? 5.84 -25.062 10.219 1 78.81 408 CYS B C 1
ATOM 7730 O O . CYS B 1 408 ? 6.168 -26.25 10.391 1 78.81 408 CYS B O 1
ATOM 7732 N N . GLU B 1 409 ? 5.758 -24.297 11.117 1 76 409 GLU B N 1
ATOM 7733 C CA . GLU B 1 409 ? 5.969 -24.703 12.508 1 76 409 GLU B CA 1
ATOM 7734 C C . GLU B 1 409 ? 4.883 -25.672 12.969 1 76 409 GLU B C 1
ATOM 7736 O O . GLU B 1 409 ? 5.152 -26.594 13.734 1 76 409 GLU B O 1
ATOM 7741 N N . ASP B 1 410 ? 3.717 -25.438 12.531 1 80.19 410 ASP B N 1
ATOM 7742 C CA . ASP B 1 410 ? 2.617 -26.344 12.859 1 80.19 410 ASP B CA 1
ATOM 7743 C C . ASP B 1 410 ? 2.855 -27.734 12.289 1 80.19 410 ASP B C 1
ATOM 7745 O O . ASP B 1 410 ? 2.551 -28.734 12.93 1 80.19 410 ASP B O 1
ATOM 7749 N N . ILE B 1 411 ? 3.355 -27.734 11.156 1 82.75 411 ILE B N 1
ATOM 7750 C CA . ILE B 1 411 ? 3.65 -29.016 10.516 1 82.75 411 ILE B CA 1
ATOM 7751 C C . ILE B 1 411 ? 4.773 -29.719 11.273 1 82.75 411 ILE B C 1
ATOM 7753 O O . ILE B 1 411 ? 4.727 -30.938 11.469 1 82.75 411 ILE B O 1
ATOM 7757 N N . GLU B 1 412 ? 5.684 -28.938 11.672 1 78.69 412 GLU B N 1
ATOM 7758 C CA . GLU B 1 412 ? 6.793 -29.5 12.438 1 78.69 412 GLU B CA 1
ATOM 7759 C C . GLU B 1 412 ? 6.316 -30.094 13.758 1 78.69 412 GLU B C 1
ATOM 7761 O O . GLU B 1 412 ? 6.801 -31.141 14.188 1 78.69 412 GLU B O 1
ATOM 7766 N N . ARG B 1 413 ? 5.457 -29.5 14.359 1 76 413 ARG B N 1
ATOM 7767 C CA . ARG B 1 413 ? 4.906 -29.984 15.625 1 76 413 ARG B CA 1
ATOM 7768 C C . ARG B 1 413 ? 4.066 -31.234 15.422 1 76 413 ARG B C 1
ATOM 7770 O O . ARG B 1 413 ? 4.082 -32.125 16.266 1 76 413 ARG B O 1
ATOM 7777 N N . MET B 1 414 ? 3.387 -31.234 14.383 1 78.62 414 MET B N 1
ATOM 7778 C CA . MET B 1 414 ? 2.516 -32.375 14.102 1 78.62 414 MET B CA 1
ATOM 7779 C C . MET B 1 414 ? 3.332 -33.594 13.719 1 78.62 414 MET B C 1
ATOM 7781 O O . MET B 1 414 ? 3.012 -34.719 14.125 1 78.62 414 MET B O 1
ATOM 7785 N N . LEU B 1 415 ? 4.297 -33.344 12.883 1 79.31 415 LEU B N 1
ATOM 7786 C CA . LEU B 1 415 ? 5.059 -34.469 12.352 1 79.31 415 LEU B CA 1
ATOM 7787 C C . LEU B 1 415 ? 6.199 -34.844 13.289 1 79.31 415 LEU B C 1
ATOM 7789 O O . LEU B 1 415 ? 6.664 -36 13.281 1 79.31 415 LEU B O 1
ATOM 7793 N N . GLY B 1 416 ? 6.52 -34.031 14.219 1 67 416 GLY B N 1
ATOM 7794 C CA . GLY B 1 416 ? 7.629 -34.281 15.117 1 67 416 GLY B CA 1
ATOM 7795 C C . GLY B 1 416 ? 8.984 -34.219 14.438 1 67 416 GLY B C 1
ATOM 7796 O O . GLY B 1 416 ? 9.078 -33.844 13.266 1 67 416 GLY B O 1
ATOM 7797 N N . ASP B 1 417 ? 10.148 -34.406 15.125 1 58.81 417 ASP B N 1
ATOM 7798 C CA . ASP B 1 417 ? 11.539 -34.219 14.711 1 58.81 417 ASP B CA 1
ATOM 7799 C C . ASP B 1 417 ? 11.906 -35.188 13.586 1 58.81 417 ASP B C 1
ATOM 7801 O O . ASP B 1 417 ? 12.82 -34.938 12.805 1 58.81 417 ASP B O 1
ATOM 7805 N N . ASN B 1 418 ? 11.297 -36.312 13.398 1 54.25 418 ASN B N 1
ATOM 7806 C CA . ASN B 1 418 ? 11.82 -37.375 12.547 1 54.25 418 ASN B CA 1
ATOM 7807 C C . ASN B 1 418 ? 11.391 -37.188 11.094 1 54.25 418 ASN B C 1
ATOM 7809 O O . ASN B 1 418 ? 11.664 -38.031 10.242 1 54.25 418 ASN B O 1
ATOM 7813 N N . SER B 1 419 ? 10.82 -36.094 10.719 1 58.34 419 SER B N 1
ATOM 7814 C CA . SER B 1 419 ? 10.094 -36.031 9.461 1 58.34 419 SER B CA 1
ATOM 7815 C C . SER B 1 419 ? 10.953 -35.406 8.367 1 58.34 419 SER B C 1
ATOM 7817 O O . SER B 1 419 ? 10.516 -35.281 7.219 1 58.34 419 SER B O 1
ATOM 7819 N N . ALA B 1 420 ? 12.188 -34.906 8.734 1 56.16 420 ALA B N 1
ATOM 7820 C CA . ALA B 1 420 ? 13.125 -34.156 7.879 1 56.16 420 ALA B CA 1
ATOM 7821 C C . ALA B 1 420 ? 13.297 -34.875 6.531 1 56.16 420 ALA B C 1
ATOM 7823 O O . ALA B 1 420 ? 13.586 -34.219 5.523 1 56.16 420 ALA B O 1
ATOM 7824 N N . LEU B 1 421 ? 13.094 -36.25 6.535 1 50.75 421 LEU B N 1
ATOM 7825 C CA . LEU B 1 421 ? 13.602 -37.031 5.406 1 50.75 421 LEU B CA 1
ATOM 7826 C C . LEU B 1 421 ? 12.523 -37.219 4.344 1 50.75 421 LEU B C 1
ATOM 7828 O O . LEU B 1 421 ? 12.789 -37.75 3.27 1 50.75 421 LEU B O 1
ATOM 7832 N N . HIS B 1 422 ? 11.367 -36.562 4.508 1 64.06 422 HIS B N 1
ATOM 7833 C CA . HIS B 1 422 ? 10.344 -37.062 3.59 1 64.06 422 HIS B CA 1
ATOM 7834 C C . HIS B 1 422 ? 10.109 -36.062 2.449 1 64.06 422 HIS B C 1
ATOM 7836 O O . HIS B 1 422 ? 10.367 -34.875 2.596 1 64.06 422 HIS B O 1
ATOM 7842 N N . ASP B 1 423 ? 10.062 -36.625 1.187 1 75.69 423 ASP B N 1
ATOM 7843 C CA . ASP B 1 423 ? 9.586 -35.906 0.007 1 75.69 423 ASP B CA 1
ATOM 7844 C C . ASP B 1 423 ? 8.188 -35.344 0.236 1 75.69 423 ASP B C 1
ATOM 7846 O O . ASP B 1 423 ? 7.578 -35.562 1.281 1 75.69 423 ASP B O 1
ATOM 7850 N N . GLU B 1 424 ? 7.777 -34.562 -0.596 1 83.25 424 GLU B N 1
ATOM 7851 C CA . GLU B 1 424 ? 6.469 -33.906 -0.521 1 83.25 424 GLU B CA 1
ATOM 7852 C C . GLU B 1 424 ? 5.359 -34.938 -0.321 1 83.25 424 GLU B C 1
ATOM 7854 O O . GLU B 1 424 ? 4.461 -34.719 0.501 1 83.25 424 GLU B O 1
ATOM 7859 N N . LYS B 1 425 ? 5.516 -36.031 -1.012 1 82.75 425 LYS B N 1
ATOM 7860 C CA . LYS B 1 425 ? 4.516 -37.094 -0.937 1 82.75 425 LYS B CA 1
ATOM 7861 C C . LYS B 1 425 ? 4.523 -37.75 0.436 1 82.75 425 LYS B C 1
ATOM 7863 O O . LYS B 1 425 ? 3.467 -38 1.017 1 82.75 425 LYS B O 1
ATOM 7868 N N . GLY B 1 426 ? 5.719 -37.969 0.895 1 82.75 426 GLY B N 1
ATOM 7869 C CA . GLY B 1 426 ? 5.848 -38.562 2.209 1 82.75 426 GLY B CA 1
ATOM 7870 C C . GLY B 1 426 ? 5.312 -37.688 3.326 1 82.75 426 GLY B C 1
ATOM 7871 O O . GLY B 1 426 ? 4.711 -38.188 4.277 1 82.75 426 GLY B O 1
ATOM 7872 N N . LEU B 1 427 ? 5.484 -36.5 3.184 1 85.69 427 LEU B N 1
ATOM 7873 C CA . LEU B 1 427 ? 5.016 -35.562 4.203 1 85.69 427 LEU B CA 1
ATOM 7874 C C . LEU B 1 427 ? 3.49 -35.469 4.199 1 85.69 427 LEU B C 1
ATOM 7876 O O . LEU B 1 427 ? 2.865 -35.438 5.262 1 85.69 427 LEU B O 1
ATOM 7880 N N . ALA B 1 428 ? 2.943 -35.406 2.998 1 86.19 428 ALA B N 1
ATOM 7881 C CA . ALA B 1 428 ? 1.489 -35.344 2.875 1 86.19 428 ALA B CA 1
ATOM 7882 C C . ALA B 1 428 ? 0.831 -36.562 3.508 1 86.19 428 ALA B C 1
ATOM 7884 O O . ALA B 1 428 ? -0.162 -36.438 4.23 1 86.19 428 ALA B O 1
ATOM 7885 N N . GLN B 1 429 ? 1.428 -37.688 3.32 1 83.62 429 GLN B N 1
ATOM 7886 C CA . GLN B 1 429 ? 0.914 -38.906 3.889 1 83.62 429 GLN B CA 1
ATOM 7887 C C . GLN B 1 429 ? 1.089 -38.938 5.406 1 83.62 429 GLN B C 1
ATOM 7889 O O . GLN B 1 429 ? 0.227 -39.438 6.129 1 83.62 429 GLN B O 1
ATOM 7894 N N . GLY B 1 430 ? 2.215 -38.375 5.809 1 82.25 430 GLY B N 1
ATOM 7895 C CA . GLY B 1 430 ? 2.455 -38.312 7.242 1 82.25 430 GLY B CA 1
ATOM 7896 C C . GLY B 1 430 ? 1.448 -37.438 7.973 1 82.25 430 GLY B C 1
ATOM 7897 O O . GLY B 1 430 ? 1.019 -37.781 9.078 1 82.25 430 GLY B O 1
ATOM 7898 N N . ILE B 1 431 ? 1.076 -36.406 7.363 1 83.44 431 ILE B N 1
ATOM 7899 C CA . ILE B 1 431 ? 0.129 -35.469 7.957 1 83.44 431 ILE B CA 1
ATOM 7900 C C . ILE B 1 431 ? -1.24 -36.125 8.086 1 83.44 431 ILE B C 1
ATOM 7902 O O . ILE B 1 431 ? -1.902 -36 9.125 1 83.44 431 ILE B O 1
ATOM 7906 N N . ILE B 1 432 ? -1.644 -36.906 7.086 1 79.19 432 ILE B N 1
ATOM 7907 C CA . ILE B 1 432 ? -2.943 -37.562 7.102 1 79.19 432 ILE B CA 1
ATOM 7908 C C . ILE B 1 432 ? -2.955 -38.656 8.172 1 79.19 432 ILE B C 1
ATOM 7910 O O . ILE B 1 432 ? -3.943 -38.812 8.891 1 79.19 432 ILE B O 1
ATOM 7914 N N . CYS B 1 433 ? -1.892 -39.281 8.172 1 78.19 433 CYS B N 1
ATOM 7915 C CA . CYS B 1 433 ? -1.802 -40.375 9.141 1 78.19 433 CYS B CA 1
ATOM 7916 C C . CYS B 1 433 ? -1.859 -39.844 10.57 1 78.19 433 CYS B C 1
ATOM 7918 O O . CYS B 1 433 ? -2.514 -40.438 11.43 1 78.19 433 CYS B O 1
ATOM 7920 N N . ARG B 1 434 ? -1.246 -38.781 10.766 1 78 434 ARG B N 1
ATOM 7921 C CA . ARG B 1 434 ? -1.213 -38.188 12.102 1 78 434 ARG B CA 1
ATOM 7922 C C . ARG B 1 434 ? -2.541 -37.531 12.438 1 78 434 ARG B C 1
ATOM 7924 O O . ARG B 1 434 ? -2.955 -37.5 13.602 1 78 434 ARG B O 1
ATOM 7931 N N . ALA B 1 435 ? -3.1 -36.969 11.461 1 74.75 435 ALA B N 1
ATOM 7932 C CA . ALA B 1 435 ? -4.383 -36.281 11.664 1 74.75 435 ALA B CA 1
ATOM 7933 C C . ALA B 1 435 ? -5.465 -37.281 12.062 1 74.75 435 ALA B C 1
ATOM 7935 O O . ALA B 1 435 ? -6.449 -36.938 12.703 1 74.75 435 ALA B O 1
ATOM 7936 N N . GLN B 1 436 ? -5.355 -38.5 11.633 1 71.25 436 GLN B N 1
ATOM 7937 C CA . GLN B 1 436 ? -6.324 -39.562 11.961 1 71.25 436 GLN B CA 1
ATOM 7938 C C . GLN B 1 436 ? -6.121 -40.062 13.391 1 71.25 436 GLN B C 1
ATOM 7940 O O . GLN B 1 436 ? -6.996 -40.719 13.953 1 71.25 436 GLN B O 1
ATOM 7945 N N . GLN B 1 437 ? -5.043 -39.594 13.992 1 64.12 437 GLN B N 1
ATOM 7946 C CA . GLN B 1 437 ? -4.824 -40 15.375 1 64.12 437 GLN B CA 1
ATOM 7947 C C . GLN B 1 437 ? -5.32 -38.938 16.344 1 64.12 437 GLN B C 1
ATOM 7949 O O . GLN B 1 437 ? -4.809 -37.812 16.344 1 64.12 437 GLN B O 1
ATOM 7954 N N . PRO B 1 438 ? -6.539 -39.062 17 1 55.78 438 PRO B N 1
ATOM 7955 C CA . PRO B 1 438 ? -7.367 -38.125 17.719 1 55.78 438 PRO B CA 1
ATOM 7956 C C . PRO B 1 438 ? -6.551 -37.219 18.656 1 55.78 438 PRO B C 1
ATOM 7958 O O . PRO B 1 438 ? -6.848 -36.031 18.812 1 55.78 438 PRO B O 1
ATOM 7961 N N . PRO B 1 439 ? -5.742 -37.781 19.703 1 52.34 439 PRO B N 1
ATOM 7962 C CA . PRO B 1 439 ? -5.336 -36.875 20.781 1 52.34 439 PRO B CA 1
ATOM 7963 C C . PRO B 1 439 ? -4.496 -35.688 20.281 1 52.34 439 PRO B C 1
ATOM 7965 O O . PRO B 1 439 ? -4.328 -34.688 20.984 1 52.34 439 PRO B O 1
ATOM 7968 N N . LEU B 1 440 ? -3.928 -35.812 19.266 1 48.47 440 LEU B N 1
ATOM 7969 C CA . LEU B 1 440 ? -2.809 -34.938 18.984 1 48.47 440 LEU B CA 1
ATOM 7970 C C . LEU B 1 440 ? -3.23 -33.812 18.031 1 48.47 440 LEU B C 1
ATOM 7972 O O . LEU B 1 440 ? -2.482 -32.844 17.828 1 48.47 440 LEU B O 1
ATOM 7976 N N . VAL B 1 441 ? -4.402 -33.938 17.422 1 54.12 441 VAL B N 1
ATOM 7977 C CA . VAL B 1 441 ? -4.699 -32.938 16.406 1 54.12 441 VAL B CA 1
ATOM 7978 C C . VAL B 1 441 ? -5.406 -31.75 17.047 1 54.12 441 VAL B C 1
ATOM 7980 O O . VAL B 1 441 ? -6.516 -31.875 17.562 1 54.12 441 VAL B O 1
ATOM 7983 N N . ASP B 1 442 ? -4.656 -30.828 17.391 1 60.88 442 ASP B N 1
ATOM 7984 C CA . ASP B 1 442 ? -5.262 -29.547 17.75 1 60.88 442 ASP B CA 1
ATOM 7985 C C . ASP B 1 442 ? -6.094 -29 16.594 1 60.88 442 ASP B C 1
ATOM 7987 O O . ASP B 1 442 ? -5.551 -28.531 15.586 1 60.88 442 ASP B O 1
ATOM 7991 N N . ASN B 1 443 ? -7.422 -29.359 16.578 1 60.34 443 ASN B N 1
ATOM 7992 C CA . ASN B 1 443 ? -8.375 -28.938 15.555 1 60.34 443 ASN B CA 1
ATOM 7993 C C . ASN B 1 443 ? -8.375 -27.422 15.375 1 60.34 443 ASN B C 1
ATOM 7995 O O . ASN B 1 443 ? -8.961 -26.906 14.414 1 60.34 443 ASN B O 1
ATOM 7999 N N . THR B 1 444 ? -7.57 -26.859 16.172 1 68.94 444 THR B N 1
ATOM 8000 C CA . THR B 1 444 ? -7.602 -25.406 16.078 1 68.94 444 THR B CA 1
ATOM 8001 C C . THR B 1 444 ? -6.387 -24.891 15.32 1 68.94 444 THR B C 1
ATOM 8003 O O . THR B 1 444 ? -6.359 -23.719 14.898 1 68.94 444 THR B O 1
ATOM 8006 N N . SER B 1 445 ? -5.516 -25.828 15.055 1 77.38 445 SER B N 1
ATOM 8007 C CA . SER B 1 445 ? -4.34 -25.406 14.297 1 77.38 445 SER B CA 1
ATOM 8008 C C . SER B 1 445 ? -4.652 -25.328 12.805 1 77.38 445 SER B C 1
ATOM 8010 O O . SER B 1 445 ? -5.66 -25.875 12.344 1 77.38 445 SER B O 1
ATOM 8012 N N . ILE B 1 446 ? -3.867 -24.688 12.078 1 83.56 446 ILE B N 1
ATOM 8013 C CA . ILE B 1 446 ? -4.066 -24.5 10.641 1 83.56 446 ILE B CA 1
ATOM 8014 C C . ILE B 1 446 ? -3.945 -25.844 9.922 1 83.56 446 ILE B C 1
ATOM 8016 O O . ILE B 1 446 ? -4.762 -26.172 9.055 1 83.56 446 ILE B O 1
ATOM 8020 N N . THR B 1 447 ? -3.016 -26.656 10.344 1 85.62 447 THR B N 1
ATOM 8021 C CA . THR B 1 447 ? -2.791 -27.938 9.695 1 85.62 447 THR B CA 1
ATOM 8022 C C . THR B 1 447 ? -3.896 -28.922 10.055 1 85.62 447 THR B C 1
ATOM 8024 O O . THR B 1 447 ? -4.332 -29.703 9.203 1 85.62 447 THR B O 1
ATOM 8027 N N . GLY B 1 448 ? -4.301 -28.828 11.328 1 85.31 448 GLY B N 1
ATOM 8028 C CA . GLY B 1 448 ? -5.41 -29.688 11.719 1 85.31 448 GLY B CA 1
ATOM 8029 C C . GLY B 1 448 ? -6.699 -29.375 10.977 1 85.31 448 GLY B C 1
ATOM 8030 O O . GLY B 1 448 ? -7.398 -30.281 10.523 1 85.31 448 GLY B O 1
ATOM 8031 N N . THR B 1 449 ? -6.938 -28.125 10.781 1 88.62 449 THR B N 1
ATOM 8032 C CA . THR B 1 449 ? -8.133 -27.703 10.062 1 88.62 449 THR B CA 1
ATOM 8033 C C . THR B 1 449 ? -8.023 -28.031 8.578 1 88.62 449 THR B C 1
ATOM 8035 O O . THR B 1 449 ? -9.016 -28.375 7.934 1 88.62 449 THR B O 1
ATOM 8038 N N . ALA B 1 450 ? -6.852 -27.922 8.086 1 92.31 450 ALA B N 1
ATOM 8039 C CA . ALA B 1 450 ? -6.633 -28.25 6.684 1 92.31 450 ALA B CA 1
ATOM 8040 C C . ALA B 1 450 ? -6.848 -29.75 6.434 1 92.31 450 ALA B C 1
ATOM 8042 O O . ALA B 1 450 ? -7.375 -30.141 5.387 1 92.31 450 ALA B O 1
ATOM 8043 N N . CYS B 1 451 ? -6.488 -30.516 7.391 1 90.75 451 CYS B N 1
ATOM 8044 C CA . CYS B 1 451 ? -6.688 -31.969 7.277 1 90.75 451 CYS B CA 1
ATOM 8045 C C . CYS B 1 451 ? -8.172 -32.312 7.316 1 90.75 451 CYS B C 1
ATOM 8047 O O . CYS B 1 451 ? -8.617 -33.219 6.613 1 90.75 451 CYS B O 1
ATOM 8049 N N . ARG B 1 452 ? -8.844 -31.656 8.141 1 89.88 452 ARG B N 1
ATOM 8050 C CA . ARG B 1 452 ? -10.289 -31.844 8.18 1 89.88 452 ARG B CA 1
ATOM 8051 C C . ARG B 1 452 ? -10.922 -31.516 6.828 1 89.88 452 ARG B C 1
ATOM 8053 O O . ARG B 1 452 ? -11.789 -32.25 6.348 1 89.88 452 ARG B O 1
ATOM 8060 N N . LEU B 1 453 ? -10.492 -30.453 6.242 1 93.25 453 LEU B N 1
ATOM 8061 C CA . LEU B 1 453 ? -10.992 -30.078 4.922 1 93.25 453 LEU B CA 1
ATOM 8062 C C . LEU B 1 453 ? -10.617 -31.125 3.879 1 93.25 453 LEU B C 1
ATOM 8064 O O . LEU B 1 453 ? -11.445 -31.5 3.047 1 93.25 453 LEU B O 1
ATOM 8068 N N . ALA B 1 454 ? -9.406 -31.578 3.908 1 92.56 454 ALA B N 1
ATOM 8069 C CA . ALA B 1 454 ? -8.945 -32.594 2.961 1 92.56 454 ALA B CA 1
ATOM 8070 C C . ALA B 1 454 ? -9.773 -33.875 3.082 1 92.56 454 ALA B C 1
ATOM 8072 O O . ALA B 1 454 ? -10.148 -34.469 2.072 1 92.56 454 ALA B O 1
ATOM 8073 N N . LYS B 1 455 ? -10.062 -34.25 4.27 1 89.38 455 LYS B N 1
ATOM 8074 C CA . LYS B 1 455 ? -10.867 -35.438 4.504 1 89.38 455 LYS B CA 1
ATOM 8075 C C . LYS B 1 455 ? -12.273 -35.281 3.93 1 89.38 455 LYS B C 1
ATOM 8077 O O . LYS B 1 455 ? -12.797 -36.188 3.305 1 89.38 455 LYS B O 1
ATOM 8082 N N . MET B 1 456 ? -12.805 -34.125 4.121 1 91.19 456 MET B N 1
ATOM 8083 C CA . MET B 1 456 ? -14.141 -33.844 3.615 1 91.19 456 MET B CA 1
ATOM 8084 C C . MET B 1 456 ? -14.156 -33.812 2.09 1 91.19 456 MET B C 1
ATOM 8086 O O . MET B 1 456 ? -15.133 -34.219 1.468 1 91.19 456 MET B O 1
ATOM 8090 N N . LEU B 1 457 ? -13.086 -33.344 1.53 1 91.75 457 LEU B N 1
ATOM 8091 C CA . LEU B 1 457 ? -12.984 -33.344 0.075 1 91.75 457 LEU B CA 1
ATOM 8092 C C . LEU B 1 457 ? -12.828 -34.75 -0.479 1 91.75 457 LEU B C 1
ATOM 8094 O O . LEU B 1 457 ? -13.391 -35.062 -1.527 1 91.75 457 LEU B O 1
ATOM 8098 N N . MET B 1 458 ? -12.164 -35.562 0.223 1 88.75 458 MET B N 1
ATOM 8099 C CA . MET B 1 458 ? -11.914 -36.938 -0.219 1 88.75 458 MET B CA 1
ATOM 8100 C C . MET B 1 458 ? -13.172 -37.812 -0.079 1 88.75 458 MET B C 1
ATOM 8102 O O . MET B 1 458 ? -13.305 -38.844 -0.738 1 88.75 458 MET B O 1
ATOM 8106 N N . GLU B 1 459 ? -14.023 -37.312 0.74 1 88.12 459 GLU B N 1
ATOM 8107 C CA . GLU B 1 459 ? -15.273 -38.062 0.95 1 88.12 459 GLU B CA 1
ATOM 8108 C C . GLU B 1 459 ? -16.234 -37.844 -0.21 1 88.12 459 GLU B C 1
ATOM 8110 O O . GLU B 1 459 ? -17.188 -38.625 -0.38 1 88.12 459 GLU B O 1
ATOM 8115 N N . LEU B 1 460 ? -15.898 -36.906 -1.002 1 86.69 460 LEU B N 1
ATOM 8116 C CA . LEU B 1 460 ? -16.734 -36.688 -2.182 1 86.69 460 LEU B CA 1
ATOM 8117 C C . LEU B 1 460 ? -16.531 -37.812 -3.193 1 86.69 460 LEU B C 1
ATOM 8119 O O . LEU B 1 460 ? -15.391 -38.156 -3.543 1 86.69 460 LEU B O 1
ATOM 8123 N N . GLU B 1 461 ? -17.516 -38.469 -3.578 1 77.31 461 GLU B N 1
ATOM 8124 C CA . GLU B 1 461 ? -17.484 -39.719 -4.363 1 77.31 461 GLU B CA 1
ATOM 8125 C C . GLU B 1 461 ? -16.953 -39.469 -5.766 1 77.31 461 GLU B C 1
ATOM 8127 O O . GLU B 1 461 ? -16.125 -40.219 -6.27 1 77.31 461 GLU B O 1
ATOM 8132 N N . ASP B 1 462 ? -17.406 -38.406 -6.406 1 84.69 462 ASP B N 1
ATOM 8133 C CA . ASP B 1 462 ? -17 -38.125 -7.781 1 84.69 462 ASP B CA 1
ATOM 8134 C C . ASP B 1 462 ? -15.703 -37.344 -7.82 1 84.69 462 ASP B C 1
ATOM 8136 O O . ASP B 1 462 ? -15.672 -36.156 -7.414 1 84.69 462 ASP B O 1
ATOM 8140 N N . GLU B 1 463 ? -14.688 -38 -8.289 1 86.44 463 GLU B N 1
ATOM 8141 C CA . GLU B 1 463 ? -13.359 -37.406 -8.352 1 86.44 463 GLU B CA 1
ATOM 8142 C C . GLU B 1 463 ? -13.336 -36.188 -9.273 1 86.44 463 GLU B C 1
ATOM 8144 O O . GLU B 1 463 ? -12.688 -35.188 -8.977 1 86.44 463 GLU B O 1
ATOM 8149 N N . VAL B 1 464 ? -13.969 -36.375 -10.391 1 86 464 VAL B N 1
ATOM 8150 C CA . VAL B 1 464 ? -13.969 -35.281 -11.375 1 86 464 VAL B CA 1
ATOM 8151 C C . VAL B 1 464 ? -14.695 -34.062 -10.797 1 86 464 VAL B C 1
ATOM 8153 O O . VAL B 1 464 ? -14.211 -32.938 -10.922 1 86 464 VAL B O 1
ATOM 8156 N N . GLU B 1 465 ? -15.68 -34.312 -10.133 1 86.69 465 GLU B N 1
ATOM 8157 C CA . GLU B 1 465 ? -16.438 -33.219 -9.516 1 86.69 465 GLU B CA 1
ATOM 8158 C C . GLU B 1 465 ? -15.633 -32.562 -8.398 1 86.69 465 GLU B C 1
ATOM 8160 O O . GLU B 1 465 ? -15.695 -31.344 -8.219 1 86.69 465 GLU B O 1
ATOM 8165 N N . ARG B 1 466 ? -14.906 -33.375 -7.723 1 90.75 466 ARG B N 1
ATOM 8166 C CA . ARG B 1 466 ? -14.07 -32.844 -6.645 1 90.75 466 ARG B CA 1
ATOM 8167 C C . ARG B 1 466 ? -13.039 -31.875 -7.172 1 90.75 466 ARG B C 1
ATOM 8169 O O . ARG B 1 466 ? -12.93 -30.75 -6.672 1 90.75 466 ARG B O 1
ATOM 8176 N N . TRP B 1 467 ? -12.383 -32.25 -8.156 1 92.31 467 TRP B N 1
ATOM 8177 C CA . TRP B 1 467 ? -11.289 -31.422 -8.656 1 92.31 467 TRP B CA 1
ATOM 8178 C C . TRP B 1 467 ? -11.828 -30.219 -9.43 1 92.31 467 TRP B C 1
ATOM 8180 O O . TRP B 1 467 ? -11.211 -29.156 -9.445 1 92.31 467 TRP B O 1
ATOM 8190 N N . GLU B 1 468 ? -12.969 -30.406 -10.047 1 90.44 468 GLU B N 1
ATOM 8191 C CA . GLU B 1 468 ? -13.602 -29.266 -10.688 1 90.44 468 GLU B CA 1
ATOM 8192 C C . GLU B 1 468 ? -14.016 -28.219 -9.656 1 90.44 468 GLU B C 1
ATOM 8194 O O . GLU B 1 468 ? -13.883 -27.016 -9.898 1 90.44 468 GLU B O 1
ATOM 8199 N N . MET B 1 469 ? -14.422 -28.703 -8.609 1 92.88 469 MET B N 1
ATOM 8200 C CA . MET B 1 469 ? -14.797 -27.797 -7.52 1 92.88 469 MET B CA 1
ATOM 8201 C C . MET B 1 469 ? -13.57 -27.109 -6.938 1 92.88 469 MET B C 1
ATOM 8203 O O . MET B 1 469 ? -13.578 -25.891 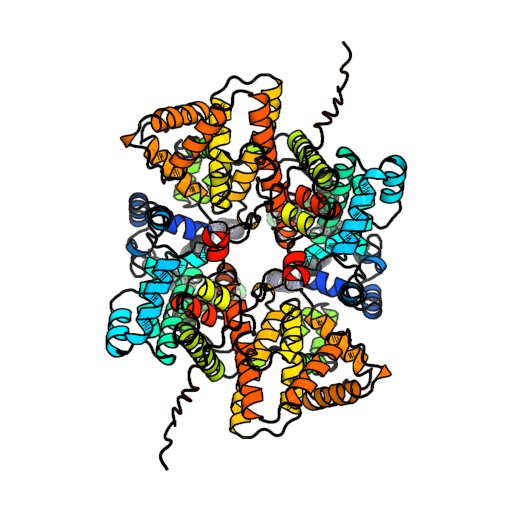-6.715 1 92.88 469 MET B O 1
ATOM 8207 N N . VAL B 1 470 ? -12.547 -27.891 -6.68 1 94.81 470 VAL B N 1
ATOM 8208 C CA . VAL B 1 470 ? -11.305 -27.328 -6.148 1 94.81 470 VAL B CA 1
ATOM 8209 C C . VAL B 1 470 ? -10.742 -26.297 -7.121 1 94.81 470 VAL B C 1
ATOM 8211 O O . VAL B 1 470 ? -10.297 -25.234 -6.707 1 94.81 470 VAL B O 1
ATOM 8214 N N . GLN B 1 471 ? -10.805 -26.625 -8.359 1 95.25 471 GLN B N 1
ATOM 8215 C CA . GLN B 1 471 ? -10.352 -25.703 -9.391 1 95.25 471 GLN B CA 1
ATOM 8216 C C . GLN B 1 471 ? -11.172 -24.406 -9.367 1 95.25 471 GLN B C 1
ATOM 8218 O O . GLN B 1 471 ? -10.617 -23.312 -9.461 1 95.25 471 GLN B O 1
ATOM 8223 N N . GLY B 1 472 ? -12.445 -24.594 -9.242 1 94.94 472 GLY B N 1
ATOM 8224 C CA . GLY B 1 472 ? -13.32 -23.438 -9.188 1 94.94 472 GLY B CA 1
ATOM 8225 C C . GLY B 1 472 ? -13.031 -22.531 -8.008 1 94.94 472 GLY B C 1
ATOM 8226 O O . GLY B 1 472 ? -13.055 -21.312 -8.133 1 94.94 472 GLY B O 1
ATOM 8227 N N . VAL B 1 473 ? -12.711 -23.078 -6.898 1 96.56 473 VAL B N 1
ATOM 8228 C CA . VAL B 1 473 ? -12.414 -22.312 -5.695 1 96.56 473 VAL B CA 1
ATOM 8229 C C . VAL B 1 473 ? -11.125 -21.516 -5.895 1 96.56 473 VAL B C 1
ATOM 8231 O O . VAL B 1 473 ? -11.062 -20.328 -5.562 1 96.56 473 VAL B O 1
ATOM 8234 N N . TRP B 1 474 ? -10.172 -22.141 -6.453 1 97.56 474 TRP B N 1
ATOM 8235 C CA . TRP B 1 474 ? -8.883 -21.484 -6.656 1 97.56 474 TRP B CA 1
ATOM 8236 C C . TRP B 1 474 ? -9.008 -20.344 -7.668 1 97.56 474 TRP B C 1
ATOM 8238 O O . TRP B 1 474 ? -8.398 -19.281 -7.508 1 97.56 474 TRP B O 1
ATOM 8248 N N . VAL B 1 475 ? -9.734 -20.547 -8.711 1 97.06 475 VAL B N 1
ATOM 8249 C CA . VAL B 1 475 ? -9.93 -19.5 -9.711 1 97.06 475 VAL B CA 1
ATOM 8250 C C . VAL B 1 475 ? -10.625 -18.297 -9.078 1 97.06 475 VAL B C 1
ATOM 8252 O O . VAL B 1 475 ? -10.234 -17.156 -9.312 1 97.06 475 VAL B O 1
ATOM 8255 N N . GLU B 1 476 ? -11.586 -18.578 -8.266 1 96.56 476 GLU B N 1
ATOM 8256 C CA . GLU B 1 476 ? -12.297 -17.5 -7.594 1 96.56 476 GLU B CA 1
ATOM 8257 C C . GLU B 1 476 ? -11.383 -16.75 -6.629 1 96.56 476 GLU B C 1
ATOM 8259 O O . GLU B 1 476 ? -11.422 -15.523 -6.559 1 96.56 476 GLU B O 1
ATOM 8264 N N . MET B 1 477 ? -10.594 -17.516 -5.898 1 96 477 MET B N 1
ATOM 8265 C CA . MET B 1 477 ? -9.664 -16.875 -4.965 1 96 477 MET B CA 1
ATOM 8266 C C . MET B 1 477 ? -8.648 -16.016 -5.707 1 96 477 MET B C 1
ATOM 8268 O O . MET B 1 477 ? -8.289 -14.938 -5.238 1 96 477 MET B O 1
ATOM 8272 N N . LEU B 1 478 ? -8.219 -16.547 -6.812 1 96.5 478 LEU B N 1
ATOM 8273 C CA . LEU B 1 478 ? -7.27 -15.797 -7.633 1 96.5 478 LEU B CA 1
ATOM 8274 C C . LEU B 1 478 ? -7.898 -14.508 -8.164 1 96.5 478 LEU B C 1
ATOM 8276 O O . LEU B 1 478 ? -7.281 -13.445 -8.109 1 96.5 478 LEU B O 1
ATOM 8280 N N . CYS B 1 479 ? -9.102 -14.586 -8.625 1 96.12 479 CYS B N 1
ATOM 8281 C CA . CYS B 1 479 ? -9.812 -13.422 -9.148 1 96.12 479 CYS B CA 1
ATOM 8282 C C . CYS B 1 479 ? -10.078 -12.406 -8.039 1 96.12 479 CYS B C 1
ATOM 8284 O O . CYS B 1 479 ? -9.93 -11.203 -8.242 1 96.12 479 CYS B O 1
ATOM 8286 N N . TYR B 1 480 ? -10.438 -12.945 -6.898 1 94.12 480 TYR B N 1
ATOM 8287 C CA . TYR B 1 480 ? -10.672 -12.07 -5.754 1 94.12 480 TYR B CA 1
ATOM 8288 C C . TYR B 1 480 ? -9.406 -11.312 -5.379 1 94.12 480 TYR B C 1
ATOM 8290 O O . TYR B 1 480 ? -9.445 -10.102 -5.152 1 94.12 480 TYR B O 1
ATOM 8298 N N . SER B 1 481 ? -8.32 -11.977 -5.336 1 93.69 481 SER B N 1
ATOM 8299 C CA . SER B 1 481 ? -7.047 -11.359 -4.984 1 93.69 481 SER B CA 1
ATOM 8300 C C . SER B 1 481 ? -6.625 -10.328 -6.027 1 93.69 481 SER B C 1
ATOM 8302 O O . SER B 1 481 ? -6.129 -9.258 -5.684 1 93.69 481 SER B O 1
ATOM 8304 N N . ALA B 1 482 ? -6.797 -10.648 -7.254 1 93.69 482 ALA B N 1
ATOM 8305 C CA . ALA B 1 482 ? -6.406 -9.75 -8.336 1 93.69 482 ALA B CA 1
ATOM 8306 C C . ALA B 1 482 ? -7.238 -8.469 -8.305 1 93.69 482 ALA B C 1
ATOM 8308 O O . ALA B 1 482 ? -6.719 -7.379 -8.562 1 93.69 482 ALA B O 1
ATOM 8309 N N . SER B 1 483 ? -8.516 -8.609 -7.984 1 91.19 483 SER B N 1
ATOM 8310 C CA . SER B 1 483 ? -9.414 -7.465 -8 1 91.19 483 SER B CA 1
ATOM 8311 C C . SER B 1 483 ? -9.18 -6.559 -6.793 1 91.19 483 SER B C 1
ATOM 8313 O O . SER B 1 483 ? -9.484 -5.367 -6.836 1 91.19 483 SER B O 1
ATOM 8315 N N . ARG B 1 484 ? -8.633 -7.133 -5.781 1 88.81 484 ARG B N 1
ATOM 8316 C CA . ARG B 1 484 ? -8.461 -6.363 -4.555 1 88.81 484 ARG B CA 1
ATOM 8317 C C . ARG B 1 484 ? -7.023 -5.863 -4.418 1 88.81 484 ARG B C 1
ATOM 8319 O O . ARG B 1 484 ? -6.68 -5.215 -3.428 1 88.81 484 ARG B O 1
ATOM 8326 N N . CYS B 1 485 ? -6.234 -6.133 -5.371 1 88.06 485 CYS B N 1
ATOM 8327 C CA . CYS B 1 485 ? -4.855 -5.66 -5.359 1 88.06 485 CYS B CA 1
ATOM 8328 C C . CYS B 1 485 ? -4.762 -4.242 -5.906 1 88.06 485 CYS B C 1
ATOM 8330 O O . CYS B 1 485 ? -5.438 -3.9 -6.879 1 88.06 485 CYS B O 1
ATOM 8332 N N . ARG B 1 486 ? -3.943 -3.449 -5.277 1 81.75 486 ARG B N 1
ATOM 8333 C CA . ARG B 1 486 ? -3.752 -2.082 -5.754 1 81.75 486 ARG B CA 1
ATOM 8334 C C . ARG B 1 486 ? -2.975 -2.066 -7.066 1 81.75 486 ARG B C 1
ATOM 8336 O O . ARG B 1 486 ? -1.993 -2.797 -7.223 1 81.75 486 ARG B O 1
ATOM 8343 N N . ALA B 1 487 ? -3.375 -1.293 -7.953 1 80.88 487 ALA B N 1
ATOM 8344 C CA . ALA B 1 487 ? -2.801 -1.274 -9.297 1 80.88 487 ALA B CA 1
ATOM 8345 C C . ALA B 1 487 ? -1.346 -0.817 -9.266 1 80.88 487 ALA B C 1
ATOM 8347 O O . ALA B 1 487 ? -0.538 -1.237 -10.094 1 80.88 487 ALA B O 1
ATOM 8348 N N . TYR B 1 488 ? -1.001 0.023 -8.344 1 78.19 488 TYR B N 1
ATOM 8349 C CA . TYR B 1 488 ? 0.376 0.498 -8.258 1 78.19 488 TYR B CA 1
ATOM 8350 C C . TYR B 1 488 ? 1.329 -0.651 -7.945 1 78.19 488 TYR B C 1
ATOM 8352 O O . TYR B 1 488 ? 2.48 -0.646 -8.391 1 78.19 488 TYR B O 1
ATOM 8360 N N . LEU B 1 489 ? 0.857 -1.624 -7.184 1 81 489 LEU B N 1
ATOM 8361 C CA . LEU B 1 489 ? 1.699 -2.766 -6.84 1 81 489 LEU B CA 1
ATOM 8362 C C . LEU B 1 489 ? 1.958 -3.639 -8.062 1 81 489 LEU B C 1
ATOM 8364 O O . LEU B 1 489 ? 3.031 -4.234 -8.188 1 81 489 LEU B O 1
ATOM 8368 N N . HIS B 1 490 ? 1.028 -3.68 -8.977 1 85.06 490 HIS B N 1
ATOM 8369 C CA . HIS B 1 490 ? 1.243 -4.391 -10.234 1 85.06 490 HIS B CA 1
ATOM 8370 C C . HIS B 1 490 ? 2.307 -3.705 -11.086 1 85.06 490 HIS B C 1
ATOM 8372 O O . HIS B 1 490 ? 3.172 -4.367 -11.664 1 85.06 490 HIS B O 1
ATOM 8378 N N . ALA B 1 491 ? 2.209 -2.412 -11.078 1 81.19 491 ALA B N 1
ATOM 8379 C CA . ALA B 1 491 ? 3.193 -1.645 -11.844 1 81.19 491 ALA B CA 1
ATOM 8380 C C . ALA B 1 491 ? 4.586 -1.786 -11.234 1 81.19 491 ALA B C 1
ATOM 8382 O O . ALA B 1 491 ? 5.578 -1.888 -11.961 1 81.19 491 ALA B O 1
ATOM 8383 N N . LYS B 1 492 ? 4.586 -1.766 -9.953 1 78.38 492 LYS B N 1
ATOM 8384 C CA . LYS B 1 492 ? 5.871 -1.898 -9.273 1 78.38 492 LYS B CA 1
ATOM 8385 C C . LYS B 1 492 ? 6.484 -3.273 -9.516 1 78.38 492 LYS B C 1
ATOM 8387 O O . LYS B 1 492 ? 7.691 -3.389 -9.75 1 78.38 492 LYS B O 1
ATOM 8392 N N . ASN B 1 493 ? 5.703 -4.266 -9.578 1 79.81 493 ASN B N 1
ATOM 8393 C CA . ASN B 1 493 ? 6.195 -5.629 -9.742 1 79.81 493 ASN B CA 1
ATOM 8394 C C . ASN B 1 493 ? 6.555 -5.926 -11.195 1 79.81 493 ASN B C 1
ATOM 8396 O O . ASN B 1 493 ? 7.32 -6.848 -11.477 1 79.81 493 ASN B O 1
ATOM 8400 N N . MET B 1 494 ? 6.082 -5.156 -12.078 1 80.56 494 MET B N 1
ATOM 8401 C CA . MET B 1 494 ? 6.363 -5.363 -13.5 1 80.56 494 MET B CA 1
ATOM 8402 C C . MET B 1 494 ? 7.824 -5.066 -13.812 1 80.56 494 MET B C 1
ATOM 8404 O O . MET B 1 494 ? 8.352 -5.512 -14.836 1 80.56 494 MET B O 1
ATOM 8408 N N . SER B 1 495 ? 8.461 -4.328 -12.883 1 73.31 495 SER B N 1
ATOM 8409 C CA . SER B 1 495 ? 9.867 -4.023 -13.102 1 73.31 495 SER B CA 1
ATOM 8410 C C . SER B 1 495 ? 10.727 -5.281 -13.008 1 73.31 495 SER B C 1
ATOM 8412 O O . SER B 1 495 ? 11.781 -5.371 -13.641 1 73.31 495 SER B O 1
ATOM 8414 N N . GLU B 1 496 ? 10.305 -6.199 -12.227 1 70 496 GLU B N 1
ATOM 8415 C CA . GLU B 1 496 ? 11.047 -7.445 -12.07 1 70 496 GLU B CA 1
ATOM 8416 C C . GLU B 1 496 ? 10.484 -8.539 -12.969 1 70 496 GLU B C 1
ATOM 8418 O O . GLU B 1 496 ? 11.203 -9.094 -13.805 1 70 496 GLU B O 1
ATOM 8423 N N . VAL B 1 497 ? 9.32 -8.93 -12.758 1 71.62 497 VAL B N 1
ATOM 8424 C CA . VAL B 1 497 ? 8.648 -9.969 -13.531 1 71.62 497 VAL B CA 1
ATOM 8425 C C . VAL B 1 497 ? 7.156 -9.672 -13.617 1 71.62 497 VAL B C 1
ATOM 8427 O O . VAL B 1 497 ? 6.562 -9.172 -12.656 1 71.62 497 VAL B O 1
ATOM 8430 N N . THR B 1 498 ? 6.707 -9.773 -14.859 1 75.81 498 THR B N 1
ATOM 8431 C CA . THR B 1 498 ? 5.254 -9.688 -14.969 1 75.81 498 THR B CA 1
ATOM 8432 C C . THR B 1 498 ? 4.59 -10.898 -14.328 1 75.81 498 THR B C 1
ATOM 8434 O O . THR B 1 498 ? 4.648 -12.008 -14.867 1 75.81 498 THR B O 1
ATOM 8437 N N . GLU B 1 499 ? 4.008 -10.664 -13.258 1 81.25 499 GLU B N 1
ATOM 8438 C CA . GLU B 1 499 ? 3.377 -11.734 -12.492 1 81.25 499 GLU B CA 1
ATOM 8439 C C . GLU B 1 499 ? 2.072 -12.18 -13.141 1 81.25 499 GLU B C 1
ATOM 8441 O O . GLU B 1 499 ? 1.437 -11.414 -13.867 1 81.25 499 GLU B O 1
ATOM 8446 N N . LEU B 1 500 ? 1.772 -13.391 -12.938 1 88.25 500 LEU B N 1
ATOM 8447 C CA . LEU B 1 500 ? 0.5 -13.945 -13.383 1 88.25 500 LEU B CA 1
ATOM 8448 C C . LEU B 1 500 ? -0.669 -13.117 -12.852 1 88.25 500 LEU B C 1
ATOM 8450 O O . LEU B 1 500 ? -1.641 -12.875 -13.57 1 88.25 500 LEU B O 1
ATOM 8454 N N . LEU B 1 501 ? -0.571 -12.688 -11.672 1 92.38 501 LEU B N 1
ATOM 8455 C CA . LEU B 1 501 ? -1.641 -11.906 -11.055 1 92.38 501 LEU B CA 1
ATOM 8456 C C . LEU B 1 501 ? -1.909 -10.633 -11.836 1 92.38 501 LEU B C 1
ATOM 8458 O O . LEU B 1 501 ? -3.053 -10.18 -11.922 1 92.38 501 LEU B O 1
ATOM 8462 N N . THR B 1 502 ? -0.882 -10.047 -12.367 1 91.31 502 THR B N 1
ATOM 8463 C CA . THR B 1 502 ? -1.023 -8.836 -13.156 1 91.31 502 THR B CA 1
ATOM 8464 C C . THR B 1 502 ? -1.787 -9.109 -14.445 1 91.31 502 THR B C 1
ATOM 8466 O O . THR B 1 502 ? -2.609 -8.297 -14.875 1 91.31 502 THR B O 1
ATOM 8469 N N . ARG B 1 503 ? -1.526 -10.227 -15.008 1 91.56 503 ARG B N 1
ATOM 8470 C CA . ARG B 1 503 ? -2.254 -10.617 -16.219 1 91.56 503 ARG B CA 1
ATOM 8471 C C . ARG B 1 503 ? -3.73 -10.852 -15.914 1 91.56 503 ARG B C 1
ATOM 8473 O O . ARG B 1 503 ? -4.602 -10.414 -16.672 1 91.56 503 ARG B O 1
ATOM 8480 N N . VAL B 1 504 ? -3.938 -11.539 -14.867 1 94.06 504 VAL B N 1
ATOM 8481 C CA . VAL B 1 504 ? -5.309 -11.812 -14.461 1 94.06 504 VAL B CA 1
ATOM 8482 C C . VAL B 1 504 ? -6.012 -10.5 -14.109 1 94.06 504 VAL B C 1
ATOM 8484 O O . VAL B 1 504 ? -7.18 -10.305 -14.453 1 94.06 504 VAL B O 1
ATOM 8487 N N . TRP B 1 505 ? -5.316 -9.625 -13.422 1 93.25 505 TRP B N 1
ATOM 8488 C CA . TRP B 1 505 ? -5.859 -8.328 -13.055 1 93.25 505 TRP B CA 1
ATOM 8489 C C . TRP B 1 505 ? -6.277 -7.543 -14.297 1 93.25 505 TRP B C 1
ATOM 8491 O O . TRP B 1 505 ? -7.379 -6.988 -14.344 1 93.25 505 TRP B O 1
ATOM 8501 N N . PHE B 1 506 ? -5.449 -7.559 -15.273 1 91.12 506 PHE B N 1
ATOM 8502 C CA . PHE B 1 506 ? -5.746 -6.836 -16.5 1 91.12 506 PHE B CA 1
ATOM 8503 C C . PHE B 1 506 ? -6.934 -7.457 -17.219 1 91.12 506 PHE B C 1
ATOM 8505 O O . PHE B 1 506 ? -7.785 -6.746 -17.766 1 91.12 506 PHE B O 1
ATOM 8512 N N . LEU B 1 507 ? -6.973 -8.711 -17.266 1 92.56 507 LEU B N 1
ATOM 8513 C CA . LEU B 1 507 ? -8.078 -9.414 -17.906 1 92.56 507 LEU B CA 1
ATOM 8514 C C . LEU B 1 507 ? -9.398 -9.102 -17.203 1 92.56 507 LEU B C 1
ATOM 8516 O O . LEU B 1 507 ? -10.414 -8.852 -17.859 1 92.56 507 LEU B O 1
ATOM 8520 N N . LEU B 1 508 ? -9.414 -9.078 -15.945 1 93.69 508 LEU B N 1
ATOM 8521 C CA . LEU B 1 508 ? -10.617 -8.812 -15.164 1 93.69 508 LEU B CA 1
ATOM 8522 C C . LEU B 1 508 ? -11.125 -7.395 -15.406 1 93.69 508 LEU B C 1
ATOM 8524 O O . LEU B 1 508 ? -12.328 -7.18 -15.578 1 93.69 508 LEU B O 1
ATOM 8528 N N . ILE B 1 509 ? -10.211 -6.461 -15.422 1 90.81 509 ILE B N 1
ATOM 8529 C CA . ILE B 1 509 ? -10.602 -5.074 -15.656 1 90.81 509 ILE B CA 1
ATOM 8530 C C . ILE B 1 509 ? -11.18 -4.926 -17.062 1 90.81 509 ILE B C 1
ATOM 8532 O O . ILE B 1 509 ? -12.164 -4.211 -17.25 1 90.81 509 ILE B O 1
ATOM 8536 N N . SER B 1 510 ? -10.617 -5.625 -17.969 1 89.19 510 SER B N 1
ATOM 8537 C CA . SER B 1 510 ? -11.055 -5.539 -19.344 1 89.19 510 SER B CA 1
ATOM 8538 C C . SER B 1 510 ? -12.406 -6.223 -19.547 1 89.19 510 SER B C 1
ATOM 8540 O O . SER B 1 510 ? -13.18 -5.84 -20.438 1 89.19 510 SER B O 1
ATOM 8542 N N . MET B 1 511 ? -12.609 -7.176 -18.672 1 91.44 511 MET B N 1
ATOM 8543 C CA . MET B 1 511 ? -13.875 -7.895 -18.781 1 91.44 511 MET B CA 1
ATOM 8544 C C . MET B 1 511 ? -14.938 -7.27 -17.875 1 91.44 511 MET B C 1
ATOM 8546 O O . MET B 1 511 ? -15.977 -7.879 -17.625 1 91.44 511 MET B O 1
ATOM 8550 N N . GLY B 1 512 ? -14.672 -6.117 -17.328 1 89.38 512 GLY B N 1
ATOM 8551 C CA . GLY B 1 512 ? -15.68 -5.293 -16.688 1 89.38 512 GLY B CA 1
ATOM 8552 C C . GLY B 1 512 ? -15.852 -5.602 -15.211 1 89.38 512 GLY B C 1
ATOM 8553 O O . GLY B 1 512 ? -16.859 -5.223 -14.602 1 89.38 512 GLY B O 1
ATOM 8554 N N . MET B 1 513 ? -14.992 -6.273 -14.609 1 91.88 513 MET B N 1
ATOM 8555 C CA . MET B 1 513 ? -15.102 -6.582 -13.188 1 91.88 513 MET B CA 1
ATOM 8556 C C . MET B 1 513 ? -14.711 -5.383 -12.336 1 91.88 513 MET B C 1
ATOM 8558 O O . MET B 1 513 ? -14.141 -4.414 -12.844 1 91.88 513 MET B O 1
ATOM 8562 N N . GLU B 1 514 ? -15.078 -5.469 -11.148 1 90.25 514 GLU B N 1
ATOM 8563 C CA . GLU B 1 514 ? -14.836 -4.375 -10.219 1 90.25 514 GLU B CA 1
ATOM 8564 C C . GLU B 1 514 ? -13.352 -4.281 -9.844 1 90.25 514 GLU B C 1
ATOM 8566 O O . GLU B 1 514 ? -12.672 -5.301 -9.742 1 90.25 514 GLU B O 1
ATOM 8571 N N . THR B 1 515 ? -12.914 -3.055 -9.758 1 85.5 515 THR B N 1
ATOM 8572 C CA . THR B 1 515 ? -11.547 -2.805 -9.305 1 85.5 515 THR B CA 1
ATOM 8573 C C . THR B 1 515 ? -11.547 -2.205 -7.902 1 85.5 515 THR B C 1
ATOM 8575 O O . THR B 1 515 ? -12.594 -1.813 -7.383 1 85.5 515 THR B O 1
ATOM 8578 N N . LEU B 1 516 ? -10.406 -2.107 -7.281 1 84.81 516 LEU B N 1
ATOM 8579 C CA . LEU B 1 516 ? -10.273 -1.614 -5.914 1 84.81 516 LEU B CA 1
ATOM 8580 C C . LEU B 1 516 ? -10.703 -0.153 -5.82 1 84.81 516 LEU B C 1
ATOM 8582 O O . LEU B 1 516 ? -11.445 0.224 -4.914 1 84.81 516 LEU B O 1
ATOM 8586 N N . PRO B 1 517 ? -10.289 0.663 -6.73 1 81.81 517 PRO B N 1
ATOM 8587 C CA . PRO B 1 517 ? -10.711 2.064 -6.637 1 81.81 517 PRO B CA 1
ATOM 8588 C C . PRO B 1 517 ? -12.219 2.24 -6.77 1 81.81 517 PRO B C 1
ATOM 8590 O O . PRO B 1 517 ? -12.781 3.195 -6.23 1 81.81 517 PRO B O 1
ATOM 8593 N N . ASP B 1 518 ? -12.961 1.347 -7.438 1 84.19 518 ASP B N 1
ATOM 8594 C CA . ASP B 1 518 ? -14.414 1.436 -7.562 1 84.19 518 ASP B CA 1
ATOM 8595 C C . ASP B 1 518 ? -15.094 1.323 -6.199 1 84.19 518 ASP B C 1
ATOM 8597 O O . ASP B 1 518 ? -16.078 2.008 -5.938 1 84.19 518 ASP B O 1
ATOM 8601 N N . ARG B 1 519 ? -14.531 0.611 -5.395 1 80.69 519 ARG B N 1
ATOM 8602 C CA . ARG B 1 519 ? -15.141 0.332 -4.098 1 80.69 519 ARG B CA 1
ATOM 8603 C C . ARG B 1 519 ? -15 1.526 -3.158 1 80.69 519 ARG B C 1
ATOM 8605 O O . ARG B 1 519 ? -15.867 1.762 -2.312 1 80.69 519 ARG B O 1
ATOM 8612 N N . PHE B 1 520 ? -13.992 2.318 -3.4 1 78.38 520 PHE B N 1
ATOM 8613 C CA . PHE B 1 520 ? -13.742 3.408 -2.467 1 78.38 520 PHE B CA 1
ATOM 8614 C C . PHE B 1 520 ? -14.195 4.738 -3.049 1 78.38 520 PHE B C 1
ATOM 8616 O O . PHE B 1 520 ? -14.445 5.695 -2.309 1 78.38 520 PHE B O 1
ATOM 8623 N N . GLN B 1 521 ? -14.328 4.773 -4.328 1 77.31 521 GLN B N 1
ATOM 8624 C CA . GLN B 1 521 ? -14.594 6.07 -4.941 1 77.31 521 GLN B CA 1
ATOM 8625 C C . GLN B 1 521 ? -16.047 6.176 -5.398 1 77.31 521 GLN B C 1
ATOM 8627 O O . GLN B 1 521 ? -16.594 7.273 -5.504 1 77.31 521 GLN B O 1
ATOM 8632 N N . LYS B 1 522 ? -16.656 5.078 -5.637 1 77.12 522 LYS B N 1
ATOM 8633 C CA . LYS B 1 522 ? -18.016 5.145 -6.156 1 77.12 522 LYS B CA 1
ATOM 8634 C C . LYS B 1 522 ? -19.031 5.113 -5.023 1 77.12 522 LYS B C 1
ATOM 8636 O O . LYS B 1 522 ? -18.875 4.367 -4.055 1 77.12 522 LYS B O 1
ATOM 8641 N N . SER B 1 523 ? -19.953 5.965 -5.105 1 70.44 523 SER B N 1
ATOM 8642 C CA . SER B 1 523 ? -20.953 6.199 -4.059 1 70.44 523 SER B CA 1
ATOM 8643 C C . SER B 1 523 ? -21.812 4.965 -3.828 1 70.44 523 SER B C 1
ATOM 8645 O O . SER B 1 523 ? -22.344 4.762 -2.732 1 70.44 523 SER B O 1
ATOM 8647 N N . GLU B 1 524 ? -21.891 4.168 -4.781 1 71.69 524 GLU B N 1
ATOM 8648 C CA . GLU B 1 524 ? -22.75 2.994 -4.68 1 71.69 524 GLU B CA 1
ATOM 8649 C C . GLU B 1 524 ? -22.234 2.016 -3.631 1 71.69 524 GLU B C 1
ATOM 8651 O O . GLU B 1 524 ? -23 1.213 -3.09 1 71.69 524 GLU B O 1
ATOM 8656 N N . TYR B 1 525 ? -20.938 2.121 -3.432 1 67.44 525 TYR B N 1
ATOM 8657 C CA . TYR B 1 525 ? -20.344 1.182 -2.486 1 67.44 525 TYR B CA 1
ATOM 8658 C C . TYR B 1 525 ? -20.281 1.783 -1.088 1 67.44 525 TYR B C 1
ATOM 8660 O O . TYR B 1 525 ? -20.031 1.072 -0.11 1 67.44 525 TYR B O 1
ATOM 8668 N N . LEU B 1 526 ? -20.375 3.088 -0.981 1 60.97 526 LEU B N 1
ATOM 8669 C CA . LEU B 1 526 ? -20.219 3.783 0.292 1 60.97 526 LEU B CA 1
ATOM 8670 C C . LEU B 1 526 ? -21.5 3.701 1.114 1 60.97 526 LEU B C 1
ATOM 8672 O O . LEU B 1 526 ? -21.516 4.102 2.281 1 60.97 526 LEU B O 1
ATOM 8676 N N . GLU B 1 527 ? -22.594 3.131 0.684 1 53.62 527 GLU B N 1
ATOM 8677 C CA . GLU B 1 527 ? -23.844 3.271 1.424 1 53.62 527 GLU B CA 1
ATOM 8678 C C . GLU B 1 527 ? -23.734 2.654 2.816 1 53.62 527 GLU B C 1
ATOM 8680 O O . GLU B 1 527 ? -23.516 1.451 2.951 1 53.62 527 GLU B O 1
ATOM 8685 N N . ILE B 1 528 ? -23.125 3.412 3.723 1 47.09 528 ILE B N 1
ATOM 8686 C CA . ILE B 1 528 ? -23.422 3.158 5.129 1 47.09 528 ILE B CA 1
ATOM 8687 C C . ILE B 1 528 ? -24.922 2.885 5.297 1 47.09 528 ILE B C 1
ATOM 8689 O O . ILE B 1 528 ? -25.75 3.76 5.035 1 47.09 528 ILE B O 1
ATOM 8693 N N . LYS B 1 529 ? -25.406 1.772 4.98 1 41.94 529 LYS B N 1
ATOM 8694 C CA . LYS B 1 529 ? -26.797 1.488 5.266 1 41.94 529 LYS B CA 1
ATOM 8695 C C . LYS B 1 529 ? -27.234 2.102 6.598 1 41.94 529 LYS B C 1
ATOM 8697 O O . LYS B 1 529 ? -26.703 1.734 7.652 1 41.94 529 LYS B O 1
ATOM 8702 N N . GLU B 1 530 ? -27.516 3.283 6.707 1 39.72 530 GLU B N 1
ATOM 8703 C CA . GLU B 1 530 ? -28.375 3.717 7.793 1 39.72 530 GLU B CA 1
ATOM 8704 C C . GLU B 1 530 ? -29.438 2.658 8.117 1 39.72 530 GLU B C 1
ATOM 8706 O O . GLU B 1 530 ? -30.312 2.379 7.301 1 39.72 530 GLU B O 1
ATOM 8711 N N . GLU B 1 531 ? -29.078 1.51 8.531 1 34.81 531 GLU B N 1
ATOM 8712 C CA . GLU B 1 531 ? -30.281 0.909 9.125 1 34.81 531 GLU B CA 1
ATOM 8713 C C . GLU B 1 531 ? -31.172 1.968 9.773 1 34.81 531 GLU B C 1
ATOM 8715 O O . GLU B 1 531 ? -30.688 2.793 10.555 1 34.81 531 GLU B O 1
ATOM 8720 N N . LYS B 1 532 ? -32.25 2.318 9.312 1 34.06 532 LYS B N 1
ATOM 8721 C CA . LYS B 1 532 ? -33.406 2.967 9.977 1 34.06 532 LYS B CA 1
ATOM 8722 C C . LYS B 1 532 ? -33.438 2.611 11.461 1 34.06 532 LYS B C 1
ATOM 8724 O O . LYS B 1 532 ? -33.656 1.452 11.82 1 34.06 532 LYS B O 1
ATOM 8729 N N . ALA B 1 533 ? -32.75 3.123 12.391 1 32.97 533 ALA B N 1
ATOM 8730 C CA . ALA B 1 533 ? -33.375 3.264 13.703 1 32.97 533 ALA B CA 1
ATOM 8731 C C . ALA B 1 533 ? -34.906 3.275 13.594 1 32.97 533 ALA B C 1
ATOM 8733 O O . ALA B 1 533 ? -35.469 4.164 12.961 1 32.97 533 ALA B O 1
ATOM 8734 N N . GLU B 1 534 ? -35.5 2.326 13.555 1 30.22 534 GLU B N 1
ATOM 8735 C CA . GLU B 1 534 ? -36.781 2.389 14.242 1 30.22 534 GLU B CA 1
ATOM 8736 C C . GLU B 1 534 ? -36.719 3.316 15.453 1 30.22 534 GLU B C 1
ATOM 8738 O O . GLU B 1 534 ? -35.906 3.117 16.344 1 30.22 534 GLU B O 1
ATOM 8743 N N . GLU B 1 535 ? -37.094 4.516 15.32 1 30.98 535 GLU B N 1
ATOM 8744 C CA . GLU B 1 535 ? -37.719 5.469 16.234 1 30.98 535 GLU B CA 1
ATOM 8745 C C . GLU B 1 535 ? -38.469 4.75 17.344 1 30.98 535 GLU B C 1
ATOM 8747 O O . GLU B 1 535 ? -39.656 4.465 17.203 1 30.98 535 GLU B O 1
ATOM 8752 N N . ASN B 1 536 ? -38.281 3.65 17.844 1 28.31 536 ASN B N 1
ATOM 8753 C CA . ASN B 1 536 ? -38.969 3.75 19.125 1 28.31 536 ASN B CA 1
ATOM 8754 C C . ASN B 1 536 ? -38.531 4.98 19.906 1 28.31 536 ASN B C 1
ATOM 8756 O O . ASN B 1 536 ? -37.344 5.254 20.016 1 28.31 536 ASN B O 1
ATOM 8760 N N . ASN B 1 537 ? -39.438 5.957 20.078 1 29.09 537 ASN B N 1
ATOM 8761 C CA . ASN B 1 537 ? -39.781 7.07 20.953 1 29.09 537 ASN B CA 1
ATOM 8762 C C . ASN B 1 537 ? -39.25 6.836 22.375 1 29.09 537 ASN B C 1
ATOM 8764 O O . ASN B 1 537 ? -40.031 6.59 23.297 1 29.09 537 ASN B O 1
ATOM 8768 N N . ASP B 1 538 ? -38.438 6.023 22.75 1 27.88 538 ASP B N 1
ATOM 8769 C CA . ASP B 1 538 ? -38.25 6.336 24.172 1 27.88 538 ASP B CA 1
ATOM 8770 C C . ASP B 1 538 ? -37.906 7.805 24.375 1 27.88 538 ASP B C 1
ATOM 8772 O O . ASP B 1 538 ? -36.875 8.281 23.844 1 27.88 538 ASP B O 1
ATOM 8776 N N . ASP B 1 539 ? -38.812 8.719 24.672 1 29 539 ASP B N 1
ATOM 8777 C CA . ASP B 1 539 ? -39 9.945 25.438 1 29 539 ASP B CA 1
ATOM 8778 C C . ASP B 1 539 ? -37.969 10.062 26.547 1 29 539 ASP B C 1
ATOM 8780 O O . ASP B 1 539 ? -38.219 10.703 27.578 1 29 539 ASP B O 1
ATOM 8784 N N . GLY B 1 540 ? -37.062 9.211 26.828 1 26.56 540 GLY B N 1
ATOM 8785 C CA . GLY B 1 540 ? -36.438 9.711 28.047 1 26.56 540 GLY B CA 1
ATOM 8786 C C . GLY B 1 540 ? -35.969 11.148 27.922 1 26.56 540 GLY B C 1
ATOM 8787 O O . GLY B 1 540 ? -35.719 11.633 26.812 1 26.56 540 GLY B O 1
ATOM 8788 N N . GLU B 1 541 ? -36.25 12.039 28.984 1 26.33 541 GLU B N 1
ATOM 8789 C CA . GLU B 1 541 ? -35.875 13.352 29.5 1 26.33 541 GLU B CA 1
ATOM 8790 C C . GLU B 1 541 ? -34.406 13.625 29.297 1 26.33 541 GLU B C 1
ATOM 8792 O O . GLU B 1 541 ? -33.562 12.75 29.516 1 26.33 541 GLU B O 1
ATOM 8797 N N . ASP B 1 542 ? -34.094 14.609 28.547 1 28.25 542 ASP B N 1
ATOM 8798 C CA . ASP B 1 542 ? -32.906 15.445 28.297 1 28.25 542 ASP B CA 1
ATOM 8799 C C . ASP B 1 542 ? -32.156 15.695 29.594 1 28.25 542 ASP B C 1
ATOM 8801 O O . ASP B 1 542 ? -32.531 16.562 30.391 1 28.25 542 ASP B O 1
ATOM 8805 N N . ILE B 1 543 ? -31.859 14.789 30.469 1 27.31 543 ILE B N 1
ATOM 8806 C CA . ILE B 1 543 ? -31.062 15.414 31.516 1 27.31 543 ILE B CA 1
ATOM 8807 C C . ILE B 1 543 ? -29.812 16.031 30.891 1 27.31 543 ILE B C 1
ATOM 8809 O O . ILE B 1 543 ? -28.953 15.32 30.344 1 27.31 543 ILE B O 1
ATOM 8813 N N . VAL B 1 544 ? -29.938 17.375 30.547 1 27.27 544 VAL B N 1
ATOM 8814 C CA . VAL B 1 544 ? -28.938 18.422 30.375 1 27.27 544 VAL B CA 1
ATOM 8815 C C . VAL B 1 544 ? -27.875 18.297 31.453 1 27.27 544 VAL B C 1
ATOM 8817 O O . VAL B 1 544 ? -28.141 18.531 32.656 1 27.27 544 VAL B O 1
ATOM 8820 N N . ILE B 1 545 ? -27.109 17.375 31.609 1 25.06 545 ILE B N 1
ATOM 8821 C CA . ILE B 1 545 ? -26.062 17.609 32.594 1 25.06 545 ILE B CA 1
ATOM 8822 C C . ILE B 1 545 ? -25.281 18.875 32.219 1 25.06 545 ILE B C 1
ATOM 8824 O O . ILE B 1 545 ? -24.672 18.938 31.141 1 25.06 545 ILE B O 1
ATOM 8828 N N . GLU B 1 546 ? -25.609 20.031 32.812 1 22.58 546 GLU B N 1
ATOM 8829 C CA . GLU B 1 546 ? -25 21.344 33.062 1 22.58 546 GLU B CA 1
ATOM 8830 C C . GLU B 1 546 ? -23.562 21.203 33.562 1 22.58 546 GLU B C 1
ATOM 8832 O O . GLU B 1 546 ? -23.344 21.016 34.75 1 22.58 546 GLU B O 1
ATOM 8837 N N . HIS B 1 547 ? -22.75 20.422 33.281 1 23.12 547 HIS B N 1
ATOM 8838 C CA . HIS B 1 547 ? -21.5 20.75 33.969 1 23.12 547 HIS B CA 1
ATOM 8839 C C . HIS B 1 547 ? -20.953 22.109 33.5 1 23.12 547 HIS B C 1
ATOM 8841 O O . HIS B 1 547 ? -20.609 22.266 32.344 1 23.12 547 HIS B O 1
ATOM 8847 N N . LYS B 1 548 ? -21.375 23.266 34.188 1 25.97 548 LYS B N 1
ATOM 8848 C CA . LYS B 1 548 ? -20.781 24.578 34.406 1 25.97 548 LYS B CA 1
ATOM 8849 C C . LYS B 1 548 ? -19.281 24.469 34.688 1 25.97 548 LYS B C 1
ATOM 8851 O O . LYS B 1 548 ? -18.875 23.906 35.719 1 25.97 548 LYS B O 1
ATOM 8856 N N . ILE B 1 549 ? -18.469 24.375 33.844 1 22.75 549 ILE B N 1
ATOM 8857 C CA . ILE B 1 549 ? -17.109 24.797 34.125 1 22.75 549 ILE B CA 1
ATOM 8858 C C . ILE B 1 549 ? -17.125 26.203 34.75 1 22.75 549 ILE B C 1
ATOM 8860 O O . ILE B 1 549 ? -17.531 27.172 34.094 1 22.75 549 ILE B O 1
ATOM 8864 N N . ASN B 1 550 ? -17.344 26.359 36.031 1 20.52 550 ASN B N 1
ATOM 8865 C CA . ASN B 1 550 ? -17.094 27.484 36.938 1 20.52 550 ASN B CA 1
ATOM 8866 C C . ASN B 1 550 ? -15.742 28.125 36.656 1 20.52 550 ASN B C 1
ATOM 8868 O O . ASN B 1 550 ? -14.703 27.562 37.031 1 20.52 550 ASN B O 1
ATOM 8872 N N . MET B 1 551 ? -15.578 28.969 35.719 1 19.91 551 MET B N 1
ATOM 8873 C CA . MET B 1 551 ? -14.539 30 35.812 1 19.91 551 MET B CA 1
ATOM 8874 C C . MET B 1 551 ? -14.859 30.984 36.906 1 19.91 551 MET B C 1
ATOM 8876 O O . MET B 1 551 ? -15.984 31.469 37.031 1 19.91 551 MET B O 1
ATOM 8880 N N . PRO B 1 552 ? -14.266 30.891 38.031 1 21.22 552 PRO B N 1
ATOM 8881 C CA . PRO B 1 552 ? -14.336 32.125 38.844 1 21.22 552 PRO B CA 1
ATOM 8882 C C . PRO B 1 552 ? -14.109 33.375 38 1 21.22 552 PRO B C 1
ATOM 8884 O O . PRO B 1 552 ? -13.422 33.312 36.969 1 21.22 552 PRO B O 1
ATOM 8887 N N . ILE B 1 553 ? -14.891 34.438 38.438 1 20.38 553 ILE B N 1
ATOM 8888 C CA . ILE B 1 553 ? -14.461 35.844 38.406 1 20.38 553 ILE B CA 1
ATOM 8889 C C . ILE B 1 553 ? -13.258 36.031 39.312 1 20.38 553 ILE B C 1
ATOM 8891 O O . ILE B 1 553 ? -13.281 35.625 40.469 1 20.38 553 ILE B O 1
#

Nearest PDB structures (foldseek):
  6zqe-assembly1_US  TM=1.242E-01  e=9.850E+00  Saccharomyces cerevisiae S288C
  6zqe-assembly1_US  TM=1.048E-01  e=8.350E+00  Saccharomyces cerevisiae S288C

Radius of gyration: 32.54 Å; Cα contacts (8 Å, |Δi|>4): 1259; chains: 2; bounding box: 99×81×76 Å

Secondary structure (DSSP, 8-state):
-HHHHHHHHHHHT-TTS-HHHHHHHHHHHHHHHHHHHHHHHHHHHHSHHHHHHHHHS-HHHHHHHHHHS-SSTTTSS-TTTTTTHHHHHHHHHTSPPHHHHHHHHHTSTTTTT-HHHHHHHHHHS-TTGGGHHHHTT-PPPHHHHHHHHHHHHHS-HHHHHHHHHHHHHHHHHHHH-THHHHHTTTHHHHHHHHHHHHHHHHHHHH---GGGS-HHHHHHHHHHHHHHHHHHHHHHHHHHHHTT----PEEE--HHHHHHHHTS--HHHHHHHHHT-HHHHHHHHT-EEE-THHHHHHHHHHHHHHHHIIIII--SHHHHHHHHH-SSTTTTSS-GGGGGGGSS-HHHHHHHHHHHHHHHHHHS---HHHHHHHHHHHHHHHHHHHHHHT-GGGS-TT--TTHHHHHHHHHHHHH-GGGGG--HHHHHHHHHHHHTSGGG--TTSHHHHHHHHHHHHHT-S-HHHHHHHHHHHHHHHHHHHHHTS-HHHHHHHTTT---HHHHHHHHHHHTT---HHHHHH-HHHH---------------------------/-HHHHHHHHHHHS-TTS-HHHHHHHHHHHHHHHHHHHHHHHHHHHHSHHHHHHHHHS-HHHHHHHHHHS-SSTTTSS-TTTTTTSHHHHHHHHTSPPHHHHHHHHHTSTTTTT-HHHHHHHHHHTT----THHHHTT-PPPHHHHHHHHHHHHHS-HHHHHHHHHHHHHHHHHHHH-THHHHHHTTHHHHHHHHHHHHHHHHHHHH---GGGS-HHHHHHHHHHHHHHHHHHHHHHHHHHHHTT----PEEE--HHHHHHHHTS--HHHHHHHHHT-HHHHHHHHT-EEE-THHHHHHHHHHHHHHHHIIIII--SHHHHHHHHH-SSTTTTSS-GGGGGGGSS-HHHHHHHHHHHHHHHHHH----HHHHHHHHHHHHHHHHHHHHHHT-GGGS-TT--TTHHHHHHHHHHHHH-GGGGG--HHHHHHHHHHHHTSGGG--TTSHHHHHHHHHHHHHT-S-HHHHHHHHHHHHHHHHHHHHHHS-HHHHHHHTTT---HHHHHHHHHHHTT---HHHHHH-HHHH---------------------------

Organism: Triticum turgidum subsp. durum (NCBI:txid4567)

Foldseek 3Di:
DVLVVVVVVLVVVPPPDDPLLNVLSVLVSVLVVVVVVLVVVLQVQLDLVNLVCLLADDPVVLVVCCVVQDPFLCPPLPSVQSVCHPCPVVVQVVFDDLFVLLQLLLVQLVVLQALVVLVVCLVPDSLLHCPVCLLSLHDDGSVNLSVLQNSLSNHALVVLLVSLLVSVLVLLCSNPNCVSVCRGPCVVVLVCSLVSLVVSLVSLVPPPVCVVPDPVVSVVVNVVSVVVSVVSVVCVVVSVVVSPCAPLWAKFAALLQLLLVLLPDDPVLVVCVVVVNNLVCSLPVPIDTDDSVLLSVLSNVLSVVLSCCSNPQRDGSVSQVVLLVDLQCVLCVVPCVLVVLPPDDLLLSLLLLLLLLLLLLLPDPADPLLNVLSVSLNSLSRSVVSCLAPVVLLFAPPRDHCVSVQLSVVLCQQQDPPQSNDDSSSSSVSLLVSLVVPPRQPCVGSSNVSSVSSVVLVPDPDSNSSSSSSSSSSSSNLSNGLQNGRSNSQSVCVVPHNHSSNSSNSSCSSSPHHHNSCCVPPPVNVPPPPPPPPPPPPPDDPPPPPPPPDDDD/DVLVVVVVVLVVVPPPDDPLLNLLSVLVSVLVVVVVVLVVVLQVQLDLVNLVCLLADDPVVLVVCPVVQDPFLCPPVPSVPSVCHPCPVVVQVVFDDLFVLLQLLLVQLVVLQALVVLVVCVVPPCLVVNLSCLLSLHDDGSVSLSVLQNSLSNHALVVLLVSLLVSVLVLLCSNPNSVSVCRGPPVVVLVCSLVSLVVSLVSLVVPPVCVVPDPVVSVVVNVVSVVVSVVSVVCVVVSVVVSPCQPLWAKFAALLQLLLVLLPDDPVLVVCVVVVNNLVCSLPVPIDTDDSVLLSVLSNVLSVVLSCCSNPQRDGSVSQVVLLVDLQCVLCVVPCVLVVLPPDDLLLSLLLLLLLLLLLLLPDPDDPLLNVLSVSLNSLSRSVVSCLAPVVLLFAPPRDHCVSVQLSVVLCQQQDDPQSNDDSSSSSVSLLVSLVVPPRQPCVGSSNVSSVSSVVLVPDPDSNSSSSSSSSSSSSNLSNGLQNGRSNSQSVCVVPHNHSSNSSNSSCSSSPHHHNSCCVPPPVNVPPPPPPPPPPPPPDDPPPPPPPPDDDD

Sequence (1106 aa):
MKVVVALYVFCKSWPGGPKRLLQAAILLFVVGIFRSIQKPLAMKNASISNIVASLSLSRSEQNELALFCGTICYCSMGPRKLYITKEGERAEQKDISLEEFVQKATSLPELASDQGKAEGMALRDSWEVNVYRPLVDISALYSDRIKNLQLFMALDYQHANSMSREQLTKLFSFLYTKLANIVCCFFCCHFWLPFLILASVILFSTYHKYYDYNATDVKVTHILFWSTALLDFLFLFVSVSIMETETDMVSQHNLLSFYARKKRPTLLMKLATLACCKGYVNMHCYIEHAPATSSLQVVELVHGYVMDGWRRYIKDAASYKRFNLHRGQWALRRQRHLGWSLNMSFDRSVLLWHIATDICFHHQSTTPRGQECAARSRVISNYMAYLLSICSEMLIPGSRIGIFTIACEDIERMLGDNSALHDEKGLAQGIICRAQQPPLVDNTSITGTACRLAKMLMELEDEVERWEMVQGVWVEMLCYSASRCRAYLHAKNMSEVTELLTRVWFLLISMGMETLPDRFQKSEYLEIKEEKAEENNDDGEDIVIEHKINMPIMKVVVALYVFCKSWPGGPKRLLQAAILLFVVGIFRSIQKPLAMKNASISNIVASLSLSRSEQNELALFCGTICYCSMGPRKLYITKEGERAEQKDISLEEFVQKATSLPELASDQGKAEGMALRDSWEVNVYRPLVDISALYSDRIKNLQLFMALDYQHANSMSREQLTKLFSFLYTKLANIVCCFFCCHFWLPFLILASVILFSTYHKYYDYNATDVKVTHILFWSTALLDFLFLFVSVSIMETETDMVSQHNLLSFYARKKRPTLLMKLATLACCKGYVNMHCYIEHAPATSSLQVVELVHGYVMDGWRRYIKDAASYKRFNLHRGQWALRRQRHLGWSLNMSFDRSVLLWHIATDICFHHQSTTPRGQECAARSRVISNYMAYLLSICSEMLIPGSRIGIFTIACEDIERMLGDNSALHDEKGLAQGIICRAQQPPLVDNTSITGTACRLAKMLMELEDEVERWEMVQGVWVEMLCYSASRCRAYLHAKNMSEVTELLTRVWFLLISMGMETLPDRFQKSEYLEIKEEKAEENNDDGEDIVIEHKINMPI

pLDDT: mean 72.29, std 18.28, range [19.91, 97.62]